Protein AF-0000000083314953 (afdb_homodimer)

Structure (mmCIF, N/CA/C/O backbone):
data_AF-0000000083314953-model_v1
#
loop_
_entity.id
_entity.type
_entity.pdbx_description
1 polymer 'AMP-binding protein'
#
loop_
_atom_site.group_PDB
_atom_site.id
_atom_site.type_symbol
_atom_site.label_atom_id
_atom_site.label_alt_id
_atom_site.label_comp_id
_atom_site.label_asym_id
_atom_site.label_entity_id
_atom_site.label_seq_id
_atom_site.pdbx_PDB_ins_code
_atom_site.Cartn_x
_atom_site.Cartn_y
_atom_site.Cartn_z
_atom_site.occupancy
_atom_site.B_iso_or_equiv
_atom_site.auth_seq_id
_atom_site.auth_comp_id
_atom_site.auth_asym_id
_atom_site.auth_atom_id
_atom_site.pdbx_PDB_model_num
ATOM 1 N N . MET A 1 1 ? -6.617 4.77 -4.797 1 83.38 1 MET A N 1
ATOM 2 C CA . MET A 1 1 ? -6.004 3.492 -4.445 1 83.38 1 MET A CA 1
ATOM 3 C C . MET A 1 1 ? -6.613 2.352 -5.254 1 83.38 1 MET A C 1
ATOM 5 O O . MET A 1 1 ? -7.84 2.248 -5.359 1 83.38 1 MET A O 1
ATOM 9 N N . GLN A 1 2 ? -5.773 1.59 -5.738 1 91.56 2 GLN A N 1
ATOM 10 C CA . GLN A 1 2 ? -6.227 0.545 -6.652 1 91.56 2 GLN A CA 1
ATOM 11 C C . GLN A 1 2 ? -6.605 -0.722 -5.891 1 91.56 2 GLN A C 1
ATOM 13 O O . GLN A 1 2 ? -5.906 -1.13 -4.965 1 91.56 2 GLN A O 1
ATOM 18 N N . LEU A 1 3 ? -7.75 -1.237 -6.145 1 97.88 3 LEU A N 1
ATOM 19 C CA . LEU A 1 3 ? -8.188 -2.555 -5.695 1 97.88 3 LEU A CA 1
ATOM 20 C C . LEU A 1 3 ? -8.094 -3.572 -6.828 1 97.88 3 LEU A C 1
ATOM 22 O O . LEU A 1 3 ? -7.934 -3.199 -7.992 1 97.88 3 LEU A O 1
ATOM 26 N N . VAL A 1 4 ? -8.234 -4.785 -6.535 1 98.75 4 VAL A N 1
ATOM 27 C CA . VAL A 1 4 ? -7.98 -5.828 -7.52 1 98.75 4 VAL A CA 1
ATOM 28 C C . VAL A 1 4 ? -9.047 -5.781 -8.609 1 98.75 4 VAL A C 1
ATOM 30 O O . VAL A 1 4 ? -8.758 -6.016 -9.789 1 98.75 4 VAL A O 1
ATOM 33 N N . HIS A 1 5 ? -10.32 -5.453 -8.281 1 98.62 5 HIS A N 1
ATOM 34 C CA . HIS A 1 5 ? -11.352 -5.398 -9.312 1 98.62 5 HIS A CA 1
ATOM 35 C C . HIS A 1 5 ? -11.125 -4.219 -10.25 1 98.62 5 HIS A C 1
ATOM 37 O O . HIS A 1 5 ? -11.68 -4.18 -11.352 1 98.62 5 HIS A O 1
ATOM 43 N N . ASP A 1 6 ? -10.289 -3.238 -9.852 1 98.44 6 ASP A N 1
ATOM 44 C CA . ASP A 1 6 ? -9.945 -2.129 -10.734 1 98.44 6 ASP A CA 1
ATOM 45 C C . ASP A 1 6 ? -9.148 -2.615 -11.945 1 98.44 6 ASP A C 1
ATOM 47 O O . ASP A 1 6 ? -9.094 -1.939 -12.977 1 98.44 6 ASP A O 1
ATOM 51 N N . PHE A 1 7 ? -8.438 -3.787 -11.805 1 98.81 7 PHE A N 1
ATOM 52 C CA . PHE A 1 7 ? -7.707 -4.348 -12.93 1 98.81 7 PHE A CA 1
ATOM 53 C C . PHE A 1 7 ? -8.617 -4.504 -14.141 1 98.81 7 PHE A C 1
ATOM 55 O O . PHE A 1 7 ? -8.25 -4.117 -15.258 1 98.81 7 PHE A O 1
ATOM 62 N N . LEU A 1 8 ? -9.789 -5.012 -13.906 1 98.88 8 LEU A N 1
ATOM 63 C CA . LEU A 1 8 ? -10.781 -5.18 -14.961 1 98.88 8 LEU A CA 1
ATOM 64 C C . LEU A 1 8 ? -11.469 -3.855 -15.273 1 98.88 8 LEU A C 1
ATOM 66 O O . LEU A 1 8 ? -11.57 -3.467 -16.438 1 98.88 8 LEU A O 1
ATOM 70 N N . GLU A 1 9 ? -11.922 -3.121 -14.266 1 98.69 9 GLU A N 1
ATOM 71 C CA . GLU A 1 9 ? -12.742 -1.927 -14.453 1 98.69 9 GLU A CA 1
ATOM 72 C C . GLU A 1 9 ? -11.969 -0.841 -15.195 1 98.69 9 GLU A C 1
ATOM 74 O O . GLU A 1 9 ? -12.5 -0.199 -16.109 1 98.69 9 GLU A O 1
ATOM 79 N N . GLN A 1 10 ? -10.727 -0.622 -14.82 1 98.38 10 GLN A N 1
ATOM 80 C CA . GLN A 1 10 ? -9.93 0.418 -15.453 1 98.38 10 GLN A CA 1
ATOM 81 C C . GLN A 1 10 ? -9.57 0.038 -16.891 1 98.38 10 GLN A C 1
ATOM 83 O O . GLN A 1 10 ? -9.578 0.886 -17.781 1 98.38 10 GLN A O 1
ATOM 88 N N . SER A 1 11 ? -9.25 -1.231 -17.125 1 98.69 11 SER A N 1
ATOM 89 C CA . SER A 1 11 ? -8.977 -1.685 -18.484 1 98.69 11 SER A CA 1
ATOM 90 C C . SER A 1 11 ? -10.227 -1.623 -19.359 1 98.69 11 SER A C 1
ATOM 92 O O . SER A 1 11 ? -10.156 -1.254 -20.531 1 98.69 11 SER A O 1
ATOM 94 N N . ALA A 1 12 ? -11.359 -1.984 -18.781 1 98.75 12 ALA A N 1
ATOM 95 C CA . ALA A 1 12 ? -12.625 -1.902 -19.516 1 98.75 12 ALA A CA 1
ATOM 96 C C . ALA A 1 12 ? -12.961 -0.457 -19.875 1 98.75 12 ALA A C 1
ATOM 98 O O . ALA A 1 12 ? -13.531 -0.191 -20.938 1 98.75 12 ALA A O 1
ATOM 99 N N . ALA A 1 13 ? -12.625 0.459 -19.016 1 98.06 13 ALA A N 1
ATOM 100 C CA . ALA A 1 13 ? -12.875 1.875 -19.281 1 98.06 13 ALA A CA 1
ATOM 101 C C . ALA A 1 13 ? -11.961 2.398 -20.391 1 98.06 13 ALA A C 1
ATOM 103 O O . ALA A 1 13 ? -12.398 3.178 -21.234 1 98.06 13 ALA A O 1
ATOM 104 N N . ARG A 1 14 ? -10.727 1.962 -20.422 1 97.81 14 ARG A N 1
ATOM 105 C CA . ARG A 1 14 ? -9.719 2.451 -21.359 1 97.81 14 ARG A CA 1
ATOM 106 C C . ARG A 1 14 ? -9.836 1.74 -22.703 1 97.81 14 ARG A C 1
ATOM 108 O O . ARG A 1 14 ? -9.617 2.348 -23.75 1 97.81 14 ARG A O 1
ATOM 115 N N . LEU A 1 15 ? -10.188 0.418 -22.594 1 98.38 15 LEU A N 1
ATOM 116 C CA . LEU A 1 15 ? -10.148 -0.452 -23.766 1 98.38 15 LEU A CA 1
ATOM 117 C C . LEU A 1 15 ? -11.414 -1.29 -23.859 1 98.38 15 LEU A C 1
ATOM 119 O O . LEU A 1 15 ? -11.352 -2.518 -23.953 1 98.38 15 LEU A O 1
ATOM 123 N N . PRO A 1 16 ? -12.531 -0.694 -23.953 1 98.44 16 PRO A N 1
ATOM 124 C CA . PRO A 1 16 ? -13.789 -1.438 -23.859 1 98.44 16 PRO A CA 1
ATOM 125 C C . PRO A 1 16 ? -13.945 -2.484 -24.953 1 98.44 16 PRO A C 1
ATOM 127 O O . PRO A 1 16 ? -14.453 -3.58 -24.703 1 98.44 16 PRO A O 1
ATOM 130 N N . ASP A 1 17 ? -13.438 -2.252 -26.188 1 98.62 17 ASP A N 1
ATOM 131 C CA . ASP A 1 17 ? -13.727 -3.111 -27.344 1 98.62 17 ASP A CA 1
ATOM 132 C C . ASP A 1 17 ? -12.57 -4.074 -27.609 1 98.62 17 ASP A C 1
ATOM 134 O O . ASP A 1 17 ? -12.648 -4.914 -28.5 1 98.62 17 ASP A O 1
ATOM 138 N N . LYS A 1 18 ? -11.555 -4.012 -26.781 1 98.81 18 LYS A N 1
ATOM 139 C CA . LYS A 1 18 ? -10.43 -4.934 -26.953 1 98.81 18 LYS A CA 1
ATOM 140 C C . LYS A 1 18 ? -10.781 -6.32 -26.422 1 98.81 18 LYS A C 1
ATOM 142 O O . LYS A 1 18 ? -11.406 -6.449 -25.359 1 98.81 18 LYS A O 1
ATOM 147 N N . VAL A 1 19 ? -10.367 -7.367 -27.172 1 98.88 19 VAL A N 1
ATOM 148 C CA . VAL A 1 19 ? -10.547 -8.734 -26.688 1 98.88 19 VAL A CA 1
ATOM 149 C C . VAL A 1 19 ? -9.664 -8.969 -25.469 1 98.88 19 VAL A C 1
ATOM 151 O O . VAL A 1 19 ? -8.438 -8.828 -25.531 1 98.88 19 VAL A O 1
ATOM 154 N N . ALA A 1 20 ? -10.289 -9.289 -24.391 1 98.88 20 ALA A N 1
ATOM 155 C CA . ALA A 1 20 ? -9.594 -9.508 -23.125 1 98.88 20 ALA A CA 1
ATOM 156 C C . ALA A 1 20 ? -9.32 -10.992 -22.906 1 98.88 20 ALA A C 1
ATOM 158 O O . ALA A 1 20 ? -8.289 -11.352 -22.328 1 98.88 20 ALA A O 1
ATOM 159 N N . LEU A 1 21 ? -10.258 -11.836 -23.344 1 98.94 21 LEU A N 1
ATOM 160 C CA . LEU A 1 21 ? -10.219 -13.25 -23 1 98.94 21 LEU A CA 1
ATOM 161 C C . LEU A 1 21 ? -10.609 -14.117 -24.203 1 98.94 21 LEU A C 1
ATOM 163 O O . LEU A 1 21 ? -11.625 -13.859 -24.844 1 98.94 21 LEU A O 1
ATOM 167 N N . VAL A 1 22 ? -9.82 -15.016 -24.562 1 98.81 22 VAL A N 1
ATOM 168 C CA . VAL A 1 22 ? -10.125 -16.109 -25.484 1 98.81 22 VAL A CA 1
ATOM 169 C C . VAL A 1 22 ? -10.148 -17.422 -24.719 1 98.81 22 VAL A C 1
ATOM 171 O O . VAL A 1 22 ? -9.148 -17.812 -24.109 1 98.81 22 VAL A O 1
ATOM 174 N N . CYS A 1 23 ? -11.25 -18.078 -24.688 1 97.69 23 CYS A N 1
ATOM 175 C CA . CYS A 1 23 ? -11.422 -19.297 -23.906 1 97.69 23 CYS A CA 1
ATOM 176 C C . CYS A 1 23 ? -12.508 -20.188 -24.516 1 97.69 23 CYS A C 1
ATOM 178 O O . CYS A 1 23 ? -13.641 -19.734 -24.703 1 97.69 23 CYS A O 1
ATOM 180 N N . GLU A 1 24 ? -12.172 -21.391 -24.828 1 92.06 24 GLU A N 1
ATOM 181 C CA . GLU A 1 24 ? -13.109 -22.391 -25.344 1 92.06 24 GLU A CA 1
ATOM 182 C C . GLU A 1 24 ? -13.898 -21.844 -26.531 1 92.06 24 GLU A C 1
ATOM 184 O O . GLU A 1 24 ? -15.125 -21.938 -26.562 1 92.06 24 GLU A O 1
ATOM 189 N N . GLY A 1 25 ? -13.242 -21.219 -27.391 1 92.06 25 GLY A N 1
ATOM 190 C CA . GLY A 1 25 ? -13.852 -20.75 -28.625 1 92.06 25 GLY A CA 1
ATOM 191 C C . GLY A 1 25 ? -14.547 -19.422 -28.469 1 92.06 25 GLY A C 1
ATOM 192 O O . GLY A 1 25 ? -15.016 -18.828 -29.453 1 92.06 25 GLY A O 1
ATOM 193 N N . GLN A 1 26 ? -14.609 -18.906 -27.281 1 96.44 26 GLN A N 1
ATOM 194 C CA . GLN A 1 26 ? -15.219 -17.609 -27.031 1 96.44 26 GLN A CA 1
ATOM 195 C C . GLN A 1 26 ? -14.172 -16.5 -27 1 96.44 26 GLN A C 1
ATOM 197 O O . GLN A 1 26 ? -13.047 -16.719 -26.547 1 96.44 26 GLN A O 1
ATOM 202 N N . ARG A 1 27 ? -14.547 -15.406 -27.531 1 98.44 27 ARG A N 1
ATOM 203 C CA . ARG A 1 27 ? -13.758 -14.18 -27.484 1 98.44 27 ARG A CA 1
ATOM 204 C C . ARG A 1 27 ? -14.555 -13.047 -26.828 1 98.44 27 ARG A C 1
ATOM 206 O O . ARG A 1 27 ? -15.586 -12.625 -27.359 1 98.44 27 ARG A O 1
ATOM 213 N N . LEU A 1 28 ? -14.094 -12.602 -25.703 1 98.88 28 LEU A N 1
ATOM 214 C CA . LEU A 1 28 ? -14.828 -11.586 -24.953 1 98.88 28 LEU A CA 1
ATOM 215 C C . LEU A 1 28 ? -13.984 -10.328 -24.766 1 98.88 28 LEU A C 1
ATOM 217 O O . LEU A 1 28 ? -12.781 -10.406 -24.516 1 98.88 28 LEU A O 1
ATOM 221 N N . THR A 1 29 ? -14.617 -9.18 -24.953 1 98.94 29 THR A N 1
ATOM 222 C CA . THR A 1 29 ? -13.961 -7.898 -24.75 1 98.94 29 THR A CA 1
ATOM 223 C C . THR A 1 29 ? -13.93 -7.523 -23.281 1 98.94 29 THR A C 1
ATOM 225 O O . THR A 1 29 ? -14.633 -8.133 -22.469 1 98.94 29 THR A O 1
ATOM 228 N N . TYR A 1 30 ? -13.156 -6.57 -22.938 1 98.94 30 TYR A N 1
ATOM 229 C CA . TYR A 1 30 ? -13.109 -6.059 -21.578 1 98.94 30 TYR A CA 1
ATOM 230 C C . TYR A 1 30 ? -14.484 -5.566 -21.141 1 98.94 30 TYR A C 1
ATOM 232 O O . TYR A 1 30 ? -14.93 -5.855 -20.016 1 98.94 30 TYR A O 1
ATOM 240 N N . ALA A 1 31 ? -15.18 -4.855 -21.984 1 98.88 31 ALA A N 1
ATOM 241 C CA . ALA A 1 31 ? -16.5 -4.336 -21.641 1 98.88 31 ALA A CA 1
ATOM 242 C C . ALA A 1 31 ? -17.484 -5.477 -21.359 1 98.88 31 ALA A C 1
ATOM 244 O O . ALA A 1 31 ? -18.281 -5.391 -20.438 1 98.88 31 ALA A O 1
ATOM 245 N N . GLN A 1 32 ? -17.391 -6.512 -22.203 1 98.88 32 GLN A N 1
ATOM 246 C CA . GLN A 1 32 ? -18.297 -7.648 -22.016 1 98.88 32 GLN A CA 1
ATOM 247 C C . GLN A 1 32 ? -18.016 -8.359 -20.703 1 98.88 32 GLN A C 1
ATOM 249 O O . GLN A 1 32 ? -18.953 -8.68 -19.953 1 98.88 32 GLN A O 1
ATOM 254 N N . ILE A 1 33 ? -16.766 -8.586 -20.359 1 98.94 33 ILE A N 1
ATOM 255 C CA . ILE A 1 33 ? -16.422 -9.273 -19.125 1 98.94 33 ILE A CA 1
ATOM 256 C C . ILE A 1 33 ? -16.812 -8.406 -17.922 1 98.94 33 ILE A C 1
ATOM 258 O O . ILE A 1 33 ? -17.344 -8.914 -16.938 1 98.94 33 ILE A O 1
ATOM 262 N N . ASP A 1 34 ? -16.562 -7.105 -18.031 1 98.94 34 ASP A N 1
ATOM 263 C CA . ASP A 1 34 ? -16.938 -6.18 -16.969 1 98.94 34 ASP A CA 1
ATOM 264 C C . ASP A 1 34 ? -18.438 -6.223 -16.703 1 98.94 34 ASP A C 1
ATOM 266 O O . ASP A 1 34 ? -18.875 -6.297 -15.555 1 98.94 34 ASP A O 1
ATOM 270 N N . ALA A 1 35 ? -19.234 -6.195 -17.734 1 98.88 35 ALA A N 1
ATOM 271 C CA . ALA A 1 35 ? -20.688 -6.246 -17.625 1 98.88 35 ALA A CA 1
ATOM 272 C C . ALA A 1 35 ? -21.141 -7.559 -17 1 98.88 35 ALA A C 1
ATOM 274 O O . ALA A 1 35 ? -22.016 -7.562 -16.109 1 98.88 35 ALA A O 1
ATOM 275 N N . MET A 1 36 ? -20.594 -8.664 -17.469 1 98.88 36 MET A N 1
ATOM 276 C CA . MET A 1 36 ? -20.953 -9.969 -16.938 1 98.88 36 MET A CA 1
ATOM 277 C C . MET A 1 36 ? -20.609 -10.062 -15.445 1 98.88 36 MET A C 1
ATOM 279 O O . MET A 1 36 ? -21.406 -10.594 -14.664 1 98.88 36 MET A O 1
ATOM 283 N N . ALA A 1 37 ? -19.422 -9.555 -15.086 1 98.94 37 ALA A N 1
ATOM 284 C CA . ALA A 1 37 ? -19 -9.57 -13.688 1 98.94 37 ALA A CA 1
ATOM 285 C C . ALA A 1 37 ? -19.922 -8.703 -12.828 1 98.94 37 ALA A C 1
ATOM 287 O O . ALA A 1 37 ? -20.266 -9.078 -11.703 1 98.94 37 ALA A O 1
ATOM 288 N N . ASN A 1 38 ? -20.328 -7.52 -13.383 1 98.94 38 ASN A N 1
ATOM 289 C CA . ASN A 1 38 ? -21.266 -6.656 -12.672 1 98.94 38 ASN A CA 1
ATOM 290 C C . ASN A 1 38 ? -22.594 -7.359 -12.406 1 98.94 38 ASN A C 1
ATOM 292 O O . ASN A 1 38 ? -23.125 -7.305 -11.297 1 98.94 38 ASN A O 1
ATOM 296 N N . ARG A 1 39 ? -23.156 -8.008 -13.414 1 98.88 39 ARG A N 1
ATOM 297 C CA . ARG A 1 39 ? -24.438 -8.703 -13.281 1 98.88 39 ARG A CA 1
ATOM 298 C C . ARG A 1 39 ? -24.359 -9.805 -12.227 1 98.88 39 ARG A C 1
ATOM 300 O O . ARG A 1 39 ? -25.234 -9.922 -11.375 1 98.88 39 ARG A O 1
ATOM 307 N N . LEU A 1 40 ? -23.266 -10.562 -12.328 1 98.88 40 LEU A N 1
ATOM 308 C CA . LEU A 1 40 ? -23.094 -11.633 -11.352 1 98.88 40 LEU A CA 1
ATOM 309 C C . LEU A 1 40 ? -22.906 -11.062 -9.945 1 98.88 40 LEU A C 1
ATOM 311 O O . LEU A 1 40 ? -23.422 -11.617 -8.969 1 98.88 40 LEU A O 1
ATOM 315 N N . ALA A 1 41 ? -22.141 -9.977 -9.773 1 98.94 41 ALA A N 1
ATOM 316 C CA . ALA A 1 41 ? -21.938 -9.328 -8.477 1 98.94 41 ALA A CA 1
ATOM 317 C C . ALA A 1 41 ? -23.266 -8.891 -7.875 1 98.94 41 ALA A C 1
ATOM 319 O O . ALA A 1 41 ? -23.531 -9.125 -6.691 1 98.94 41 ALA A O 1
ATOM 320 N N . HIS A 1 42 ? -24.125 -8.25 -8.711 1 98.81 42 HIS A N 1
ATOM 321 C CA . HIS A 1 42 ? -25.453 -7.852 -8.234 1 98.81 42 HIS A CA 1
ATOM 322 C C . HIS A 1 42 ? -26.266 -9.055 -7.785 1 98.81 42 HIS A C 1
ATOM 324 O O . HIS A 1 42 ? -26.969 -8.992 -6.781 1 98.81 42 HIS A O 1
ATOM 330 N N . GLY A 1 43 ? -26.203 -10.133 -8.594 1 98.38 43 GLY A N 1
ATOM 331 C CA . GLY A 1 43 ? -26.875 -11.359 -8.203 1 98.38 43 GLY A CA 1
ATOM 332 C C . GLY A 1 43 ? -26.422 -11.883 -6.852 1 98.38 43 GLY A C 1
ATOM 333 O O . GLY A 1 43 ? -27.25 -12.266 -6.02 1 98.38 43 GLY A O 1
ATOM 334 N N . LEU A 1 44 ? -25.109 -11.93 -6.617 1 98.62 44 LEU A N 1
ATOM 335 C CA . LEU A 1 44 ? -24.547 -12.383 -5.344 1 98.62 44 LEU A CA 1
ATOM 336 C C . LEU A 1 44 ? -25.031 -11.484 -4.199 1 98.62 44 LEU A C 1
ATOM 338 O O . LEU A 1 44 ? -25.438 -11.984 -3.152 1 98.62 44 LEU A O 1
ATOM 342 N N . LEU A 1 45 ? -24.922 -10.141 -4.398 1 98.5 45 LEU A N 1
ATOM 343 C CA . LEU A 1 45 ? -25.328 -9.172 -3.385 1 98.5 45 LEU A CA 1
ATOM 344 C C . LEU A 1 45 ? -26.812 -9.344 -3.035 1 98.5 45 LEU A C 1
ATOM 346 O O . LEU A 1 45 ? -27.172 -9.344 -1.858 1 98.5 45 LEU A O 1
ATOM 350 N N . ASP A 1 46 ? -27.672 -9.477 -4.051 1 97.94 46 ASP A N 1
ATOM 351 C CA . ASP A 1 46 ? -29.125 -9.617 -3.867 1 97.94 46 ASP A CA 1
ATOM 352 C C . ASP A 1 46 ? -29.453 -10.898 -3.111 1 97.94 46 ASP A C 1
ATOM 354 O O . ASP A 1 46 ? -30.531 -11.016 -2.523 1 97.94 46 ASP A O 1
ATOM 358 N N . HIS A 1 47 ? -28.531 -11.805 -3.09 1 97.25 47 HIS A N 1
ATOM 359 C CA . HIS A 1 47 ? -28.797 -13.078 -2.432 1 97.25 47 HIS A CA 1
ATOM 360 C C . HIS A 1 47 ? -27.984 -13.227 -1.155 1 97.25 47 HIS A C 1
ATOM 362 O O . HIS A 1 47 ? -27.641 -14.344 -0.748 1 97.25 47 HIS A O 1
ATOM 368 N N . GLY A 1 48 ? -27.5 -12.133 -0.653 1 97.12 48 GLY A N 1
ATOM 369 C CA . GLY A 1 48 ? -27.062 -12.125 0.736 1 97.12 48 GLY A CA 1
ATOM 370 C C . GLY A 1 48 ? -25.562 -12.031 0.897 1 97.12 48 GLY A C 1
ATOM 371 O O . GLY A 1 48 ? -25.062 -11.93 2.018 1 97.12 48 GLY A O 1
ATOM 372 N N . VAL A 1 49 ? -24.75 -12.133 -0.178 1 98.31 49 VAL A N 1
ATOM 373 C CA . VAL A 1 49 ? -23.312 -11.969 -0.063 1 98.31 49 VAL A CA 1
ATOM 374 C C . VAL A 1 49 ? -22.984 -10.547 0.396 1 98.31 49 VAL A C 1
ATOM 376 O O . VAL A 1 49 ? -23.594 -9.586 -0.082 1 98.31 49 VAL A O 1
ATOM 379 N N . ARG A 1 50 ? -22.109 -10.438 1.341 1 97.75 50 ARG A N 1
ATOM 380 C CA . ARG A 1 50 ? -21.719 -9.148 1.912 1 97.75 50 ARG A CA 1
ATOM 381 C C . ARG A 1 50 ? -20.203 -8.984 1.892 1 97.75 50 ARG A C 1
ATOM 383 O O . ARG A 1 50 ? -19.469 -9.93 1.604 1 97.75 50 ARG A O 1
ATOM 390 N N . ARG A 1 51 ? -19.766 -7.754 2.266 1 97.62 51 ARG A N 1
ATOM 391 C CA . ARG A 1 51 ? -18.344 -7.418 2.332 1 97.62 51 ARG A CA 1
ATOM 392 C C . ARG A 1 51 ? -17.594 -8.406 3.209 1 97.62 51 ARG A C 1
ATOM 394 O O . ARG A 1 51 ? -18 -8.688 4.34 1 97.62 51 ARG A O 1
ATOM 401 N N . GLY A 1 52 ? -16.547 -8.992 2.613 1 97.44 52 GLY A N 1
ATOM 402 C CA . GLY A 1 52 ? -15.688 -9.883 3.379 1 97.44 52 GLY A CA 1
ATOM 403 C C . GLY A 1 52 ? -16.125 -11.336 3.314 1 97.44 52 GLY A C 1
ATOM 404 O O . GLY A 1 52 ? -15.375 -12.227 3.709 1 97.44 52 GLY A O 1
ATOM 405 N N . ASP A 1 53 ? -17.344 -11.633 2.82 1 98.56 53 ASP A N 1
ATOM 406 C CA . ASP A 1 53 ? -17.797 -13.008 2.676 1 98.56 53 ASP A CA 1
ATOM 407 C C . ASP A 1 53 ? -16.938 -13.773 1.665 1 98.56 53 ASP A C 1
ATOM 409 O O . ASP A 1 53 ? -16.406 -13.18 0.725 1 98.56 53 ASP A O 1
ATOM 413 N N . ARG A 1 54 ? -16.766 -15.062 1.868 1 98.81 54 ARG A N 1
ATOM 414 C CA . ARG A 1 54 ? -16 -15.898 0.952 1 98.81 54 ARG A CA 1
ATOM 415 C C . ARG A 1 54 ? -16.891 -16.5 -0.128 1 98.81 54 ARG A C 1
ATOM 417 O O . ARG A 1 54 ? -17.875 -17.172 0.177 1 98.81 54 ARG A O 1
ATOM 424 N N . VAL A 1 55 ? -16.594 -16.188 -1.335 1 98.94 55 VAL A N 1
ATOM 425 C CA . VAL A 1 55 ? -17.25 -16.781 -2.502 1 98.94 55 VAL A CA 1
ATOM 426 C C . VAL A 1 55 ? -16.344 -17.844 -3.109 1 98.94 55 VAL A C 1
ATOM 428 O O . VAL A 1 55 ? -15.312 -17.531 -3.701 1 98.94 55 VAL A O 1
ATOM 431 N N . VAL A 1 56 ? -16.75 -19.078 -3.012 1 98.88 56 VAL A N 1
ATOM 432 C CA . VAL A 1 56 ? -15.961 -20.203 -3.5 1 98.88 56 VAL A CA 1
ATOM 433 C C . VAL A 1 56 ? -16.297 -20.469 -4.969 1 98.88 56 VAL A C 1
ATOM 435 O O . VAL A 1 56 ? -17.469 -20.531 -5.344 1 98.88 56 VAL A O 1
ATOM 438 N N . LEU A 1 57 ? -15.297 -20.547 -5.766 1 98.81 57 LEU A N 1
ATOM 439 C CA . LEU A 1 57 ? -15.422 -20.906 -7.172 1 98.81 57 LEU A CA 1
ATOM 440 C C . LEU A 1 57 ? -14.812 -22.281 -7.438 1 98.81 57 LEU A C 1
ATOM 442 O O . LEU A 1 57 ? -13.602 -22.453 -7.312 1 98.81 57 LEU A O 1
ATOM 446 N N . PHE A 1 58 ? -15.633 -23.234 -7.738 1 97.81 58 PHE A N 1
ATOM 447 C CA . PHE A 1 58 ? -15.258 -24.609 -8.023 1 97.81 58 PHE A CA 1
ATOM 448 C C . PHE A 1 58 ? -15.531 -24.953 -9.484 1 97.81 58 PHE A C 1
ATOM 450 O O . PHE A 1 58 ? -16.516 -25.641 -9.789 1 97.81 58 PHE A O 1
ATOM 457 N N . LEU A 1 59 ? -14.672 -24.453 -10.352 1 97.31 59 LEU A N 1
ATOM 458 C CA . LEU A 1 59 ? -14.781 -24.562 -11.805 1 97.31 59 LEU A CA 1
ATOM 459 C C . LEU A 1 59 ? -13.414 -24.781 -12.438 1 97.31 59 LEU A C 1
ATOM 461 O O . LEU A 1 59 ? -12.398 -24.328 -11.898 1 97.31 59 LEU A O 1
ATOM 465 N N . PRO A 1 60 ? -13.344 -25.531 -13.547 1 94.69 60 PRO A N 1
ATOM 466 C CA . PRO A 1 60 ? -12.109 -25.5 -14.336 1 94.69 60 PRO A CA 1
ATOM 467 C C . PRO A 1 60 ? -11.859 -24.125 -14.977 1 94.69 60 PRO A C 1
ATOM 469 O O . PRO A 1 60 ? -12.719 -23.25 -14.906 1 94.69 60 PRO A O 1
ATOM 472 N N . ASN A 1 61 ? -10.695 -23.922 -15.539 1 97.31 61 ASN A N 1
ATOM 473 C CA . ASN A 1 61 ? -10.469 -22.719 -16.328 1 97.31 61 ASN A CA 1
ATOM 474 C C . ASN A 1 61 ? -11.602 -22.484 -17.328 1 97.31 61 ASN A C 1
ATOM 476 O O . ASN A 1 61 ? -11.852 -23.328 -18.203 1 97.31 61 ASN A O 1
ATOM 480 N N . SER A 1 62 ? -12.305 -21.422 -17.156 1 97.94 62 SER A N 1
ATOM 481 C CA . SER A 1 62 ? -13.469 -21.109 -17.984 1 97.94 62 SER A CA 1
ATOM 482 C C . SER A 1 62 ? -13.797 -19.625 -17.922 1 97.94 62 SER A C 1
ATOM 484 O O . SER A 1 62 ? -13.25 -18.891 -17.094 1 97.94 62 SER A O 1
ATOM 486 N N . VAL A 1 63 ? -14.625 -19.234 -18.812 1 98.5 63 VAL A N 1
ATOM 487 C CA . VAL A 1 63 ? -15.109 -17.859 -18.812 1 98.5 63 VAL A CA 1
ATOM 488 C C . VAL A 1 63 ? -15.828 -17.562 -17.5 1 98.5 63 VAL A C 1
ATOM 490 O O . VAL A 1 63 ? -15.633 -16.5 -16.906 1 98.5 63 VAL A O 1
ATOM 493 N N . GLU A 1 64 ? -16.609 -18.5 -17.016 1 98.56 64 GLU A N 1
ATOM 494 C CA . GLU A 1 64 ? -17.406 -18.312 -15.812 1 98.56 64 GLU A CA 1
ATOM 495 C C . GLU A 1 64 ? -16.516 -18.156 -14.578 1 98.56 64 GLU A C 1
ATOM 497 O O . GLU A 1 64 ? -16.844 -17.406 -13.664 1 98.56 64 GLU A O 1
ATOM 502 N N . LEU A 1 65 ? -15.406 -18.891 -14.602 1 98.69 65 LEU A N 1
ATOM 503 C CA . LEU A 1 65 ? -14.461 -18.766 -13.5 1 98.69 65 LEU A CA 1
ATOM 504 C C . LEU A 1 65 ? -13.875 -17.344 -13.453 1 98.69 65 LEU A C 1
ATOM 506 O O . LEU A 1 65 ? -13.82 -16.734 -12.391 1 98.69 65 LEU A O 1
ATOM 510 N N . VAL A 1 66 ? -13.477 -16.812 -14.617 1 98.94 66 VAL A N 1
ATOM 511 C CA . VAL A 1 66 ? -12.914 -15.469 -14.711 1 98.94 66 VAL A CA 1
ATOM 512 C C . VAL A 1 66 ? -13.945 -14.438 -14.258 1 98.94 66 VAL A C 1
ATOM 514 O O . VAL A 1 66 ? -13.641 -13.578 -13.422 1 98.94 66 VAL A O 1
ATOM 517 N N . VAL A 1 67 ? -15.172 -14.57 -14.75 1 98.94 67 VAL A N 1
ATOM 518 C CA . VAL A 1 67 ? -16.25 -13.664 -14.398 1 98.94 67 VAL A CA 1
ATOM 519 C C . VAL A 1 67 ? -16.547 -13.758 -12.906 1 98.94 67 VAL A C 1
ATOM 521 O O . VAL A 1 67 ? -16.75 -12.742 -12.242 1 98.94 67 VAL A O 1
ATOM 524 N N . GLY A 1 68 ? -16.562 -14.992 -12.398 1 98.94 68 GLY A N 1
ATOM 525 C CA . GLY A 1 68 ? -16.828 -15.219 -10.984 1 98.94 68 GLY A CA 1
ATOM 526 C C . GLY A 1 68 ? -15.812 -14.57 -10.07 1 98.94 68 GLY A C 1
ATOM 527 O O . GLY A 1 68 ? -16.172 -14.016 -9.031 1 98.94 68 GLY A O 1
ATOM 528 N N . ILE A 1 69 ? -14.531 -14.609 -10.406 1 98.94 69 ILE A N 1
ATOM 529 C CA . ILE A 1 69 ? -13.461 -14.008 -9.625 1 98.94 69 ILE A CA 1
ATOM 530 C C . ILE A 1 69 ? -13.695 -12.508 -9.5 1 98.94 69 ILE A C 1
ATOM 532 O O . ILE A 1 69 ? -13.727 -11.969 -8.391 1 98.94 69 ILE A O 1
ATOM 536 N N . PHE A 1 70 ? -13.922 -11.844 -10.57 1 98.94 70 PHE A N 1
ATOM 537 C CA . PHE A 1 70 ? -14.086 -10.391 -10.547 1 98.94 70 PHE A CA 1
ATOM 538 C C . PHE A 1 70 ? -15.438 -10.016 -9.953 1 98.94 70 PHE A C 1
ATOM 540 O O . PHE A 1 70 ? -15.562 -8.977 -9.297 1 98.94 70 PHE A O 1
ATOM 547 N N . ALA A 1 71 ? -16.5 -10.867 -10.164 1 98.94 71 ALA A N 1
ATOM 548 C CA . ALA A 1 71 ? -17.797 -10.602 -9.562 1 98.94 71 ALA A CA 1
ATOM 549 C C . ALA A 1 71 ? -17.719 -10.625 -8.039 1 98.94 71 ALA A C 1
ATOM 551 O O . ALA A 1 71 ? -18.297 -9.773 -7.363 1 98.94 71 ALA A O 1
ATOM 552 N N . ALA A 1 72 ? -17.016 -11.625 -7.496 1 98.94 72 ALA A N 1
ATOM 553 C CA . ALA A 1 72 ? -16.828 -11.68 -6.051 1 98.94 72 ALA A CA 1
ATOM 554 C C . ALA A 1 72 ? -16.172 -10.406 -5.527 1 98.94 72 ALA A C 1
ATOM 556 O O . ALA A 1 72 ? -16.609 -9.828 -4.535 1 98.94 72 ALA A O 1
ATOM 557 N N . LEU A 1 73 ? -15.148 -9.945 -6.207 1 98.94 73 LEU A N 1
ATOM 558 C CA . LEU A 1 73 ? -14.43 -8.734 -5.828 1 98.94 73 LEU A CA 1
ATOM 559 C C . LEU A 1 73 ? -15.344 -7.516 -5.906 1 98.94 73 LEU A C 1
ATOM 561 O O . LEU A 1 73 ? -15.352 -6.684 -4.992 1 98.94 73 LEU A O 1
ATOM 565 N N . LYS A 1 74 ? -16.125 -7.441 -7.008 1 98.88 74 LYS A N 1
ATOM 566 C CA . LYS A 1 74 ? -17.016 -6.312 -7.219 1 98.88 74 LYS A CA 1
ATOM 567 C C . LYS A 1 74 ? -18.156 -6.316 -6.191 1 98.88 74 LYS A C 1
ATOM 569 O O . LYS A 1 74 ? -18.734 -5.27 -5.898 1 98.88 74 LYS A O 1
ATOM 574 N N . ALA A 1 75 ? -18.438 -7.465 -5.625 1 98.81 75 ALA A N 1
ATOM 575 C CA . ALA A 1 75 ? -19.422 -7.586 -4.547 1 98.81 75 ALA A CA 1
ATOM 576 C C . ALA A 1 75 ? -18.781 -7.289 -3.191 1 98.81 75 ALA A C 1
ATOM 578 O O . ALA A 1 75 ? -19.391 -7.512 -2.146 1 98.81 75 ALA A O 1
ATOM 579 N N . ASN A 1 76 ? -17.531 -6.809 -3.182 1 98.38 76 ASN A N 1
ATOM 580 C CA . ASN A 1 76 ? -16.75 -6.508 -1.981 1 98.38 76 ASN A CA 1
ATOM 581 C C . ASN A 1 76 ? -16.438 -7.77 -1.181 1 98.38 76 ASN A C 1
ATOM 583 O O . ASN A 1 76 ? -16.219 -7.699 0.028 1 98.38 76 ASN A O 1
ATOM 587 N N . ALA A 1 77 ? -16.516 -8.93 -1.793 1 98.81 77 ALA A N 1
ATOM 588 C CA . ALA A 1 77 ? -16.297 -10.219 -1.147 1 98.81 77 ALA A CA 1
ATOM 589 C C . ALA A 1 77 ? -14.883 -10.734 -1.418 1 98.81 77 ALA A C 1
ATOM 591 O O . ALA A 1 77 ? -14.039 -10.008 -1.936 1 98.81 77 ALA A O 1
ATOM 592 N N . VAL A 1 78 ? -14.578 -11.898 -0.909 1 98.81 78 VAL A N 1
ATOM 593 C CA . VAL A 1 78 ? -13.297 -12.578 -1.043 1 98.81 78 VAL A CA 1
ATOM 594 C C . VAL A 1 78 ? -13.453 -13.797 -1.951 1 98.81 78 VAL A C 1
ATOM 596 O O . VAL A 1 78 ? -14.273 -14.68 -1.687 1 98.81 78 VAL A O 1
ATOM 599 N N . PHE A 1 79 ? -12.703 -13.852 -3.023 1 98.94 79 PHE A N 1
ATOM 600 C CA . PHE A 1 79 ? -12.844 -15.031 -3.867 1 98.94 79 PHE A CA 1
ATOM 601 C C . PHE A 1 79 ? -11.93 -16.156 -3.385 1 98.94 79 PHE A C 1
ATOM 603 O O . PHE A 1 79 ? -10.82 -15.891 -2.9 1 98.94 79 PHE A O 1
ATOM 610 N N . VAL A 1 80 ? -12.406 -17.375 -3.521 1 98.81 80 VAL A N 1
ATOM 611 C CA . VAL A 1 80 ? -11.711 -18.609 -3.184 1 98.81 80 VAL A CA 1
ATOM 612 C C . VAL A 1 80 ? -11.82 -19.594 -4.34 1 98.81 80 VAL A C 1
ATOM 614 O O . VAL A 1 80 ? -12.836 -20.281 -4.484 1 98.81 80 VAL A O 1
ATOM 617 N N . VAL A 1 81 ? -10.773 -19.703 -5.074 1 98.19 81 VAL A N 1
ATOM 618 C CA . VAL A 1 81 ? -10.812 -20.625 -6.199 1 98.19 81 VAL A CA 1
ATOM 619 C C . VAL A 1 81 ? -10.281 -22 -5.758 1 98.19 81 VAL A C 1
ATOM 621 O O . VAL A 1 81 ? -9.172 -22.094 -5.223 1 98.19 81 VAL A O 1
ATOM 624 N N . ILE A 1 82 ? -11.047 -22.969 -5.961 1 95.12 82 ILE A N 1
ATOM 625 C CA . ILE A 1 82 ? -10.664 -24.344 -5.676 1 95.12 82 ILE A CA 1
ATOM 626 C C . ILE A 1 82 ? -10.586 -25.141 -6.977 1 95.12 82 ILE A C 1
ATOM 628 O O . ILE A 1 82 ? -11.461 -25.016 -7.836 1 95.12 82 ILE A O 1
ATOM 632 N N . ASN A 1 83 ? -9.508 -25.906 -7.09 1 91.69 83 ASN A N 1
ATOM 633 C CA . ASN A 1 83 ? -9.312 -26.703 -8.297 1 91.69 83 ASN A CA 1
ATOM 634 C C . ASN A 1 83 ? -10.5 -27.625 -8.555 1 91.69 83 ASN A C 1
ATOM 636 O O . ASN A 1 83 ? -10.992 -28.297 -7.641 1 91.69 83 ASN A O 1
ATOM 640 N N . ALA A 1 84 ? -10.945 -27.75 -9.75 1 91 84 ALA A N 1
ATOM 641 C CA . ALA A 1 84 ? -12.141 -28.484 -10.125 1 91 84 ALA A CA 1
ATOM 642 C C . ALA A 1 84 ? -11.953 -29.984 -9.906 1 91 84 ALA A C 1
ATOM 644 O O . ALA A 1 84 ? -12.93 -30.734 -9.844 1 91 84 ALA A O 1
ATOM 645 N N . SER A 1 85 ? -10.703 -30.422 -9.797 1 86.25 85 SER A N 1
ATOM 646 C CA . SER A 1 85 ? -10.422 -31.844 -9.625 1 86.25 85 SER A CA 1
ATOM 647 C C . SER A 1 85 ? -10.32 -32.219 -8.148 1 86.25 85 SER A C 1
ATOM 649 O O . SER A 1 85 ? -10.102 -33.375 -7.809 1 86.25 85 SER A O 1
ATOM 651 N N . THR A 1 86 ? -10.492 -31.281 -7.301 1 87.5 86 THR A N 1
ATOM 652 C CA . THR A 1 86 ? -10.414 -31.531 -5.867 1 87.5 86 THR A CA 1
ATOM 653 C C . THR A 1 86 ? -11.492 -32.531 -5.438 1 87.5 86 THR A C 1
ATOM 655 O O . THR A 1 86 ? -12.641 -32.438 -5.879 1 87.5 86 THR A O 1
ATOM 658 N N . LYS A 1 87 ? -11.102 -33.406 -4.566 1 84.81 87 LYS A N 1
ATOM 659 C CA . LYS A 1 87 ? -12.023 -34.438 -4.078 1 84.81 87 LYS A CA 1
ATOM 660 C C . LYS A 1 87 ? -13.086 -33.812 -3.17 1 84.81 87 LYS A C 1
ATOM 662 O O . LYS A 1 87 ? -12.852 -32.781 -2.537 1 84.81 87 LYS A O 1
ATOM 667 N N . GLU A 1 88 ? -14.18 -34.531 -3.092 1 90.06 88 GLU A N 1
ATOM 668 C CA . GLU A 1 88 ? -15.359 -34.031 -2.398 1 90.06 88 GLU A CA 1
ATOM 669 C C . GLU A 1 88 ? -15.055 -33.75 -0.927 1 90.06 88 GLU A C 1
ATOM 671 O O . GLU A 1 88 ? -15.477 -32.719 -0.382 1 90.06 88 GLU A O 1
ATOM 676 N N . ASP A 1 89 ? -14.344 -34.625 -0.295 1 87.31 89 ASP A N 1
ATOM 677 C CA . ASP A 1 89 ? -14.047 -34.469 1.127 1 87.31 89 ASP A CA 1
ATOM 678 C C . ASP A 1 89 ? -13.227 -33.219 1.389 1 87.31 89 ASP A C 1
ATOM 680 O O . ASP A 1 89 ? -13.469 -32.5 2.363 1 87.31 89 ASP A O 1
ATOM 684 N N . LYS A 1 90 ? -12.273 -32.938 0.555 1 88.25 90 LYS A N 1
ATOM 685 C CA . LYS A 1 90 ? -11.438 -31.75 0.692 1 88.25 90 LYS A CA 1
ATOM 686 C C . LYS A 1 90 ? -12.227 -30.484 0.371 1 88.25 90 LYS A C 1
ATOM 688 O O . LYS A 1 90 ? -12.047 -29.453 1.021 1 88.25 90 LYS A O 1
ATOM 693 N N . LEU A 1 91 ? -13.062 -30.625 -0.614 1 92.94 91 LEU A N 1
ATOM 694 C CA . LEU A 1 91 ? -13.93 -29.5 -0.944 1 92.94 91 LEU A CA 1
ATOM 695 C C . LEU A 1 91 ? -14.82 -29.141 0.241 1 92.94 91 LEU A C 1
ATOM 697 O O . LEU A 1 91 ? -14.938 -27.953 0.59 1 92.94 91 LEU A O 1
ATOM 701 N N . ARG A 1 92 ? -15.391 -30.188 0.847 1 93.62 92 ARG A N 1
ATOM 702 C CA . ARG A 1 92 ? -16.234 -30 2.018 1 93.62 92 ARG A CA 1
ATOM 703 C C . ARG A 1 92 ? -15.477 -29.328 3.152 1 93.62 92 ARG A C 1
ATOM 705 O O . ARG A 1 92 ? -15.977 -28.391 3.775 1 93.62 92 ARG A O 1
ATOM 712 N N . TYR A 1 93 ? -14.359 -29.797 3.352 1 92.88 93 TYR A N 1
ATOM 713 C CA . TYR A 1 93 ? -13.516 -29.203 4.395 1 92.88 93 TYR A CA 1
ATOM 714 C C . TYR A 1 93 ? -13.281 -27.719 4.141 1 92.88 93 TYR A C 1
ATOM 716 O O . TYR A 1 93 ? -13.445 -26.906 5.047 1 92.88 93 TYR A O 1
ATOM 724 N N . MET A 1 94 ? -12.867 -27.344 2.938 1 95.56 94 MET A N 1
ATOM 725 C CA . MET A 1 94 ? -12.5 -25.969 2.607 1 95.56 94 MET A CA 1
ATOM 726 C C . MET A 1 94 ? -13.703 -25.047 2.717 1 95.56 94 MET A C 1
ATOM 728 O O . MET A 1 94 ? -13.586 -23.922 3.199 1 95.56 94 MET A O 1
ATOM 732 N N . LEU A 1 95 ? -14.883 -25.516 2.32 1 97.75 95 LEU A N 1
ATOM 733 C CA . LEU A 1 95 ? -16.078 -24.703 2.416 1 97.75 95 LEU A CA 1
ATOM 734 C C . LEU A 1 95 ? -16.438 -24.422 3.871 1 97.75 95 LEU A C 1
ATOM 736 O O . LEU A 1 95 ? -16.844 -23.297 4.215 1 97.75 95 LEU A O 1
ATOM 740 N N . HIS A 1 96 ? -16.266 -25.453 4.695 1 97 96 HIS A N 1
ATOM 741 C CA . HIS A 1 96 ? -16.516 -25.266 6.121 1 97 96 HIS A CA 1
ATOM 742 C C . HIS A 1 96 ? -15.477 -24.328 6.738 1 97 96 HIS A C 1
ATOM 744 O O . HIS A 1 96 ? -15.828 -23.422 7.496 1 97 96 HIS A O 1
ATOM 750 N N . ASN A 1 97 ? -14.242 -24.609 6.367 1 96.06 97 ASN A N 1
ATOM 751 C CA . ASN A 1 97 ? -13.141 -23.844 6.957 1 96.06 97 ASN A CA 1
ATOM 752 C C . ASN A 1 97 ? -13.25 -22.359 6.648 1 96.06 97 ASN A C 1
ATOM 754 O O . ASN A 1 97 ? -13.117 -21.516 7.543 1 96.06 97 ASN A O 1
ATOM 758 N N . CYS A 1 98 ? -13.547 -22 5.395 1 97.81 98 CYS A N 1
ATOM 759 C CA . CYS A 1 98 ? -13.57 -20.594 5.023 1 97.81 98 CYS A CA 1
ATOM 760 C C . CYS A 1 98 ? -14.945 -19.984 5.281 1 97.81 98 CYS A C 1
ATOM 762 O O . CYS A 1 98 ? -15.141 -18.781 5.07 1 97.81 98 CYS A O 1
ATOM 764 N N . ARG A 1 99 ? -15.875 -20.844 5.742 1 97.94 99 ARG A N 1
ATOM 765 C CA . ARG A 1 99 ? -17.25 -20.375 5.93 1 97.94 99 ARG A CA 1
ATOM 766 C C . ARG A 1 99 ? -17.781 -19.719 4.66 1 97.94 99 ARG A C 1
ATOM 768 O O . ARG A 1 99 ? -18.219 -18.578 4.691 1 97.94 99 ARG A O 1
ATOM 775 N N . ALA A 1 100 ? -17.859 -20.5 3.631 1 98.69 100 ALA A N 1
ATOM 776 C CA . ALA A 1 100 ? -18.281 -20.016 2.322 1 98.69 100 ALA A CA 1
ATOM 777 C C . ALA A 1 100 ? -19.703 -19.453 2.377 1 98.69 100 ALA A C 1
ATOM 779 O O . ALA A 1 100 ? -20.594 -20.078 2.963 1 98.69 100 ALA A O 1
ATOM 780 N N . ALA A 1 101 ? -19.859 -18.281 1.833 1 98.75 101 ALA A N 1
ATOM 781 C CA . ALA A 1 101 ? -21.172 -17.672 1.742 1 98.75 101 ALA A CA 1
ATOM 782 C C . ALA A 1 101 ? -21.859 -18.031 0.426 1 98.75 101 ALA A C 1
ATOM 784 O O . ALA A 1 101 ? -23.094 -18.047 0.343 1 98.75 101 ALA A O 1
ATOM 785 N N . ALA A 1 102 ? -21.094 -18.281 -0.568 1 98.81 102 ALA A N 1
ATOM 786 C CA . ALA A 1 102 ? -21.594 -18.641 -1.895 1 98.81 102 ALA A CA 1
ATOM 787 C C . ALA A 1 102 ? -20.688 -19.656 -2.574 1 98.81 102 ALA A C 1
ATOM 789 O O . ALA A 1 102 ? -19.5 -19.734 -2.25 1 98.81 102 ALA A O 1
ATOM 790 N N . LEU A 1 103 ? -21.25 -20.453 -3.465 1 98.69 103 LEU A N 1
ATOM 791 C CA . LEU A 1 103 ? -20.547 -21.422 -4.289 1 98.69 103 LEU A CA 1
ATOM 792 C C . LEU A 1 103 ? -20.922 -21.281 -5.758 1 98.69 103 LEU A C 1
ATOM 794 O O . LEU A 1 103 ? -22.109 -21.234 -6.094 1 98.69 103 LEU A O 1
ATOM 798 N N . ILE A 1 104 ? -19.984 -21.062 -6.598 1 98.75 104 ILE A N 1
ATOM 799 C CA . ILE A 1 104 ? -20.188 -21.094 -8.047 1 98.75 104 ILE A CA 1
ATOM 800 C C . ILE A 1 104 ? -19.562 -22.359 -8.625 1 98.75 104 ILE A C 1
ATOM 802 O O . ILE A 1 104 ? -18.375 -22.609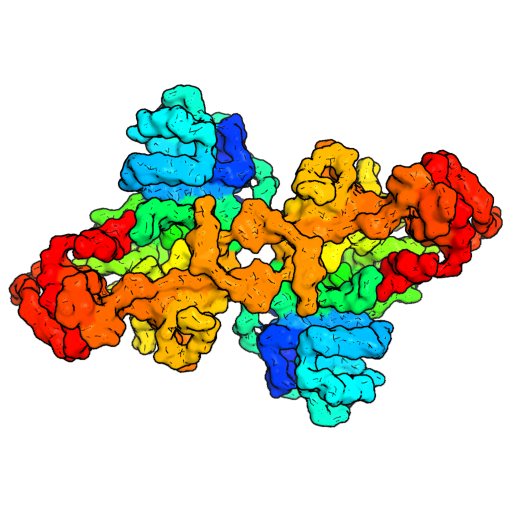 -8.469 1 98.75 104 ILE A O 1
ATOM 806 N N . THR A 1 105 ? -20.359 -23.188 -9.234 1 98 105 THR A N 1
ATOM 807 C CA . THR A 1 105 ? -19.906 -24.469 -9.742 1 98 105 THR A CA 1
ATOM 808 C C . THR A 1 105 ? -20.719 -24.891 -10.969 1 98 105 THR A C 1
ATOM 810 O O . THR A 1 105 ? -21.625 -24.156 -11.391 1 98 105 THR A O 1
ATOM 813 N N . GLY A 1 106 ? -20.328 -25.969 -11.594 1 96.62 106 GLY A N 1
ATOM 814 C CA . GLY A 1 106 ? -21.031 -26.453 -12.766 1 96.62 106 GLY A CA 1
ATOM 815 C C . GLY A 1 106 ? -22.328 -27.141 -12.438 1 96.62 106 GLY A C 1
ATOM 816 O O . GLY A 1 106 ? -22.469 -27.734 -11.367 1 96.62 106 GLY A O 1
ATOM 817 N N . ALA A 1 107 ? -23.234 -27.078 -13.391 1 94.94 107 ALA A N 1
ATOM 818 C CA . ALA A 1 107 ? -24.547 -27.703 -13.211 1 94.94 107 ALA A CA 1
ATOM 819 C C . ALA A 1 107 ? -24.406 -29.203 -12.969 1 94.94 107 ALA A C 1
ATOM 821 O O . ALA A 1 107 ? -25.25 -29.812 -12.289 1 94.94 107 ALA A O 1
ATOM 822 N N . ASN A 1 108 ? -23.359 -29.766 -13.484 1 91.75 108 ASN A N 1
ATOM 823 C CA . ASN A 1 108 ? -23.109 -31.188 -13.281 1 91.75 108 ASN A CA 1
ATOM 824 C C . ASN A 1 108 ? -22.828 -31.5 -11.82 1 91.75 108 ASN A C 1
ATOM 826 O O . ASN A 1 108 ? -22.891 -32.656 -11.406 1 91.75 108 ASN A O 1
ATOM 830 N N . GLN A 1 109 ? -22.547 -30.516 -11.008 1 91.75 109 GLN A N 1
ATOM 831 C CA . GLN A 1 109 ? -22.297 -30.688 -9.578 1 91.75 109 GLN A CA 1
ATOM 832 C C . GLN A 1 109 ? -23.5 -30.266 -8.742 1 91.75 109 GLN A C 1
ATOM 834 O O . GLN A 1 109 ? -23.375 -30.031 -7.543 1 91.75 109 GLN A O 1
ATOM 839 N N . ALA A 1 110 ? -24.641 -30.125 -9.312 1 92.94 110 ALA A N 1
ATOM 840 C CA . ALA A 1 110 ? -25.844 -29.625 -8.648 1 92.94 110 ALA A CA 1
ATOM 841 C C . ALA A 1 110 ? -26.188 -30.469 -7.426 1 92.94 110 ALA A C 1
ATOM 843 O O . ALA A 1 110 ? -26.516 -29.922 -6.359 1 92.94 110 ALA A O 1
ATOM 844 N N . PRO A 1 111 ? -26.141 -31.812 -7.5 1 92.19 111 PRO A N 1
ATOM 845 C CA . PRO A 1 111 ? -26.453 -32.594 -6.305 1 92.19 111 PRO A CA 1
ATOM 846 C C . PRO A 1 111 ? -25.469 -32.344 -5.16 1 92.19 111 PRO A C 1
ATOM 848 O O . PRO A 1 111 ? -25.891 -32.219 -4.004 1 92.19 111 PRO A O 1
ATOM 851 N N . LEU A 1 112 ? -24.234 -32.281 -5.516 1 92.44 112 LEU A N 1
ATOM 852 C CA . LEU A 1 112 ? -23.234 -31.969 -4.504 1 92.44 112 LEU A CA 1
ATOM 853 C C . LEU A 1 112 ? -23.453 -30.594 -3.906 1 92.44 112 LEU A C 1
ATOM 855 O O . LEU A 1 112 ? -23.344 -30.406 -2.691 1 92.44 112 LEU A O 1
ATOM 859 N N . ALA A 1 113 ? -23.75 -29.656 -4.734 1 95 113 ALA A N 1
ATOM 860 C CA . ALA A 1 113 ? -24 -28.281 -4.285 1 95 113 ALA A CA 1
ATOM 861 C C . ALA A 1 113 ? -25.188 -28.234 -3.311 1 95 113 ALA A C 1
ATOM 863 O O . ALA A 1 113 ? -25.125 -27.531 -2.297 1 95 113 ALA A O 1
ATOM 864 N N . ALA A 1 114 ? -26.219 -28.953 -3.631 1 94.56 114 ALA A N 1
ATOM 865 C CA . ALA A 1 114 ? -27.391 -29.016 -2.76 1 94.56 114 ALA A CA 1
ATOM 866 C C . ALA A 1 114 ? -27.031 -29.609 -1.399 1 94.56 114 ALA A C 1
ATOM 868 O O . ALA A 1 114 ? -27.469 -29.109 -0.362 1 94.56 114 ALA A O 1
ATOM 869 N N . ALA A 1 115 ? -26.297 -30.641 -1.442 1 94.31 115 ALA A N 1
ATOM 870 C CA . ALA A 1 115 ? -25.859 -31.266 -0.205 1 94.31 115 ALA A CA 1
ATOM 871 C C . ALA A 1 115 ? -25.016 -30.312 0.636 1 94.31 115 ALA A C 1
ATOM 873 O O . ALA A 1 115 ? -25.172 -30.25 1.857 1 94.31 115 ALA A O 1
ATOM 874 N N . LEU A 1 116 ? -24.125 -29.609 -0.005 1 95.31 116 LEU A N 1
ATOM 875 C CA . LEU A 1 116 ? -23.234 -28.656 0.68 1 95.31 116 LEU A CA 1
ATOM 876 C C . LEU A 1 116 ? -24.047 -27.531 1.301 1 95.31 116 LEU A C 1
ATOM 878 O O . LEU A 1 116 ? -23.719 -27.062 2.396 1 95.31 116 LEU A O 1
ATOM 882 N N . MET A 1 117 ? -25.062 -27.016 0.643 1 95.19 117 MET A N 1
ATOM 883 C CA . MET A 1 117 ? -25.922 -25.938 1.169 1 95.19 117 MET A CA 1
ATOM 884 C C . MET A 1 117 ? -26.625 -26.391 2.449 1 95.19 117 MET A C 1
ATOM 886 O O . MET A 1 117 ? -26.859 -25.578 3.346 1 95.19 117 MET A O 1
ATOM 890 N N . ALA A 1 118 ? -26.922 -27.641 2.512 1 94.31 118 ALA A N 1
ATOM 891 C CA . ALA A 1 118 ? -27.562 -28.188 3.703 1 94.31 118 ALA A CA 1
ATOM 892 C C . ALA A 1 118 ? -26.562 -28.375 4.836 1 94.31 118 ALA A C 1
ATOM 894 O O . ALA A 1 118 ? -26.922 -28.25 6.012 1 94.31 118 ALA A O 1
ATOM 895 N N . GLU A 1 119 ? -25.375 -28.609 4.473 1 95.44 119 GLU A N 1
ATOM 896 C CA . GLU A 1 119 ? -24.344 -29 5.441 1 95.44 119 GLU A CA 1
ATOM 897 C C . GLU A 1 119 ? -23.594 -27.781 5.977 1 95.44 119 GLU A C 1
ATOM 899 O O . GLU A 1 119 ? -23.188 -27.766 7.137 1 95.44 119 GLU A O 1
ATOM 904 N N . VAL A 1 120 ? -23.312 -26.844 5.125 1 96.5 120 VAL A N 1
ATOM 905 C CA . VAL A 1 120 ? -22.531 -25.656 5.469 1 96.5 120 VAL A CA 1
ATOM 906 C C . VAL A 1 120 ? -23.453 -24.5 5.805 1 96.5 120 VAL A C 1
ATOM 908 O O . VAL A 1 120 ? -24.016 -23.859 4.906 1 96.5 120 VAL A O 1
ATOM 911 N N . PRO A 1 121 ? -23.594 -24.109 7.023 1 96.19 121 PRO A N 1
ATOM 912 C CA . PRO A 1 121 ? -24.594 -23.125 7.453 1 96.19 121 PRO A CA 1
ATOM 913 C C . PRO A 1 121 ? -24.406 -21.766 6.797 1 96.19 121 PRO A C 1
ATOM 915 O O . PRO A 1 121 ? -25.375 -21.047 6.559 1 96.19 121 PRO A O 1
ATOM 918 N N . SER A 1 122 ? -23.188 -21.391 6.504 1 97.31 122 SER A N 1
ATOM 919 C CA . SER A 1 122 ? -22.891 -20.062 5.965 1 97.31 122 SER A CA 1
ATOM 920 C C . SER A 1 122 ? -23.219 -19.984 4.477 1 97.31 122 SER A C 1
ATOM 922 O O . SER A 1 122 ? -23.266 -18.906 3.902 1 97.31 122 SER A O 1
ATOM 924 N N . LEU A 1 123 ? -23.359 -21.156 3.848 1 97.88 123 LEU A N 1
ATOM 925 C CA . LEU A 1 123 ? -23.578 -21.203 2.406 1 97.88 123 LEU A CA 1
ATOM 926 C C . LEU A 1 123 ? -25.031 -20.906 2.059 1 97.88 123 LEU A C 1
ATOM 928 O O . LEU A 1 123 ? -25.891 -21.781 2.121 1 97.88 123 LEU A O 1
ATOM 932 N N . GLY A 1 124 ? -25.266 -19.672 1.604 1 96.81 124 GLY A N 1
ATOM 933 C CA . GLY A 1 124 ? -26.641 -19.219 1.402 1 96.81 124 GLY A CA 1
ATOM 934 C C . GLY A 1 124 ? -27.078 -19.25 -0.052 1 96.81 124 GLY A C 1
ATOM 935 O O . GLY A 1 124 ? -28.266 -19.25 -0.352 1 96.81 124 GLY A O 1
ATOM 936 N N . VAL A 1 125 ? -26.109 -19.344 -0.97 1 97.69 125 VAL A N 1
ATOM 937 C CA . VAL A 1 125 ? -26.484 -19.281 -2.381 1 97.69 125 VAL A CA 1
ATOM 938 C C . VAL A 1 125 ? -25.469 -20.078 -3.211 1 97.69 125 VAL A C 1
ATOM 940 O O . VAL A 1 125 ? -24.281 -20.109 -2.889 1 97.69 125 VAL A O 1
ATOM 943 N N . THR A 1 126 ? -25.922 -20.797 -4.207 1 97.94 126 THR A N 1
ATOM 944 C CA . THR A 1 126 ? -25.094 -21.469 -5.199 1 97.94 126 THR A CA 1
ATOM 945 C C . THR A 1 126 ? -25.469 -21.031 -6.613 1 97.94 126 THR A C 1
ATOM 947 O O . THR A 1 126 ? -26.656 -20.922 -6.938 1 97.94 126 THR A O 1
ATOM 950 N N . VAL A 1 127 ? -24.5 -20.688 -7.387 1 98.5 127 VAL A N 1
ATOM 951 C CA . VAL A 1 127 ? -24.688 -20.344 -8.789 1 98.5 127 VAL A CA 1
ATOM 952 C C . VAL A 1 127 ? -24.203 -21.5 -9.68 1 98.5 127 VAL A C 1
ATOM 954 O O . VAL A 1 127 ? -23.047 -21.891 -9.609 1 98.5 127 VAL A O 1
ATOM 957 N N . LEU A 1 128 ? -25.031 -22 -10.5 1 97.75 128 LEU A N 1
ATOM 958 C CA . LEU A 1 128 ? -24.734 -23.109 -11.383 1 97.75 128 LEU A CA 1
ATOM 959 C C . LEU A 1 128 ? -24.469 -22.625 -12.805 1 97.75 128 LEU A C 1
ATOM 961 O O . LEU A 1 128 ? -25.297 -21.938 -13.398 1 97.75 128 LEU A O 1
ATOM 965 N N . THR A 1 129 ? -23.312 -22.953 -13.344 1 97.19 129 THR A N 1
ATOM 966 C CA . THR A 1 129 ? -22.969 -22.625 -14.727 1 97.19 129 THR A CA 1
ATOM 967 C C . THR A 1 129 ? -23.391 -23.766 -15.656 1 97.19 129 THR A C 1
ATOM 969 O O . THR A 1 129 ? -23.266 -24.938 -15.312 1 97.19 129 THR A O 1
ATOM 972 N N . GLY A 1 130 ? -23.859 -23.469 -16.828 1 91.69 130 GLY A N 1
ATOM 973 C CA . GLY A 1 130 ? -24.219 -24.453 -17.828 1 91.69 130 GLY A CA 1
ATOM 974 C C . GLY A 1 130 ? -25.516 -25.172 -17.531 1 91.69 130 GLY A C 1
ATOM 975 O O . GLY A 1 130 ? -25.719 -26.312 -17.953 1 91.69 130 GLY A O 1
ATOM 976 N N . GLY A 1 131 ? -26.328 -24.594 -16.75 1 87.69 131 GLY A N 1
ATOM 977 C CA . GLY A 1 131 ? -27.578 -25.234 -16.406 1 87.69 131 GLY A CA 1
ATOM 978 C C . GLY A 1 131 ? -28.656 -24.281 -15.961 1 87.69 131 GLY A C 1
ATOM 979 O O . GLY A 1 131 ? -28.516 -23.062 -16.125 1 87.69 131 GLY A O 1
ATOM 980 N N . GLU A 1 132 ? -29.703 -24.922 -15.492 1 85 132 GLU A N 1
ATOM 981 C CA . GLU A 1 132 ? -30.859 -24.156 -15.016 1 85 132 GLU A CA 1
ATOM 982 C C . GLU A 1 132 ? -30.891 -24.078 -13.492 1 85 132 GLU A C 1
ATOM 984 O O . GLU A 1 132 ? -30.109 -24.766 -12.82 1 85 132 GLU A O 1
ATOM 989 N N . SER A 1 133 ? -31.688 -23.125 -13.047 1 84.19 133 SER A N 1
ATOM 990 C CA . SER A 1 133 ? -31.891 -23.078 -11.602 1 84.19 133 SER A CA 1
ATOM 991 C C . SER A 1 133 ? -32.438 -24.391 -11.07 1 84.19 133 SER A C 1
ATOM 993 O O . SER A 1 133 ? -33.281 -25.031 -11.719 1 84.19 133 SER A O 1
ATOM 995 N N . ALA A 1 134 ? -31.922 -24.781 -9.898 1 78.56 134 ALA A N 1
ATOM 996 C CA . ALA A 1 134 ? -32.25 -26.125 -9.422 1 78.56 134 ALA A CA 1
ATOM 997 C C . ALA A 1 134 ? -32.938 -26.078 -8.062 1 78.56 134 ALA A C 1
ATOM 999 O O . ALA A 1 134 ? -32.844 -27.016 -7.27 1 78.56 134 ALA A O 1
ATOM 1000 N N . GLY A 1 135 ? -33.531 -24.906 -7.672 1 80.19 135 GLY A N 1
ATOM 1001 C CA . GLY A 1 135 ? -34.25 -24.797 -6.395 1 80.19 135 GLY A CA 1
ATOM 1002 C C . GLY A 1 135 ? -33.875 -23.547 -5.629 1 80.19 135 GLY A C 1
ATOM 1003 O O . GLY A 1 135 ? -33.188 -22.672 -6.152 1 80.19 135 GLY A O 1
ATOM 1004 N N . PRO A 1 136 ? -34.406 -23.484 -4.375 1 82.81 136 PRO A N 1
ATOM 1005 C CA . PRO A 1 136 ? -34.125 -22.297 -3.559 1 82.81 136 PRO A CA 1
ATOM 1006 C C . PRO A 1 136 ? -32.656 -22.094 -3.289 1 82.81 136 PRO A C 1
ATOM 1008 O O . PRO A 1 136 ? -31.969 -23.031 -2.848 1 82.81 136 PRO A O 1
ATOM 1011 N N . GLY A 1 137 ? -32.156 -20.984 -3.629 1 90.69 137 GLY A N 1
ATOM 1012 C CA . GLY A 1 137 ? -30.766 -20.641 -3.357 1 90.69 137 GLY A CA 1
ATOM 1013 C C . GLY A 1 137 ? -29.812 -21.125 -4.434 1 90.69 137 GLY A C 1
ATOM 1014 O O . GLY A 1 137 ? -28.609 -20.859 -4.363 1 90.69 137 GLY A O 1
ATOM 1015 N N . MET A 1 138 ? -30.312 -21.844 -5.371 1 94.62 138 MET A N 1
ATOM 1016 C CA . MET A 1 138 ? -29.484 -22.312 -6.484 1 94.62 138 MET A CA 1
ATOM 1017 C C . MET A 1 138 ? -29.859 -21.594 -7.773 1 94.62 138 MET A C 1
ATOM 1019 O O . MET A 1 138 ? -30.859 -21.922 -8.414 1 94.62 138 MET A O 1
ATOM 1023 N N . LEU A 1 139 ? -29.047 -20.719 -8.148 1 96.19 139 LEU A N 1
ATOM 1024 C CA . LEU A 1 139 ? -29.312 -19.828 -9.273 1 96.19 139 LEU A CA 1
ATOM 1025 C C . LEU A 1 139 ? -28.562 -20.297 -10.516 1 96.19 139 LEU A C 1
ATOM 1027 O O . LEU A 1 139 ? -27.516 -20.922 -10.422 1 96.19 139 LEU A O 1
ATOM 1031 N N . ALA A 1 140 ? -29.172 -20.016 -11.656 1 97.56 140 ALA A N 1
ATOM 1032 C CA . ALA A 1 140 ? -28.484 -20.266 -12.922 1 97.56 140 ALA A CA 1
ATOM 1033 C C . ALA A 1 140 ? -27.656 -19.062 -13.336 1 97.56 140 ALA A C 1
ATOM 1035 O O . ALA A 1 140 ? -28.156 -17.938 -13.367 1 97.56 140 ALA A O 1
ATOM 1036 N N . PHE A 1 141 ? -26.406 -19.328 -13.68 1 98.12 141 PHE A N 1
ATOM 1037 C CA . PHE A 1 141 ? -25.5 -18.281 -14.125 1 98.12 141 PHE A CA 1
ATOM 1038 C C . PHE A 1 141 ? -26.109 -17.484 -15.266 1 98.12 141 PHE A C 1
ATOM 1040 O O . PHE A 1 141 ? -26.109 -16.25 -15.227 1 98.12 141 PHE A O 1
ATOM 1047 N N . ASP A 1 142 ? -26.734 -18.156 -16.25 1 97.38 142 ASP A N 1
ATOM 1048 C CA . ASP A 1 142 ? -27.297 -17.484 -17.422 1 97.38 142 ASP A CA 1
ATOM 1049 C C . ASP A 1 142 ? -28.5 -16.641 -17.047 1 97.38 142 ASP A C 1
ATOM 1051 O O . ASP A 1 142 ? -28.734 -15.586 -17.641 1 97.38 142 ASP A O 1
ATOM 1055 N N . ALA A 1 143 ? -29.266 -17.094 -16.094 1 96.81 143 ALA A N 1
ATOM 1056 C CA . ALA A 1 143 ? -30.391 -16.312 -15.617 1 96.81 143 ALA A CA 1
ATOM 1057 C C . ALA A 1 143 ? -29.938 -15.008 -14.969 1 96.81 143 ALA A C 1
ATOM 1059 O O . ALA A 1 143 ? -30.547 -13.953 -15.172 1 96.81 143 ALA A O 1
ATOM 1060 N N . ILE A 1 144 ? -28.875 -15.117 -14.188 1 97.94 144 ILE A N 1
ATOM 1061 C CA . ILE A 1 144 ? -28.297 -13.93 -13.555 1 97.94 144 ILE A CA 1
ATOM 1062 C C . ILE A 1 144 ? -27.844 -12.945 -14.633 1 97.94 144 ILE A C 1
ATOM 1064 O O . ILE A 1 144 ? -28.094 -11.75 -14.531 1 97.94 144 ILE A O 1
ATOM 1068 N N . GLN A 1 145 ? -27.188 -13.43 -15.68 1 98.12 145 GLN A N 1
ATOM 1069 C CA . GLN A 1 145 ? -26.688 -12.578 -16.766 1 98.12 145 GLN A CA 1
ATOM 1070 C C . GLN A 1 145 ? -27.844 -11.859 -17.469 1 98.12 145 GLN A C 1
ATOM 1072 O O . GLN A 1 145 ? -27.656 -10.75 -17.969 1 98.12 145 GLN A O 1
ATOM 1077 N N . ALA A 1 146 ? -29 -12.461 -17.469 1 97.5 146 ALA A N 1
ATOM 1078 C CA . ALA A 1 146 ? -30.172 -11.898 -18.156 1 97.5 146 ALA A CA 1
ATOM 1079 C C . ALA A 1 146 ? -30.922 -10.914 -17.25 1 97.5 146 ALA A C 1
ATOM 1081 O O . ALA A 1 146 ? -31.484 -9.938 -17.734 1 97.5 146 ALA A O 1
ATOM 1082 N N . ASP A 1 147 ? -30.875 -11.086 -15.984 1 97.19 147 ASP A N 1
ATOM 1083 C CA . ASP A 1 147 ? -31.844 -10.445 -15.094 1 97.19 147 ASP A CA 1
ATOM 1084 C C . ASP A 1 147 ? -31.219 -9.242 -14.398 1 97.19 147 ASP A C 1
ATOM 1086 O O . ASP A 1 147 ? -31.938 -8.352 -13.938 1 97.19 147 ASP A O 1
ATOM 1090 N N . TYR A 1 148 ? -29.922 -9.203 -14.203 1 98.38 148 TYR A N 1
ATOM 1091 C CA . TYR A 1 148 ? -29.328 -8.188 -13.359 1 98.38 148 TYR A CA 1
ATOM 1092 C C . TYR A 1 148 ? -28.641 -7.109 -14.203 1 98.38 148 TYR A C 1
ATOM 1094 O O . TYR A 1 148 ? -28.25 -7.363 -15.344 1 98.38 148 TYR A O 1
ATOM 1102 N N . PRO A 1 149 ? -28.484 -5.914 -13.703 1 98.44 149 PRO A N 1
ATOM 1103 C CA . PRO A 1 149 ? -27.922 -4.801 -14.469 1 98.44 149 PRO A CA 1
ATOM 1104 C C . PRO A 1 149 ? -26.406 -4.902 -14.617 1 98.44 149 PRO A C 1
ATOM 1106 O O . PRO A 1 149 ? -25.734 -5.477 -13.758 1 98.44 149 PRO A O 1
ATOM 1109 N N . ALA A 1 150 ? -25.859 -4.316 -15.625 1 98.5 150 ALA A N 1
ATOM 1110 C CA . ALA A 1 150 ? -24.438 -4.328 -15.922 1 98.5 150 ALA A CA 1
ATOM 1111 C C . ALA A 1 150 ? -23.719 -3.17 -15.219 1 98.5 150 ALA A C 1
ATOM 1113 O O . ALA A 1 150 ? -22.5 -3.014 -15.352 1 98.5 150 ALA A O 1
ATOM 1114 N N . THR A 1 151 ? -24.422 -2.4 -14.445 1 98.25 151 THR A N 1
ATOM 1115 C CA . THR A 1 151 ? -23.828 -1.268 -13.75 1 98.25 151 THR A CA 1
ATOM 1116 C C . THR A 1 151 ? -22.906 -1.748 -12.633 1 98.25 151 THR A C 1
ATOM 1118 O O . THR A 1 151 ? -23.141 -2.799 -12.039 1 98.25 151 THR A O 1
ATOM 1121 N N . ARG A 1 152 ? -21.844 -0.986 -12.383 1 97.88 152 ARG A N 1
ATOM 1122 C CA . ARG A 1 152 ? -20.906 -1.354 -11.32 1 97.88 152 ARG A CA 1
ATOM 1123 C C . ARG A 1 152 ? -21.562 -1.263 -9.953 1 97.88 152 ARG A C 1
ATOM 1125 O O . ARG A 1 152 ? -22.203 -0.259 -9.633 1 97.88 152 ARG A O 1
ATOM 1132 N N . PRO A 1 153 ? -21.453 -2.324 -9.125 1 98.12 153 PRO A N 1
ATOM 1133 C CA . PRO A 1 153 ? -21.953 -2.207 -7.75 1 98.12 153 PRO A CA 1
ATOM 1134 C C . PRO A 1 153 ? -21.141 -1.222 -6.914 1 98.12 153 PRO A C 1
ATOM 1136 O O . PRO A 1 153 ? -20.016 -0.868 -7.281 1 98.12 153 PRO A O 1
ATOM 1139 N N . PRO A 1 154 ? -21.766 -0.738 -5.77 1 95.56 154 PRO A N 1
ATOM 1140 C CA . PRO A 1 154 ? -21.031 0.197 -4.906 1 95.56 154 PRO A CA 1
ATOM 1141 C C . PRO A 1 154 ? -19.781 -0.423 -4.281 1 95.56 154 PRO A C 1
ATOM 1143 O O . PRO A 1 154 ? -19.828 -1.576 -3.844 1 95.56 154 PRO A O 1
ATOM 1146 N N . ARG A 1 155 ? -18.781 0.366 -4.324 1 94.81 155 ARG A N 1
ATOM 1147 C CA . ARG A 1 155 ? -17.516 -0.038 -3.703 1 94.81 155 ARG A CA 1
ATOM 1148 C C . ARG A 1 155 ? -17.547 0.223 -2.199 1 94.81 155 ARG A C 1
ATOM 1150 O O . ARG A 1 155 ? -17.828 1.339 -1.763 1 94.81 155 ARG A O 1
ATOM 1157 N N . ARG A 1 156 ? -17.203 -0.814 -1.411 1 94.88 156 ARG A N 1
ATOM 1158 C CA . ARG A 1 156 ? -17.203 -0.648 0.039 1 94.88 156 ARG A CA 1
ATOM 1159 C C . ARG A 1 156 ? -15.891 -1.128 0.648 1 94.88 156 ARG A C 1
ATOM 1161 O O . ARG A 1 156 ? -15.547 -0.751 1.771 1 94.88 156 ARG A O 1
ATOM 1168 N N . CYS A 1 157 ? -15.125 -1.924 -0.067 1 95.75 157 CYS A N 1
ATOM 1169 C CA . CYS A 1 157 ? -13.867 -2.465 0.45 1 95.75 157 CYS A CA 1
ATOM 1170 C C . CYS A 1 157 ? -12.742 -1.451 0.317 1 95.75 157 CYS A C 1
ATOM 1172 O O . CYS A 1 157 ? -12.836 -0.515 -0.479 1 95.75 157 CYS A O 1
ATOM 1174 N N . ILE A 1 158 ? -11.75 -1.573 1.147 1 96.81 158 ILE A N 1
ATOM 1175 C CA . ILE A 1 158 ? -10.508 -0.819 1.046 1 96.81 158 ILE A CA 1
ATOM 1176 C C . ILE A 1 158 ? -9.344 -1.77 0.747 1 96.81 158 ILE A C 1
ATOM 1178 O O . ILE A 1 158 ? -9.531 -2.988 0.704 1 96.81 158 ILE A O 1
ATOM 1182 N N . ASP A 1 159 ? -8.195 -1.279 0.512 1 96.88 159 ASP A N 1
ATOM 1183 C CA . ASP A 1 159 ? -7.078 -2.078 0.029 1 96.88 159 ASP A CA 1
ATOM 1184 C C . ASP A 1 159 ? -6.598 -3.059 1.099 1 96.88 159 ASP A C 1
ATOM 1186 O O . ASP A 1 159 ? -5.945 -4.055 0.787 1 96.88 159 ASP A O 1
ATOM 1190 N N . GLN A 1 160 ? -6.949 -2.816 2.373 1 96.12 160 GLN A N 1
ATOM 1191 C CA . GLN A 1 160 ? -6.539 -3.684 3.473 1 96.12 160 GLN A CA 1
ATOM 1192 C C . GLN A 1 160 ? -7.465 -4.891 3.596 1 96.12 160 GLN A C 1
ATOM 1194 O O . GLN A 1 160 ? -7.145 -5.859 4.289 1 96.12 160 GLN A O 1
ATOM 1199 N N . ASP A 1 161 ? -8.602 -4.852 2.914 1 97.81 161 ASP A N 1
ATOM 1200 C CA . ASP A 1 161 ? -9.516 -5.992 2.916 1 97.81 161 ASP A CA 1
ATOM 1201 C C . ASP A 1 161 ? -8.938 -7.164 2.127 1 97.81 161 ASP A C 1
ATOM 1203 O O . ASP A 1 161 ? -8.109 -6.965 1.231 1 97.81 161 ASP A O 1
ATOM 1207 N N . LEU A 1 162 ? -9.375 -8.352 2.465 1 98.31 162 LEU A N 1
ATOM 1208 C CA . LEU A 1 162 ? -8.938 -9.531 1.726 1 98.31 162 LEU A CA 1
ATOM 1209 C C . LEU A 1 162 ? -9.523 -9.539 0.318 1 98.31 162 LEU A C 1
ATOM 1211 O O . LEU A 1 162 ? -10.695 -9.188 0.124 1 98.31 162 LEU A O 1
ATOM 1215 N N . ALA A 1 163 ? -8.688 -9.906 -0.602 1 98.62 163 ALA A N 1
ATOM 1216 C CA . ALA A 1 163 ? -9.133 -10.125 -1.975 1 98.62 163 ALA A CA 1
ATOM 1217 C C . ALA A 1 163 ? -9.391 -11.609 -2.234 1 98.62 163 ALA A C 1
ATOM 1219 O O . ALA A 1 163 ? -10.32 -11.969 -2.953 1 98.62 163 ALA A O 1
ATOM 1220 N N . CYS A 1 164 ? -8.523 -12.422 -1.579 1 98.69 164 CYS A N 1
ATOM 1221 C CA . CYS A 1 164 ? -8.672 -13.836 -1.903 1 98.69 164 CYS A CA 1
ATOM 1222 C C . CYS A 1 164 ? -8.055 -14.711 -0.817 1 98.69 164 CYS A C 1
ATOM 1224 O O . CYS A 1 164 ? -7.273 -14.234 0.002 1 98.69 164 CYS A O 1
ATOM 1226 N N . LEU A 1 165 ? -8.516 -15.953 -0.79 1 98 165 LEU A N 1
ATOM 1227 C CA . LEU A 1 165 ? -7.887 -17.078 -0.121 1 98 165 LEU A CA 1
ATOM 1228 C C . LEU A 1 165 ? -7.434 -18.125 -1.133 1 98 165 LEU A C 1
ATOM 1230 O O . LEU A 1 165 ? -8.227 -18.578 -1.967 1 98 165 LEU A O 1
ATOM 1234 N N . ILE A 1 166 ? -6.199 -18.5 -1.092 1 97 166 ILE A N 1
ATOM 1235 C CA . ILE A 1 166 ? -5.695 -19.578 -1.924 1 97 166 ILE A CA 1
ATOM 1236 C C . ILE A 1 166 ? -5.25 -20.75 -1.04 1 97 166 ILE A C 1
ATOM 1238 O O . ILE A 1 166 ? -4.301 -20.609 -0.267 1 97 166 ILE A O 1
ATOM 1242 N N . TYR A 1 167 ? -5.938 -21.844 -1.148 1 92.88 167 TYR A N 1
ATOM 1243 C CA . TYR A 1 167 ? -5.633 -23.016 -0.317 1 92.88 167 TYR A CA 1
ATOM 1244 C C . TYR A 1 167 ? -4.422 -23.766 -0.856 1 92.88 167 TYR A C 1
ATOM 1246 O O . TYR A 1 167 ? -4.316 -24 -2.062 1 92.88 167 TYR A O 1
ATOM 1254 N N . THR A 1 168 ? -3.506 -24.062 0.016 1 86.94 168 THR A N 1
ATOM 1255 C CA . THR A 1 168 ? -2.314 -24.828 -0.324 1 86.94 168 THR A CA 1
ATOM 1256 C C . THR A 1 168 ? -2.299 -26.156 0.419 1 86.94 168 THR A C 1
ATOM 1258 O O . THR A 1 168 ? -2.852 -26.281 1.516 1 86.94 168 THR A O 1
ATOM 1261 N N . SER A 1 169 ? -1.744 -27.266 -0.234 1 73.12 169 SER A N 1
ATOM 1262 C CA . SER A 1 169 ? -1.705 -28.609 0.335 1 73.12 169 SER A CA 1
ATOM 1263 C C . SER A 1 169 ? -0.546 -28.766 1.315 1 73.12 169 SER A C 1
ATOM 1265 O O . SER A 1 169 ? 0.567 -28.312 1.043 1 73.12 169 SER A O 1
ATOM 1267 N N . GLY A 1 170 ? -0.65 -28.359 2.604 1 57.03 170 GLY A N 1
ATOM 1268 C CA . GLY A 1 170 ? 0.445 -28.469 3.555 1 57.03 170 GLY A CA 1
ATOM 1269 C C . GLY A 1 170 ? 0.895 -29.906 3.768 1 57.03 170 GLY A C 1
ATOM 1270 O O . GLY A 1 170 ? 0.22 -30.844 3.338 1 57.03 170 GLY A O 1
ATOM 1271 N N . SER A 1 171 ? 2.178 -30.062 4.215 1 49.53 171 SER A N 1
ATOM 1272 C CA . SER A 1 171 ? 2.789 -31.344 4.523 1 49.53 171 SER A CA 1
ATOM 1273 C C . SER A 1 171 ? 1.98 -32.094 5.57 1 49.53 171 SER A C 1
ATOM 1275 O O . SER A 1 171 ? 2.035 -33.344 5.633 1 49.53 171 SER A O 1
ATOM 1277 N N . THR A 1 172 ? 1.353 -31.281 6.508 1 49.81 172 THR A N 1
ATOM 1278 C CA . THR A 1 172 ? 0.81 -31.922 7.699 1 49.81 172 THR A CA 1
ATOM 1279 C C . THR A 1 172 ? -0.688 -32.188 7.543 1 49.81 172 THR A C 1
ATOM 1281 O O . THR A 1 172 ? -1.393 -32.375 8.531 1 49.81 172 THR A O 1
ATOM 1284 N N . GLY A 1 173 ? -1.286 -32.156 6.223 1 64.69 173 GLY A N 1
ATOM 1285 C CA . GLY A 1 173 ? -2.576 -32.781 6.051 1 64.69 173 GLY A CA 1
ATOM 1286 C C . GLY A 1 173 ? -3.621 -31.891 5.43 1 64.69 173 GLY A C 1
ATOM 1287 O O . GLY A 1 173 ? -4.055 -32.125 4.301 1 64.69 173 GLY A O 1
ATOM 1288 N N . ASP A 1 174 ? -4.348 -30.922 6.309 1 78.75 174 ASP A N 1
ATOM 1289 C CA . ASP A 1 174 ? -5.453 -30.172 5.727 1 78.75 174 ASP A CA 1
ATOM 1290 C C . ASP A 1 174 ? -4.953 -28.906 5.016 1 78.75 174 ASP A C 1
ATOM 1292 O O . ASP A 1 174 ? -4 -28.266 5.473 1 78.75 174 ASP A O 1
ATOM 1296 N N . PRO A 1 175 ? -5.531 -28.578 3.891 1 86.62 175 PRO A N 1
ATOM 1297 C CA . PRO A 1 175 ? -5.129 -27.375 3.158 1 86.62 175 PRO A CA 1
ATOM 1298 C C . PRO A 1 175 ? -5.277 -26.109 3.99 1 86.62 175 PRO A C 1
ATOM 1300 O O . PRO A 1 175 ? -6.172 -26.016 4.832 1 86.62 175 PRO A O 1
ATOM 1303 N N . LYS A 1 176 ? -4.363 -25.172 3.85 1 92.5 176 LYS A N 1
ATOM 1304 C CA . LYS A 1 176 ? -4.387 -23.891 4.535 1 92.5 176 LYS A CA 1
ATOM 1305 C C . LYS A 1 176 ? -4.734 -22.75 3.572 1 92.5 176 LYS A C 1
ATOM 1307 O O . LYS A 1 176 ? -4.203 -22.688 2.461 1 92.5 176 LYS A O 1
ATOM 1312 N N . GLY A 1 177 ? -5.645 -21.906 3.98 1 95.94 177 GLY A N 1
ATOM 1313 C CA . GLY A 1 177 ? -6.012 -20.766 3.16 1 95.94 177 GLY A CA 1
ATOM 1314 C C . GLY A 1 177 ? -5.074 -19.578 3.33 1 95.94 177 GLY A C 1
ATOM 1315 O O . GLY A 1 177 ? -5.105 -18.891 4.359 1 95.94 177 GLY A O 1
ATOM 1316 N N . VAL A 1 178 ? -4.273 -19.312 2.35 1 97.56 178 VAL A N 1
ATOM 1317 C CA . VAL A 1 178 ? -3.363 -18.156 2.363 1 97.56 178 VAL A CA 1
ATOM 1318 C C . VAL A 1 178 ? -4.148 -16.875 2.123 1 97.56 178 VAL A C 1
ATOM 1320 O O . VAL A 1 178 ? -4.816 -16.734 1.097 1 97.56 178 VAL A O 1
ATOM 1323 N N . MET A 1 179 ? -4.066 -15.945 3.062 1 98.25 179 MET A N 1
ATOM 1324 C CA . MET A 1 179 ? -4.832 -14.703 2.988 1 98.25 179 MET A CA 1
ATOM 1325 C C . MET A 1 179 ? -4.062 -13.633 2.227 1 98.25 179 MET A C 1
ATOM 1327 O O . MET A 1 179 ? -2.934 -13.297 2.59 1 98.25 179 MET A O 1
ATOM 1331 N N . SER A 1 180 ? -4.68 -13.148 1.168 1 98.19 180 SER A N 1
ATOM 1332 C CA . SER A 1 180 ? -4.113 -12.008 0.448 1 98.19 180 SER A CA 1
ATOM 1333 C C . SER A 1 180 ? -5.086 -10.828 0.428 1 98.19 180 SER A C 1
ATOM 1335 O O . SER A 1 180 ? -6.223 -10.969 -0.027 1 98.19 180 SER A O 1
ATOM 1337 N N . ALA A 1 181 ? -4.645 -9.711 0.924 1 97.75 181 ALA A N 1
ATOM 1338 C CA . ALA A 1 181 ? -5.418 -8.477 0.81 1 97.75 181 ALA A CA 1
ATOM 1339 C C . ALA A 1 181 ? -5.309 -7.887 -0.594 1 97.75 181 ALA A C 1
ATOM 1341 O O . ALA A 1 181 ? -4.461 -8.305 -1.385 1 97.75 181 ALA A O 1
ATOM 1342 N N . HIS A 1 182 ? -6.199 -6.926 -0.901 1 98.31 182 HIS A N 1
ATOM 1343 C CA . HIS A 1 182 ? -6.109 -6.234 -2.182 1 98.31 182 HIS A CA 1
ATOM 1344 C C . HIS A 1 182 ? -4.723 -5.633 -2.389 1 98.31 182 HIS A C 1
ATOM 1346 O O . HIS A 1 182 ? -4.148 -5.746 -3.473 1 98.31 182 HIS A O 1
ATOM 1352 N N . SER A 1 183 ? -4.152 -5.027 -1.352 1 96.81 183 SER A N 1
ATOM 1353 C CA . SER A 1 183 ? -2.861 -4.359 -1.458 1 96.81 183 SER A CA 1
ATOM 1354 C C . SER A 1 183 ? -1.75 -5.352 -1.786 1 96.81 183 SER A C 1
ATOM 1356 O O . SER A 1 183 ? -0.819 -5.023 -2.525 1 96.81 183 SER A O 1
ATOM 1358 N N . ASN A 1 184 ? -1.811 -6.555 -1.252 1 97.38 184 ASN A N 1
ATOM 1359 C CA . ASN A 1 184 ? -0.817 -7.574 -1.568 1 97.38 184 ASN A CA 1
ATOM 1360 C C . ASN A 1 184 ? -0.825 -7.926 -3.053 1 97.38 184 ASN A C 1
ATOM 1362 O O . ASN A 1 184 ? 0.231 -8.008 -3.682 1 97.38 184 ASN A O 1
ATOM 1366 N N . VAL A 1 185 ? -2.041 -8.125 -3.531 1 98.62 185 VAL A N 1
ATOM 1367 C CA . VAL A 1 185 ? -2.217 -8.562 -4.91 1 98.62 185 VAL A CA 1
ATOM 1368 C C . VAL A 1 185 ? -1.804 -7.441 -5.867 1 98.62 185 VAL A C 1
ATOM 1370 O O . VAL A 1 185 ? -1.1 -7.688 -6.848 1 98.62 185 VAL A O 1
ATOM 1373 N N . VAL A 1 186 ? -2.227 -6.211 -5.543 1 98.31 186 VAL A N 1
ATOM 1374 C CA . VAL A 1 186 ? -1.893 -5.062 -6.383 1 98.31 186 VAL A CA 1
ATOM 1375 C C . VAL A 1 186 ? -0.377 -4.887 -6.438 1 98.31 186 VAL A C 1
ATOM 1377 O O . VAL A 1 186 ? 0.188 -4.645 -7.508 1 98.31 186 VAL A O 1
ATOM 1380 N N . PHE A 1 187 ? 0.291 -5.043 -5.305 1 97.75 187 PHE A N 1
ATOM 1381 C CA . PHE A 1 187 ? 1.741 -4.91 -5.246 1 97.75 187 PHE A CA 1
ATOM 1382 C C . PHE A 1 187 ? 2.418 -5.969 -6.109 1 97.75 187 PHE A C 1
ATOM 1384 O O . PHE A 1 187 ? 3.24 -5.645 -6.969 1 97.75 187 PHE A O 1
ATOM 1391 N N . ALA A 1 188 ? 2.053 -7.195 -5.914 1 98.38 188 ALA A N 1
ATOM 1392 C CA . ALA A 1 188 ? 2.682 -8.305 -6.625 1 98.38 188 ALA A CA 1
ATOM 1393 C C . ALA A 1 188 ? 2.5 -8.172 -8.133 1 98.38 188 ALA A C 1
ATOM 1395 O O . ALA A 1 188 ? 3.469 -8.266 -8.891 1 98.38 188 ALA A O 1
ATOM 1396 N N . ALA A 1 189 ? 1.271 -7.938 -8.523 1 98.56 189 ALA A N 1
ATOM 1397 C CA . ALA A 1 189 ? 0.973 -7.812 -9.953 1 98.56 189 ALA A CA 1
ATOM 1398 C C . ALA A 1 189 ? 1.78 -6.68 -10.578 1 98.56 189 ALA A C 1
ATOM 1400 O O . ALA A 1 189 ? 2.359 -6.848 -11.656 1 98.56 189 ALA A O 1
ATOM 1401 N N . SER A 1 190 ? 1.86 -5.547 -9.875 1 98 190 SER A N 1
ATOM 1402 C CA . SER A 1 190 ? 2.582 -4.395 -10.398 1 98 190 SER A CA 1
ATOM 1403 C C . SER A 1 190 ? 4.074 -4.684 -10.516 1 98 190 SER A C 1
ATOM 1405 O O . SER A 1 190 ? 4.707 -4.316 -11.508 1 98 190 SER A O 1
ATOM 1407 N N . SER A 1 191 ? 4.602 -5.309 -9.531 1 98.19 191 SER A N 1
ATOM 1408 C CA . SER A 1 191 ? 6.027 -5.633 -9.523 1 98.19 191 SER A CA 1
ATOM 1409 C C . SER A 1 191 ? 6.383 -6.582 -10.664 1 98.19 191 SER A C 1
ATOM 1411 O O . SER A 1 191 ? 7.34 -6.348 -11.398 1 98.19 191 SER A O 1
ATOM 1413 N N . ILE A 1 192 ? 5.613 -7.598 -10.875 1 98.62 192 ILE A N 1
ATOM 1414 C CA . ILE A 1 192 ? 5.879 -8.617 -11.883 1 98.62 192 ILE A CA 1
ATOM 1415 C C . ILE A 1 192 ? 5.73 -8.008 -13.273 1 98.62 192 ILE A C 1
ATOM 1417 O O . ILE A 1 192 ? 6.57 -8.227 -14.148 1 98.62 192 ILE A O 1
ATOM 1421 N N . ILE A 1 193 ? 4.676 -7.223 -13.5 1 98.5 193 ILE A N 1
ATOM 1422 C CA . ILE A 1 193 ? 4.43 -6.559 -14.781 1 98.5 193 ILE A CA 1
ATOM 1423 C C . ILE A 1 193 ? 5.633 -5.695 -15.148 1 98.5 193 ILE A C 1
ATOM 1425 O O . ILE A 1 193 ? 6.016 -5.621 -16.312 1 98.5 193 ILE A O 1
ATOM 1429 N N . THR A 1 194 ? 6.211 -5.082 -14.109 1 97.25 194 THR A N 1
ATOM 1430 C CA . THR A 1 194 ? 7.309 -4.148 -14.328 1 97.25 194 THR A CA 1
ATOM 1431 C C . THR A 1 194 ? 8.523 -4.867 -14.898 1 97.25 194 THR A C 1
ATOM 1433 O O . THR A 1 194 ? 9.023 -4.504 -15.969 1 97.25 194 THR A O 1
ATOM 1436 N N . TYR A 1 195 ? 8.953 -5.949 -14.289 1 97.12 195 TYR A N 1
ATOM 1437 C CA . TYR A 1 195 ? 10.211 -6.527 -14.75 1 97.12 195 TYR A CA 1
ATOM 1438 C C . TYR A 1 195 ? 9.992 -7.418 -15.969 1 97.12 195 TYR A C 1
ATOM 1440 O O . TYR A 1 195 ? 10.93 -7.703 -16.719 1 97.12 195 TYR A O 1
ATOM 1448 N N . LEU A 1 196 ? 8.766 -7.875 -16.203 1 98.5 196 LEU A N 1
ATOM 1449 C CA . LEU A 1 196 ? 8.469 -8.602 -17.422 1 98.5 196 LEU A CA 1
ATOM 1450 C C . LEU A 1 196 ? 8.25 -7.645 -18.594 1 98.5 196 LEU A C 1
ATOM 1452 O O . LEU A 1 196 ? 8.156 -8.07 -19.75 1 98.5 196 LEU A O 1
ATOM 1456 N N . GLN A 1 197 ? 8.07 -6.324 -18.266 1 98 197 GLN A N 1
ATOM 1457 C CA . GLN A 1 197 ? 7.867 -5.262 -19.25 1 98 197 GLN A CA 1
ATOM 1458 C C . GLN A 1 197 ? 6.605 -5.508 -20.078 1 98 197 GLN A C 1
ATOM 1460 O O . GLN A 1 197 ? 6.629 -5.398 -21.297 1 98 197 GLN A O 1
ATOM 1465 N N . ASN A 1 198 ? 5.578 -5.891 -19.391 1 98.69 198 ASN A N 1
ATOM 1466 C CA . ASN A 1 198 ? 4.316 -6.16 -20.078 1 98.69 198 ASN A CA 1
ATOM 1467 C C . ASN A 1 198 ? 3.672 -4.875 -20.594 1 98.69 198 ASN A C 1
ATOM 1469 O O . ASN A 1 198 ? 3.736 -3.836 -19.938 1 98.69 198 ASN A O 1
ATOM 1473 N N . VAL A 1 199 ? 3.055 -4.945 -21.719 1 98.19 199 VAL A N 1
ATOM 1474 C CA . VAL A 1 199 ? 2.35 -3.838 -22.344 1 98.19 199 VAL A CA 1
ATOM 1475 C C . VAL A 1 199 ? 0.965 -4.293 -22.797 1 98.19 199 VAL A C 1
ATOM 1477 O O . VAL A 1 199 ? 0.649 -5.484 -22.75 1 98.19 199 VAL A O 1
ATOM 1480 N N . GLU A 1 200 ? 0.17 -3.408 -23.25 1 98.38 200 GLU A N 1
ATOM 1481 C CA . GLU A 1 200 ? -1.226 -3.66 -23.594 1 98.38 200 GLU A CA 1
ATOM 1482 C C . GLU A 1 200 ? -1.335 -4.594 -24.797 1 98.38 200 GLU A C 1
ATOM 1484 O O . GLU A 1 200 ? -2.354 -5.262 -24.984 1 98.38 200 GLU A O 1
ATOM 1489 N N . GLU A 1 201 ? -0.31 -4.73 -25.578 1 98.31 201 GLU A N 1
ATOM 1490 C CA . GLU A 1 201 ? -0.321 -5.535 -26.797 1 98.31 201 GLU 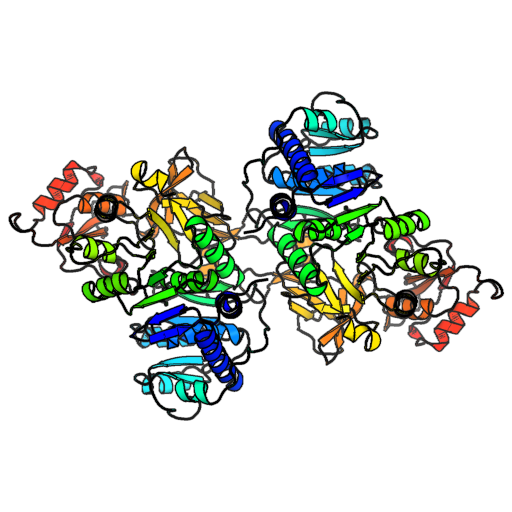A CA 1
ATOM 1491 C C . GLU A 1 201 ? 0.016 -6.992 -26.5 1 98.31 201 GLU A C 1
ATOM 1493 O O . GLU A 1 201 ? -0.168 -7.863 -27.359 1 98.31 201 GLU A O 1
ATOM 1498 N N . ASP A 1 202 ? 0.436 -7.25 -25.328 1 98.81 202 ASP A N 1
ATOM 1499 C CA . ASP A 1 202 ? 0.828 -8.609 -24.969 1 98.81 202 ASP A CA 1
ATOM 1500 C C . ASP A 1 202 ? -0.381 -9.547 -24.969 1 98.81 202 ASP A C 1
ATOM 1502 O O . ASP A 1 202 ? -1.47 -9.156 -24.531 1 98.81 202 ASP A O 1
ATOM 1506 N N . VAL A 1 203 ? -0.148 -10.734 -25.453 1 98.94 203 VAL A N 1
ATOM 1507 C CA . VAL A 1 203 ? -1.085 -11.852 -25.422 1 98.94 203 VAL A CA 1
ATOM 1508 C C . VAL A 1 203 ? -0.487 -13.016 -24.641 1 98.94 203 VAL A C 1
ATOM 1510 O O . VAL A 1 203 ? 0.504 -13.617 -25.062 1 98.94 203 VAL A O 1
ATOM 1513 N N . VAL A 1 204 ? -1.086 -13.367 -23.516 1 98.94 204 VAL A N 1
ATOM 1514 C CA . VAL A 1 204 ? -0.544 -14.398 -22.641 1 98.94 204 VAL A CA 1
ATOM 1515 C C . VAL A 1 204 ? -1.39 -15.664 -22.734 1 98.94 204 VAL A C 1
ATOM 1517 O O . VAL A 1 204 ? -2.613 -15.617 -22.594 1 98.94 204 VAL A O 1
ATOM 1520 N N . ILE A 1 205 ? -0.801 -16.766 -23.016 1 98.81 205 ILE A N 1
ATOM 1521 C CA . ILE A 1 205 ? -1.508 -18.031 -22.938 1 98.81 205 ILE A CA 1
ATOM 1522 C C . ILE A 1 205 ? -1.366 -18.625 -21.531 1 98.81 205 ILE A C 1
ATOM 1524 O O . ILE A 1 205 ? -0.297 -18.531 -20.922 1 98.81 205 ILE A O 1
ATOM 1528 N N . ASN A 1 206 ? -2.422 -19.078 -20.969 1 98.31 206 ASN A N 1
ATOM 1529 C CA . ASN A 1 206 ? -2.414 -19.672 -19.641 1 98.31 206 ASN A CA 1
ATOM 1530 C C . ASN A 1 206 ? -3.039 -21.062 -19.656 1 98.31 206 ASN A C 1
ATOM 1532 O O . ASN A 1 206 ? -4.242 -21.219 -19.875 1 98.31 206 ASN A O 1
ATOM 1536 N N . VAL A 1 207 ? -2.189 -22.047 -19.453 1 96 207 VAL A N 1
ATOM 1537 C CA . VAL A 1 207 ? -2.654 -23.422 -19.391 1 96 207 VAL A CA 1
ATOM 1538 C C . VAL A 1 207 ? -2.664 -23.906 -17.938 1 96 207 VAL A C 1
ATOM 1540 O O . VAL A 1 207 ? -2.984 -25.078 -17.672 1 96 207 VAL A O 1
ATOM 1543 N N . LEU A 1 208 ? -2.242 -23.047 -17 1 93.81 208 LEU A N 1
ATOM 1544 C CA . LEU A 1 208 ? -2.178 -23.359 -15.586 1 93.81 208 LEU A CA 1
ATOM 1545 C C . LEU A 1 208 ? -3.514 -23.094 -14.898 1 93.81 208 LEU A C 1
ATOM 1547 O O . LEU A 1 208 ? -4.211 -22.141 -15.258 1 93.81 208 LEU A O 1
ATOM 1551 N N . PRO A 1 209 ? -3.838 -23.875 -13.891 1 93.31 209 PRO A N 1
ATOM 1552 C CA . PRO A 1 209 ? -5.102 -23.625 -13.195 1 93.31 209 PRO A CA 1
ATOM 1553 C C . PRO A 1 209 ? -5.133 -22.266 -12.508 1 93.31 209 PRO A C 1
ATOM 1555 O O . PRO A 1 209 ? -4.129 -21.828 -11.945 1 93.31 209 PRO A O 1
ATOM 1558 N N . LEU A 1 210 ? -6.285 -21.641 -12.555 1 97.25 210 LEU A N 1
ATOM 1559 C CA . LEU A 1 210 ? -6.461 -20.359 -11.867 1 97.25 210 LEU A CA 1
ATOM 1560 C C . LEU A 1 210 ? -6.559 -20.578 -10.359 1 97.25 210 LEU A C 1
ATOM 1562 O O . LEU A 1 210 ? -6.469 -19.609 -9.586 1 97.25 210 LEU A O 1
ATOM 1566 N N . SER A 1 211 ? -6.695 -21.797 -9.922 1 93.88 211 SER A N 1
ATOM 1567 C CA . SER A 1 211 ? -6.746 -22.125 -8.5 1 93.88 211 SER A CA 1
ATOM 1568 C C . SER A 1 211 ? -5.355 -22.094 -7.875 1 93.88 211 SER A C 1
ATOM 1570 O O . SER A 1 211 ? -5.215 -22.188 -6.652 1 93.88 211 SER A O 1
ATOM 1572 N N . PHE A 1 212 ? -4.414 -21.969 -8.781 1 90.62 212 PHE A N 1
ATOM 1573 C CA . PHE A 1 212 ? -3.008 -21.875 -8.398 1 90.62 212 PHE A CA 1
ATOM 1574 C C . PHE A 1 212 ? -2.488 -20.453 -8.602 1 90.62 212 PHE A C 1
ATOM 1576 O O . PHE A 1 212 ? -2.822 -19.797 -9.594 1 90.62 212 PHE A O 1
ATOM 1583 N N . ASP A 1 213 ? -1.652 -20.047 -7.617 1 94.94 213 ASP A N 1
ATOM 1584 C CA . ASP A 1 213 ? -1.188 -18.656 -7.605 1 94.94 213 ASP A CA 1
ATOM 1585 C C . ASP A 1 213 ? -0.548 -18.281 -8.938 1 94.94 213 ASP A C 1
ATOM 1587 O O . ASP A 1 213 ? -0.827 -17.203 -9.484 1 94.94 213 ASP A O 1
ATOM 1591 N N . TYR A 1 214 ? 0.275 -19.141 -9.484 1 95.69 214 TYR A N 1
ATOM 1592 C CA . TYR A 1 214 ? 0.992 -18.859 -10.719 1 95.69 214 TYR A CA 1
ATOM 1593 C C . TYR A 1 214 ? 0.023 -18.688 -11.883 1 95.69 214 TYR A C 1
ATOM 1595 O O . TYR A 1 214 ? 0.164 -17.766 -12.688 1 95.69 214 TYR A O 1
ATOM 1603 N N . GLY A 1 215 ? -0.949 -19.531 -11.992 1 96.81 215 GLY A N 1
ATOM 1604 C CA . GLY A 1 215 ? -1.981 -19.391 -13.008 1 96.81 215 GLY A CA 1
ATOM 1605 C C . GLY A 1 215 ? -2.883 -18.203 -12.789 1 96.81 215 GLY A C 1
ATOM 1606 O O . GLY A 1 215 ? -3.209 -17.484 -13.734 1 96.81 215 GLY A O 1
ATOM 1607 N N . LEU A 1 216 ? -3.252 -17.969 -11.57 1 98.31 216 LEU A N 1
ATOM 1608 C CA . LEU A 1 216 ? -4.141 -16.859 -11.203 1 98.31 216 LEU A CA 1
ATOM 1609 C C . LEU A 1 216 ? -3.531 -15.523 -11.594 1 98.31 216 LEU A C 1
ATOM 1611 O O . LEU A 1 216 ? -4.223 -14.656 -12.141 1 98.31 216 LEU A O 1
ATOM 1615 N N . TYR A 1 217 ? -2.258 -15.352 -11.359 1 98.56 217 TYR A N 1
ATOM 1616 C CA . TYR A 1 217 ? -1.616 -14.062 -11.578 1 98.56 217 TYR A CA 1
ATOM 1617 C C . TYR A 1 217 ? -1.467 -13.766 -13.062 1 98.56 217 TYR A C 1
ATOM 1619 O O . TYR A 1 217 ? -1.292 -12.617 -13.461 1 98.56 217 TYR A O 1
ATOM 1627 N N . GLN A 1 218 ? -1.527 -14.852 -13.93 1 98.69 218 GLN A N 1
ATOM 1628 C CA . GLN A 1 218 ? -1.572 -14.547 -15.352 1 98.69 218 GLN A CA 1
ATOM 1629 C C . GLN A 1 218 ? -2.842 -13.781 -15.711 1 98.69 218 GLN A C 1
ATOM 1631 O O . GLN A 1 218 ? -2.799 -12.828 -16.5 1 98.69 218 GLN A O 1
ATOM 1636 N N . LEU A 1 219 ? -3.912 -14.211 -15.117 1 98.88 219 LEU A N 1
ATOM 1637 C CA . LEU A 1 219 ? -5.18 -13.523 -15.328 1 98.88 219 LEU A CA 1
ATOM 1638 C C . LEU A 1 219 ? -5.129 -12.109 -14.766 1 98.88 219 LEU A C 1
ATOM 1640 O O . LEU A 1 219 ? -5.414 -11.141 -15.477 1 98.88 219 LEU A O 1
ATOM 1644 N N . LEU A 1 220 ? -4.785 -11.984 -13.539 1 98.88 220 LEU A N 1
ATOM 1645 C CA . LEU A 1 220 ? -4.824 -10.711 -12.836 1 98.88 220 LEU A CA 1
ATOM 1646 C C . LEU A 1 220 ? -3.91 -9.695 -13.5 1 98.88 220 LEU A C 1
ATOM 1648 O O . LEU A 1 220 ? -4.316 -8.555 -13.75 1 98.88 220 LEU A O 1
ATOM 1652 N N . MET A 1 221 ? -2.689 -10.102 -13.828 1 98.88 221 MET A N 1
ATOM 1653 C CA . MET A 1 221 ? -1.728 -9.195 -14.453 1 98.88 221 MET A CA 1
ATOM 1654 C C . MET A 1 221 ? -2.201 -8.773 -15.836 1 98.88 221 MET A C 1
ATOM 1656 O O . MET A 1 221 ? -2.152 -7.59 -16.172 1 98.88 221 MET A O 1
ATOM 1660 N N . THR A 1 222 ? -2.682 -9.742 -16.656 1 98.94 222 THR A N 1
ATOM 1661 C CA . THR A 1 222 ? -3.107 -9.438 -18.016 1 98.94 222 THR A CA 1
ATOM 1662 C C . THR A 1 222 ? -4.238 -8.414 -18.016 1 98.94 222 THR A C 1
ATOM 1664 O O . THR A 1 222 ? -4.227 -7.469 -18.797 1 98.94 222 THR A O 1
ATOM 1667 N N . PHE A 1 223 ? -5.16 -8.594 -17.094 1 98.94 223 PHE A N 1
ATOM 1668 C CA . PHE A 1 223 ? -6.293 -7.676 -17.031 1 98.94 223 PHE A CA 1
ATOM 1669 C C . PHE A 1 223 ? -5.859 -6.328 -16.469 1 98.94 223 PHE A C 1
ATOM 1671 O O . PHE A 1 223 ? -6.453 -5.297 -16.781 1 98.94 223 PHE A O 1
ATOM 1678 N N . LYS A 1 224 ? -4.844 -6.301 -15.641 1 98.81 224 LYS A N 1
ATOM 1679 C CA . LYS A 1 224 ? -4.328 -5.047 -15.094 1 98.81 224 LYS A CA 1
ATOM 1680 C C . LYS A 1 224 ? -3.65 -4.215 -16.172 1 98.81 224 LYS A C 1
ATOM 1682 O O . LYS A 1 224 ? -3.906 -3.016 -16.297 1 98.81 224 LYS A O 1
ATOM 1687 N N . PHE A 1 225 ? -2.736 -4.844 -17 1 98.62 225 PHE A N 1
ATOM 1688 C CA . PHE A 1 225 ? -2.012 -4.039 -17.984 1 98.62 225 PHE A CA 1
ATOM 1689 C C . PHE A 1 225 ? -2.809 -3.91 -19.281 1 98.62 225 PHE A C 1
ATOM 1691 O O . PHE A 1 225 ? -2.414 -3.176 -20.188 1 98.62 225 PHE A O 1
ATOM 1698 N N . GLY A 1 226 ? -3.969 -4.668 -19.422 1 98.88 226 GLY A N 1
ATOM 1699 C CA . GLY A 1 226 ? -4.879 -4.5 -20.547 1 98.88 226 GLY A CA 1
ATOM 1700 C C . GLY A 1 226 ? -4.531 -5.379 -21.734 1 98.88 226 GLY A C 1
ATOM 1701 O O . GLY A 1 226 ? -4.82 -5.031 -22.875 1 98.88 226 GLY A O 1
ATOM 1702 N N . GLY A 1 227 ? -3.918 -6.496 -21.484 1 98.88 227 GLY A N 1
ATOM 1703 C CA . GLY A 1 227 ? -3.58 -7.434 -22.531 1 98.88 227 GLY A CA 1
ATOM 1704 C C . GLY A 1 227 ? -4.719 -8.375 -22.891 1 98.88 227 GLY A C 1
ATOM 1705 O O . GLY A 1 227 ? -5.887 -8.062 -22.641 1 98.88 227 GLY A O 1
ATOM 1706 N N . ARG A 1 228 ? -4.367 -9.445 -23.562 1 98.88 228 ARG A N 1
ATOM 1707 C CA . ARG A 1 228 ? -5.305 -10.516 -23.891 1 98.88 228 ARG A CA 1
ATOM 1708 C C . ARG A 1 228 ? -4.867 -11.836 -23.266 1 98.88 228 ARG A C 1
ATOM 1710 O O . ARG A 1 228 ? -3.695 -12.219 -23.359 1 98.88 228 ARG A O 1
ATOM 1717 N N . LEU A 1 229 ? -5.762 -12.445 -22.641 1 98.94 229 LEU A N 1
ATOM 1718 C CA . LEU A 1 229 ? -5.496 -13.758 -22.062 1 98.94 229 LEU A CA 1
ATOM 1719 C C . LEU A 1 229 ? -6.117 -14.859 -22.891 1 98.94 229 LEU A C 1
ATOM 1721 O O . LEU A 1 229 ? -7.316 -14.828 -23.188 1 98.94 229 LEU A O 1
ATOM 1725 N N . VAL A 1 230 ? -5.316 -15.781 -23.344 1 98.88 230 VAL A N 1
ATOM 1726 C CA . VAL A 1 230 ? -5.777 -17.031 -23.953 1 98.88 230 VAL A CA 1
ATOM 1727 C C . VAL A 1 230 ? -5.77 -18.141 -22.891 1 98.88 230 VAL A C 1
ATOM 1729 O O . VAL A 1 230 ? -4.715 -18.672 -22.547 1 98.88 230 VAL A O 1
ATOM 1732 N N . LEU A 1 231 ? -6.941 -18.484 -22.438 1 98.62 231 LEU A N 1
ATOM 1733 C CA . LEU A 1 231 ? -7.082 -19.391 -21.297 1 98.62 231 LEU A CA 1
ATOM 1734 C C . LEU A 1 231 ? -7.461 -20.797 -21.781 1 98.62 231 LEU A C 1
ATOM 1736 O O . LEU A 1 231 ? -8.508 -20.984 -22.391 1 98.62 231 LEU A O 1
ATOM 1740 N N . GLU A 1 232 ? -6.562 -21.734 -21.469 1 96.44 232 GLU A N 1
ATOM 1741 C CA . GLU A 1 232 ? -6.789 -23.141 -21.812 1 96.44 232 GLU A CA 1
ATOM 1742 C C . GLU A 1 232 ? -7.09 -23.969 -20.562 1 96.44 232 GLU A C 1
ATOM 1744 O O . GLU A 1 232 ? -6.719 -23.578 -19.453 1 96.44 232 GLU A O 1
ATOM 1749 N N . ARG A 1 233 ? -7.703 -25.016 -20.734 1 90.38 233 ARG A N 1
ATOM 1750 C CA . ARG A 1 233 ? -8.055 -25.875 -19.609 1 90.38 233 ARG A CA 1
ATOM 1751 C C . ARG A 1 233 ? -6.812 -26.5 -19 1 90.38 233 ARG A C 1
ATOM 1753 O O . ARG A 1 233 ? -6.723 -26.656 -17.781 1 90.38 233 ARG A O 1
ATOM 1760 N N . SER A 1 234 ? -6.008 -26.969 -19.844 1 87.5 234 SER A N 1
ATOM 1761 C CA . SER A 1 234 ? -4.766 -27.609 -19.438 1 87.5 234 SER A CA 1
ATOM 1762 C C . SER A 1 234 ? -3.803 -27.766 -20.609 1 87.5 234 SER A C 1
ATOM 1764 O O . SER A 1 234 ? -4.09 -27.297 -21.719 1 87.5 234 SER A O 1
ATOM 1766 N N . PHE A 1 235 ? -2.713 -28.344 -20.297 1 85.88 235 PHE A N 1
ATOM 1767 C CA . PHE A 1 235 ? -1.734 -28.656 -21.344 1 85.88 235 PHE A CA 1
ATOM 1768 C C . PHE A 1 235 ? -1.808 -30.125 -21.734 1 85.88 235 PHE A C 1
ATOM 1770 O O . PHE A 1 235 ? -0.842 -30.688 -22.266 1 85.88 235 PHE A O 1
ATOM 1777 N N . ALA A 1 236 ? -2.896 -30.719 -21.5 1 79.44 236 ALA A N 1
ATOM 1778 C CA . ALA A 1 236 ? -3.074 -32.156 -21.781 1 79.44 236 ALA A CA 1
ATOM 1779 C C . ALA A 1 236 ? -2.984 -32.406 -23.281 1 79.44 236 ALA A C 1
ATOM 1781 O O . ALA A 1 236 ? -2.584 -33.5 -23.703 1 79.44 236 ALA A O 1
ATOM 1782 N N . TYR A 1 237 ? -3.316 -31.438 -24.094 1 87.38 237 TYR A N 1
ATOM 1783 C CA . TYR A 1 237 ? -3.229 -31.547 -25.547 1 87.38 237 TYR A CA 1
ATOM 1784 C C . TYR A 1 237 ? -2.307 -30.484 -26.109 1 87.38 237 TYR A C 1
ATOM 1786 O O . TYR A 1 237 ? -2.773 -29.5 -26.688 1 87.38 237 TYR A O 1
ATOM 1794 N N . PRO A 1 238 ? -1.039 -30.734 -26.078 1 90.88 238 PRO A N 1
ATOM 1795 C CA . PRO A 1 238 ? -0.042 -29.719 -26.422 1 90.88 238 PRO A CA 1
ATOM 1796 C C . PRO A 1 238 ? -0.196 -29.188 -27.859 1 90.88 238 PRO A C 1
ATOM 1798 O O . PRO A 1 238 ? 0.001 -28 -28.109 1 90.88 238 PRO A O 1
ATOM 1801 N N . ALA A 1 239 ? -0.522 -30.094 -28.797 1 92.69 239 ALA A N 1
ATOM 1802 C CA . ALA A 1 239 ? -0.668 -29.672 -30.188 1 92.69 239 ALA A CA 1
ATOM 1803 C C . ALA A 1 239 ? -1.747 -28.609 -30.328 1 92.69 239 ALA A C 1
ATOM 1805 O O . ALA A 1 239 ? -1.587 -27.656 -31.094 1 92.69 239 ALA A O 1
ATOM 1806 N N . GLN A 1 240 ? -2.793 -28.844 -29.625 1 93.12 240 GLN A N 1
ATOM 1807 C CA . GLN A 1 240 ? -3.877 -27.859 -29.641 1 93.12 240 GLN A CA 1
ATOM 1808 C C . GLN A 1 240 ? -3.434 -26.531 -29.047 1 93.12 240 GLN A C 1
ATOM 1810 O O . GLN A 1 240 ? -3.787 -25.469 -29.562 1 93.12 240 GLN A O 1
ATOM 1815 N N . VAL A 1 241 ? -2.732 -26.594 -28.016 1 95.81 241 VAL A N 1
ATOM 1816 C CA . VAL A 1 241 ? -2.227 -25.391 -27.344 1 95.81 241 VAL A CA 1
ATOM 1817 C C . VAL A 1 241 ? -1.289 -24.641 -28.281 1 95.81 241 VAL A C 1
ATOM 1819 O O . VAL A 1 241 ? -1.372 -23.422 -28.406 1 95.81 241 VAL A O 1
ATOM 1822 N N . LEU A 1 242 ? -0.452 -25.359 -28.984 1 96.81 242 LEU A N 1
ATOM 1823 C CA . LEU A 1 242 ? 0.496 -24.75 -29.922 1 96.81 242 LEU A CA 1
ATOM 1824 C C . LEU A 1 242 ? -0.233 -24.094 -31.078 1 96.81 242 LEU A C 1
ATOM 1826 O O . LEU A 1 242 ? 0.166 -23.016 -31.531 1 96.81 242 LEU A O 1
ATOM 1830 N N . LYS A 1 243 ? -1.26 -24.734 -31.516 1 96.62 243 LYS A N 1
ATOM 1831 C CA . LYS A 1 243 ? -2.074 -24.125 -32.562 1 96.62 243 LYS A CA 1
ATOM 1832 C C . LYS A 1 243 ? -2.699 -22.812 -32.094 1 96.62 243 LYS A C 1
ATOM 1834 O O . LYS A 1 243 ? -2.77 -21.859 -32.875 1 96.62 243 LYS A O 1
ATOM 1839 N N . GLN A 1 244 ? -3.16 -22.844 -30.938 1 96.69 244 GLN A N 1
ATOM 1840 C CA . GLN A 1 244 ? -3.754 -21.641 -30.359 1 96.69 244 GLN A CA 1
ATOM 1841 C C . GLN A 1 244 ? -2.711 -20.531 -30.203 1 96.69 244 GLN A C 1
ATOM 1843 O O . GLN A 1 244 ? -3.01 -19.359 -30.406 1 96.69 244 GLN A O 1
ATOM 1848 N N . MET A 1 245 ? -1.538 -20.891 -29.781 1 97.81 245 MET A N 1
ATOM 1849 C CA . MET A 1 245 ? -0.453 -19.922 -29.641 1 97.81 245 MET A CA 1
ATOM 1850 C C . MET A 1 245 ? -0.177 -19.234 -30.969 1 97.81 245 MET A C 1
ATOM 1852 O O . MET A 1 245 ? -0.002 -18.016 -31.016 1 97.81 245 MET A O 1
ATOM 1856 N N . GLU A 1 246 ? -0.153 -20.047 -32.031 1 98 246 GLU A N 1
ATOM 1857 C CA . GLU A 1 246 ? 0.077 -19.484 -33.344 1 98 246 GLU A CA 1
ATOM 1858 C C . GLU A 1 246 ? -1.084 -18.609 -33.781 1 98 246 GLU A C 1
ATOM 1860 O O . GLU A 1 246 ? -0.875 -17.469 -34.219 1 98 246 GLU A O 1
ATOM 1865 N N . ALA A 1 247 ? -2.287 -19.078 -33.594 1 97.81 247 ALA A N 1
ATOM 1866 C CA . ALA A 1 247 ? -3.486 -18.391 -34.062 1 97.81 247 ALA A CA 1
ATOM 1867 C C . ALA A 1 247 ? -3.654 -17.047 -33.375 1 97.81 247 ALA A C 1
ATOM 1869 O O . ALA A 1 247 ? -4.129 -16.078 -33.969 1 97.81 247 ALA A O 1
ATOM 1870 N N . GLU A 1 248 ? -3.244 -16.938 -32.094 1 98.25 248 GLU A N 1
ATOM 1871 C CA . GLU A 1 248 ? -3.471 -15.742 -31.297 1 98.25 248 GLU A CA 1
ATOM 1872 C C . GLU A 1 248 ? -2.211 -14.883 -31.203 1 98.25 248 GLU A C 1
ATOM 1874 O O . GLU A 1 248 ? -2.197 -13.859 -30.531 1 98.25 248 GLU A O 1
ATOM 1879 N N . ALA A 1 249 ? -1.179 -15.328 -31.828 1 98.5 249 ALA A N 1
ATOM 1880 C CA . ALA A 1 249 ? 0.099 -14.625 -31.781 1 98.5 249 ALA A CA 1
ATOM 1881 C C . ALA A 1 249 ? 0.532 -14.367 -30.344 1 98.5 249 ALA A C 1
ATOM 1883 O O . ALA A 1 249 ? 0.824 -13.227 -29.969 1 98.5 249 ALA A O 1
ATOM 1884 N N . VAL A 1 250 ? 0.627 -15.414 -29.594 1 98.75 250 VAL A N 1
ATOM 1885 C CA . VAL A 1 250 ? 0.928 -15.352 -28.172 1 98.75 250 VAL A CA 1
ATOM 1886 C C . VAL A 1 250 ? 2.316 -14.758 -27.953 1 98.75 250 VAL A C 1
ATOM 1888 O O . VAL A 1 250 ? 3.262 -15.102 -28.672 1 98.75 250 VAL A O 1
ATOM 1891 N N . THR A 1 251 ? 2.428 -13.836 -26.969 1 98.88 251 THR A N 1
ATOM 1892 C CA . THR A 1 251 ? 3.699 -13.18 -26.688 1 98.88 251 THR A CA 1
ATOM 1893 C C . THR A 1 251 ? 4.289 -13.672 -25.375 1 98.88 251 THR A C 1
ATOM 1895 O O . THR A 1 251 ? 5.48 -13.484 -25.109 1 98.88 251 THR A O 1
ATOM 1898 N N . GLY A 1 252 ? 3.518 -14.242 -24.484 1 98.81 252 GLY A N 1
ATOM 1899 C CA . GLY A 1 252 ? 3.986 -14.734 -23.203 1 98.81 252 GLY A CA 1
ATOM 1900 C C . GLY A 1 252 ? 3.547 -16.156 -22.906 1 98.81 252 GLY A C 1
ATOM 1901 O O . GLY A 1 252 ? 2.373 -16.5 -23.078 1 98.81 252 GLY A O 1
ATOM 1902 N N . LEU A 1 253 ? 4.461 -17 -22.391 1 98.5 253 LEU A N 1
ATOM 1903 C CA . LEU A 1 253 ? 4.199 -18.406 -22.078 1 98.5 253 LEU A CA 1
ATOM 1904 C C . LEU A 1 253 ? 4.707 -18.75 -20.688 1 98.5 253 LEU A C 1
ATOM 1906 O O . LEU A 1 253 ? 5.902 -18.984 -20.5 1 98.5 253 LEU A O 1
ATOM 1910 N N . PRO A 1 254 ? 3.842 -18.75 -19.75 1 97.88 254 PRO A N 1
ATOM 1911 C CA . PRO A 1 254 ? 4.207 -19.297 -18.438 1 97.88 254 PRO A CA 1
ATOM 1912 C C . PRO A 1 254 ? 4.191 -20.812 -18.406 1 97.88 254 PRO A C 1
ATOM 1914 O O . PRO A 1 254 ? 3.314 -21.438 -19.016 1 97.88 254 PRO A O 1
ATOM 1917 N N . GLY A 1 255 ? 5.168 -21.391 -17.688 1 94.5 255 GLY A N 1
ATOM 1918 C CA . GLY A 1 255 ? 5.191 -22.844 -17.641 1 94.5 255 GLY A CA 1
ATOM 1919 C C . GLY A 1 255 ? 5.93 -23.375 -16.422 1 94.5 255 GLY A C 1
ATOM 1920 O O . GLY A 1 255 ? 6.801 -22.703 -15.875 1 94.5 255 GLY A O 1
ATOM 1921 N N . VAL A 1 256 ? 5.492 -24.594 -16.031 1 89.38 256 VAL A N 1
ATOM 1922 C CA . VAL A 1 256 ? 6.172 -25.344 -14.977 1 89.38 256 VAL A CA 1
ATOM 1923 C C . VAL A 1 256 ? 7.105 -26.391 -15.609 1 89.38 256 VAL A C 1
ATOM 1925 O O . VAL A 1 256 ? 7.027 -26.641 -16.812 1 89.38 256 VAL A O 1
ATOM 1928 N N . PRO A 1 257 ? 8.008 -27 -14.906 1 86.19 257 PRO A N 1
ATOM 1929 C CA . PRO A 1 257 ? 9 -27.906 -15.469 1 86.19 257 PRO A CA 1
ATOM 1930 C C . PRO A 1 257 ? 8.375 -29.062 -16.25 1 86.19 257 PRO A C 1
ATOM 1932 O O . PRO A 1 257 ? 8.859 -29.422 -17.328 1 86.19 257 PRO A O 1
ATOM 1935 N N . THR A 1 258 ? 7.285 -29.547 -15.797 1 79.38 258 THR A N 1
ATOM 1936 C CA . THR A 1 258 ? 6.648 -30.656 -16.484 1 79.38 258 THR A CA 1
ATOM 1937 C C . THR A 1 258 ? 6.121 -30.234 -17.844 1 79.38 258 THR A C 1
ATOM 1939 O O . THR A 1 258 ? 6.176 -31 -18.812 1 79.38 258 THR A O 1
ATOM 1942 N N . LEU A 1 259 ? 5.617 -29.062 -17.922 1 86.75 259 LEU A N 1
ATOM 1943 C CA . LEU A 1 259 ? 5.16 -28.5 -19.188 1 86.75 259 LEU A CA 1
ATOM 1944 C C . LEU A 1 259 ? 6.316 -28.375 -20.172 1 86.75 259 LEU A C 1
ATOM 1946 O O . LEU A 1 259 ? 6.203 -28.797 -21.328 1 86.75 259 LEU A O 1
ATOM 1950 N N . PHE A 1 260 ? 7.426 -27.922 -19.75 1 90.06 260 PHE A N 1
ATOM 1951 C CA . PHE A 1 260 ? 8.57 -27.703 -20.625 1 90.06 260 PHE A CA 1
ATOM 1952 C C . PHE A 1 260 ? 9.219 -29.031 -21.016 1 90.06 260 PHE A C 1
ATOM 1954 O O . PHE A 1 260 ? 9.734 -29.172 -22.141 1 90.06 260 PHE A O 1
ATOM 1961 N N . ALA A 1 261 ? 9.211 -29.969 -20.094 1 83.06 261 ALA A N 1
ATOM 1962 C CA . ALA A 1 261 ? 9.719 -31.297 -20.422 1 83.06 261 ALA A CA 1
ATOM 1963 C C . ALA A 1 261 ? 8.961 -31.891 -21.609 1 83.06 261 ALA A C 1
ATOM 1965 O O . ALA A 1 261 ? 9.562 -32.5 -22.5 1 83.06 261 ALA A O 1
ATOM 1966 N N . MET A 1 262 ? 7.676 -31.625 -21.656 1 83.19 262 MET A N 1
ATOM 1967 C CA . MET A 1 262 ? 6.84 -32.125 -22.75 1 83.19 262 MET A CA 1
ATOM 1968 C C . MET A 1 262 ? 7.094 -31.297 -24.016 1 83.19 262 MET A C 1
ATOM 1970 O O . MET A 1 262 ? 7.281 -31.875 -25.094 1 83.19 262 MET A O 1
ATOM 1974 N N . LEU A 1 263 ? 7.16 -30.094 -23.875 1 89.44 263 LEU A N 1
ATOM 1975 C CA . LEU A 1 263 ? 7.34 -29.188 -25 1 89.44 263 LEU A CA 1
ATOM 1976 C C . LEU A 1 263 ? 8.664 -29.438 -25.703 1 89.44 263 LEU A C 1
ATOM 1978 O O . LEU A 1 263 ? 8.734 -29.406 -26.938 1 89.44 263 LEU A O 1
ATOM 1982 N N . LEU A 1 264 ? 9.695 -29.734 -24.953 1 89.38 264 LEU A N 1
ATOM 1983 C CA . LEU A 1 264 ? 11.047 -29.906 -25.484 1 89.38 264 LEU A CA 1
ATOM 1984 C C . LEU A 1 264 ? 11.156 -31.188 -26.297 1 89.38 264 LEU A C 1
ATOM 1986 O O . LEU A 1 264 ? 12.07 -31.344 -27.109 1 89.38 264 LEU A O 1
ATOM 1990 N N . GLN A 1 265 ? 10.195 -32.031 -26.125 1 84.69 265 GLN A N 1
ATOM 1991 C CA . GLN A 1 265 ? 10.203 -33.312 -26.844 1 84.69 265 GLN A CA 1
ATOM 1992 C C . GLN A 1 265 ? 9.414 -33.188 -28.156 1 84.69 265 GLN A C 1
ATOM 1994 O O . GLN A 1 265 ? 9.438 -34.125 -28.969 1 84.69 265 GLN A O 1
ATOM 1999 N N . MET A 1 266 ? 8.828 -32.12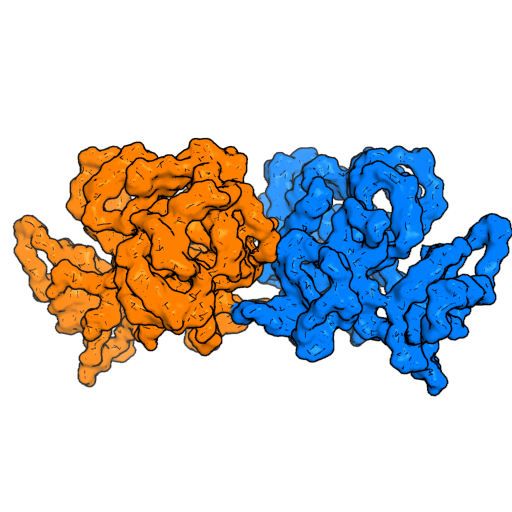5 -28.328 1 89.94 266 MET A N 1
ATOM 2000 C CA . MET A 1 266 ? 7.945 -31.984 -29.484 1 89.94 266 MET A CA 1
ATOM 2001 C C . MET A 1 266 ? 8.68 -31.328 -30.656 1 89.94 266 MET A C 1
ATOM 2003 O O . MET A 1 266 ? 9.617 -30.562 -30.453 1 89.94 266 MET A O 1
ATOM 2007 N N . ASP A 1 267 ? 8.25 -31.781 -31.844 1 93.81 267 ASP A N 1
ATOM 2008 C CA . ASP A 1 267 ? 8.633 -31.031 -33.031 1 93.81 267 ASP A CA 1
ATOM 2009 C C . ASP A 1 267 ? 7.812 -29.766 -33.188 1 93.81 267 ASP A C 1
ATOM 2011 O O . ASP A 1 267 ? 6.602 -29.812 -33.406 1 93.81 267 ASP A O 1
ATOM 2015 N N . LEU A 1 268 ? 8.484 -28.672 -33.125 1 95.06 268 LEU A N 1
ATOM 2016 C CA . LEU A 1 268 ? 7.781 -27.391 -33.125 1 95.06 268 LEU A CA 1
ATOM 2017 C C . LEU A 1 268 ? 7.824 -26.75 -34.5 1 95.06 268 LEU A C 1
ATOM 2019 O O . LEU A 1 268 ? 7.254 -25.688 -34.719 1 95.06 268 LEU A O 1
ATOM 2023 N N . SER A 1 269 ? 8.359 -27.391 -35.5 1 94.75 269 SER A N 1
ATOM 2024 C CA . SER A 1 269 ? 8.617 -26.828 -36.812 1 94.75 269 SER A CA 1
ATOM 2025 C C . SER A 1 269 ? 7.312 -26.516 -37.531 1 94.75 269 SER A C 1
ATOM 2027 O O . SER A 1 269 ? 7.266 -25.594 -38.375 1 94.75 269 SER A O 1
ATOM 2029 N N . PRO A 1 270 ? 6.258 -27.219 -37.188 1 95.56 270 PRO A N 1
ATOM 2030 C CA . PRO A 1 270 ? 5.012 -26.922 -37.906 1 95.56 270 PRO A CA 1
ATOM 2031 C C . PRO A 1 270 ? 4.344 -25.641 -37.375 1 95.56 270 PRO A C 1
ATOM 2033 O O . PRO A 1 270 ? 3.398 -25.141 -38 1 95.56 270 PRO A O 1
ATOM 2036 N N . TYR A 1 271 ? 4.738 -25.078 -36.344 1 96.75 271 TYR A N 1
ATOM 2037 C CA . TYR A 1 271 ? 4.078 -23.953 -35.688 1 96.75 271 TYR A CA 1
ATOM 2038 C C . TYR A 1 271 ? 4.926 -22.688 -35.812 1 96.75 271 TYR A C 1
ATOM 2040 O O . TYR A 1 271 ? 6.145 -22.734 -35.594 1 96.75 271 TYR A O 1
ATOM 2048 N N . ASP A 1 272 ? 4.273 -21.609 -36.125 1 97.5 272 ASP A N 1
ATOM 2049 C CA . ASP A 1 272 ? 4.949 -20.312 -36.094 1 97.5 272 ASP A CA 1
ATOM 2050 C C . ASP A 1 272 ? 4.777 -19.656 -34.719 1 97.5 272 ASP A C 1
ATOM 2052 O O . ASP A 1 272 ? 3.746 -19.047 -34.438 1 97.5 272 ASP A O 1
ATOM 2056 N N . LEU A 1 273 ? 5.781 -19.703 -33.938 1 97.44 273 LEU A N 1
ATOM 2057 C CA . LEU A 1 273 ? 5.719 -19.219 -32.562 1 97.44 273 LEU A CA 1
ATOM 2058 C C . LEU A 1 273 ? 6.609 -18 -32.375 1 97.44 273 LEU A C 1
ATOM 2060 O O . LEU A 1 273 ? 6.984 -17.656 -31.234 1 97.44 273 LEU A O 1
ATOM 2064 N N . ARG A 1 274 ? 6.992 -17.156 -33.531 1 95.94 274 ARG A N 1
ATOM 2065 C CA . ARG A 1 274 ? 7.953 -16.062 -33.531 1 95.94 274 ARG A CA 1
ATOM 2066 C C . ARG A 1 274 ? 7.391 -14.852 -32.781 1 95.94 274 ARG A C 1
ATOM 2068 O O . ARG A 1 274 ? 8.133 -13.93 -32.438 1 95.94 274 ARG A O 1
ATOM 2075 N N . SER A 1 275 ? 6.074 -14.906 -32.406 1 98.38 275 SER A N 1
ATOM 2076 C CA . SER A 1 275 ? 5.469 -13.82 -31.656 1 98.38 275 SER A CA 1
ATOM 2077 C C . SER A 1 275 ? 5.859 -13.891 -30.172 1 98.38 275 SER A C 1
ATOM 2079 O O . SER A 1 275 ? 5.684 -12.914 -29.438 1 98.38 275 SER A O 1
ATOM 2081 N N . LEU A 1 276 ? 6.305 -15.039 -29.781 1 98.31 276 LEU A N 1
ATOM 2082 C CA . LEU A 1 276 ? 6.691 -15.211 -28.391 1 98.31 276 LEU A CA 1
ATOM 2083 C C . LEU A 1 276 ? 7.789 -14.227 -28 1 98.31 276 LEU A C 1
ATOM 2085 O O . LEU A 1 276 ? 8.883 -14.258 -28.562 1 98.31 276 LEU A O 1
ATOM 2089 N N . ARG A 1 277 ? 7.434 -13.375 -27.047 1 98.38 277 ARG A N 1
ATOM 2090 C CA . ARG A 1 277 ? 8.391 -12.391 -26.562 1 98.38 277 ARG A CA 1
ATOM 2091 C C . ARG A 1 277 ? 9.133 -12.891 -25.328 1 98.38 277 ARG A C 1
ATOM 2093 O O . ARG A 1 277 ? 10.32 -12.625 -25.172 1 98.38 277 ARG A O 1
ATOM 2100 N N . TYR A 1 278 ? 8.398 -13.641 -24.484 1 98.62 278 TYR A N 1
ATOM 2101 C CA . TYR A 1 278 ? 9.023 -14.07 -23.234 1 98.62 278 TYR A CA 1
ATOM 2102 C C . TYR A 1 278 ? 8.406 -15.375 -22.734 1 98.62 278 TYR A C 1
ATOM 2104 O O . TYR A 1 278 ? 7.262 -15.695 -23.078 1 98.62 278 TYR A O 1
ATOM 2112 N N . ILE A 1 279 ? 9.156 -16.172 -22 1 98.31 279 ILE A N 1
ATOM 2113 C CA . ILE A 1 279 ? 8.812 -17.391 -21.297 1 98.31 279 ILE A CA 1
ATOM 2114 C C . ILE A 1 279 ? 9.148 -17.25 -19.812 1 98.31 279 ILE A C 1
ATOM 2116 O O . ILE A 1 279 ? 10.195 -16.719 -19.453 1 98.31 279 ILE A O 1
ATOM 2120 N N . THR A 1 280 ? 8.227 -17.641 -18.969 1 98.12 280 THR A N 1
ATOM 2121 C CA . THR A 1 280 ? 8.516 -17.562 -17.531 1 98.12 280 THR A CA 1
ATOM 2122 C C . THR A 1 280 ? 8.391 -18.938 -16.891 1 98.12 280 THR A C 1
ATOM 2124 O O . THR A 1 280 ? 7.617 -19.781 -17.344 1 98.12 280 THR A O 1
ATOM 2127 N N . ASN A 1 281 ? 9.164 -19.125 -15.875 1 95.88 281 ASN A N 1
ATOM 2128 C CA . ASN A 1 281 ? 9.078 -20.344 -15.062 1 95.88 281 ASN A CA 1
ATOM 2129 C C . ASN A 1 281 ? 9.195 -20.031 -13.578 1 95.88 281 ASN A C 1
ATOM 2131 O O . ASN A 1 281 ? 10.031 -19.219 -13.172 1 95.88 281 ASN A O 1
ATOM 2135 N N . THR A 1 282 ? 8.242 -20.547 -12.883 1 93.06 282 THR A N 1
ATOM 2136 C CA . THR A 1 282 ? 8.352 -20.609 -11.43 1 93.06 282 THR A CA 1
ATOM 2137 C C . THR A 1 282 ? 7.715 -21.891 -10.891 1 93.06 282 THR A C 1
ATOM 2139 O O . THR A 1 282 ? 7.629 -22.891 -11.602 1 93.06 282 THR A O 1
ATOM 2142 N N . ALA A 1 283 ? 7.332 -21.922 -9.609 1 79.38 283 ALA A N 1
ATOM 2143 C CA . ALA A 1 283 ? 6.73 -23.062 -8.93 1 79.38 283 ALA A CA 1
ATOM 2144 C C . ALA A 1 283 ? 7.785 -24.125 -8.594 1 79.38 283 ALA A C 1
ATOM 2146 O O . ALA A 1 283 ? 7.809 -24.641 -7.473 1 79.38 283 ALA A O 1
ATOM 2147 N N . ALA A 1 284 ? 8.57 -24.516 -9.609 1 78.75 284 ALA A N 1
ATOM 2148 C CA . ALA A 1 284 ? 9.734 -25.391 -9.406 1 78.75 284 ALA A CA 1
ATOM 2149 C C . ALA A 1 284 ? 10.867 -25.016 -10.344 1 78.75 284 ALA A C 1
ATOM 2151 O O . ALA A 1 284 ? 10.633 -24.5 -11.445 1 78.75 284 ALA A O 1
ATOM 2152 N N . ALA A 1 285 ? 12.023 -25.375 -9.859 1 82.94 285 ALA A N 1
ATOM 2153 C CA . ALA A 1 285 ? 13.203 -25 -10.641 1 82.94 285 ALA A CA 1
ATOM 2154 C C . ALA A 1 285 ? 13.289 -25.812 -11.922 1 82.94 285 ALA A C 1
ATOM 2156 O O . ALA A 1 285 ? 13.039 -27.016 -11.922 1 82.94 285 ALA A O 1
ATOM 2157 N N . LEU A 1 286 ? 13.594 -25.109 -12.969 1 85.5 286 LEU A N 1
ATOM 2158 C CA . LEU A 1 286 ? 13.969 -25.797 -14.195 1 85.5 286 LEU A CA 1
ATOM 2159 C C . LEU A 1 286 ? 15.383 -26.359 -14.094 1 85.5 286 LEU A C 1
ATOM 2161 O O . LEU A 1 286 ? 16.297 -25.688 -13.609 1 85.5 286 LEU A O 1
ATOM 2165 N N . PRO A 1 287 ? 15.492 -27.594 -14.57 1 83.38 287 PRO A N 1
ATOM 2166 C CA . PRO A 1 287 ? 16.875 -28.047 -14.719 1 83.38 287 PRO A CA 1
ATOM 2167 C C . PRO A 1 287 ? 17.672 -27.188 -15.695 1 83.38 287 PRO A C 1
ATOM 2169 O O . PRO A 1 287 ? 17.125 -26.719 -16.703 1 83.38 287 PRO A O 1
ATOM 2172 N N . VAL A 1 288 ? 18.953 -27.062 -15.445 1 88.56 288 VAL A N 1
ATOM 2173 C CA . VAL A 1 288 ? 19.828 -26.234 -16.281 1 88.56 288 VAL A CA 1
ATOM 2174 C C . VAL A 1 288 ? 19.781 -26.734 -17.719 1 88.56 288 VAL A C 1
ATOM 2176 O O . VAL A 1 288 ? 19.797 -25.938 -18.656 1 88.56 288 VAL A O 1
ATOM 2179 N N . SER A 1 289 ? 19.688 -28.062 -17.891 1 87.44 289 SER A N 1
ATOM 2180 C CA . SER A 1 289 ? 19.625 -28.656 -19.234 1 87.44 289 SER A CA 1
ATOM 2181 C C . SER A 1 289 ? 18.359 -28.203 -19.969 1 87.44 289 SER A C 1
ATOM 2183 O O . SER A 1 289 ? 18.391 -27.984 -21.172 1 87.44 289 SER A O 1
ATOM 2185 N N . HIS A 1 290 ? 17.266 -28.125 -19.25 1 90 290 HIS A N 1
ATOM 2186 C CA . HIS A 1 290 ? 16.016 -27.656 -19.859 1 90 290 HIS A CA 1
ATOM 2187 C C . HIS A 1 290 ? 16.094 -26.188 -20.219 1 90 290 HIS A C 1
ATOM 2189 O O . HIS A 1 290 ? 15.531 -25.75 -21.234 1 90 290 HIS A O 1
ATOM 2195 N N . ILE A 1 291 ? 16.766 -25.422 -19.375 1 94 291 ILE A N 1
ATOM 2196 C CA . ILE A 1 291 ? 16.969 -24 -19.656 1 94 291 ILE A CA 1
ATOM 2197 C C . ILE A 1 291 ? 17.719 -23.844 -20.984 1 94 291 ILE A C 1
ATOM 2199 O O . ILE A 1 291 ? 17.281 -23.094 -21.859 1 94 291 ILE A O 1
ATOM 2203 N N . ALA A 1 292 ? 18.75 -24.594 -21.141 1 92.81 292 ALA A N 1
ATOM 2204 C CA . ALA A 1 292 ? 19.531 -24.562 -22.375 1 92.81 292 ALA A CA 1
ATOM 2205 C C . ALA A 1 292 ? 18.703 -24.984 -23.578 1 92.81 292 ALA A C 1
ATOM 2207 O O . ALA A 1 292 ? 18.766 -24.344 -24.641 1 92.81 292 ALA A O 1
ATOM 2208 N N . ALA A 1 293 ? 17.953 -26.031 -23.391 1 93.06 293 ALA A N 1
ATOM 2209 C CA . ALA A 1 293 ? 17.125 -26.562 -24.469 1 93.06 293 ALA A CA 1
ATOM 2210 C C . ALA A 1 293 ? 16.047 -25.547 -24.875 1 93.06 293 ALA A C 1
ATOM 2212 O O . ALA A 1 293 ? 15.75 -25.391 -26.062 1 93.06 293 ALA A O 1
ATOM 2213 N N . ILE A 1 294 ? 15.453 -24.859 -23.938 1 95.31 294 ILE A N 1
ATOM 2214 C CA . ILE A 1 294 ? 14.438 -23.844 -24.203 1 95.31 294 ILE A CA 1
ATOM 2215 C C . ILE A 1 294 ? 15.047 -22.688 -24.984 1 95.31 294 ILE A C 1
ATOM 2217 O O . ILE A 1 294 ? 14.469 -22.219 -25.969 1 95.31 294 ILE A O 1
ATOM 2221 N N . ARG A 1 295 ? 16.203 -22.328 -24.578 1 95.38 295 ARG A N 1
ATOM 2222 C CA . ARG A 1 295 ? 16.875 -21.234 -25.25 1 95.38 295 ARG A CA 1
ATOM 2223 C C . ARG A 1 295 ? 17.219 -21.594 -26.688 1 95.38 295 ARG A C 1
ATOM 2225 O O . ARG A 1 295 ? 17.203 -20.75 -27.578 1 95.38 295 ARG A O 1
ATOM 2232 N N . GLU A 1 296 ? 17.531 -22.797 -26.891 1 94.56 296 GLU A N 1
ATOM 2233 C CA . GLU A 1 296 ? 17.828 -23.281 -28.234 1 94.56 296 GLU A CA 1
ATOM 2234 C C . GLU A 1 296 ? 16.578 -23.297 -29.094 1 94.56 296 GLU A C 1
ATOM 2236 O O . GLU A 1 296 ? 16.609 -22.906 -30.266 1 94.56 296 GLU A O 1
ATOM 2241 N N . LYS A 1 297 ? 15.516 -23.703 -28.547 1 95 297 LYS A N 1
ATOM 2242 C CA . LYS A 1 297 ? 14.266 -23.844 -29.281 1 95 297 LYS A CA 1
ATOM 2243 C C . LYS A 1 297 ? 13.641 -22.469 -29.547 1 95 297 LYS A C 1
ATOM 2245 O O . LYS A 1 297 ? 12.961 -22.281 -30.562 1 95 297 LYS A O 1
ATOM 2250 N N . PHE A 1 298 ? 13.836 -21.578 -28.625 1 96.56 298 PHE A N 1
ATOM 2251 C CA . PHE A 1 298 ? 13.281 -20.234 -28.734 1 96.56 298 PHE A CA 1
ATOM 2252 C C . PHE A 1 298 ? 14.367 -19.188 -28.562 1 96.56 298 PHE A C 1
ATOM 2254 O O . PHE A 1 298 ? 14.305 -18.359 -27.656 1 96.56 298 PHE A O 1
ATOM 2261 N N . PRO A 1 299 ? 15.266 -19.094 -29.484 1 95.31 299 PRO A N 1
ATOM 2262 C CA . PRO A 1 299 ? 16.422 -18.203 -29.312 1 95.31 299 PRO A CA 1
ATOM 2263 C C . PRO A 1 299 ? 16.047 -16.734 -29.281 1 95.31 299 PRO A C 1
ATOM 2265 O O . PRO A 1 299 ? 16.812 -15.891 -28.797 1 95.31 299 PRO A O 1
ATOM 2268 N N . TRP A 1 300 ? 14.852 -16.375 -29.75 1 96.38 300 TRP A N 1
ATOM 2269 C CA . TRP A 1 300 ? 14.438 -14.984 -29.828 1 96.38 300 TRP A CA 1
ATOM 2270 C C . TRP A 1 300 ? 13.68 -14.57 -28.578 1 96.38 300 TRP A C 1
ATOM 2272 O O . TRP A 1 300 ? 13.5 -13.375 -28.312 1 96.38 300 TRP A O 1
ATOM 2282 N N . ALA A 1 301 ? 13.125 -15.477 -27.844 1 97.5 301 ALA A N 1
ATOM 2283 C CA . ALA A 1 301 ? 12.305 -15.188 -26.672 1 97.5 301 ALA A CA 1
ATOM 2284 C C . ALA A 1 301 ? 13.172 -15.062 -25.422 1 97.5 301 ALA A C 1
ATOM 2286 O O . ALA A 1 301 ? 14.164 -15.773 -25.266 1 97.5 301 ALA A O 1
ATOM 2287 N N . THR A 1 302 ? 12.773 -14.148 -24.547 1 97.88 302 THR A N 1
ATOM 2288 C CA . THR A 1 302 ? 13.469 -13.969 -23.281 1 97.88 302 THR A CA 1
ATOM 2289 C C . THR A 1 302 ? 12.945 -14.945 -22.234 1 97.88 302 THR A C 1
ATOM 2291 O O . THR A 1 302 ? 11.734 -15.047 -22.016 1 97.88 302 THR A O 1
ATOM 2294 N N . LEU A 1 303 ? 13.828 -15.703 -21.562 1 97.69 303 LEU A N 1
ATOM 2295 C CA . LEU A 1 303 ? 13.438 -16.656 -20.516 1 97.69 303 LEU A CA 1
ATOM 2296 C C . LEU A 1 303 ? 13.68 -16.078 -19.125 1 97.69 303 LEU A C 1
ATOM 2298 O O . LEU A 1 303 ? 14.789 -15.625 -18.828 1 97.69 303 LEU A O 1
ATOM 2302 N N . TYR A 1 304 ? 12.664 -16.062 -18.328 1 98.19 304 TYR A N 1
ATOM 2303 C CA . TYR A 1 304 ? 12.742 -15.602 -16.938 1 98.19 304 TYR A CA 1
ATOM 2304 C C . TYR A 1 304 ? 12.664 -16.781 -15.977 1 98.19 304 TYR A C 1
ATOM 2306 O O . TYR A 1 304 ? 11.625 -17.422 -15.859 1 98.19 304 TYR A O 1
ATOM 2314 N N . SER A 1 305 ? 13.742 -17.062 -15.258 1 96.88 305 SER A N 1
ATOM 2315 C CA . SER A 1 305 ? 13.734 -17.969 -14.117 1 96.88 305 SER A CA 1
ATOM 2316 C C . SER A 1 305 ? 13.305 -17.25 -12.844 1 96.88 305 SER A C 1
ATOM 2318 O O . SER A 1 305 ? 13.883 -16.219 -12.477 1 96.88 305 SER A O 1
ATOM 2320 N N . MET A 1 306 ? 12.32 -17.781 -12.234 1 97.56 306 MET A N 1
ATOM 2321 C CA . MET A 1 306 ? 11.742 -17.062 -11.102 1 97.56 306 MET A CA 1
ATOM 2322 C C . MET A 1 306 ? 11.492 -18 -9.93 1 97.56 306 MET A C 1
ATOM 2324 O O . MET A 1 306 ? 11.555 -19.219 -10.07 1 97.56 306 MET A O 1
ATOM 2328 N N . TYR A 1 307 ? 11.312 -17.469 -8.742 1 97 307 TYR A N 1
ATOM 2329 C CA . TYR A 1 307 ? 10.945 -18.141 -7.508 1 97 307 TYR A CA 1
ATOM 2330 C C . TYR A 1 307 ? 9.797 -17.438 -6.812 1 97 307 TYR A C 1
ATOM 2332 O O . TYR A 1 307 ? 9.766 -16.203 -6.754 1 97 307 TYR A O 1
ATOM 2340 N N . GLY A 1 308 ? 8.891 -18.234 -6.312 1 95.44 308 GLY A N 1
ATOM 2341 C CA . GLY A 1 308 ? 7.781 -17.703 -5.535 1 95.44 308 GLY A CA 1
ATOM 2342 C C . GLY A 1 308 ? 7.059 -18.766 -4.727 1 95.44 308 GLY A C 1
ATOM 2343 O O . GLY A 1 308 ? 7.309 -19.953 -4.898 1 95.44 308 GLY A O 1
ATOM 2344 N N . LEU A 1 309 ? 6.258 -18.344 -3.791 1 94.06 309 LEU A N 1
ATOM 2345 C CA . LEU A 1 309 ? 5.336 -19.109 -2.961 1 94.06 309 LEU A CA 1
ATOM 2346 C C . LEU A 1 309 ? 3.945 -18.484 -2.98 1 94.06 309 LEU A C 1
ATOM 2348 O O . LEU A 1 309 ? 3.791 -17.312 -3.289 1 94.06 309 LEU A O 1
ATOM 2352 N N . THR A 1 310 ? 2.955 -19.328 -2.748 1 94.56 310 THR A N 1
ATOM 2353 C CA . THR A 1 310 ? 1.63 -18.734 -2.588 1 94.56 310 THR A CA 1
ATOM 2354 C C . THR A 1 310 ? 1.646 -17.656 -1.515 1 94.56 310 THR A C 1
ATOM 2356 O O . THR A 1 310 ? 1 -16.609 -1.663 1 94.56 310 THR A O 1
ATOM 2359 N N . GLU A 1 311 ? 2.426 -17.859 -0.444 1 96.25 311 GLU A N 1
ATOM 2360 C CA . GLU A 1 311 ? 2.512 -16.984 0.722 1 96.25 311 GLU A CA 1
ATOM 2361 C C . GLU A 1 311 ? 3.139 -15.633 0.36 1 96.25 311 GLU A C 1
ATOM 2363 O O . GLU A 1 311 ? 2.818 -14.609 0.966 1 96.25 311 GLU A O 1
ATOM 2368 N N . THR A 1 312 ? 4.02 -15.586 -0.632 1 97.25 312 THR A N 1
ATOM 2369 C CA . THR A 1 312 ? 4.73 -14.352 -0.965 1 97.25 312 THR A CA 1
ATOM 2370 C C . THR A 1 312 ? 4.645 -14.07 -2.463 1 97.25 312 THR A C 1
ATOM 2372 O O . THR A 1 312 ? 5.387 -13.234 -2.984 1 97.25 312 THR A O 1
ATOM 2375 N N . LYS A 1 313 ? 3.766 -14.789 -3.174 1 97.06 313 LYS A N 1
ATOM 2376 C CA . LYS A 1 313 ? 3.648 -14.641 -4.621 1 97.06 313 LYS A CA 1
ATOM 2377 C C . LYS A 1 313 ? 5.008 -14.797 -5.301 1 97.06 313 LYS A C 1
ATOM 2379 O O . LYS A 1 313 ? 5.773 -15.703 -4.969 1 97.06 313 LYS A O 1
ATOM 2384 N N . ARG A 1 314 ? 5.316 -14.031 -6.371 1 97.5 314 ARG A N 1
ATOM 2385 C CA . ARG A 1 314 ? 6.672 -14 -6.914 1 97.5 314 ARG A CA 1
ATOM 2386 C C . ARG A 1 314 ? 7.613 -13.219 -6 1 97.5 314 ARG A C 1
ATOM 2388 O O . ARG A 1 314 ? 7.254 -12.156 -5.5 1 97.5 314 ARG A O 1
ATOM 2395 N N . THR A 1 315 ? 8.828 -13.773 -5.754 1 97.94 315 THR A N 1
ATOM 2396 C CA . THR A 1 315 ? 9.734 -13.172 -4.781 1 97.94 315 THR A CA 1
ATOM 2397 C C . THR A 1 315 ? 11.062 -12.812 -5.434 1 97.94 315 THR A C 1
ATOM 2399 O O . THR A 1 315 ? 11.648 -11.773 -5.133 1 97.94 315 THR A O 1
ATOM 2402 N N . LEU A 1 316 ? 11.555 -13.727 -6.273 1 98.5 316 LEU A N 1
ATOM 2403 C CA . LEU A 1 316 ? 12.828 -13.523 -6.949 1 98.5 316 LEU A CA 1
ATOM 2404 C C . LEU A 1 316 ? 12.688 -13.734 -8.453 1 98.5 316 LEU A C 1
ATOM 2406 O O . LEU A 1 316 ? 11.805 -14.477 -8.906 1 98.5 316 LEU A O 1
ATOM 2410 N N . TYR A 1 317 ? 13.523 -13.133 -9.203 1 98.38 317 TYR A N 1
ATOM 2411 C CA . TYR A 1 317 ? 13.641 -13.375 -10.633 1 98.38 317 TYR A CA 1
ATOM 2412 C C . TYR A 1 317 ? 15.078 -13.18 -11.102 1 98.38 317 TYR A C 1
ATOM 2414 O O . TYR A 1 317 ? 15.82 -12.367 -10.539 1 98.38 317 TYR A O 1
ATOM 2422 N N . LEU A 1 318 ? 15.477 -13.922 -12.031 1 98 318 LEU A N 1
ATOM 2423 C CA . LEU A 1 318 ? 16.797 -13.766 -12.641 1 98 318 LEU A CA 1
ATOM 2424 C C . LEU A 1 318 ? 16.719 -12.852 -13.852 1 98 318 LEU A C 1
ATOM 2426 O O . LEU A 1 318 ? 16.094 -13.188 -14.859 1 98 318 LEU A O 1
ATOM 2430 N N . PRO A 1 319 ? 17.312 -11.68 -13.75 1 97.56 319 PRO A N 1
ATOM 2431 C CA . PRO A 1 319 ? 17.406 -10.883 -14.977 1 97.56 319 PRO A CA 1
ATOM 2432 C C . PRO A 1 319 ? 17.922 -11.688 -16.172 1 97.56 319 PRO A C 1
ATOM 2434 O O . PRO A 1 319 ? 18.922 -12.398 -16.047 1 97.56 319 PRO A O 1
ATOM 2437 N N . PRO A 1 320 ? 17.219 -11.602 -17.266 1 96 320 PRO A N 1
ATOM 2438 C CA . PRO A 1 320 ? 17.5 -12.492 -18.391 1 96 320 PRO A CA 1
ATOM 2439 C C . PRO A 1 320 ? 18.953 -12.414 -18.859 1 96 320 PRO A C 1
ATOM 2441 O O . PRO A 1 320 ? 19.5 -13.414 -19.344 1 96 320 PRO A O 1
ATOM 2444 N N . GLU A 1 321 ? 19.594 -11.281 -18.688 1 95.81 321 GLU A N 1
ATOM 2445 C CA . GLU A 1 321 ? 20.969 -11.109 -19.125 1 95.81 321 GLU A CA 1
ATOM 2446 C C . GLU A 1 321 ? 21.922 -11.945 -18.266 1 95.81 321 GLU A C 1
ATOM 2448 O O . GLU A 1 321 ? 23.078 -12.133 -18.641 1 95.81 321 GLU A O 1
ATOM 2453 N N . GLN A 1 322 ? 21.406 -12.492 -17.156 1 97 322 GLN A N 1
ATOM 2454 C CA . GLN A 1 322 ? 22.25 -13.25 -16.234 1 97 322 GLN A CA 1
ATOM 2455 C C . GLN A 1 322 ? 22.062 -14.758 -16.438 1 97 322 GLN A C 1
ATOM 2457 O O . GLN A 1 322 ? 22.766 -15.562 -15.836 1 97 322 GLN A O 1
ATOM 2462 N N . LEU A 1 323 ? 21.203 -15.164 -17.312 1 95.19 323 LEU A N 1
ATOM 2463 C CA . LEU A 1 323 ? 20.812 -16.562 -17.453 1 95.19 323 LEU A CA 1
ATOM 2464 C C . LEU A 1 323 ? 22 -17.406 -17.906 1 95.19 323 LEU A C 1
ATOM 2466 O O . LEU A 1 323 ? 22.188 -18.547 -17.438 1 95.19 323 LEU A O 1
ATOM 2470 N N . ASP A 1 324 ? 22.844 -16.875 -18.781 1 93.38 324 ASP A N 1
ATOM 2471 C CA . ASP A 1 324 ? 24 -17.609 -19.297 1 93.38 324 ASP A CA 1
ATOM 2472 C C . ASP A 1 324 ? 25.125 -17.672 -18.266 1 93.38 324 ASP A C 1
ATOM 2474 O O . ASP A 1 324 ? 25.922 -18.609 -18.25 1 93.38 324 ASP A O 1
ATOM 2478 N N . ILE A 1 325 ? 25.156 -16.703 -17.453 1 95.75 325 ILE A N 1
ATOM 2479 C CA . ILE A 1 325 ? 26.219 -16.594 -16.453 1 95.75 325 ILE A CA 1
ATOM 2480 C C . ILE A 1 325 ? 25.906 -17.484 -15.258 1 95.75 325 ILE A C 1
ATOM 2482 O O . ILE A 1 325 ? 26.797 -18.141 -14.719 1 95.75 325 ILE A O 1
ATOM 2486 N N . ARG A 1 326 ? 24.688 -17.547 -14.867 1 96 326 ARG A N 1
ATOM 2487 C CA . ARG A 1 326 ? 24.266 -18.297 -13.688 1 96 326 ARG A CA 1
ATOM 2488 C C . ARG A 1 326 ? 22.906 -18.953 -13.906 1 96 326 ARG A C 1
ATOM 2490 O O . ARG A 1 326 ? 21.922 -18.594 -13.25 1 96 326 ARG A O 1
ATOM 2497 N N . PRO A 1 327 ? 22.844 -19.953 -14.703 1 93 327 PRO A N 1
ATOM 2498 C CA . PRO A 1 327 ? 21.562 -20.562 -15.086 1 93 327 PRO A CA 1
ATOM 2499 C C . PRO A 1 327 ? 20.875 -21.266 -13.922 1 93 327 PRO A C 1
ATOM 2501 O O . PRO A 1 327 ? 19.672 -21.531 -13.984 1 93 327 PRO A O 1
ATOM 2504 N N . ASP A 1 328 ? 21.594 -21.547 -12.875 1 92.19 328 ASP A N 1
ATOM 2505 C CA . ASP A 1 328 ? 20.984 -22.266 -11.75 1 92.19 328 ASP A CA 1
ATOM 2506 C C . ASP A 1 328 ? 20.484 -21.297 -10.68 1 92.19 328 ASP A C 1
ATOM 2508 O O . ASP A 1 328 ? 19.953 -21.719 -9.648 1 92.19 328 ASP A O 1
ATOM 2512 N N . SER A 1 329 ? 20.688 -19.953 -10.875 1 96.12 329 SER A N 1
ATOM 2513 C CA . SER A 1 329 ? 20.219 -18.938 -9.945 1 96.12 329 SER A CA 1
ATOM 2514 C C . SER A 1 329 ? 18.75 -18.594 -10.211 1 96.12 329 SER A C 1
ATOM 2516 O O . SER A 1 329 ? 18.281 -18.688 -11.344 1 96.12 329 SER A O 1
ATOM 2518 N N . VAL A 1 330 ? 18.078 -18.219 -9.133 1 96.31 330 VAL A N 1
ATOM 2519 C CA . VAL A 1 330 ? 16.734 -17.688 -9.297 1 96.31 330 VAL A CA 1
ATOM 2520 C C . VAL A 1 330 ? 16.75 -16.172 -9.125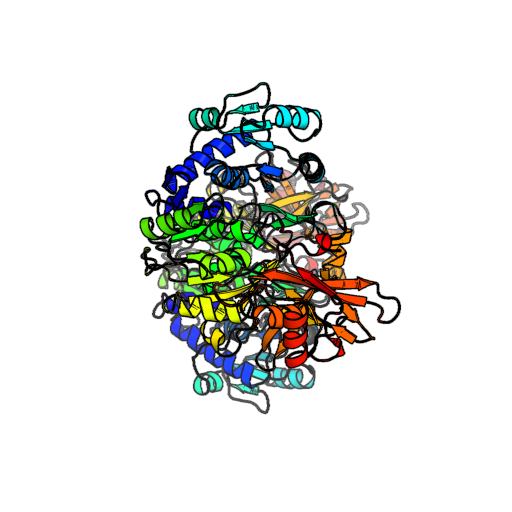 1 96.31 330 VAL A C 1
ATOM 2522 O O . VAL A 1 330 ? 15.703 -15.539 -9.039 1 96.31 330 VAL A O 1
ATOM 2525 N N . GLY A 1 331 ? 17.938 -15.633 -9 1 97.81 331 GLY A N 1
ATOM 2526 C CA . GLY A 1 331 ? 18.141 -14.219 -9.266 1 97.81 331 GLY A CA 1
ATOM 2527 C C . GLY A 1 331 ? 18.078 -13.359 -8.023 1 97.81 331 GLY A C 1
ATOM 2528 O O . GLY A 1 331 ? 18.703 -13.664 -7.012 1 97.81 331 GLY A O 1
ATOM 2529 N N . ILE A 1 332 ? 17.422 -12.195 -8.148 1 98.31 332 ILE A N 1
ATOM 2530 C CA . ILE A 1 332 ? 17.375 -11.125 -7.16 1 98.31 332 ILE A CA 1
ATOM 2531 C C . ILE A 1 332 ? 15.922 -10.82 -6.797 1 98.31 332 ILE A C 1
ATOM 2533 O O . ILE A 1 332 ? 15 -11.281 -7.469 1 98.31 332 ILE A O 1
ATOM 2537 N N . PRO A 1 333 ? 15.703 -10.109 -5.652 1 98.12 333 PRO A N 1
ATOM 2538 C CA . PRO A 1 333 ? 14.328 -9.766 -5.277 1 98.12 333 PRO A CA 1
ATOM 2539 C C . PRO A 1 333 ? 13.594 -8.977 -6.363 1 98.12 333 PRO A C 1
ATOM 2541 O O . PRO A 1 333 ? 14.203 -8.148 -7.043 1 98.12 333 PRO A O 1
ATOM 2544 N N . ILE A 1 334 ? 12.344 -9.242 -6.523 1 98 334 ILE A N 1
ATOM 2545 C CA . ILE A 1 334 ? 11.547 -8.469 -7.473 1 98 334 ILE A CA 1
ATOM 2546 C C . ILE A 1 334 ? 11.492 -7.008 -7.035 1 98 334 ILE A C 1
ATOM 2548 O O . ILE A 1 334 ? 11.758 -6.691 -5.875 1 98 334 ILE A O 1
ATOM 2552 N N . PRO A 1 335 ? 11.133 -6.117 -7.934 1 97 335 PRO A N 1
ATOM 2553 C CA . PRO A 1 335 ? 11.102 -4.699 -7.578 1 97 335 PRO A CA 1
ATOM 2554 C C . PRO A 1 335 ? 10.211 -4.406 -6.375 1 97 335 PRO A C 1
ATOM 2556 O O . PRO A 1 335 ? 9.07 -4.887 -6.312 1 97 335 PRO A O 1
ATOM 2559 N N . GLY A 1 336 ? 10.773 -3.664 -5.414 1 96.69 336 GLY A N 1
ATOM 2560 C CA . GLY A 1 336 ? 10.023 -3.223 -4.25 1 96.69 336 GLY A CA 1
ATOM 2561 C C . GLY A 1 336 ? 10.07 -4.211 -3.1 1 96.69 336 GLY A C 1
ATOM 2562 O O . GLY A 1 336 ? 9.344 -4.059 -2.113 1 96.69 336 GLY A O 1
ATOM 2563 N N . THR A 1 337 ? 10.922 -5.207 -3.18 1 97 337 THR A N 1
ATOM 2564 C CA . THR A 1 337 ? 10.984 -6.266 -2.18 1 97 337 THR A CA 1
ATOM 2565 C C . THR A 1 337 ? 12.398 -6.395 -1.62 1 97 337 THR A C 1
ATOM 2567 O O . THR A 1 337 ? 13.375 -6.094 -2.309 1 97 337 THR A O 1
ATOM 2570 N N . GLU A 1 338 ? 12.477 -6.773 -0.413 1 97.31 338 GLU A N 1
ATOM 2571 C CA . GLU A 1 338 ? 13.75 -7.078 0.235 1 97.31 338 GLU A CA 1
ATOM 2572 C C . GLU A 1 338 ? 13.781 -8.516 0.742 1 97.31 338 GLU A C 1
ATOM 2574 O O . GLU A 1 338 ? 12.789 -9.008 1.293 1 97.31 338 GLU A O 1
ATOM 2579 N N . VAL A 1 339 ? 14.883 -9.227 0.479 1 97.88 339 VAL A N 1
ATOM 2580 C CA . VAL A 1 339 ? 15.07 -10.594 0.961 1 97.88 339 VAL A CA 1
ATOM 2581 C C . VAL A 1 339 ? 16.469 -10.742 1.562 1 97.88 339 VAL A C 1
ATOM 2583 O O . VAL A 1 339 ? 17.391 -10.031 1.174 1 97.88 339 VAL A O 1
ATOM 2586 N N . TRP A 1 340 ? 16.609 -11.531 2.496 1 97.69 340 TRP A N 1
ATOM 2587 C CA . TRP A 1 340 ? 17.906 -11.914 3.051 1 97.69 340 TRP A CA 1
ATOM 2588 C C . TRP A 1 340 ? 17.859 -13.328 3.609 1 97.69 340 TRP A C 1
ATOM 2590 O O . TRP A 1 340 ? 16.828 -14 3.537 1 97.69 340 TRP A O 1
ATOM 2600 N N . ILE A 1 341 ? 18.984 -13.859 4.039 1 98.12 341 ILE A N 1
ATOM 2601 C CA . ILE A 1 341 ? 19.109 -15.219 4.539 1 98.12 341 ILE A CA 1
ATOM 2602 C C . ILE A 1 341 ? 19.453 -15.195 6.027 1 98.12 341 ILE A C 1
ATOM 2604 O O . ILE A 1 341 ? 20.281 -14.398 6.469 1 98.12 341 ILE A O 1
ATOM 2608 N N . GLU A 1 342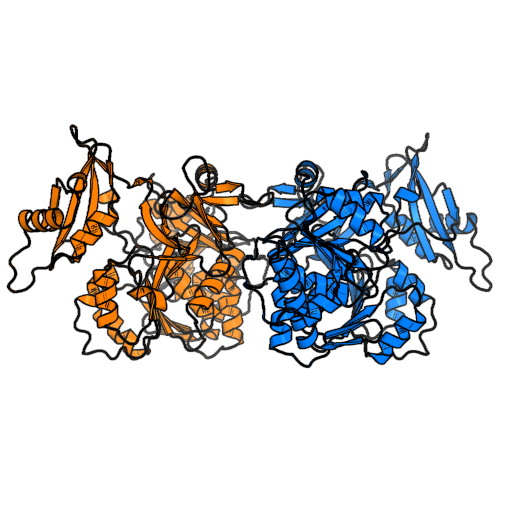 ? 18.781 -16.047 6.793 1 97.31 342 GLU A N 1
ATOM 2609 C CA . GLU A 1 342 ? 19.078 -16.141 8.219 1 97.31 342 GLU A CA 1
ATOM 2610 C C . GLU A 1 342 ? 19.406 -17.578 8.617 1 97.31 342 GLU A C 1
ATOM 2612 O O . GLU A 1 342 ? 18.922 -18.531 8 1 97.31 342 GLU A O 1
ATOM 2617 N N . ASP A 1 343 ? 20.172 -17.672 9.648 1 95.5 343 ASP A N 1
ATOM 2618 C CA . ASP A 1 343 ? 20.391 -18.969 10.25 1 95.5 343 ASP A CA 1
ATOM 2619 C C . ASP A 1 343 ? 19.266 -19.312 11.242 1 95.5 343 ASP A C 1
ATOM 2621 O O . ASP A 1 343 ? 18.266 -18.594 11.32 1 95.5 343 ASP A O 1
ATOM 2625 N N . GLU A 1 344 ? 19.406 -20.391 11.891 1 90.75 344 GLU A N 1
ATOM 2626 C CA . GLU A 1 344 ? 18.375 -20.891 12.797 1 90.75 344 GLU A CA 1
ATOM 2627 C C . GLU A 1 344 ? 18.203 -19.969 13.992 1 90.75 344 GLU A C 1
ATOM 2629 O O . GLU A 1 344 ? 17.141 -19.938 14.617 1 90.75 344 GLU A O 1
ATOM 2634 N N . GLU A 1 345 ? 19.281 -19.188 14.273 1 92.19 345 GLU A N 1
ATOM 2635 C CA . GLU A 1 345 ? 19.234 -18.281 15.43 1 92.19 345 GLU A CA 1
ATOM 2636 C C . GLU A 1 345 ? 18.719 -16.906 15.039 1 92.19 345 GLU A C 1
ATOM 2638 O O . GLU A 1 345 ? 18.547 -16.031 15.891 1 92.19 345 GLU A O 1
ATOM 2643 N N . GLY A 1 346 ? 18.453 -16.766 13.781 1 92.25 346 GLY A N 1
ATOM 2644 C CA . GLY A 1 346 ? 17.906 -15.5 13.328 1 92.25 346 GLY A CA 1
ATOM 2645 C C . GLY A 1 346 ? 18.969 -14.508 12.898 1 92.25 346 GLY A C 1
ATOM 2646 O O . GLY A 1 346 ? 18.672 -13.336 12.656 1 92.25 346 GLY A O 1
ATOM 2647 N N . ASN A 1 347 ? 20.141 -14.953 12.883 1 94.75 347 ASN A N 1
ATOM 2648 C CA . ASN A 1 347 ? 21.219 -14.078 12.43 1 94.75 347 ASN A CA 1
ATOM 2649 C C . ASN A 1 347 ? 21.281 -14.008 10.906 1 94.75 347 ASN A C 1
ATOM 2651 O O . ASN A 1 347 ? 21.203 -15.039 10.234 1 94.75 347 ASN A O 1
ATOM 2655 N N . ARG A 1 348 ? 21.5 -12.805 10.406 1 95.62 348 ARG A N 1
ATOM 2656 C CA . ARG A 1 348 ? 21.656 -12.641 8.961 1 95.62 348 ARG A CA 1
ATOM 2657 C C . ARG A 1 348 ? 22.984 -13.227 8.492 1 95.62 348 ARG A C 1
ATOM 2659 O O . ARG A 1 348 ? 24.031 -13.008 9.117 1 95.62 348 ARG A O 1
ATOM 2666 N N . LEU A 1 349 ? 22.875 -13.922 7.422 1 97.31 349 LEU A N 1
ATOM 2667 C CA . LEU A 1 349 ? 24.047 -14.617 6.887 1 97.31 349 LEU A CA 1
ATOM 2668 C C . LEU A 1 349 ? 24.625 -13.859 5.691 1 97.31 349 LEU A C 1
ATOM 2670 O O . LEU A 1 349 ? 23.891 -13.164 4.984 1 97.31 349 LEU A O 1
ATOM 2674 N N . GLY A 1 350 ? 25.922 -13.992 5.492 1 94.94 350 GLY A N 1
ATOM 2675 C CA . GLY A 1 350 ? 26.609 -13.406 4.355 1 94.94 350 GLY A CA 1
ATOM 2676 C C . GLY A 1 350 ? 26.641 -14.305 3.137 1 94.94 350 GLY A C 1
ATOM 2677 O O . GLY A 1 350 ? 25.938 -15.32 3.094 1 94.94 350 GLY A O 1
ATOM 2678 N N . PRO A 1 351 ? 27.484 -13.953 2.176 1 96.62 351 PRO A N 1
ATOM 2679 C CA . PRO A 1 351 ? 27.547 -14.711 0.923 1 96.62 351 PRO A CA 1
ATOM 2680 C C . PRO A 1 351 ? 28 -16.156 1.126 1 96.62 351 PRO A C 1
ATOM 2682 O O . PRO A 1 351 ? 28.844 -16.422 1.979 1 96.62 351 PRO A O 1
ATOM 2685 N N . ASN A 1 352 ? 27.391 -17.031 0.399 1 95.69 352 ASN A N 1
ATOM 2686 C CA . ASN A 1 352 ? 27.766 -18.438 0.245 1 95.69 352 ASN A CA 1
ATOM 2687 C C . ASN A 1 352 ? 27.469 -19.234 1.51 1 95.69 352 ASN A C 1
ATOM 2689 O O . ASN A 1 352 ? 28 -20.328 1.698 1 95.69 352 ASN A O 1
ATOM 2693 N N . GLN A 1 353 ? 26.688 -18.672 2.363 1 96.38 353 GLN A N 1
ATOM 2694 C CA . GLN A 1 353 ? 26.156 -19.391 3.518 1 96.38 353 GLN A CA 1
ATOM 2695 C C . GLN A 1 353 ? 24.703 -19.797 3.305 1 96.38 353 GLN A C 1
ATOM 2697 O O . GLN A 1 353 ? 23.922 -19.031 2.738 1 96.38 353 GLN A O 1
ATOM 2702 N N . VAL A 1 354 ? 24.438 -20.984 3.742 1 95.62 354 VAL A N 1
ATOM 2703 C CA . VAL A 1 354 ? 23.094 -21.531 3.518 1 95.62 354 VAL A CA 1
ATOM 2704 C C . VAL A 1 354 ? 22.219 -21.25 4.73 1 95.62 354 VAL A C 1
ATOM 2706 O O . VAL A 1 354 ? 22.625 -21.469 5.871 1 95.62 354 VAL A O 1
ATOM 2709 N N . GLY A 1 355 ? 21.094 -20.688 4.527 1 97.12 355 GLY A N 1
ATOM 2710 C CA . GLY A 1 355 ? 20.094 -20.438 5.543 1 97.12 355 GLY A CA 1
ATOM 2711 C C . GLY A 1 355 ? 18.703 -20.25 4.969 1 97.12 355 GLY A C 1
ATOM 2712 O O . GLY A 1 355 ? 18.469 -20.516 3.791 1 97.12 355 GLY A O 1
ATOM 2713 N N . GLU A 1 356 ? 17.781 -19.875 5.801 1 97.19 356 GLU A N 1
ATOM 2714 C CA . GLU A 1 356 ? 16.391 -19.703 5.379 1 97.19 356 GLU A CA 1
ATOM 2715 C C . GLU A 1 356 ? 16.156 -18.344 4.738 1 97.19 356 GLU A C 1
ATOM 2717 O O . GLU A 1 356 ? 16.656 -17.328 5.23 1 97.19 356 GLU A O 1
ATOM 2722 N N . LEU A 1 357 ? 15.453 -18.359 3.65 1 98 357 LEU A N 1
ATOM 2723 C CA . LEU A 1 357 ? 15.109 -17.109 2.961 1 98 357 LEU A CA 1
ATOM 2724 C C . LEU A 1 357 ? 14.039 -16.344 3.725 1 98 357 LEU A C 1
ATOM 2726 O O . LEU A 1 357 ? 12.984 -16.891 4.051 1 98 357 LEU A O 1
ATOM 2730 N N . VAL A 1 358 ? 14.305 -15.109 4.07 1 98.12 358 VAL A N 1
ATOM 2731 C CA . VAL A 1 358 ? 13.391 -14.211 4.75 1 98.12 358 VAL A CA 1
ATOM 2732 C C . VAL A 1 358 ? 12.914 -13.125 3.785 1 98.12 358 VAL A C 1
ATOM 2734 O O . VAL A 1 358 ? 13.719 -12.555 3.041 1 98.12 358 VAL A O 1
ATOM 2737 N N . ILE A 1 359 ? 11.656 -12.852 3.762 1 98.44 359 ILE A N 1
ATOM 2738 C CA . ILE A 1 359 ? 11.07 -12 2.732 1 98.44 359 ILE A CA 1
ATOM 2739 C C . ILE A 1 359 ? 10.328 -10.836 3.387 1 98.44 359 ILE A C 1
ATOM 2741 O O . ILE A 1 359 ? 9.523 -11.039 4.305 1 98.44 359 ILE A O 1
ATOM 2745 N N . ARG A 1 360 ? 10.57 -9.625 2.934 1 97.75 360 ARG A N 1
ATOM 2746 C CA . ARG A 1 360 ? 9.914 -8.391 3.348 1 97.75 360 ARG A CA 1
ATOM 2747 C C . ARG A 1 360 ? 9.375 -7.625 2.145 1 97.75 360 ARG A C 1
ATOM 2749 O O . ARG A 1 360 ? 10.117 -7.32 1.209 1 97.75 360 ARG A O 1
ATOM 2756 N N . GLY A 1 361 ? 8.07 -7.367 2.141 1 96.62 361 GLY A N 1
ATOM 2757 C CA . GLY A 1 361 ? 7.484 -6.633 1.028 1 96.62 361 GLY A CA 1
ATOM 2758 C C . GLY A 1 361 ? 5.969 -6.629 1.05 1 96.62 361 GLY A C 1
ATOM 2759 O O . GLY A 1 361 ? 5.352 -7.332 1.852 1 96.62 361 GLY A O 1
ATOM 2760 N N . GLY A 1 362 ? 5.406 -5.805 0.156 1 95.94 362 GLY A N 1
ATOM 2761 C CA . GLY A 1 362 ? 3.965 -5.617 0.107 1 95.94 362 GLY A CA 1
ATOM 2762 C C . GLY A 1 362 ? 3.221 -6.84 -0.401 1 95.94 362 GLY A C 1
ATOM 2763 O O . GLY A 1 362 ? 2 -6.934 -0.262 1 95.94 362 GLY A O 1
ATOM 2764 N N . HIS A 1 363 ? 3.91 -7.781 -0.973 1 97 363 HIS A N 1
ATOM 2765 C CA . HIS A 1 363 ? 3.295 -8.969 -1.565 1 97 363 HIS A CA 1
ATOM 2766 C C . HIS A 1 363 ? 3.148 -10.086 -0.54 1 97 363 HIS A C 1
ATOM 2768 O O . HIS A 1 363 ? 2.51 -11.102 -0.812 1 97 363 HIS A O 1
ATOM 2774 N N . VAL A 1 364 ? 3.688 -9.961 0.659 1 97.06 364 VAL A N 1
ATOM 2775 C CA . VAL A 1 364 ? 3.664 -11 1.685 1 97.06 364 VAL A CA 1
ATOM 2776 C C . VAL A 1 364 ? 2.236 -11.203 2.186 1 97.06 364 VAL A C 1
ATOM 2778 O O . VAL A 1 364 ? 1.517 -10.227 2.434 1 97.06 364 VAL A O 1
ATOM 2781 N N . MET A 1 365 ? 1.825 -12.391 2.377 1 97.38 365 MET A N 1
ATOM 2782 C CA . MET A 1 365 ? 0.475 -12.742 2.811 1 97.38 365 MET A CA 1
ATOM 2783 C C . MET A 1 365 ? 0.166 -12.133 4.176 1 97.38 365 MET A C 1
ATOM 2785 O O . MET A 1 365 ? 1.079 -11.758 4.914 1 97.38 365 MET A O 1
ATOM 2789 N N . ARG A 1 366 ? -1.15 -12.117 4.484 1 96.81 366 ARG A N 1
ATOM 2790 C CA . ARG A 1 366 ? -1.58 -11.625 5.793 1 96.81 366 ARG A CA 1
ATOM 2791 C C . ARG A 1 366 ? -1.536 -12.742 6.836 1 96.81 366 ARG A C 1
ATOM 2793 O O . ARG A 1 366 ? -1.564 -12.469 8.039 1 96.81 366 ARG A O 1
ATOM 2800 N N . GLY A 1 367 ? -1.483 -13.977 6.426 1 96.56 367 GLY A N 1
ATOM 2801 C CA . GLY A 1 367 ? -1.492 -15.164 7.266 1 96.56 367 GLY A CA 1
ATOM 2802 C C . GLY A 1 367 ? -2.328 -16.297 6.691 1 96.56 367 GLY A C 1
ATOM 2803 O O . GLY A 1 367 ? -2.723 -16.25 5.527 1 96.56 367 GLY A O 1
ATOM 2804 N N . TYR A 1 368 ? -2.473 -17.312 7.531 1 95.56 368 TYR A N 1
ATOM 2805 C CA . TYR A 1 368 ? -3.346 -18.422 7.16 1 95.56 368 TYR A CA 1
ATOM 2806 C C . TYR A 1 368 ? -4.723 -18.266 7.797 1 95.56 368 TYR A C 1
ATOM 2808 O O . TYR A 1 368 ? -4.832 -18.016 9 1 95.56 368 TYR A O 1
ATOM 2816 N N . TRP A 1 369 ? -5.695 -18.406 6.953 1 96.56 369 TRP A N 1
ATOM 2817 C CA . TRP A 1 369 ? -7.082 -18.266 7.391 1 96.56 369 TRP A CA 1
ATOM 2818 C C . TRP A 1 369 ? -7.387 -19.219 8.547 1 96.56 369 TRP A C 1
ATOM 2820 O O . TRP A 1 369 ? -7.168 -20.422 8.43 1 96.56 369 TRP A O 1
ATOM 2830 N N . GLU A 1 370 ? -7.852 -18.766 9.758 1 93 370 GLU A N 1
ATOM 2831 C CA . GLU A 1 370 ? -8.266 -19.531 10.93 1 93 370 GLU A CA 1
ATOM 2832 C C . GLU A 1 370 ? -7.16 -20.469 11.398 1 93 370 GLU A C 1
ATOM 2834 O O . GLU A 1 370 ? -7.43 -21.594 11.805 1 93 370 GLU A O 1
ATOM 2839 N N . ASN A 1 371 ? -5.938 -20.031 11.242 1 93.5 371 ASN A N 1
ATOM 2840 C CA . ASN A 1 371 ? -4.789 -20.828 11.656 1 93.5 371 ASN A CA 1
ATOM 2841 C C . ASN A 1 371 ? -3.682 -19.969 12.234 1 93.5 371 ASN A C 1
ATOM 2843 O O . ASN A 1 371 ? -2.611 -19.828 11.641 1 93.5 371 ASN A O 1
ATOM 2847 N N . PRO A 1 372 ? -3.922 -19.453 13.422 1 93.44 372 PRO A N 1
ATOM 2848 C CA . PRO A 1 372 ? -2.953 -18.547 14.031 1 93.44 372 PRO A CA 1
ATOM 2849 C C . PRO A 1 372 ? -1.608 -19.219 14.312 1 93.44 372 PRO A C 1
ATOM 2851 O O . PRO A 1 372 ? -0.563 -18.562 14.242 1 93.44 372 PRO A O 1
ATOM 2854 N N . GLU A 1 373 ? -1.633 -20.469 14.609 1 92.19 373 GLU A N 1
ATOM 2855 C CA . GLU A 1 373 ? -0.392 -21.172 14.914 1 92.19 373 GLU A CA 1
ATOM 2856 C C . GLU A 1 373 ? 0.504 -21.281 13.688 1 92.19 373 GLU A C 1
ATOM 2858 O O . GLU A 1 373 ? 1.692 -20.953 13.75 1 92.19 373 GLU A O 1
ATOM 2863 N N . ALA A 1 374 ? -0.073 -21.734 12.578 1 92 374 ALA A N 1
ATOM 2864 C CA . ALA A 1 374 ? 0.698 -21.828 11.344 1 92 374 ALA A CA 1
ATOM 2865 C C . ALA A 1 374 ? 1.185 -20.453 10.906 1 92 374 ALA A C 1
ATOM 2867 O O . ALA A 1 374 ? 2.289 -20.312 10.375 1 92 374 ALA A O 1
ATOM 2868 N N . THR A 1 375 ? 0.349 -19.453 11.141 1 94.81 375 THR A N 1
ATOM 2869 C CA . THR A 1 375 ? 0.725 -18.094 10.797 1 94.81 375 THR A CA 1
ATOM 2870 C C . THR A 1 375 ? 1.931 -17.641 11.609 1 94.81 375 THR A C 1
ATOM 2872 O O . THR A 1 375 ? 2.896 -17.109 11.062 1 94.81 375 THR A O 1
ATOM 2875 N N . ALA A 1 376 ? 1.864 -17.859 12.922 1 93.44 376 ALA A N 1
ATOM 2876 C CA . ALA A 1 376 ? 2.934 -17.453 13.82 1 93.44 376 ALA A CA 1
ATOM 2877 C C . ALA A 1 376 ? 4.25 -18.141 13.469 1 93.44 376 ALA A C 1
ATOM 2879 O O . ALA A 1 376 ? 5.324 -17.547 13.625 1 93.44 376 ALA A O 1
ATOM 2880 N N . ALA A 1 377 ? 4.148 -19.312 12.961 1 91.94 377 ALA A N 1
ATOM 2881 C CA . ALA A 1 377 ? 5.336 -20.094 12.625 1 91.94 377 ALA A CA 1
ATOM 2882 C C . ALA A 1 377 ? 6.047 -19.516 11.406 1 91.94 377 ALA A C 1
ATOM 2884 O O . ALA A 1 377 ? 7.242 -19.75 11.203 1 91.94 377 ALA A O 1
ATOM 2885 N N . ARG A 1 378 ? 5.348 -18.719 10.609 1 93.88 378 ARG A N 1
ATOM 2886 C CA . ARG A 1 378 ? 5.902 -18.219 9.359 1 93.88 378 ARG A CA 1
ATOM 2887 C C . ARG A 1 378 ? 6.359 -16.766 9.508 1 93.88 378 ARG A C 1
ATOM 2889 O O . ARG A 1 378 ? 6.961 -16.203 8.594 1 93.88 378 ARG A O 1
ATOM 2896 N N . TYR A 1 379 ? 6.109 -16.172 10.641 1 94.69 379 TYR A N 1
ATOM 2897 C CA . TYR A 1 379 ? 6.402 -14.742 10.781 1 94.69 379 TYR A CA 1
ATOM 2898 C C . TYR A 1 379 ? 7.309 -14.484 11.977 1 94.69 379 TYR A C 1
ATOM 2900 O O . TYR A 1 379 ? 7.227 -15.18 12.992 1 94.69 379 TYR A O 1
ATOM 2908 N N . ARG A 1 380 ? 8.078 -13.547 11.844 1 93.31 380 ARG A N 1
ATOM 2909 C CA . ARG A 1 380 ? 8.844 -12.953 12.93 1 93.31 380 ARG A CA 1
ATOM 2910 C C . ARG A 1 380 ? 8.828 -11.43 12.844 1 93.31 380 ARG A C 1
ATOM 2912 O O . ARG A 1 380 ? 8.445 -10.867 11.82 1 93.31 380 ARG A O 1
ATOM 2919 N N . PRO A 1 381 ? 9.133 -10.734 13.953 1 91.12 381 PRO A N 1
ATOM 2920 C CA . PRO A 1 381 ? 9.141 -9.273 13.93 1 91.12 381 PRO A CA 1
ATOM 2921 C C . PRO A 1 381 ? 10.109 -8.703 12.891 1 91.12 381 PRO A C 1
ATOM 2923 O O . PRO A 1 381 ? 11.211 -9.234 12.711 1 91.12 381 PRO A O 1
ATOM 2926 N N . GLY A 1 382 ? 9.672 -7.734 12.211 1 90.44 382 GLY A N 1
ATOM 2927 C CA . GLY A 1 382 ? 10.5 -7.008 11.258 1 90.44 382 GLY A CA 1
ATOM 2928 C C . GLY A 1 382 ? 11.234 -5.836 11.883 1 90.44 382 GLY A C 1
ATOM 2929 O O . GLY A 1 382 ? 11.289 -5.711 13.109 1 90.44 382 GLY A O 1
ATOM 2930 N N . PRO A 1 383 ? 11.852 -5.02 11.016 1 86.56 383 PRO A N 1
ATOM 2931 C CA . PRO A 1 383 ? 12.68 -3.916 11.492 1 86.56 383 PRO A CA 1
ATOM 2932 C C . PRO A 1 383 ? 11.867 -2.801 12.141 1 86.56 383 PRO A C 1
ATOM 2934 O O . PRO A 1 383 ? 12.383 -2.059 12.984 1 86.56 383 PRO A O 1
ATOM 2937 N N . LEU A 1 384 ? 10.57 -2.633 11.773 1 86.31 384 LEU A N 1
ATOM 2938 C CA . LEU A 1 384 ? 9.734 -1.554 12.281 1 86.31 384 LEU A CA 1
ATOM 2939 C C . LEU A 1 384 ? 8.68 -2.092 13.242 1 86.31 384 LEU A C 1
ATOM 2941 O O . LEU A 1 384 ? 8.305 -3.262 13.164 1 86.31 384 LEU A O 1
ATOM 2945 N N . PRO A 1 385 ? 8.203 -1.181 14.125 1 81.75 385 PRO A N 1
ATOM 2946 C CA . PRO A 1 385 ? 7.148 -1.619 15.047 1 81.75 385 PRO A CA 1
ATOM 2947 C C . PRO A 1 385 ? 5.918 -2.156 14.32 1 81.75 385 PRO A C 1
ATOM 2949 O O . PRO A 1 385 ? 5.418 -1.519 13.383 1 81.75 385 PRO A O 1
ATOM 2952 N N . GLY A 1 386 ? 5.527 -3.363 14.797 1 81.94 386 GLY A N 1
ATOM 2953 C CA . GLY A 1 386 ? 4.316 -3.957 14.25 1 81.94 386 GLY A CA 1
ATOM 2954 C C . GLY A 1 386 ? 4.539 -4.652 12.922 1 81.94 386 GLY A C 1
ATOM 2955 O O . GLY A 1 386 ? 3.635 -5.305 12.398 1 81.94 386 GLY A O 1
ATOM 2956 N N . GLU A 1 387 ? 5.73 -4.449 12.438 1 89.5 387 GLU A N 1
ATOM 2957 C CA . GLU A 1 387 ? 6.043 -5.094 11.164 1 89.5 387 GLU A CA 1
ATOM 2958 C C . GLU A 1 387 ? 6.395 -6.566 11.367 1 89.5 387 GLU A C 1
ATOM 2960 O O . GLU A 1 387 ? 6.926 -6.945 12.406 1 89.5 387 GLU A O 1
ATOM 2965 N N . ARG A 1 388 ? 6.062 -7.387 10.375 1 92.56 388 ARG A N 1
ATOM 2966 C CA . ARG A 1 388 ? 6.434 -8.797 10.352 1 92.56 388 ARG A CA 1
ATOM 2967 C C . ARG A 1 388 ? 7.086 -9.164 9.023 1 92.56 388 ARG A C 1
ATOM 2969 O O . ARG A 1 388 ? 6.742 -8.617 7.98 1 92.56 388 ARG A O 1
ATOM 2976 N N . VAL A 1 389 ? 8.023 -10.07 9.133 1 96.25 389 VAL A N 1
ATOM 2977 C CA . VAL A 1 389 ? 8.672 -10.602 7.941 1 96.25 389 VAL A CA 1
ATOM 2978 C C . VAL A 1 389 ? 8.391 -12.102 7.816 1 96.25 389 VAL A C 1
ATOM 2980 O O . VAL A 1 389 ? 8.203 -12.789 8.82 1 96.25 389 VAL A O 1
ATOM 2983 N N . CYS A 1 390 ? 8.398 -12.555 6.629 1 97.56 390 CYS A N 1
ATOM 2984 C CA . CYS A 1 390 ? 7.961 -13.922 6.352 1 97.56 390 CYS A CA 1
ATOM 2985 C C . CYS A 1 390 ? 9.156 -14.844 6.141 1 97.56 390 CYS A C 1
ATOM 2987 O O . CYS A 1 390 ? 10.039 -14.547 5.34 1 97.56 390 CYS A O 1
ATOM 2989 N N . TYR A 1 391 ? 9.164 -15.914 6.844 1 96.62 391 TYR A N 1
ATOM 2990 C CA . TYR A 1 391 ? 10.125 -16.984 6.633 1 96.62 391 TYR A CA 1
ATOM 2991 C C . TYR A 1 391 ? 9.578 -18.016 5.633 1 96.62 391 TYR A C 1
ATOM 2993 O O . TYR A 1 391 ? 8.492 -18.562 5.824 1 96.62 391 TYR A O 1
ATOM 3001 N N . SER A 1 392 ? 10.336 -18.297 4.621 1 95.19 392 SER A N 1
ATOM 3002 C CA . SER A 1 392 ? 9.836 -19.031 3.467 1 95.19 392 SER A CA 1
ATOM 3003 C C . SER A 1 392 ? 9.703 -20.516 3.771 1 95.19 392 SER A C 1
ATOM 3005 O O . SER A 1 392 ? 8.906 -21.219 3.148 1 95.19 392 SER A O 1
ATOM 3007 N N . GLY A 1 393 ? 10.516 -21 4.684 1 92.88 393 GLY A N 1
ATOM 3008 C CA . GLY A 1 393 ? 10.648 -22.438 4.863 1 92.88 393 GLY A CA 1
ATOM 3009 C C . GLY A 1 393 ? 11.609 -23.078 3.881 1 92.88 393 GLY A C 1
ATOM 3010 O O . GLY A 1 393 ? 11.844 -24.281 3.93 1 92.88 393 GLY A O 1
ATOM 3011 N N . ASP A 1 394 ? 12.219 -22.312 3.027 1 93.88 394 ASP A N 1
ATOM 3012 C CA . ASP A 1 394 ? 13.164 -22.781 2.025 1 93.88 394 ASP A CA 1
ATOM 3013 C C . ASP A 1 394 ? 14.586 -22.312 2.346 1 93.88 394 ASP A C 1
ATOM 3015 O O . ASP A 1 394 ? 14.773 -21.188 2.818 1 93.88 394 ASP A O 1
ATOM 3019 N N . LEU A 1 395 ? 15.5 -23.156 2.053 1 95.19 395 LEU A N 1
ATOM 3020 C CA . LEU A 1 395 ? 16.906 -22.828 2.264 1 95.19 395 LEU A CA 1
ATOM 3021 C C . LEU A 1 395 ? 17.531 -22.25 0.997 1 95.19 395 LEU A C 1
ATOM 3023 O O . LEU A 1 395 ? 17.297 -22.766 -0.101 1 95.19 395 LEU A O 1
ATOM 3027 N N . PHE A 1 396 ? 18.312 -21.203 1.19 1 97 396 PHE A N 1
ATOM 3028 C CA . PHE A 1 396 ? 18.969 -20.5 0.084 1 97 396 PHE A CA 1
ATOM 3029 C C . PHE A 1 396 ? 20.422 -20.188 0.416 1 97 396 PHE A C 1
ATOM 3031 O O . PHE A 1 396 ? 20.812 -20.219 1.583 1 97 396 PHE A O 1
ATOM 3038 N N . ARG A 1 397 ? 21.188 -20 -0.605 1 96.88 397 ARG A N 1
ATOM 3039 C CA . ARG A 1 397 ? 22.484 -19.328 -0.541 1 96.88 397 ARG A CA 1
ATOM 3040 C C . ARG A 1 397 ? 22.5 -18.094 -1.447 1 96.88 397 ARG A C 1
ATOM 3042 O O . ARG A 1 397 ? 21.812 -18.062 -2.463 1 96.88 397 ARG A O 1
ATOM 3049 N N . MET A 1 398 ? 23.219 -17.094 -1.098 1 98.06 398 MET A N 1
ATOM 3050 C CA . MET A 1 398 ? 23.453 -15.898 -1.897 1 98.06 398 MET A CA 1
ATOM 3051 C C . MET A 1 398 ? 24.922 -15.781 -2.279 1 98.06 398 MET A C 1
ATOM 3053 O O . MET A 1 398 ? 25.812 -16 -1.447 1 98.06 398 MET A O 1
ATOM 3057 N N . ASP A 1 399 ? 25.172 -15.516 -3.523 1 97.81 399 ASP A N 1
ATOM 3058 C CA . ASP A 1 399 ? 26.578 -15.383 -3.904 1 97.81 399 ASP A CA 1
ATOM 3059 C C . ASP A 1 399 ? 27.094 -13.977 -3.607 1 97.81 399 ASP A C 1
ATOM 3061 O O . ASP A 1 399 ? 26.375 -13.148 -3.035 1 97.81 399 ASP A O 1
ATOM 3065 N N . GLU A 1 400 ? 28.375 -13.672 -3.922 1 97.12 400 GLU A N 1
ATOM 3066 C CA . GLU A 1 400 ? 29.047 -12.43 -3.568 1 97.12 400 GLU A CA 1
ATOM 3067 C C . GLU A 1 400 ? 28.453 -11.242 -4.324 1 97.12 400 GLU A C 1
ATOM 3069 O O . GLU A 1 400 ? 28.594 -10.094 -3.902 1 97.12 400 GLU A O 1
ATOM 3074 N N . GLU A 1 401 ? 27.781 -11.609 -5.43 1 97 401 GLU A N 1
ATOM 3075 C CA . GLU A 1 401 ? 27.219 -10.547 -6.254 1 97 401 GLU A CA 1
ATOM 3076 C C . GLU A 1 401 ? 25.734 -10.336 -5.945 1 97 401 GLU A C 1
ATOM 3078 O O . GLU A 1 401 ? 25.078 -9.5 -6.57 1 97 401 GLU A O 1
ATOM 3083 N N . GLY A 1 402 ? 25.141 -11.07 -5.043 1 97.25 402 GLY A N 1
ATOM 3084 C CA . GLY A 1 402 ? 23.797 -10.82 -4.551 1 97.25 402 GLY A CA 1
ATOM 3085 C C . GLY A 1 402 ? 22.75 -11.68 -5.227 1 97.25 402 GLY A C 1
ATOM 3086 O O . GLY A 1 402 ? 21.547 -11.414 -5.105 1 97.25 402 GLY A O 1
ATOM 3087 N N . TYR A 1 403 ? 23.172 -12.695 -5.965 1 98.44 403 TYR A N 1
ATOM 3088 C CA . TYR A 1 403 ? 22.219 -13.586 -6.617 1 98.44 403 TYR A CA 1
ATOM 3089 C C . TYR A 1 403 ? 21.906 -14.781 -5.73 1 98.44 403 TYR A C 1
ATOM 3091 O O . TYR A 1 403 ? 22.797 -15.352 -5.098 1 98.44 403 TYR A O 1
ATOM 3099 N N . PHE A 1 404 ? 20.656 -15.188 -5.723 1 98.25 404 PHE A N 1
ATOM 3100 C CA . PHE A 1 404 ? 20.172 -16.219 -4.809 1 98.25 404 PHE A CA 1
ATOM 3101 C C . PHE A 1 404 ? 20.047 -17.562 -5.523 1 98.25 404 PHE A C 1
ATOM 3103 O O . PHE A 1 404 ? 19.719 -17.609 -6.707 1 98.25 404 PHE A O 1
ATOM 3110 N N . TYR A 1 405 ? 20.297 -18.625 -4.809 1 96.38 405 TYR A N 1
ATOM 3111 C CA . TYR A 1 405 ? 20.234 -20 -5.281 1 96.38 405 TYR A CA 1
ATOM 3112 C C . TYR A 1 405 ? 19.406 -20.859 -4.344 1 96.38 405 TYR A C 1
ATOM 3114 O O . TYR A 1 405 ? 19.656 -20.906 -3.139 1 96.38 405 TYR A O 1
ATOM 3122 N N . PHE A 1 406 ? 18.406 -21.484 -4.855 1 94.56 406 PHE A N 1
ATOM 3123 C CA . PHE A 1 406 ? 17.578 -22.406 -4.09 1 94.56 406 PHE A CA 1
ATOM 3124 C C . PHE A 1 406 ? 18.328 -23.688 -3.75 1 94.56 406 PHE A C 1
ATOM 3126 O O . PHE A 1 406 ? 18.875 -24.344 -4.637 1 94.56 406 PHE A O 1
ATOM 3133 N N . VAL A 1 407 ? 18.328 -23.984 -2.496 1 90.62 407 VAL A N 1
ATOM 3134 C CA . VAL A 1 407 ? 19.047 -25.172 -2.049 1 90.62 407 VAL A CA 1
ATOM 3135 C C . VAL A 1 407 ? 18.047 -26.328 -1.853 1 90.62 407 VAL A C 1
ATOM 3137 O O . VAL A 1 407 ? 18.297 -27.453 -2.285 1 90.62 407 VAL A O 1
ATOM 3140 N N . GLY A 1 408 ? 16.969 -26.094 -1.271 1 87.62 408 GLY A N 1
ATOM 3141 C CA . GLY A 1 408 ? 15.922 -27.078 -1.008 1 87.62 408 GLY A CA 1
ATOM 3142 C C . GLY A 1 408 ? 14.945 -26.641 0.065 1 87.62 408 GLY A C 1
ATOM 3143 O O . GLY A 1 408 ? 15.141 -25.609 0.705 1 87.62 408 GLY A O 1
ATOM 3144 N N . ARG A 1 409 ? 13.883 -27.453 0.208 1 84.62 409 ARG A N 1
ATOM 3145 C CA . ARG A 1 409 ? 12.977 -27.25 1.336 1 84.62 409 ARG A CA 1
ATOM 3146 C C . ARG A 1 409 ? 13.641 -27.656 2.65 1 84.62 409 ARG A C 1
ATOM 3148 O O . ARG A 1 409 ? 14.336 -28.672 2.717 1 84.62 409 ARG A O 1
ATOM 3155 N N . LYS A 1 410 ? 13.43 -26.859 3.533 1 81.62 410 LYS A N 1
ATOM 3156 C CA . LYS A 1 410 ? 14.023 -27.141 4.84 1 81.62 410 LYS A CA 1
ATOM 3157 C C . LYS A 1 410 ? 13.633 -28.531 5.336 1 81.62 410 LYS A C 1
ATOM 3159 O O . LYS A 1 410 ? 14.477 -29.266 5.859 1 81.62 410 LYS A O 1
ATOM 3164 N N . ASP A 1 411 ? 12.438 -28.875 4.988 1 77.31 411 ASP A N 1
ATOM 3165 C CA . ASP A 1 411 ? 11.906 -30.141 5.496 1 77.31 411 ASP A CA 1
ATOM 3166 C C . ASP A 1 411 ? 12.305 -31.297 4.586 1 77.31 411 ASP A C 1
ATOM 3168 O O . ASP A 1 411 ? 12.164 -32.469 4.969 1 77.31 411 ASP A O 1
ATOM 3172 N N . ASP A 1 412 ? 12.922 -31.047 3.439 1 77.62 412 ASP A N 1
ATOM 3173 C CA . ASP A 1 412 ? 13.234 -32.094 2.467 1 77.62 412 ASP A CA 1
ATOM 3174 C C . ASP A 1 412 ? 14.727 -32.438 2.492 1 77.62 412 ASP A C 1
ATOM 3176 O O . ASP A 1 412 ? 15.164 -33.375 1.822 1 77.62 412 ASP A O 1
ATOM 3180 N N . ILE A 1 413 ? 15.477 -31.703 3.207 1 75.44 413 ILE A N 1
ATOM 3181 C CA . ILE A 1 413 ? 16.906 -31.969 3.268 1 75.44 413 ILE A CA 1
ATOM 3182 C C . ILE A 1 413 ? 17.156 -33.375 3.828 1 75.44 413 ILE A C 1
ATOM 3184 O O . ILE A 1 413 ? 16.531 -33.781 4.816 1 75.44 413 ILE A O 1
ATOM 3188 N N . ILE A 1 414 ? 17.969 -34.094 3.059 1 82.62 414 ILE A N 1
ATOM 3189 C CA . ILE A 1 414 ? 18.266 -35.5 3.449 1 82.62 414 ILE A CA 1
ATOM 3190 C C . ILE A 1 414 ? 19.516 -35.531 4.332 1 82.62 414 ILE A C 1
ATOM 3192 O O . ILE A 1 414 ? 20.562 -35 3.957 1 82.62 414 ILE A O 1
ATOM 3196 N N . LYS A 1 415 ? 19.469 -36.062 5.551 1 84.44 415 LYS A N 1
ATOM 3197 C CA . LYS A 1 415 ? 20.625 -36.281 6.426 1 84.44 415 LYS A CA 1
ATOM 3198 C C . LYS A 1 415 ? 21.188 -37.688 6.258 1 84.44 415 LYS A C 1
ATOM 3200 O O . LYS A 1 415 ? 20.734 -38.625 6.914 1 84.44 415 LYS A O 1
ATOM 3205 N N . SER A 1 416 ? 22.078 -37.719 5.312 1 83.38 416 SER A N 1
ATOM 3206 C CA . SER A 1 416 ? 22.688 -39 5.016 1 83.38 416 SER A CA 1
ATOM 3207 C C . SER A 1 416 ? 24.141 -39.031 5.469 1 83.38 416 SER A C 1
ATOM 3209 O O . SER A 1 416 ? 24.938 -38.188 5.09 1 83.38 416 SER A O 1
ATOM 3211 N N . ARG A 1 417 ? 24.5 -40 6.27 1 79.75 417 ARG A N 1
ATOM 3212 C CA . ARG A 1 417 ? 25.844 -40.219 6.781 1 79.75 417 ARG A CA 1
ATOM 3213 C C . ARG A 1 417 ? 26.344 -38.969 7.5 1 79.75 417 ARG A C 1
ATOM 3215 O O . ARG A 1 417 ? 27.5 -38.562 7.324 1 79.75 417 ARG A O 1
ATOM 3222 N N . GLY A 1 418 ? 25.453 -38.281 8.148 1 74.12 418 GLY A N 1
ATOM 3223 C CA . GLY A 1 418 ? 25.797 -37.094 8.914 1 74.12 418 GLY A CA 1
ATOM 3224 C C . GLY A 1 418 ? 25.922 -35.844 8.062 1 74.12 418 GLY A C 1
ATOM 3225 O O . GLY A 1 418 ? 26.203 -34.75 8.578 1 74.12 418 GLY A O 1
ATOM 3226 N N . GLU A 1 419 ? 25.781 -36.094 6.676 1 80.81 419 GLU A N 1
ATOM 3227 C CA . GLU A 1 419 ? 25.859 -34.969 5.746 1 80.81 419 GLU A CA 1
ATOM 3228 C C . GLU A 1 419 ? 24.469 -34.531 5.301 1 80.81 419 GLU A C 1
ATOM 3230 O O . GLU A 1 419 ? 23.562 -35.375 5.172 1 80.81 419 GLU A O 1
ATOM 3235 N N . LYS A 1 420 ? 24.359 -33.25 5.25 1 81.06 420 LYS A N 1
ATOM 3236 C CA . LYS A 1 420 ? 23.109 -32.719 4.691 1 81.06 420 LYS A CA 1
ATOM 3237 C C . LYS A 1 420 ? 23.172 -32.656 3.168 1 81.06 420 LYS A C 1
ATOM 3239 O O . LYS A 1 420 ? 24.062 -32 2.598 1 81.06 420 LYS A O 1
ATOM 3244 N N . VAL A 1 421 ? 22.188 -33.344 2.566 1 84.44 421 VAL A N 1
ATOM 3245 C CA . VAL A 1 421 ? 22.172 -33.469 1.11 1 84.44 421 VAL A CA 1
ATOM 3246 C C . VAL A 1 421 ? 20.906 -32.812 0.559 1 84.44 421 VAL A C 1
ATOM 3248 O O . VAL A 1 421 ? 19.797 -33.188 0.967 1 84.44 421 VAL A O 1
ATOM 3251 N N . ALA A 1 422 ? 21.078 -31.906 -0.375 1 85.25 422 ALA A N 1
ATOM 3252 C CA . ALA A 1 422 ? 19.938 -31.297 -1.064 1 85.25 422 ALA A CA 1
ATOM 3253 C C . ALA A 1 422 ? 19.469 -32.188 -2.219 1 85.25 422 ALA A C 1
ATOM 3255 O O . ALA A 1 422 ? 20.234 -32.469 -3.15 1 85.25 422 ALA A O 1
ATOM 3256 N N . PRO A 1 423 ? 18.172 -32.531 -2.184 1 87.19 423 PRO A N 1
ATOM 3257 C CA . PRO A 1 423 ? 17.672 -33.375 -3.277 1 87.19 423 PRO A CA 1
ATOM 3258 C C . PRO A 1 423 ? 17.906 -32.75 -4.652 1 87.19 423 PRO A C 1
ATOM 3260 O O . PRO A 1 423 ? 18.234 -33.438 -5.609 1 87.19 423 PRO A O 1
ATOM 3263 N N . LYS A 1 424 ? 17.859 -31.469 -4.742 1 83.69 424 LYS A N 1
ATOM 3264 C CA . LYS A 1 424 ? 17.953 -30.75 -6.004 1 83.69 424 LYS A CA 1
ATOM 3265 C C . LYS A 1 424 ? 19.312 -30.969 -6.664 1 83.69 424 LYS A C 1
ATOM 3267 O O . LYS A 1 424 ? 19.406 -31.016 -7.895 1 83.69 424 LYS A O 1
ATOM 3272 N N . GLU A 1 425 ? 20.266 -31 -5.918 1 82.88 425 GLU A N 1
ATOM 3273 C CA . GLU A 1 425 ? 21.609 -31.234 -6.453 1 82.88 425 GLU A CA 1
ATOM 3274 C C . GLU A 1 425 ? 21.688 -32.562 -7.195 1 82.88 425 GLU A C 1
ATOM 3276 O O . GLU A 1 425 ? 22.25 -32.656 -8.289 1 82.88 425 GLU A O 1
ATOM 3281 N N . ILE A 1 426 ? 21.125 -33.562 -6.598 1 88.06 426 ILE A N 1
ATOM 3282 C CA . ILE A 1 426 ? 21.109 -34.875 -7.211 1 88.06 426 ILE A CA 1
ATOM 3283 C C . ILE A 1 426 ? 20.172 -34.875 -8.414 1 88.06 426 ILE A C 1
ATOM 3285 O O . ILE A 1 426 ? 20.516 -35.438 -9.477 1 88.06 426 ILE A O 1
ATOM 3289 N N . GLU A 1 427 ? 19.062 -34.281 -8.297 1 89.88 427 GLU A N 1
ATOM 3290 C CA . GLU A 1 427 ? 18.109 -34.188 -9.391 1 89.88 427 GLU A CA 1
ATOM 3291 C C . GLU A 1 427 ? 18.719 -33.531 -10.617 1 89.88 427 GLU A C 1
ATOM 3293 O O . GLU A 1 427 ? 18.547 -34 -11.742 1 89.88 427 GLU A O 1
ATOM 3298 N N . ASN A 1 428 ? 19.453 -32.5 -10.453 1 86.62 428 ASN A N 1
ATOM 3299 C CA . ASN A 1 428 ? 20.094 -31.797 -11.547 1 86.62 428 ASN A CA 1
ATOM 3300 C C . ASN A 1 428 ? 21.062 -32.719 -12.305 1 86.62 428 ASN A C 1
ATOM 3302 O O . ASN A 1 428 ? 21.172 -32.625 -13.531 1 86.62 428 ASN A O 1
ATOM 3306 N N . VAL A 1 429 ? 21.781 -33.531 -11.57 1 88.5 429 VAL A N 1
ATOM 3307 C CA . VAL A 1 429 ? 22.703 -34.469 -12.188 1 88.5 429 VAL A CA 1
ATOM 3308 C C . VAL A 1 429 ? 21.922 -35.5 -12.984 1 88.5 429 VAL A C 1
ATOM 3310 O O . VAL A 1 429 ? 22.297 -35.875 -14.102 1 88.5 429 VAL A O 1
ATOM 3313 N N . LEU A 1 430 ? 20.828 -35.938 -12.422 1 90.88 430 LEU A N 1
ATOM 3314 C CA . LEU A 1 430 ? 20 -36.938 -13.078 1 90.88 430 LEU A CA 1
ATOM 3315 C C . LEU A 1 430 ? 19.438 -36.406 -14.391 1 90.88 430 LEU A C 1
ATOM 3317 O O . LEU A 1 430 ? 19.406 -37.125 -15.391 1 90.88 430 LEU A O 1
ATOM 3321 N N . TYR A 1 431 ? 19.094 -35.219 -14.438 1 88 431 TYR A N 1
ATOM 3322 C CA . TYR A 1 431 ? 18.469 -34.625 -15.617 1 88 431 TYR A CA 1
ATOM 3323 C C . TYR A 1 431 ? 19.484 -34.469 -16.75 1 88 431 TYR A C 1
ATOM 3325 O O . TYR A 1 431 ? 19.109 -34.312 -17.906 1 88 431 TYR A O 1
ATOM 3333 N N . LYS A 1 432 ? 20.75 -34.531 -16.453 1 87 432 LYS A N 1
ATOM 3334 C CA . LYS A 1 432 ? 21.797 -34.438 -17.453 1 87 432 LYS A CA 1
ATOM 3335 C C . LYS A 1 432 ? 21.984 -35.781 -18.188 1 87 432 LYS A C 1
ATOM 3337 O O . LYS A 1 432 ? 22.641 -35.844 -19.234 1 87 432 LYS A O 1
ATOM 3342 N N . LEU A 1 433 ? 21.438 -36.812 -17.656 1 87.56 433 LEU A N 1
ATOM 3343 C CA . LEU A 1 433 ? 21.516 -38.125 -18.297 1 87.56 433 LEU A CA 1
ATOM 3344 C C . LEU A 1 433 ? 20.547 -38.25 -19.469 1 87.56 433 LEU A C 1
ATOM 3346 O O . LEU A 1 433 ? 19.328 -38.125 -19.281 1 87.56 433 LEU A O 1
ATOM 3350 N N . PRO A 1 434 ? 21.047 -38.406 -20.641 1 85.38 434 PRO A N 1
ATOM 3351 C CA . PRO A 1 434 ? 20.141 -38.562 -21.781 1 85.38 434 PRO A CA 1
ATOM 3352 C C . PRO A 1 434 ? 19.078 -39.625 -21.562 1 85.38 434 PRO A C 1
ATOM 3354 O O . PRO A 1 434 ? 19.391 -40.75 -21.094 1 85.38 434 PRO A O 1
ATOM 3357 N N . GLY A 1 435 ? 17.844 -39.25 -21.844 1 84.88 435 GLY A N 1
ATOM 3358 C CA . GLY A 1 435 ? 16.734 -40.188 -21.688 1 84.88 435 GLY A CA 1
ATOM 3359 C C . GLY A 1 435 ? 15.891 -39.906 -20.453 1 84.88 435 GLY A C 1
ATOM 3360 O O . GLY A 1 435 ? 14.758 -40.375 -20.344 1 84.88 435 GLY A O 1
ATOM 3361 N N . VAL A 1 436 ? 16.438 -39.219 -19.484 1 87.69 436 VAL A N 1
ATOM 3362 C CA . VAL A 1 436 ? 15.688 -38.875 -18.281 1 87.69 436 VAL A CA 1
ATOM 3363 C C . VAL A 1 436 ? 14.75 -37.719 -18.578 1 87.69 436 VAL A C 1
ATOM 3365 O O . VAL A 1 436 ? 15.18 -36.656 -19.031 1 87.69 436 VAL A O 1
ATOM 3368 N N . VAL A 1 437 ? 13.477 -37.875 -18.312 1 85.56 437 VAL A N 1
ATOM 3369 C CA . VAL A 1 437 ? 12.438 -36.906 -18.562 1 85.56 437 VAL A CA 1
ATOM 3370 C C . VAL A 1 437 ? 12.109 -36.156 -17.266 1 85.56 437 VAL A C 1
ATOM 3372 O O . VAL A 1 437 ? 11.953 -34.938 -17.266 1 85.56 437 VAL A O 1
ATOM 3375 N N . GLU A 1 438 ? 11.977 -36.875 -16.203 1 88.81 438 GLU A N 1
ATOM 3376 C CA . GLU A 1 438 ? 11.711 -36.344 -14.867 1 88.81 438 GLU A CA 1
ATOM 3377 C C . GLU A 1 438 ? 12.492 -37.125 -13.797 1 88.81 438 GLU A C 1
ATOM 3379 O O . GLU A 1 438 ? 12.805 -38.281 -13.977 1 88.81 438 GLU A O 1
ATOM 3384 N N . ALA A 1 439 ? 12.859 -36.469 -12.812 1 89.56 439 ALA A N 1
ATOM 3385 C CA . ALA A 1 439 ? 13.562 -37.094 -11.695 1 89.56 439 ALA A CA 1
ATOM 3386 C C . ALA A 1 439 ? 13.141 -36.469 -10.367 1 89.56 439 ALA A C 1
ATOM 3388 O O . ALA A 1 439 ? 12.867 -35.281 -10.297 1 89.56 439 ALA A O 1
ATOM 3389 N N . ALA A 1 440 ? 13 -37.25 -9.367 1 90.56 440 ALA A N 1
ATOM 3390 C CA . ALA A 1 440 ? 12.75 -36.812 -7.996 1 90.56 440 ALA A CA 1
ATOM 3391 C C . ALA A 1 440 ? 13.602 -37.625 -7.008 1 90.56 440 ALA A C 1
ATOM 3393 O O . ALA A 1 440 ? 13.82 -38.812 -7.191 1 90.56 440 ALA A O 1
ATOM 3394 N N . VAL A 1 441 ? 14.133 -36.969 -6.008 1 90.31 441 VAL A N 1
ATOM 3395 C CA . VAL A 1 441 ? 14.992 -37.625 -5.016 1 90.31 441 VAL A CA 1
ATOM 3396 C C . VAL A 1 441 ? 14.438 -37.375 -3.613 1 90.31 441 VAL A C 1
ATOM 3398 O O . VAL A 1 441 ? 14 -36.281 -3.293 1 90.31 441 VAL A O 1
ATOM 3401 N N . ILE A 1 442 ? 14.352 -38.375 -2.855 1 90.56 442 ILE A N 1
ATOM 3402 C CA . ILE A 1 442 ? 13.898 -38.25 -1.476 1 90.56 442 ILE A CA 1
ATOM 3403 C C . ILE A 1 442 ? 14.844 -39.031 -0.552 1 90.56 442 ILE A C 1
ATOM 3405 O O . ILE A 1 442 ? 15.633 -39.844 -1.011 1 90.56 442 ILE A O 1
ATOM 3409 N N . GLY A 1 443 ? 14.75 -38.688 0.699 1 88.19 443 GLY A N 1
ATOM 3410 C CA . GLY A 1 443 ? 15.406 -39.5 1.72 1 88.19 443 GLY A CA 1
ATOM 3411 C C . GLY A 1 443 ? 14.516 -40.562 2.297 1 88.19 443 GLY A C 1
ATOM 3412 O O . GLY A 1 443 ? 13.328 -40.344 2.533 1 88.19 443 GLY A O 1
ATOM 3413 N N . VAL A 1 444 ? 15.07 -41.75 2.367 1 89.38 444 VAL A N 1
ATOM 3414 C CA . VAL A 1 444 ? 14.336 -42.812 3.02 1 89.38 444 VAL A CA 1
ATOM 3415 C C . VAL A 1 444 ? 15.125 -43.312 4.227 1 89.38 444 VAL A C 1
ATOM 3417 O O . VAL A 1 444 ? 16.359 -43.25 4.246 1 89.38 444 VAL A O 1
ATOM 3420 N N . GLU A 1 445 ? 14.375 -43.75 5.254 1 88 445 GLU A N 1
ATOM 3421 C CA . GLU A 1 445 ? 15.039 -44.219 6.473 1 88 445 GLU A CA 1
ATOM 3422 C C . GLU A 1 445 ? 16 -45.375 6.184 1 88 445 GLU A C 1
ATOM 3424 O O . GLU A 1 445 ? 15.711 -46.25 5.375 1 88 445 GLU A O 1
ATOM 3429 N N . ASP A 1 446 ? 17.188 -45.281 6.738 1 86.56 446 ASP A N 1
ATOM 3430 C CA . ASP A 1 446 ? 18.234 -46.281 6.605 1 86.56 446 ASP A CA 1
ATOM 3431 C C . ASP A 1 446 ? 18.953 -46.531 7.93 1 86.56 446 ASP A C 1
ATOM 3433 O O . ASP A 1 446 ? 19.375 -45.562 8.578 1 86.56 446 ASP A O 1
ATOM 3437 N N . PRO A 1 447 ? 19.047 -47.688 8.383 1 81.38 447 PRO A N 1
ATOM 3438 C CA . PRO A 1 447 ? 19.625 -47.969 9.695 1 81.38 447 PRO A CA 1
ATOM 3439 C C . PRO A 1 447 ? 21.094 -47.562 9.797 1 81.38 447 PRO A C 1
ATOM 3441 O O . PRO A 1 447 ? 21.594 -47.25 10.883 1 81.38 447 PRO A O 1
ATOM 3444 N N . VAL A 1 448 ? 21.812 -47.594 8.742 1 78.12 448 VAL A N 1
ATOM 3445 C CA . VAL A 1 448 ? 23.25 -47.312 8.758 1 78.12 448 VAL A CA 1
ATOM 3446 C C . VAL A 1 448 ? 23.5 -45.844 8.422 1 78.12 448 VAL A C 1
ATOM 3448 O O . VAL A 1 448 ? 24.25 -45.188 9.125 1 78.12 448 VAL A O 1
ATOM 3451 N N . LEU A 1 449 ? 22.844 -45.312 7.488 1 82.44 449 LEU A N 1
ATOM 3452 C CA . LEU A 1 449 ? 23.141 -44 6.934 1 82.44 449 LEU A CA 1
ATOM 3453 C C . LEU A 1 449 ? 22.297 -42.938 7.602 1 82.44 449 LEU A C 1
ATOM 3455 O O . LEU A 1 449 ? 22.547 -41.75 7.418 1 82.44 449 LEU A O 1
ATOM 3459 N N . GLY A 1 450 ? 21.266 -43.406 8.469 1 83.75 450 GLY A N 1
ATOM 3460 C CA . GLY A 1 450 ? 20.203 -42.5 8.867 1 83.75 450 GLY A CA 1
ATOM 3461 C C . GLY A 1 450 ? 19.109 -42.344 7.832 1 83.75 450 GLY A C 1
ATOM 3462 O O . GLY A 1 450 ? 18.031 -42.938 7.973 1 83.75 450 GLY A O 1
ATOM 3463 N N . GLN A 1 451 ? 19.484 -41.656 6.668 1 88.38 451 GLN A N 1
ATOM 3464 C CA . GLN A 1 451 ? 18.641 -41.625 5.484 1 88.38 451 GLN A CA 1
ATOM 3465 C C . GLN A 1 451 ? 19.422 -42.062 4.246 1 88.38 451 GLN A C 1
ATOM 3467 O O . GLN A 1 451 ? 20.562 -41.656 4.043 1 88.38 451 GLN A O 1
ATOM 3472 N N . ALA A 1 452 ? 18.766 -42.906 3.568 1 90.31 452 ALA A N 1
ATOM 3473 C CA . ALA A 1 452 ? 19.297 -43.25 2.25 1 90.31 452 ALA A CA 1
ATOM 3474 C C . ALA A 1 452 ? 18.641 -42.438 1.16 1 90.31 452 ALA A C 1
ATOM 3476 O O . ALA A 1 452 ? 17.484 -42.031 1.3 1 90.31 452 ALA A O 1
ATOM 3477 N N . ILE A 1 453 ? 19.406 -42.188 0.148 1 92.19 453 ILE A N 1
ATOM 3478 C CA . ILE A 1 453 ? 18.922 -41.406 -0.977 1 92.19 453 ILE A CA 1
ATOM 3479 C C . ILE A 1 453 ? 18.25 -42.312 -1.996 1 92.19 453 ILE A C 1
ATOM 3481 O O . ILE A 1 453 ? 18.844 -43.312 -2.43 1 92.19 453 ILE A O 1
ATOM 3485 N N . LYS A 1 454 ? 17.047 -42 -2.264 1 92.81 454 LYS A N 1
ATOM 3486 C CA . LYS A 1 454 ? 16.297 -42.719 -3.275 1 92.81 454 LYS A CA 1
ATOM 3487 C C . LYS A 1 454 ? 15.914 -41.812 -4.441 1 92.81 454 LYS A C 1
ATOM 3489 O O . LYS A 1 454 ? 15.297 -40.781 -4.242 1 92.81 454 LYS A O 1
ATOM 3494 N N . ALA A 1 455 ? 16.297 -42.281 -5.613 1 93.44 455 ALA A N 1
ATOM 3495 C CA . ALA A 1 455 ? 15.984 -41.531 -6.824 1 93.44 455 ALA A CA 1
ATOM 3496 C C . ALA A 1 455 ? 14.852 -42.188 -7.605 1 93.44 455 ALA A C 1
ATOM 3498 O O . ALA A 1 455 ? 14.859 -43.406 -7.801 1 93.44 455 ALA A O 1
ATOM 3499 N N . PHE A 1 456 ? 13.938 -41.438 -7.953 1 92.62 456 PHE A N 1
ATOM 3500 C CA . PHE A 1 456 ? 12.891 -41.812 -8.891 1 92.62 456 PHE A CA 1
ATOM 3501 C C . PHE A 1 456 ? 13.141 -41.219 -10.266 1 92.62 456 PHE A C 1
ATOM 3503 O O . PHE A 1 456 ? 13.359 -40 -10.383 1 92.62 456 PHE A O 1
ATOM 3510 N N . VAL A 1 457 ? 13.109 -42.062 -11.312 1 91.88 457 VAL A N 1
ATOM 3511 C CA . VAL A 1 457 ? 13.5 -41.594 -12.641 1 91.88 457 VAL A CA 1
ATOM 3512 C C . VAL A 1 457 ? 12.438 -42 -13.656 1 91.88 457 VAL A C 1
ATOM 3514 O O . VAL A 1 457 ? 12.016 -43.156 -13.695 1 91.88 457 VAL A O 1
ATOM 3517 N N . VAL A 1 458 ? 11.93 -41.031 -14.375 1 89.31 458 VAL A N 1
ATOM 3518 C CA . VAL A 1 458 ? 11.07 -41.281 -15.523 1 89.31 458 VAL A CA 1
ATOM 3519 C C . VAL A 1 458 ? 11.898 -41.188 -16.812 1 89.31 458 VAL A C 1
ATOM 3521 O O . VAL A 1 458 ? 12.539 -40.188 -17.078 1 89.31 458 VAL A O 1
ATOM 3524 N N . CYS A 1 459 ? 11.914 -42.312 -17.547 1 86.38 459 CYS A N 1
ATOM 3525 C CA . CYS A 1 459 ? 12.742 -42.375 -18.75 1 86.38 459 CYS A CA 1
ATOM 3526 C C . CYS A 1 459 ? 11.883 -42.562 -20 1 86.38 459 CYS A C 1
ATOM 3528 O O . CYS A 1 459 ? 10.773 -43.094 -19.906 1 86.38 459 CYS A O 1
ATOM 3530 N N . ARG A 1 460 ? 12.25 -41.906 -21.016 1 74.62 460 ARG A N 1
ATOM 3531 C CA . ARG A 1 460 ? 11.672 -42.188 -22.328 1 74.62 460 ARG A CA 1
ATOM 3532 C C . ARG A 1 460 ? 12.625 -43.031 -23.172 1 74.62 460 ARG A C 1
ATOM 3534 O O . ARG A 1 460 ? 13.844 -42.875 -23.078 1 74.62 460 ARG A O 1
ATOM 3541 N N . GLU A 1 461 ? 12.07 -44.094 -23.797 1 62.88 461 GLU A N 1
ATOM 3542 C CA . GLU A 1 461 ? 12.883 -44.906 -24.688 1 62.88 461 GLU A CA 1
ATOM 3543 C C . GLU A 1 461 ? 13.453 -44.094 -25.844 1 62.88 461 GLU A C 1
ATOM 3545 O O . GLU A 1 461 ? 12.742 -43.312 -26.453 1 62.88 461 GLU A O 1
ATOM 3550 N N . THR A 1 462 ? 14.594 -43.594 -25.797 1 54.59 462 THR A N 1
ATOM 3551 C CA . THR A 1 462 ? 15.203 -43 -26.969 1 54.59 462 THR A CA 1
ATOM 3552 C C . THR A 1 462 ? 15.602 -44.062 -27.984 1 54.59 462 THR A C 1
ATOM 3554 O O . THR A 1 462 ? 16.109 -45.125 -27.609 1 54.59 462 THR A O 1
ATOM 3557 N N . PRO A 1 463 ? 15.195 -43.844 -29.297 1 50.34 463 PRO A N 1
ATOM 3558 C CA . PRO A 1 463 ? 15.664 -44.781 -30.312 1 50.34 463 PRO A CA 1
ATOM 3559 C C . PRO A 1 463 ? 17.172 -45 -30.281 1 50.34 463 PRO A C 1
ATOM 3561 O O . PRO A 1 463 ? 17.938 -44.031 -30.328 1 50.34 463 PRO A O 1
ATOM 3564 N N . GLY A 1 464 ? 17.641 -46.219 -30.156 1 53.72 464 GLY A N 1
ATOM 3565 C CA . GLY A 1 464 ? 19.016 -46.656 -30.281 1 53.72 464 GLY A CA 1
ATOM 3566 C C . GLY A 1 464 ? 19.719 -46.781 -28.938 1 53.72 464 GLY A C 1
ATOM 3567 O O . GLY A 1 464 ? 20.812 -47.344 -28.875 1 53.72 464 GLY A O 1
ATOM 3568 N N . ASN A 1 465 ? 19.266 -45.938 -28 1 56.22 465 ASN A N 1
ATOM 3569 C CA . ASN A 1 465 ? 19.922 -46.062 -26.703 1 56.22 465 ASN A CA 1
ATOM 3570 C C . ASN A 1 465 ? 19.078 -46.906 -25.734 1 56.22 465 ASN A C 1
ATOM 3572 O O . ASN A 1 465 ? 17.875 -46.688 -25.609 1 56.22 465 ASN A O 1
ATOM 3576 N N . GLY A 1 466 ? 19.203 -48.156 -25.75 1 61.06 466 GLY A N 1
ATOM 3577 C CA . GLY A 1 466 ? 18.578 -49.094 -24.859 1 61.06 466 GLY A CA 1
ATOM 3578 C C . GLY A 1 466 ? 18 -48.469 -23.609 1 61.06 466 GLY A C 1
ATOM 3579 O O . GLY A 1 466 ? 18.094 -47.25 -23.438 1 61.06 466 GLY A O 1
ATOM 3580 N N . ARG A 1 467 ? 17 -49.094 -22.891 1 75.75 467 ARG A N 1
ATOM 3581 C CA . ARG A 1 467 ? 16.375 -48.625 -21.656 1 75.75 467 ARG A CA 1
ATOM 3582 C C . ARG A 1 467 ? 17.438 -48.312 -20.609 1 75.75 467 ARG A C 1
ATOM 3584 O O . ARG A 1 467 ? 18.344 -49.094 -20.359 1 75.75 467 ARG A O 1
ATOM 3591 N N . LEU A 1 468 ? 17.453 -47.094 -20.141 1 85.56 468 LEU A N 1
ATOM 3592 C CA . LEU A 1 468 ? 18.328 -46.719 -19.047 1 85.56 468 LEU A CA 1
ATOM 3593 C C . LEU A 1 468 ? 18.219 -47.719 -17.906 1 85.56 468 LEU A C 1
ATOM 3595 O O . LEU A 1 468 ? 17.109 -48.156 -17.562 1 85.56 468 LEU A O 1
ATOM 3599 N N . THR A 1 469 ? 19.297 -48.188 -17.438 1 87 469 THR A N 1
ATOM 3600 C CA . THR A 1 469 ? 19.312 -49.125 -16.312 1 87 469 THR A CA 1
ATOM 3601 C C . THR A 1 469 ? 19.75 -48.406 -15.031 1 87 469 THR A C 1
ATOM 3603 O O . THR A 1 469 ? 20.266 -47.281 -15.086 1 87 469 THR A O 1
ATOM 3606 N N . GLU A 1 470 ? 19.438 -49.031 -13.992 1 90.94 470 GLU A N 1
ATOM 3607 C CA . GLU A 1 470 ? 19.922 -48.531 -12.711 1 90.94 470 GLU A CA 1
ATOM 3608 C C . GLU A 1 470 ? 21.438 -48.312 -12.734 1 90.94 470 GLU A C 1
ATOM 3610 O O . GLU A 1 470 ? 21.938 -47.344 -12.18 1 90.94 470 GLU A O 1
ATOM 3615 N N . ARG A 1 471 ? 22.109 -49.25 -13.359 1 90.44 471 ARG A N 1
ATOM 3616 C CA . ARG A 1 471 ? 23.562 -49.156 -13.453 1 90.44 471 ARG A CA 1
ATOM 3617 C C . ARG A 1 471 ? 23.969 -47.875 -14.219 1 90.44 471 ARG A C 1
ATOM 3619 O O . ARG A 1 471 ? 24.953 -47.219 -13.852 1 90.44 471 ARG A O 1
ATOM 3626 N N . ASP A 1 472 ? 23.25 -47.594 -15.25 1 91.31 472 ASP A N 1
ATOM 3627 C CA . ASP A 1 472 ? 23.516 -46.406 -16.016 1 91.31 472 ASP A CA 1
ATOM 3628 C C . ASP A 1 472 ? 23.328 -45.156 -15.141 1 91.31 472 ASP A C 1
ATOM 3630 O O . ASP A 1 472 ? 24.172 -44.25 -15.172 1 91.31 472 ASP A O 1
ATOM 3634 N N . VAL A 1 473 ? 22.297 -45.188 -14.398 1 93.19 473 VAL A N 1
ATOM 3635 C CA . VAL A 1 473 ? 21.969 -44.031 -13.547 1 93.19 473 VAL A CA 1
ATOM 3636 C C . VAL A 1 473 ? 23.047 -43.875 -12.477 1 93.19 473 VAL A C 1
ATOM 3638 O O . VAL A 1 473 ? 23.562 -42.781 -12.289 1 93.19 473 VAL A O 1
ATOM 3641 N N . LEU A 1 474 ? 23.438 -44.906 -11.852 1 92.69 474 LEU A N 1
ATOM 3642 C CA . LEU A 1 474 ? 24.406 -44.844 -10.766 1 92.69 474 LEU A CA 1
ATOM 3643 C C . LEU A 1 474 ? 25.781 -44.469 -11.297 1 92.69 474 LEU A C 1
ATOM 3645 O O . LEU A 1 474 ? 26.531 -43.75 -10.633 1 92.69 474 LEU A O 1
ATOM 3649 N N . ARG A 1 475 ? 26.125 -45 -12.461 1 91.81 475 ARG A N 1
ATOM 3650 C CA . ARG A 1 475 ? 27.391 -44.656 -13.078 1 91.81 475 ARG A CA 1
ATOM 3651 C C . ARG A 1 475 ? 27.453 -43.156 -13.367 1 91.81 475 ARG A C 1
ATOM 3653 O O . ARG A 1 475 ? 28.453 -42.5 -13.102 1 91.81 475 ARG A O 1
ATOM 3660 N N . HIS A 1 476 ? 26.406 -42.688 -13.891 1 93.06 476 HIS A N 1
ATOM 3661 C CA . HIS A 1 476 ? 26.328 -41.281 -14.172 1 93.06 476 HIS A CA 1
ATOM 3662 C C . HIS A 1 476 ? 26.438 -40.438 -12.891 1 93.06 476 HIS A C 1
ATOM 3664 O O . HIS A 1 476 ? 27.172 -39.469 -12.852 1 93.06 476 HIS A O 1
ATOM 3670 N N . CYS A 1 477 ? 25.75 -40.812 -11.859 1 93.75 477 CYS A N 1
ATOM 3671 C CA . CYS A 1 477 ? 25.797 -40.125 -10.578 1 93.75 477 CYS A CA 1
ATOM 3672 C C . CYS A 1 477 ? 27.188 -40.156 -9.969 1 93.75 477 CYS A C 1
ATOM 3674 O O . CYS A 1 477 ? 27.672 -39.156 -9.438 1 93.75 477 CYS A O 1
ATOM 3676 N N . ARG A 1 478 ? 27.844 -41.281 -10.07 1 89.75 478 ARG A N 1
ATOM 3677 C CA . ARG A 1 478 ? 29.172 -41.438 -9.516 1 89.75 478 ARG A CA 1
ATOM 3678 C C . ARG A 1 478 ? 30.172 -40.5 -10.164 1 89.75 478 ARG A C 1
ATOM 3680 O O . ARG A 1 478 ? 31.078 -40 -9.508 1 89.75 478 ARG A O 1
ATOM 3687 N N . ALA A 1 479 ? 29.953 -40.219 -11.328 1 91.44 479 ALA A N 1
ATOM 3688 C CA . ALA A 1 479 ? 30.844 -39.344 -12.094 1 91.44 479 ALA A CA 1
ATOM 3689 C C . ALA A 1 479 ? 30.656 -37.875 -11.727 1 91.44 479 ALA A C 1
ATOM 3691 O O . ALA A 1 479 ? 31.547 -37.062 -11.938 1 91.44 479 ALA A O 1
ATOM 3692 N N . HIS A 1 480 ? 29.531 -37.562 -11.117 1 90.81 480 HIS A N 1
ATOM 3693 C CA . HIS A 1 480 ? 29.203 -36.156 -11.016 1 90.81 480 HIS A CA 1
ATOM 3694 C C . HIS A 1 480 ? 28.891 -35.781 -9.57 1 90.81 480 HIS A C 1
ATOM 3696 O O . HIS A 1 480 ? 28.781 -34.594 -9.25 1 90.81 480 HIS A O 1
ATOM 3702 N N . LEU A 1 481 ? 28.703 -36.781 -8.719 1 90.5 481 LEU A N 1
ATOM 3703 C CA . LEU A 1 481 ? 28.312 -36.5 -7.344 1 90.5 481 LEU A CA 1
ATOM 3704 C C . LEU A 1 481 ? 29.375 -37 -6.367 1 90.5 481 LEU A C 1
ATOM 3706 O O . LEU A 1 481 ? 30.125 -37.906 -6.68 1 90.5 481 LEU A O 1
ATOM 3710 N N . GLU A 1 482 ? 29.438 -36.344 -5.25 1 85.06 482 GLU A N 1
ATOM 3711 C CA . GLU A 1 482 ? 30.25 -36.875 -4.16 1 85.06 482 GLU A CA 1
ATOM 3712 C C . GLU A 1 482 ? 29.688 -38.188 -3.633 1 85.06 482 GLU A C 1
ATOM 3714 O O . GLU A 1 482 ? 28.484 -38.469 -3.77 1 85.06 482 GLU A O 1
ATOM 3719 N N . ASP A 1 483 ? 30.5 -38.938 -3.008 1 83.5 483 ASP A N 1
ATOM 3720 C CA . ASP A 1 483 ? 30.156 -40.281 -2.543 1 83.5 483 ASP A CA 1
ATOM 3721 C C . ASP A 1 483 ? 28.938 -40.219 -1.626 1 83.5 483 ASP A C 1
ATOM 3723 O O . ASP A 1 483 ? 28.031 -41.062 -1.736 1 83.5 483 ASP A O 1
ATOM 3727 N N . TYR A 1 484 ? 28.906 -39.25 -0.774 1 82.75 484 TYR A N 1
ATOM 3728 C CA . TYR A 1 484 ? 27.828 -39.188 0.212 1 82.75 484 TYR A CA 1
ATOM 3729 C C . TYR A 1 484 ? 26.516 -38.781 -0.434 1 82.75 484 TYR A C 1
ATOM 3731 O O . TYR A 1 484 ? 25.453 -38.906 0.179 1 82.75 484 TYR A O 1
ATOM 3739 N N . MET A 1 485 ? 26.469 -38.344 -1.702 1 89.31 485 MET A N 1
ATOM 3740 C CA . MET A 1 485 ? 25.281 -37.906 -2.422 1 89.31 485 MET A CA 1
ATOM 3741 C C . MET A 1 485 ? 24.75 -39 -3.334 1 89.31 485 MET A C 1
ATOM 3743 O O . MET A 1 485 ? 23.719 -38.844 -3.986 1 89.31 485 MET A O 1
ATOM 3747 N N . MET A 1 486 ? 25.391 -40.125 -3.309 1 90.25 486 MET A N 1
ATOM 3748 C CA . MET A 1 486 ? 25.047 -41.219 -4.234 1 90.25 486 MET A CA 1
ATOM 3749 C C . MET A 1 486 ? 23.719 -41.844 -3.852 1 90.25 486 MET A C 1
ATOM 3751 O O . MET A 1 486 ? 23.516 -42.219 -2.693 1 90.25 486 MET A O 1
ATOM 3755 N N . PRO A 1 487 ? 22.766 -42.031 -4.848 1 93.94 487 PRO A N 1
ATOM 3756 C CA . PRO A 1 487 ? 21.531 -42.75 -4.543 1 93.94 487 PRO A CA 1
ATOM 3757 C C . PRO A 1 487 ? 21.797 -44.219 -4.191 1 93.94 487 PRO A C 1
ATOM 3759 O O . PRO A 1 487 ? 22.562 -44.906 -4.883 1 93.94 487 PRO A O 1
ATOM 3762 N N . LYS A 1 488 ? 21.203 -44.562 -3.156 1 90.5 488 LYS A N 1
ATOM 3763 C CA . LYS A 1 488 ? 21.25 -45.969 -2.791 1 90.5 488 LYS A CA 1
ATOM 3764 C C . LYS A 1 488 ? 20.203 -46.75 -3.572 1 90.5 488 LYS A C 1
ATOM 3766 O O . LYS A 1 488 ? 20.422 -47.938 -3.898 1 90.5 488 LYS A O 1
ATOM 3771 N N . TYR A 1 489 ? 19.109 -46.062 -3.822 1 91.56 489 TYR A N 1
ATOM 3772 C CA . TYR A 1 489 ? 18.016 -46.688 -4.559 1 91.56 489 TYR A CA 1
ATOM 3773 C C . TYR A 1 489 ? 17.641 -45.875 -5.789 1 91.56 489 TYR A C 1
ATOM 3775 O O . TYR A 1 489 ? 17.641 -44.625 -5.742 1 91.56 489 TYR A O 1
ATOM 3783 N N . VAL A 1 490 ? 17.453 -46.625 -6.914 1 93.38 490 VAL A N 1
ATOM 3784 C CA . VAL A 1 490 ? 16.922 -46.031 -8.125 1 93.38 490 VAL A CA 1
ATOM 3785 C C . VAL A 1 490 ? 15.656 -46.75 -8.562 1 93.38 490 VAL A C 1
ATOM 3787 O O . VAL A 1 490 ? 15.688 -47.969 -8.773 1 93.38 490 VAL A O 1
ATOM 3790 N N . GLU A 1 491 ? 14.633 -46.031 -8.586 1 92.06 491 GLU A N 1
ATOM 3791 C CA . GLU A 1 491 ? 13.367 -46.594 -9.023 1 92.06 491 GLU A CA 1
ATOM 3792 C C . GLU A 1 491 ? 12.875 -45.938 -10.305 1 92.06 491 GLU A C 1
ATOM 3794 O O . GLU A 1 491 ? 12.75 -44.719 -10.367 1 92.06 491 GLU A O 1
ATOM 3799 N N . PHE A 1 492 ? 12.68 -46.75 -11.367 1 91.69 492 PHE A N 1
ATOM 3800 C CA . PHE A 1 492 ? 12.125 -46.219 -12.609 1 91.69 492 PHE A CA 1
ATOM 3801 C C . PHE A 1 492 ? 10.602 -46.188 -12.547 1 91.69 492 PHE A C 1
ATOM 3803 O O . PHE A 1 492 ? 9.977 -47.156 -12.148 1 91.69 492 PHE A O 1
ATOM 3810 N N . CYS A 1 493 ? 10.078 -45 -12.875 1 89.19 493 CYS A N 1
ATOM 3811 C CA . CYS A 1 493 ? 8.633 -44.812 -12.867 1 89.19 493 CYS A CA 1
ATOM 3812 C C . CYS A 1 493 ? 8.133 -44.375 -14.227 1 89.19 493 CYS A C 1
ATOM 3814 O O . CYS A 1 493 ? 8.891 -43.781 -15.008 1 89.19 493 CYS A O 1
ATOM 3816 N N . ASP A 1 494 ? 6.883 -44.719 -14.523 1 86.44 494 ASP A N 1
ATOM 3817 C CA . ASP A 1 494 ? 6.27 -44.219 -15.75 1 86.44 494 ASP A CA 1
ATOM 3818 C C . ASP A 1 494 ? 5.949 -42.719 -15.633 1 86.44 494 ASP A C 1
ATOM 3820 O O . ASP A 1 494 ? 6.082 -42 -16.609 1 86.44 494 ASP A O 1
ATOM 3824 N N . GLU A 1 495 ? 5.508 -42.406 -14.453 1 85.5 495 GLU A N 1
ATOM 3825 C CA . GLU A 1 495 ? 5.215 -41.031 -14.148 1 85.5 495 GLU A CA 1
ATOM 3826 C C . GLU A 1 495 ? 5.438 -40.719 -12.672 1 85.5 495 GLU A C 1
ATOM 3828 O O . GLU A 1 495 ? 5.379 -41.625 -11.828 1 85.5 495 GLU A O 1
ATOM 3833 N N . LEU A 1 496 ? 5.809 -39.5 -12.367 1 87.25 496 LEU A N 1
ATOM 3834 C CA . LEU A 1 496 ? 5.922 -39.062 -10.984 1 87.25 496 LEU A CA 1
ATOM 3835 C C . LEU A 1 496 ? 4.633 -38.406 -10.516 1 87.25 496 LEU A C 1
ATOM 3837 O O . LEU A 1 496 ? 3.975 -37.719 -11.289 1 87.25 496 LEU A O 1
ATOM 3841 N N . PRO A 1 497 ? 4.246 -38.688 -9.234 1 83.62 497 PRO A N 1
ATOM 3842 C CA . PRO A 1 497 ? 3.055 -38 -8.719 1 83.62 497 PRO A CA 1
ATOM 3843 C C . PRO A 1 497 ? 3.166 -36.469 -8.789 1 83.62 497 PRO A C 1
ATOM 3845 O O . PRO A 1 497 ? 4.242 -35.938 -8.555 1 83.62 497 PRO A O 1
ATOM 3848 N N . LYS A 1 498 ? 2.102 -35.906 -9.25 1 81.81 498 LYS A N 1
ATOM 3849 C CA . LYS A 1 498 ? 2.088 -34.469 -9.391 1 81.81 498 LYS A CA 1
ATOM 3850 C C . LYS A 1 498 ? 0.95 -33.844 -8.586 1 81.81 498 LYS A C 1
ATOM 3852 O O . LYS A 1 498 ? -0.073 -34.469 -8.344 1 81.81 498 LYS A O 1
ATOM 3857 N N . THR A 1 499 ? 1.177 -32.625 -8.125 1 76.12 499 THR A N 1
ATOM 3858 C CA . THR A 1 499 ? 0.1 -31.828 -7.543 1 76.12 499 THR A CA 1
ATOM 3859 C C . THR A 1 499 ? -0.842 -31.312 -8.633 1 76.12 499 THR A C 1
ATOM 3861 O O . THR A 1 499 ? -0.589 -31.516 -9.82 1 76.12 499 THR A O 1
ATOM 3864 N N . SER A 1 500 ? -1.912 -30.719 -8.141 1 69.88 500 SER A N 1
ATOM 3865 C CA . SER A 1 500 ? -2.893 -30.172 -9.078 1 69.88 500 SER A CA 1
ATOM 3866 C C . SER A 1 500 ? -2.295 -29.047 -9.914 1 69.88 500 SER A C 1
ATOM 3868 O O . SER A 1 500 ? -2.811 -28.719 -10.984 1 69.88 500 SER A O 1
ATOM 3870 N N . SER A 1 501 ? -1.147 -28.562 -9.5 1 67.75 501 SER A N 1
ATOM 3871 C CA . SER A 1 501 ? -0.5 -27.469 -10.227 1 67.75 501 SER A CA 1
ATOM 3872 C C . SER A 1 501 ? 0.586 -28 -11.156 1 67.75 501 SER A C 1
ATOM 3874 O O . SER A 1 501 ? 1.228 -27.234 -11.867 1 67.75 501 SER A O 1
ATOM 3876 N N . GLY A 1 502 ? 0.802 -29.375 -11.164 1 69.88 502 GLY A N 1
ATOM 3877 C CA . GLY A 1 502 ? 1.775 -29.969 -12.062 1 69.88 502 GLY A CA 1
ATOM 3878 C C . GLY A 1 502 ? 3.146 -30.125 -11.438 1 69.88 502 GLY A C 1
ATOM 3879 O O . GLY A 1 502 ? 4.086 -30.578 -12.094 1 69.88 502 GLY A O 1
ATOM 3880 N N . LYS A 1 503 ? 3.252 -29.812 -10.164 1 75.69 503 LYS A N 1
ATOM 3881 C CA . LYS A 1 503 ? 4.512 -29.984 -9.445 1 75.69 503 LYS A CA 1
ATOM 3882 C C . LYS A 1 503 ? 4.688 -31.438 -8.992 1 75.69 503 LYS A C 1
ATOM 3884 O O . LYS A 1 503 ? 3.717 -32.094 -8.602 1 75.69 503 LYS A O 1
ATOM 3889 N N . ILE A 1 504 ? 5.879 -31.828 -8.961 1 74.5 504 ILE A N 1
ATOM 3890 C CA . ILE A 1 504 ? 6.156 -33.156 -8.469 1 74.5 504 ILE A CA 1
ATOM 3891 C C . ILE A 1 504 ? 5.867 -33.25 -6.969 1 74.5 504 ILE A C 1
ATOM 3893 O O . ILE A 1 504 ? 6.336 -32.375 -6.203 1 74.5 504 ILE A O 1
ATOM 3897 N N . LYS A 1 505 ? 5.008 -34.188 -6.578 1 77.25 505 LYS A N 1
ATOM 3898 C CA . LYS A 1 505 ? 4.656 -34.438 -5.18 1 77.25 505 LYS A CA 1
ATOM 3899 C C . LYS A 1 505 ? 5.562 -35.469 -4.555 1 77.25 505 LYS A C 1
ATOM 3901 O O . LYS A 1 505 ? 5.344 -36.688 -4.734 1 77.25 505 LYS A O 1
ATOM 3906 N N . LYS A 1 506 ? 6.473 -35.094 -3.73 1 77.81 506 LYS A N 1
ATOM 3907 C CA . LYS A 1 506 ? 7.469 -36 -3.189 1 77.81 506 LYS A CA 1
ATOM 3908 C C . LYS A 1 506 ? 6.898 -36.812 -2.014 1 77.81 506 LYS A C 1
ATOM 3910 O O . LYS A 1 506 ? 7.379 -37.906 -1.705 1 77.81 506 LYS A O 1
ATOM 3915 N N . THR A 1 507 ? 5.902 -36.25 -1.387 1 66.69 507 THR A N 1
ATOM 3916 C CA . THR A 1 507 ? 5.305 -36.938 -0.245 1 66.69 507 THR A CA 1
ATOM 3917 C C . THR A 1 507 ? 4.66 -38.25 -0.68 1 66.69 507 THR A C 1
ATOM 3919 O O . THR A 1 507 ? 4.543 -39.188 0.114 1 66.69 507 THR A O 1
ATOM 3922 N N . GLY A 1 508 ? 4.324 -38.281 -1.887 1 62.28 508 GLY A N 1
ATOM 3923 C CA . GLY A 1 508 ? 3.705 -39.5 -2.41 1 62.28 508 GLY A CA 1
ATOM 3924 C C . GLY A 1 508 ? 4.711 -40.562 -2.822 1 62.28 508 GLY A C 1
ATOM 3925 O O . GLY A 1 508 ? 4.336 -41.656 -3.174 1 62.28 508 GLY A O 1
ATOM 3926 N N . LEU A 1 509 ? 5.961 -40.156 -2.762 1 69.69 509 LEU A N 1
ATOM 3927 C CA . LEU A 1 509 ? 7.012 -41.062 -3.203 1 69.69 509 LEU A CA 1
ATOM 3928 C C . LEU A 1 509 ? 7.594 -41.844 -2.023 1 69.69 509 LEU A C 1
ATOM 3930 O O . LEU A 1 509 ? 8.305 -42.812 -2.213 1 69.69 509 LEU A O 1
ATOM 3934 N N . ALA A 1 510 ? 7.277 -41.406 -0.756 1 63.28 510 ALA A N 1
ATOM 3935 C CA . ALA A 1 510 ? 7.785 -42.125 0.413 1 63.28 510 ALA A CA 1
ATOM 3936 C C . ALA A 1 510 ? 7.09 -43.469 0.577 1 63.28 510 ALA A C 1
ATOM 3938 O O . ALA A 1 510 ? 5.945 -43.625 0.154 1 63.28 510 ALA A O 1
ATOM 3939 N N . MET B 1 1 ? 6.055 0.385 -8.008 1 82.69 1 MET B N 1
ATOM 3940 C CA . MET B 1 1 ? 5.648 0.892 -6.699 1 82.69 1 MET B CA 1
ATOM 3941 C C . MET B 1 1 ? 6.238 2.275 -6.445 1 82.69 1 MET B C 1
ATOM 3943 O O . MET B 1 1 ? 7.434 2.494 -6.652 1 82.69 1 MET B O 1
ATOM 3947 N N . GLN B 1 2 ? 5.414 3.096 -6.02 1 91.56 2 GLN B N 1
ATOM 3948 C CA . GLN B 1 2 ? 5.816 4.492 -5.883 1 91.56 2 GLN B CA 1
ATOM 3949 C C . GLN B 1 2 ? 6.383 4.766 -4.492 1 91.56 2 GLN B C 1
ATOM 3951 O O . GLN B 1 2 ? 5.836 4.297 -3.492 1 91.56 2 GLN B O 1
ATOM 3956 N N . LEU B 1 3 ? 7.516 5.348 -4.426 1 97.88 3 LEU B N 1
ATOM 3957 C CA . LEU B 1 3 ? 8.094 5.895 -3.201 1 97.88 3 LEU B CA 1
ATOM 3958 C C . LEU B 1 3 ? 7.91 7.406 -3.146 1 97.88 3 LEU B C 1
ATOM 3960 O O . LEU B 1 3 ? 7.566 8.031 -4.152 1 97.88 3 LEU B O 1
ATOM 3964 N N . VAL B 1 4 ? 8.172 7.988 -2.057 1 98.81 4 VAL B N 1
ATOM 3965 C CA . VAL B 1 4 ? 7.852 9.398 -1.863 1 98.81 4 VAL B CA 1
ATOM 3966 C C . VAL B 1 4 ? 8.75 10.258 -2.746 1 98.81 4 VAL B C 1
ATOM 3968 O O . VAL B 1 4 ? 8.312 11.281 -3.279 1 98.81 4 VAL B O 1
ATOM 3971 N N . HIS B 1 5 ? 10.031 9.883 -2.969 1 98.62 5 HIS B N 1
ATOM 3972 C CA . HIS B 1 5 ? 10.898 10.688 -3.814 1 98.62 5 HIS B CA 1
ATOM 3973 C C . HIS B 1 5 ? 10.477 10.617 -5.277 1 98.62 5 HIS B C 1
ATOM 3975 O O . HIS B 1 5 ? 10.867 11.453 -6.086 1 98.62 5 HIS B O 1
ATOM 3981 N N . ASP B 1 6 ? 9.641 9.609 -5.641 1 98.44 6 ASP B N 1
ATOM 3982 C CA . ASP B 1 6 ? 9.102 9.531 -6.996 1 98.44 6 ASP B CA 1
ATOM 3983 C C . ASP B 1 6 ? 8.18 10.711 -7.293 1 98.44 6 ASP B C 1
ATOM 3985 O O . ASP B 1 6 ? 7.945 11.039 -8.461 1 98.44 6 ASP B O 1
ATOM 3989 N N . PHE B 1 7 ? 7.578 11.32 -6.219 1 98.81 7 PHE B N 1
ATOM 3990 C CA . PHE B 1 7 ? 6.73 12.492 -6.422 1 98.81 7 PHE B CA 1
ATOM 3991 C C . PHE B 1 7 ? 7.473 13.57 -7.207 1 98.81 7 PHE B C 1
ATOM 3993 O O . PHE B 1 7 ? 6.934 14.133 -8.164 1 98.81 7 PHE B O 1
ATOM 4000 N N . LEU B 1 8 ? 8.695 13.797 -6.828 1 98.88 8 LEU B N 1
ATOM 4001 C CA . LEU B 1 8 ? 9.539 14.766 -7.516 1 98.88 8 LEU B CA 1
ATOM 4002 C C . LEU B 1 8 ? 10.086 14.188 -8.812 1 98.88 8 LEU B C 1
ATOM 4004 O O . LEU B 1 8 ? 10 14.82 -9.867 1 98.88 8 LEU B O 1
ATOM 4008 N N . GLU B 1 9 ? 10.633 12.969 -8.781 1 98.69 9 GLU B N 1
ATOM 4009 C CA . GLU B 1 9 ? 11.336 12.391 -9.922 1 98.69 9 GLU B CA 1
ATOM 4010 C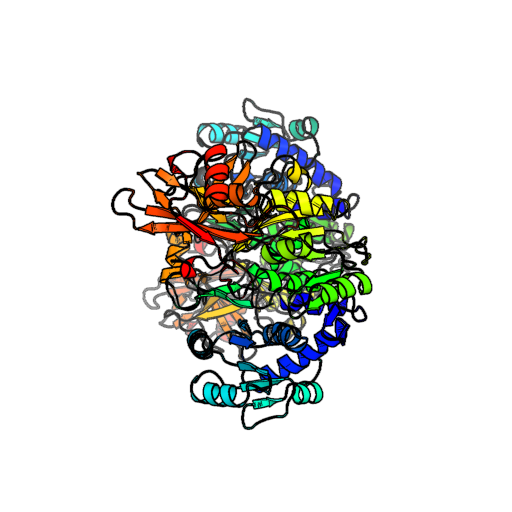 C . GLU B 1 9 ? 10.398 12.195 -11.109 1 98.69 9 GLU B C 1
ATOM 4012 O O . GLU B 1 9 ? 10.766 12.492 -12.242 1 98.69 9 GLU B O 1
ATOM 4017 N N . GLN B 1 10 ? 9.219 11.688 -10.859 1 98.38 10 GLN B N 1
ATOM 4018 C CA . GLN B 1 10 ? 8.273 11.43 -11.938 1 98.38 10 GLN B CA 1
ATOM 4019 C C . GLN B 1 10 ? 7.746 12.742 -12.523 1 98.38 10 GLN B C 1
ATOM 4021 O O . GLN B 1 10 ? 7.582 12.859 -13.742 1 98.38 10 GLN B O 1
ATOM 4026 N N . SER B 1 11 ? 7.473 13.734 -11.68 1 98.69 11 SER B N 1
ATOM 4027 C CA . SER B 1 11 ? 7.039 15.039 -12.172 1 98.69 11 SER B CA 1
ATOM 4028 C C . SER B 1 11 ? 8.156 15.734 -12.945 1 98.69 11 SER B C 1
ATOM 4030 O O . SER B 1 11 ? 7.898 16.375 -13.969 1 98.69 11 SER B O 1
ATOM 4032 N N . ALA B 1 12 ? 9.375 15.609 -12.453 1 98.75 12 ALA B N 1
ATOM 4033 C CA . ALA B 1 12 ? 10.516 16.188 -13.156 1 98.75 12 ALA B CA 1
ATOM 4034 C C . ALA B 1 12 ? 10.703 15.539 -14.531 1 98.75 12 ALA B C 1
ATOM 4036 O O . ALA B 1 12 ? 11.102 16.203 -15.484 1 98.75 12 ALA B O 1
ATOM 4037 N N . ALA B 1 13 ? 10.438 14.273 -14.625 1 98.06 13 ALA B N 1
ATOM 4038 C CA . ALA B 1 13 ? 10.562 13.562 -15.898 1 98.06 13 ALA B CA 1
ATOM 4039 C C . ALA B 1 13 ? 9.477 13.992 -16.875 1 98.06 13 ALA B C 1
ATOM 4041 O O . ALA B 1 13 ? 9.734 14.156 -18.062 1 98.06 13 ALA B O 1
ATOM 4042 N N . ARG B 1 14 ? 8.273 14.219 -16.391 1 97.81 14 ARG B N 1
ATOM 4043 C CA . ARG B 1 14 ? 7.121 14.539 -17.219 1 97.81 14 ARG B CA 1
ATOM 4044 C C . ARG B 1 14 ? 7.09 16.016 -17.578 1 97.81 14 ARG B C 1
ATOM 4046 O O . ARG B 1 14 ? 6.691 16.406 -18.672 1 97.81 14 ARG B O 1
ATOM 4053 N N . LEU B 1 15 ? 7.527 16.828 -16.547 1 98.44 15 LEU B N 1
ATOM 4054 C CA . LEU B 1 15 ? 7.383 18.281 -16.641 1 98.44 15 LEU B CA 1
ATOM 4055 C C . LEU B 1 15 ? 8.68 18.984 -16.25 1 98.44 15 LEU B C 1
ATOM 4057 O O . LEU B 1 15 ? 8.672 19.859 -15.375 1 98.44 15 LEU B O 1
ATOM 4061 N N . PRO B 1 16 ? 9.727 18.75 -16.922 1 98.44 16 PRO B N 1
ATOM 4062 C CA . PRO B 1 16 ? 11.031 19.234 -16.469 1 98.44 16 PRO B CA 1
ATOM 4063 C C . PRO B 1 16 ? 11.094 20.766 -16.406 1 98.44 16 PRO B C 1
ATOM 4065 O O . PRO B 1 16 ? 11.703 21.312 -15.484 1 98.44 16 PRO B O 1
ATOM 4068 N N . ASP B 1 17 ? 10.414 21.516 -17.297 1 98.62 17 ASP B N 1
ATOM 4069 C CA . ASP B 1 17 ? 10.586 22.953 -17.422 1 98.62 17 ASP B CA 1
ATOM 4070 C C . ASP B 1 17 ? 9.469 23.703 -16.703 1 98.62 17 ASP B C 1
ATOM 4072 O O . ASP B 1 17 ? 9.477 24.938 -16.656 1 98.62 17 ASP B O 1
ATOM 4076 N N . LYS B 1 18 ? 8.57 22.984 -16.094 1 98.81 18 LYS B N 1
ATOM 4077 C CA . LYS B 1 18 ? 7.5 23.641 -15.344 1 98.81 18 LYS B CA 1
ATOM 4078 C C . LYS B 1 18 ? 8.008 24.172 -14.008 1 98.81 18 LYS B C 1
ATOM 4080 O O . LYS B 1 18 ? 8.781 23.5 -13.32 1 98.81 18 LYS B O 1
ATOM 4085 N N . VAL B 1 19 ? 7.562 25.375 -13.633 1 98.88 19 VAL B N 1
ATOM 4086 C CA . VAL B 1 19 ? 7.891 25.922 -12.32 1 98.88 19 VAL B CA 1
ATOM 4087 C C . VAL B 1 19 ? 7.207 25.094 -11.234 1 98.88 19 VAL B C 1
ATOM 4089 O O . VAL B 1 19 ? 5.977 24.984 -11.219 1 98.88 19 VAL B O 1
ATOM 4092 N N . ALA B 1 20 ? 7.996 24.547 -10.406 1 98.88 20 ALA B N 1
ATOM 4093 C CA . ALA B 1 20 ? 7.5 23.688 -9.336 1 98.88 20 ALA B CA 1
ATOM 4094 C C . ALA B 1 20 ? 7.348 24.453 -8.031 1 98.88 20 ALA B C 1
ATOM 4096 O O . ALA B 1 20 ? 6.438 24.188 -7.242 1 98.88 20 ALA B O 1
ATOM 4097 N N . LEU B 1 21 ? 8.258 25.406 -7.805 1 98.94 21 LEU B N 1
ATOM 4098 C CA . LEU B 1 21 ? 8.359 26.078 -6.508 1 98.94 21 LEU B CA 1
ATOM 4099 C C . LEU B 1 21 ? 8.625 27.562 -6.68 1 98.94 21 LEU B C 1
ATOM 4101 O O . LEU B 1 21 ? 9.523 27.953 -7.43 1 98.94 21 LEU B O 1
ATOM 4105 N N . VAL B 1 22 ? 7.863 28.375 -6.121 1 98.81 22 VAL B N 1
ATOM 4106 C CA . VAL B 1 22 ? 8.102 29.797 -5.93 1 98.81 22 VAL B CA 1
ATOM 4107 C C . VAL B 1 22 ? 8.312 30.094 -4.445 1 98.81 22 VAL B C 1
ATOM 4109 O O . VAL B 1 22 ? 7.441 29.812 -3.621 1 98.81 22 VAL B O 1
ATOM 4112 N N . CYS B 1 23 ? 9.445 30.562 -4.086 1 97.69 23 CYS B N 1
ATOM 4113 C CA . CYS B 1 23 ? 9.805 30.781 -2.689 1 97.69 23 CYS B CA 1
ATOM 4114 C C . CYS B 1 23 ? 10.844 31.891 -2.564 1 97.69 23 CYS B C 1
ATOM 4116 O O . CYS B 1 23 ? 11.914 31.812 -3.166 1 97.69 23 CYS B O 1
ATOM 4118 N N . GLU B 1 24 ? 10.539 32.906 -1.805 1 92.19 24 GLU B N 1
ATOM 4119 C CA . GLU B 1 24 ? 11.445 34 -1.511 1 92.19 24 GLU B CA 1
ATOM 4120 C C . GLU B 1 24 ? 12.031 34.594 -2.791 1 92.19 24 GLU B C 1
ATOM 4122 O O . GLU B 1 24 ? 13.242 34.75 -2.91 1 92.19 24 GLU B O 1
ATOM 4127 N N . GLY B 1 25 ? 11.219 34.781 -3.723 1 92.25 25 GLY B N 1
ATOM 4128 C CA . GLY B 1 25 ? 11.617 35.438 -4.953 1 92.25 25 GLY B CA 1
ATOM 4129 C C . GLY B 1 25 ? 12.25 34.5 -5.961 1 92.25 25 GLY B C 1
ATOM 4130 O O . GLY B 1 25 ? 12.531 34.906 -7.094 1 92.25 25 GLY B O 1
ATOM 4131 N N . GLN B 1 26 ? 12.438 33.281 -5.586 1 96.44 26 GLN B N 1
ATOM 4132 C CA . GLN B 1 26 ? 13 32.312 -6.496 1 96.44 26 GLN B CA 1
ATOM 4133 C C . GLN B 1 26 ? 11.898 31.484 -7.172 1 96.44 26 GLN B C 1
ATOM 4135 O O . GLN B 1 26 ? 10.867 31.203 -6.559 1 96.44 26 GLN B O 1
ATOM 4140 N N . ARG B 1 27 ? 12.133 31.188 -8.391 1 98.44 27 ARG B N 1
ATOM 4141 C CA . ARG B 1 27 ? 11.289 30.297 -9.172 1 98.44 27 ARG B CA 1
ATOM 4142 C C . ARG B 1 27 ? 12.094 29.125 -9.719 1 98.44 27 ARG B C 1
ATOM 4144 O O . ARG B 1 27 ? 13.008 29.312 -10.523 1 98.44 27 ARG B O 1
ATOM 4151 N N . LEU B 1 28 ? 11.773 27.938 -9.273 1 98.88 28 LEU B N 1
ATOM 4152 C CA . LEU B 1 28 ? 12.539 26.766 -9.656 1 98.88 28 LEU B CA 1
ATOM 4153 C C . LEU B 1 28 ? 11.656 25.75 -10.375 1 98.88 28 LEU B C 1
ATOM 4155 O O . LEU B 1 28 ? 10.508 25.516 -9.984 1 98.88 28 LEU B O 1
ATOM 4159 N N . THR B 1 29 ? 12.18 25.188 -11.438 1 98.94 29 THR B N 1
ATOM 4160 C CA . THR B 1 29 ? 11.477 24.156 -12.188 1 98.94 29 THR B CA 1
ATOM 4161 C C . THR B 1 29 ? 11.633 22.781 -11.523 1 98.94 29 THR B C 1
ATOM 4163 O O . THR B 1 29 ? 12.477 22.625 -10.641 1 98.94 29 THR B O 1
ATOM 4166 N N . TYR B 1 30 ? 10.859 21.859 -11.922 1 98.94 30 TYR B N 1
ATOM 4167 C CA . TYR B 1 30 ? 10.977 20.5 -11.43 1 98.94 30 TYR B CA 1
ATOM 4168 C C . TYR B 1 30 ? 12.359 19.922 -11.703 1 98.94 30 TYR B C 1
ATOM 4170 O O . TYR B 1 30 ? 12.969 19.297 -10.836 1 98.94 30 TYR B O 1
ATOM 4178 N N . ALA B 1 31 ? 12.891 20.141 -12.883 1 98.88 31 ALA B N 1
ATOM 4179 C CA . ALA B 1 31 ? 14.211 19.641 -13.234 1 98.88 31 ALA B CA 1
ATOM 4180 C C . ALA B 1 31 ? 15.289 20.234 -12.328 1 98.88 31 ALA B C 1
ATOM 4182 O O . ALA B 1 31 ? 16.203 19.531 -11.914 1 98.88 31 ALA B O 1
ATOM 4183 N N . GLN B 1 32 ? 15.148 21.531 -12.07 1 98.88 32 GLN B N 1
ATOM 4184 C CA . GLN B 1 32 ? 16.125 22.188 -11.227 1 98.88 32 GLN B CA 1
ATOM 4185 C C . GLN B 1 32 ? 16.094 21.641 -9.797 1 98.88 32 GLN B C 1
ATOM 4187 O O . GLN B 1 32 ? 17.125 21.359 -9.211 1 98.88 32 GLN B O 1
ATOM 4192 N N . ILE B 1 33 ? 14.914 21.469 -9.242 1 98.94 33 ILE B N 1
ATOM 4193 C CA . ILE B 1 33 ? 14.789 20.953 -7.879 1 98.94 33 ILE B CA 1
ATOM 4194 C C . ILE B 1 33 ? 15.289 19.516 -7.82 1 98.94 33 ILE B C 1
ATOM 4196 O O . ILE B 1 33 ? 15.977 19.125 -6.875 1 98.94 33 ILE B O 1
ATOM 4200 N N . ASP B 1 34 ? 14.945 18.734 -8.836 1 98.94 34 ASP B N 1
ATOM 4201 C CA . ASP B 1 34 ? 15.398 17.344 -8.906 1 98.94 34 ASP B CA 1
ATOM 4202 C C . ASP B 1 34 ? 16.922 17.266 -8.914 1 98.94 34 ASP B C 1
ATOM 4204 O O . ASP B 1 34 ? 17.516 16.469 -8.18 1 98.94 34 ASP B O 1
ATOM 4208 N N . ALA B 1 35 ? 17.562 18.078 -9.703 1 98.88 35 ALA B N 1
ATOM 4209 C CA . ALA B 1 35 ? 19.016 18.125 -9.797 1 98.88 35 ALA B CA 1
ATOM 4210 C C . ALA B 1 35 ? 19.641 18.531 -8.469 1 98.88 35 ALA B C 1
ATOM 4212 O O . ALA B 1 35 ? 20.625 17.922 -8.016 1 98.88 35 ALA B O 1
ATOM 4213 N N . MET B 1 36 ? 19.094 19.578 -7.855 1 98.88 36 MET B N 1
ATOM 4214 C CA . MET B 1 36 ? 19.609 20.047 -6.574 1 98.88 36 MET B CA 1
ATOM 4215 C C . MET B 1 36 ? 19.484 18.969 -5.508 1 98.88 36 MET B C 1
ATOM 4217 O O . MET B 1 36 ? 20.406 18.766 -4.711 1 98.88 36 MET B O 1
ATOM 4221 N N . ALA B 1 37 ? 18.328 18.297 -5.492 1 98.94 37 ALA B N 1
ATOM 4222 C CA . ALA B 1 37 ? 18.109 17.219 -4.527 1 98.94 37 ALA B CA 1
ATOM 4223 C C . ALA B 1 37 ? 19.094 16.062 -4.758 1 98.94 37 ALA B C 1
ATOM 4225 O O . ALA B 1 37 ? 19.609 15.477 -3.805 1 98.94 37 ALA B O 1
ATOM 4226 N N . ASN B 1 38 ? 19.344 15.734 -6.066 1 98.94 38 ASN B N 1
ATOM 4227 C CA . ASN B 1 38 ? 20.312 14.688 -6.387 1 98.94 38 ASN B CA 1
ATOM 4228 C C . ASN B 1 38 ? 21.703 15.039 -5.871 1 98.94 38 ASN B C 1
ATOM 4230 O O . ASN B 1 38 ? 22.375 14.195 -5.273 1 98.94 38 ASN B O 1
ATOM 4234 N N . ARG B 1 39 ? 22.172 16.25 -6.109 1 98.88 39 ARG B N 1
ATOM 4235 C CA . ARG B 1 39 ? 23.484 16.688 -5.676 1 98.88 39 ARG B CA 1
ATOM 4236 C C . ARG B 1 39 ? 23.625 16.609 -4.16 1 98.88 39 ARG B C 1
ATOM 4238 O O . ARG B 1 39 ? 24.625 16.109 -3.646 1 98.88 39 ARG B O 1
ATOM 4245 N N . LEU B 1 40 ? 22.578 17.109 -3.494 1 98.88 40 LEU B N 1
ATOM 4246 C CA . LEU B 1 40 ? 22.609 17.062 -2.037 1 98.88 40 LEU B CA 1
ATOM 4247 C C . LEU B 1 40 ? 22.578 15.617 -1.542 1 98.88 40 LEU B C 1
ATOM 4249 O O . LEU B 1 40 ? 23.266 15.273 -0.571 1 98.88 40 LEU B O 1
ATOM 4253 N N . ALA B 1 41 ? 21.781 14.727 -2.145 1 98.94 41 ALA B N 1
ATOM 4254 C CA . ALA B 1 41 ? 21.719 13.312 -1.781 1 98.94 41 ALA B CA 1
ATOM 4255 C C . ALA B 1 41 ? 23.094 12.656 -1.905 1 98.94 41 ALA B C 1
ATOM 4257 O O . ALA B 1 41 ? 23.531 11.938 -1.005 1 98.94 41 ALA B O 1
ATOM 4258 N N . HIS B 1 42 ? 23.797 12.93 -3.037 1 98.81 42 HIS B N 1
ATOM 4259 C CA . HIS B 1 42 ? 25.141 12.398 -3.219 1 98.81 42 HIS B CA 1
ATOM 4260 C C . HIS B 1 42 ? 26.078 12.898 -2.133 1 98.81 42 HIS B C 1
ATOM 4262 O O . HIS B 1 42 ? 26.922 12.148 -1.633 1 98.81 42 HIS B O 1
ATOM 4268 N N . GLY B 1 43 ? 25.969 14.203 -1.836 1 98.38 43 GLY B N 1
ATOM 4269 C CA . GLY B 1 43 ? 26.781 14.75 -0.753 1 98.38 43 GLY B CA 1
ATOM 4270 C C . GLY B 1 43 ? 26.547 14.047 0.571 1 98.38 43 GLY B C 1
ATOM 4271 O O . GLY B 1 43 ? 27.5 13.719 1.279 1 98.38 43 GLY B O 1
ATOM 4272 N N . LEU B 1 44 ? 25.281 13.812 0.942 1 98.62 44 LEU B N 1
ATOM 4273 C CA . LEU B 1 44 ? 24.938 13.109 2.172 1 98.62 44 LEU B CA 1
ATOM 4274 C C . LEU B 1 44 ? 25.516 11.695 2.168 1 98.62 44 LEU B C 1
ATOM 4276 O O . LEU B 1 44 ? 26.109 11.258 3.156 1 98.62 44 LEU B O 1
ATOM 4280 N N . LEU B 1 45 ? 25.297 10.961 1.045 1 98.5 45 LEU B N 1
ATOM 4281 C CA . LEU B 1 45 ? 25.797 9.594 0.908 1 98.5 45 LEU B CA 1
ATOM 4282 C C . LEU B 1 45 ? 27.312 9.539 1.058 1 98.5 45 LEU B C 1
ATOM 4284 O O . LEU B 1 45 ? 27.828 8.672 1.761 1 98.5 45 LEU B O 1
ATOM 4288 N N . ASP B 1 46 ? 28.031 10.453 0.381 1 97.94 46 ASP B N 1
ATOM 4289 C CA . ASP B 1 46 ? 29.484 10.5 0.405 1 97.94 46 ASP B CA 1
ATOM 4290 C C . ASP B 1 46 ? 30.016 10.789 1.812 1 97.94 46 ASP B C 1
ATOM 4292 O O . ASP B 1 46 ? 31.156 10.492 2.129 1 97.94 46 ASP B O 1
ATOM 4296 N N . HIS B 1 47 ? 29.156 11.297 2.643 1 97.31 47 HIS B N 1
ATOM 4297 C CA . HIS B 1 47 ? 29.594 11.648 3.988 1 97.31 47 HIS B CA 1
ATOM 4298 C C . HIS B 1 47 ? 28.969 10.727 5.031 1 97.31 47 HIS B C 1
ATOM 4300 O O . HIS B 1 47 ? 28.766 11.133 6.18 1 97.31 47 HIS B O 1
ATOM 4306 N N . GLY B 1 48 ? 28.484 9.609 4.594 1 97.12 48 GLY B N 1
ATOM 4307 C CA . GLY B 1 48 ? 28.266 8.531 5.535 1 97.12 48 GLY B CA 1
ATOM 4308 C C . GLY B 1 48 ? 26.781 8.25 5.777 1 97.12 48 GLY B C 1
ATOM 4309 O O . GLY B 1 48 ? 26.438 7.301 6.484 1 97.12 48 GLY B O 1
ATOM 4310 N N . VAL B 1 49 ? 25.844 9.07 5.281 1 98.38 49 VAL B N 1
ATOM 4311 C CA . VAL B 1 49 ? 24.422 8.781 5.426 1 98.38 49 VAL B CA 1
ATOM 4312 C C . VAL B 1 49 ? 24.078 7.484 4.691 1 98.38 49 VAL B C 1
ATOM 4314 O O . VAL B 1 49 ? 24.547 7.258 3.574 1 98.38 49 VAL B O 1
ATOM 4317 N N . ARG B 1 50 ? 23.344 6.648 5.328 1 97.75 50 ARG B N 1
ATOM 4318 C CA . ARG B 1 50 ? 22.953 5.352 4.777 1 97.75 50 ARG B CA 1
ATOM 4319 C C . ARG B 1 50 ? 21.438 5.156 4.848 1 97.75 50 ARG B C 1
ATOM 4321 O O . ARG B 1 50 ? 20.734 5.945 5.484 1 97.75 50 ARG B O 1
ATOM 4328 N N . ARG B 1 51 ? 20.969 4.047 4.219 1 97.69 51 ARG B N 1
ATOM 4329 C CA . ARG B 1 51 ? 19.562 3.68 4.207 1 97.69 51 ARG B CA 1
ATOM 4330 C C . ARG B 1 51 ? 19 3.619 5.625 1 97.69 51 ARG B C 1
ATOM 4332 O O . ARG B 1 51 ? 19.578 2.977 6.5 1 97.69 51 ARG B O 1
ATOM 4339 N N . GLY B 1 52 ? 17.922 4.387 5.84 1 97.44 52 GLY B N 1
ATOM 4340 C CA . GLY B 1 52 ? 17.234 4.332 7.121 1 97.44 52 GLY B CA 1
ATOM 4341 C C . GLY B 1 52 ? 17.75 5.359 8.109 1 97.44 52 GLY B C 1
ATOM 4342 O O . GLY B 1 52 ? 17.125 5.594 9.148 1 97.44 52 GLY B O 1
ATOM 4343 N N . ASP B 1 53 ? 18.906 6.004 7.848 1 98.56 53 ASP B N 1
ATOM 4344 C CA . ASP B 1 53 ? 19.422 7.043 8.734 1 98.56 53 ASP B CA 1
ATOM 4345 C C . ASP B 1 53 ? 18.484 8.242 8.773 1 98.56 53 ASP B C 1
ATOM 4347 O O . ASP B 1 53 ? 17.797 8.539 7.797 1 98.56 53 ASP B O 1
ATOM 4351 N N . ARG B 1 54 ? 18.422 8.914 9.914 1 98.81 54 ARG B N 1
ATOM 4352 C CA . ARG B 1 54 ? 17.578 10.102 10.062 1 98.81 54 ARG B CA 1
ATOM 4353 C C . ARG B 1 54 ? 18.359 11.367 9.695 1 98.81 54 ARG B C 1
ATOM 4355 O O . ARG B 1 54 ? 19.422 11.641 10.258 1 98.81 54 ARG B O 1
ATOM 4362 N N . VAL B 1 55 ? 17.875 12.062 8.727 1 98.94 55 VAL B N 1
ATOM 4363 C CA . VAL B 1 55 ? 18.391 13.367 8.328 1 98.94 55 VAL B CA 1
ATOM 4364 C C . VAL B 1 55 ? 17.484 14.469 8.875 1 98.94 55 VAL B C 1
ATOM 4366 O O . VAL B 1 55 ? 16.359 14.648 8.398 1 98.94 55 VAL B O 1
ATOM 4369 N N . VAL B 1 56 ? 17.969 15.219 9.805 1 98.88 56 VAL B N 1
ATOM 4370 C CA . VAL B 1 56 ? 17.188 16.266 10.445 1 98.88 56 VAL B CA 1
ATOM 4371 C C . VAL B 1 56 ? 17.328 17.578 9.656 1 98.88 56 VAL B C 1
ATOM 4373 O O . VAL B 1 56 ? 18.438 17.969 9.297 1 98.88 56 VAL B O 1
ATOM 4376 N N . LEU B 1 57 ? 16.25 18.172 9.344 1 98.88 57 LEU B N 1
ATOM 4377 C CA . LEU B 1 57 ? 16.188 19.484 8.695 1 98.88 57 LEU B CA 1
ATOM 4378 C C . LEU B 1 57 ? 15.641 20.531 9.648 1 98.88 57 LEU B C 1
ATOM 4380 O O . LEU B 1 57 ? 14.469 20.484 10.031 1 98.88 57 LEU B O 1
ATOM 4384 N N . PHE B 1 58 ? 16.469 21.438 10.062 1 97.88 58 PHE B N 1
ATOM 4385 C CA . PHE B 1 58 ? 16.141 22.531 10.977 1 97.88 58 PHE B CA 1
ATOM 4386 C C . PHE B 1 58 ? 16.234 23.875 10.266 1 97.88 58 PHE B C 1
ATOM 4388 O O . PHE B 1 58 ? 17.203 24.609 10.453 1 97.88 58 PHE B O 1
ATOM 4395 N N . LEU B 1 59 ? 15.242 24.141 9.445 1 97.31 59 LEU B N 1
ATOM 4396 C CA . LEU B 1 59 ? 15.156 25.312 8.578 1 97.31 59 LEU B CA 1
ATOM 4397 C C . LEU B 1 59 ? 13.727 25.859 8.523 1 97.31 59 LEU B C 1
ATOM 4399 O O . LEU B 1 59 ? 12.773 25.094 8.672 1 97.31 59 LEU B O 1
ATOM 4403 N N . PRO B 1 60 ? 13.555 27.172 8.391 1 94.69 60 PRO B N 1
ATOM 4404 C CA . PRO B 1 60 ? 12.219 27.656 8.031 1 94.69 60 PRO B CA 1
ATOM 4405 C C . PRO B 1 60 ? 11.797 27.234 6.625 1 94.69 60 PRO B C 1
ATOM 4407 O O . PRO B 1 60 ? 12.602 26.672 5.883 1 94.69 60 PRO B O 1
ATOM 4410 N N . ASN B 1 61 ? 10.547 27.453 6.266 1 97.31 61 ASN B N 1
ATOM 4411 C CA . ASN B 1 61 ? 10.133 27.25 4.883 1 97.31 61 ASN B CA 1
ATOM 4412 C C . ASN B 1 61 ? 11.094 27.922 3.906 1 97.31 61 ASN B C 1
ATOM 4414 O O . ASN B 1 61 ? 11.281 29.141 3.949 1 97.31 61 ASN B O 1
ATOM 4418 N N . SER B 1 62 ? 11.742 27.141 3.123 1 97.94 62 SER B N 1
ATOM 4419 C CA . SER B 1 62 ? 12.758 27.625 2.199 1 97.94 62 SER B CA 1
ATOM 4420 C C . SER B 1 62 ? 13.008 26.641 1.065 1 97.94 62 SER B C 1
ATOM 4422 O O . SER B 1 62 ? 12.539 25.5 1.119 1 97.94 62 SER B O 1
ATOM 4424 N N . VAL B 1 63 ? 13.672 27.094 0.093 1 98.5 63 VAL B N 1
ATOM 4425 C CA . VAL B 1 63 ? 14.07 26.234 -1.015 1 98.5 63 VAL B CA 1
ATOM 4426 C C . VAL B 1 63 ? 14.945 25.094 -0.494 1 98.5 63 VAL B C 1
ATOM 4428 O O . VAL B 1 63 ? 14.773 23.938 -0.889 1 98.5 63 VAL B O 1
ATOM 4431 N N . GLU B 1 64 ? 15.852 25.406 0.415 1 98.56 64 GLU B N 1
ATOM 4432 C CA . GLU B 1 64 ? 16.797 24.422 0.944 1 98.56 64 GLU B CA 1
ATOM 4433 C C . GLU B 1 64 ? 16.078 23.328 1.734 1 98.56 64 GLU B C 1
ATOM 4435 O O . GLU B 1 64 ? 16.484 22.172 1.71 1 98.56 64 GLU B O 1
ATOM 4440 N N . LEU B 1 65 ? 15.023 23.75 2.426 1 98.69 65 LEU B N 1
ATOM 4441 C CA . LEU B 1 65 ? 14.234 22.781 3.16 1 98.69 65 LEU B CA 1
ATOM 4442 C C . LEU B 1 65 ? 13.57 21.781 2.207 1 98.69 65 LEU B C 1
ATOM 4444 O O . LEU B 1 65 ? 13.625 20.578 2.432 1 98.69 65 LEU B O 1
ATOM 4448 N N . VAL B 1 66 ? 12.977 22.281 1.11 1 98.94 66 VAL B N 1
ATOM 4449 C CA . VAL B 1 66 ? 12.32 21.438 0.112 1 98.94 66 VAL B CA 1
ATOM 4450 C C . VAL B 1 66 ? 13.336 20.5 -0.514 1 98.94 66 VAL B C 1
ATOM 4452 O O . VAL B 1 66 ? 13.102 19.281 -0.586 1 98.94 66 VAL B O 1
ATOM 4455 N N . VAL B 1 67 ? 14.492 21.047 -0.897 1 98.94 67 VAL B N 1
ATOM 4456 C CA . VAL B 1 67 ? 15.562 20.25 -1.506 1 98.94 67 VAL B CA 1
ATOM 4457 C C . VAL B 1 67 ? 16.062 19.203 -0.515 1 98.94 67 VAL B C 1
ATOM 4459 O O . VAL B 1 67 ? 16.297 18.047 -0.886 1 98.94 67 VAL B O 1
ATOM 4462 N N . GLY B 1 68 ? 16.234 19.625 0.738 1 98.94 68 GLY B N 1
ATOM 4463 C CA . GLY B 1 68 ? 16.703 18.734 1.778 1 98.94 68 GLY B CA 1
ATOM 4464 C C . GLY B 1 68 ? 15.789 17.547 2.014 1 98.94 68 GLY B C 1
ATOM 4465 O O . GLY B 1 68 ? 16.25 16.422 2.207 1 98.94 68 GLY B O 1
ATOM 4466 N N . ILE B 1 69 ? 14.477 17.734 2.004 1 98.94 69 ILE B N 1
ATOM 4467 C CA . ILE B 1 69 ? 13.484 16.688 2.199 1 98.94 69 ILE B CA 1
ATOM 4468 C C . ILE B 1 69 ? 13.641 15.617 1.113 1 98.94 69 ILE B C 1
ATOM 4470 O O . ILE B 1 69 ? 13.789 14.43 1.414 1 98.94 69 ILE B O 1
ATOM 4474 N N . PHE B 1 70 ? 13.68 16.016 -0.111 1 98.94 70 PHE B N 1
ATOM 4475 C CA . PHE B 1 70 ? 13.75 15.055 -1.21 1 98.94 70 PHE B CA 1
ATOM 4476 C C . PHE B 1 70 ? 15.148 14.453 -1.307 1 98.94 70 PHE B C 1
ATOM 4478 O O . PHE B 1 70 ? 15.297 13.289 -1.683 1 98.94 70 PHE B O 1
ATOM 4485 N N . ALA B 1 71 ? 16.219 15.242 -0.933 1 98.94 71 ALA B N 1
ATOM 4486 C CA . ALA B 1 71 ? 17.578 14.695 -0.928 1 98.94 71 ALA B CA 1
ATOM 4487 C C . ALA B 1 71 ? 17.703 13.555 0.075 1 98.94 71 ALA B C 1
ATOM 4489 O O . ALA B 1 71 ? 18.312 12.523 -0.22 1 98.94 71 ALA B O 1
ATOM 4490 N N . ALA B 1 72 ? 17.141 13.75 1.269 1 98.94 72 ALA B N 1
ATOM 4491 C CA . ALA B 1 72 ? 17.156 12.688 2.27 1 98.94 72 ALA B CA 1
ATOM 4492 C C . ALA B 1 72 ? 16.5 11.422 1.732 1 98.94 72 ALA B C 1
ATOM 4494 O O . ALA B 1 72 ? 17.047 10.32 1.873 1 98.94 72 ALA B O 1
ATOM 4495 N N . LEU B 1 73 ? 15.375 11.562 1.094 1 98.94 73 LEU B N 1
ATOM 4496 C CA . LEU B 1 73 ? 14.641 10.438 0.525 1 98.94 73 LEU B CA 1
ATOM 4497 C C . LEU B 1 73 ? 15.453 9.758 -0.572 1 98.94 73 LEU B C 1
ATOM 4499 O O . LEU B 1 73 ? 15.539 8.523 -0.613 1 98.94 73 LEU B O 1
ATOM 4503 N N . LYS B 1 74 ? 16.062 10.594 -1.438 1 98.88 74 LYS B N 1
ATOM 4504 C CA . LYS B 1 74 ? 16.844 10.07 -2.549 1 98.88 74 LYS B CA 1
ATOM 4505 C C . LYS B 1 74 ? 18.109 9.367 -2.045 1 98.88 74 LYS B C 1
ATOM 4507 O O . LYS B 1 74 ? 18.656 8.5 -2.725 1 98.88 74 LYS B O 1
ATOM 4512 N N . ALA B 1 75 ? 18.562 9.719 -0.862 1 98.81 75 ALA B N 1
ATOM 4513 C CA . ALA B 1 75 ? 19.688 9.039 -0.214 1 98.81 75 ALA B CA 1
ATOM 4514 C C . ALA B 1 75 ? 19.219 7.789 0.521 1 98.81 75 ALA B C 1
ATOM 4516 O O . ALA B 1 75 ? 19.984 7.18 1.272 1 98.81 75 ALA B O 1
ATOM 4517 N N . ASN B 1 76 ? 17.953 7.379 0.337 1 98.38 76 ASN B N 1
ATOM 4518 C CA . ASN B 1 76 ? 17.328 6.227 0.985 1 98.38 76 ASN B CA 1
ATOM 4519 C C . ASN B 1 76 ? 17.219 6.426 2.494 1 98.38 76 ASN B C 1
ATOM 4521 O O . ASN B 1 76 ? 17.141 5.457 3.25 1 98.38 76 ASN B O 1
ATOM 4525 N N . ALA B 1 77 ? 17.266 7.656 2.967 1 98.81 77 ALA B N 1
ATOM 4526 C CA . ALA B 1 77 ? 17.234 8 4.387 1 98.81 77 ALA B CA 1
ATOM 4527 C C . ALA B 1 77 ? 15.828 8.453 4.797 1 98.81 77 ALA B C 1
ATOM 4529 O O . ALA B 1 77 ? 14.875 8.305 4.031 1 98.81 77 ALA B O 1
ATOM 4530 N N . VAL B 1 78 ? 15.664 8.805 6.039 1 98.81 78 VAL B N 1
ATOM 4531 C CA . VAL B 1 78 ? 14.422 9.266 6.648 1 98.81 78 VAL B CA 1
ATOM 4532 C C . VAL B 1 78 ? 14.523 10.758 6.965 1 98.81 78 VAL B C 1
ATOM 4534 O O . VAL B 1 78 ? 15.43 11.188 7.684 1 98.81 78 VAL B O 1
ATOM 4537 N N . PHE B 1 79 ? 13.641 11.562 6.41 1 98.88 79 PHE B N 1
ATOM 4538 C CA . PHE B 1 79 ? 13.734 12.977 6.738 1 98.88 79 PHE B CA 1
ATOM 4539 C C . PHE B 1 79 ? 12.969 13.289 8.023 1 98.88 79 PHE B C 1
ATOM 4541 O O . PHE B 1 79 ? 11.93 12.68 8.289 1 98.88 79 PHE B O 1
ATOM 4548 N N . VAL B 1 80 ? 13.5 14.211 8.797 1 98.81 80 VAL B N 1
ATOM 4549 C CA . VAL B 1 80 ? 12.938 14.719 10.039 1 98.81 80 VAL B CA 1
ATOM 4550 C C . VAL B 1 80 ? 12.945 16.25 10.023 1 98.81 80 VAL B C 1
ATOM 4552 O O . VAL B 1 80 ? 13.977 16.875 10.305 1 98.81 80 VAL B O 1
ATOM 4555 N N . VAL B 1 81 ? 11.812 16.797 9.789 1 98.19 81 VAL B N 1
ATOM 4556 C CA . VAL B 1 81 ? 11.75 18.266 9.766 1 98.19 81 VAL B CA 1
ATOM 4557 C C . VAL B 1 81 ? 11.375 18.781 11.148 1 98.19 81 VAL B C 1
ATOM 4559 O O . VAL B 1 81 ? 10.359 18.375 11.719 1 98.19 81 VAL B O 1
ATOM 4562 N N . ILE B 1 82 ? 12.164 19.625 11.633 1 95.12 82 ILE B N 1
ATOM 4563 C CA . ILE B 1 82 ? 11.922 20.281 12.914 1 95.12 82 ILE B CA 1
ATOM 4564 C C . ILE B 1 82 ? 11.711 21.781 12.688 1 95.12 82 ILE B C 1
ATOM 4566 O O . ILE B 1 82 ? 12.445 22.406 11.93 1 95.12 82 ILE B O 1
ATOM 4570 N N . ASN B 1 83 ? 10.68 22.297 13.352 1 91.62 83 ASN B N 1
ATOM 4571 C CA . ASN B 1 83 ? 10.359 23.719 13.211 1 91.62 83 ASN B CA 1
ATOM 4572 C C . ASN B 1 83 ? 11.555 24.594 13.578 1 91.62 83 ASN B C 1
ATOM 4574 O O . ASN B 1 83 ? 12.211 24.375 14.602 1 91.62 83 ASN B O 1
ATOM 4578 N N . ALA B 1 84 ? 11.844 25.594 12.836 1 91 84 ALA B N 1
ATOM 4579 C CA . ALA B 1 84 ? 13.016 26.453 12.992 1 91 84 ALA B CA 1
ATOM 4580 C C . ALA B 1 84 ? 12.953 27.25 14.289 1 91 84 ALA B C 1
ATOM 4582 O O . ALA B 1 84 ? 13.977 27.75 14.766 1 91 84 ALA B O 1
ATOM 4583 N N . SER B 1 85 ? 11.758 27.359 14.859 1 86.19 85 SER B N 1
ATOM 4584 C CA . SER B 1 85 ? 11.594 28.141 16.078 1 86.19 85 SER B CA 1
ATOM 4585 C C . SER B 1 85 ? 11.727 27.25 17.328 1 86.19 85 SER B C 1
ATOM 4587 O O . SER B 1 85 ? 11.625 27.734 18.453 1 86.19 85 SER B O 1
ATOM 4589 N N . THR B 1 86 ? 11.961 26.016 17.125 1 87.56 86 THR B N 1
ATOM 4590 C CA . THR B 1 86 ? 12.102 25.094 18.25 1 87.56 86 THR B CA 1
ATOM 4591 C C . THR B 1 86 ? 13.281 25.484 19.141 1 87.56 86 THR B C 1
ATOM 4593 O O . THR B 1 86 ? 14.352 25.844 18.625 1 87.56 86 THR B O 1
ATOM 4596 N N . LYS B 1 87 ? 13.07 25.391 20.406 1 85 87 LYS B N 1
ATOM 4597 C CA . LYS B 1 87 ? 14.109 25.75 21.375 1 85 87 LYS B CA 1
ATOM 4598 C C . LYS B 1 87 ? 15.25 24.734 21.344 1 85 87 LYS B C 1
ATOM 4600 O O . LYS B 1 87 ? 15.039 23.578 21 1 85 87 LYS B O 1
ATOM 4605 N N . GLU B 1 88 ? 16.391 25.203 21.781 1 90 88 GLU B N 1
ATOM 4606 C CA . GLU B 1 88 ? 17.625 24.422 21.672 1 90 88 GLU B CA 1
ATOM 4607 C C . GLU B 1 88 ? 17.516 23.109 22.453 1 90 88 GLU B C 1
ATOM 4609 O O . GLU B 1 88 ? 17.938 22.062 21.969 1 90 88 GLU B O 1
ATOM 4614 N N . ASP B 1 89 ? 16.953 23.172 23.609 1 87.19 89 ASP B N 1
ATOM 4615 C CA . ASP B 1 89 ? 16.844 21.969 24.453 1 87.19 89 ASP B CA 1
ATOM 4616 C C . ASP B 1 89 ? 15.992 20.906 23.781 1 87.19 89 ASP B C 1
ATOM 4618 O O . ASP B 1 89 ? 16.328 19.719 23.828 1 87.19 89 ASP B O 1
ATOM 4622 N N . LYS B 1 90 ? 14.914 21.297 23.188 1 88.25 90 LYS B N 1
ATOM 4623 C CA . LYS B 1 90 ? 14.031 20.359 22.484 1 88.25 90 LYS B CA 1
ATOM 4624 C C . LYS B 1 90 ? 14.688 19.828 21.219 1 88.25 90 LYS B C 1
ATOM 4626 O O . LYS B 1 90 ? 14.539 18.656 20.875 1 88.25 90 LYS B O 1
ATOM 4631 N N . LEU B 1 91 ? 15.383 20.719 20.578 1 92.88 91 LEU B N 1
ATOM 4632 C CA . LEU B 1 91 ? 16.125 20.281 19.391 1 92.88 91 LEU B CA 1
ATOM 4633 C C . LEU B 1 91 ? 17.141 19.219 19.75 1 92.88 91 LEU B C 1
ATOM 4635 O O . LEU B 1 91 ? 17.25 18.188 19.078 1 92.88 91 LEU B O 1
ATOM 4639 N N . ARG B 1 92 ? 17.875 19.484 20.859 1 93.69 92 ARG B N 1
ATOM 4640 C CA . ARG B 1 92 ? 18.859 18.531 21.344 1 93.69 92 ARG B CA 1
ATOM 4641 C C . ARG B 1 92 ? 18.219 17.188 21.672 1 93.69 92 ARG B C 1
ATOM 4643 O O . ARG B 1 92 ? 18.75 16.141 21.297 1 93.69 92 ARG B O 1
ATOM 4650 N N . TYR B 1 93 ? 17.172 17.266 22.297 1 92.81 93 TYR B N 1
ATOM 4651 C CA . TYR B 1 93 ? 16.453 16.047 22.656 1 92.81 93 TYR B CA 1
ATOM 4652 C C . TYR B 1 93 ? 16.094 15.25 21.406 1 92.81 93 TYR B C 1
ATOM 4654 O O . TYR B 1 93 ? 16.328 14.039 21.344 1 92.81 93 TYR B O 1
ATOM 4662 N N . MET B 1 94 ? 15.492 15.883 20.406 1 95.56 94 MET B N 1
ATOM 4663 C CA . MET B 1 94 ? 15 15.211 19.203 1 95.56 94 MET B CA 1
ATOM 4664 C C . MET B 1 94 ? 16.156 14.594 18.406 1 95.56 94 MET B C 1
ATOM 4666 O O . MET B 1 94 ? 16.031 13.484 17.891 1 95.56 94 MET B O 1
ATOM 4670 N N . LEU B 1 95 ? 17.281 15.281 18.344 1 97.81 95 LEU B N 1
ATOM 4671 C CA . LEU B 1 95 ? 18.438 14.75 17.625 1 97.81 95 LEU B CA 1
ATOM 4672 C C . LEU B 1 95 ? 18.969 13.492 18.297 1 97.81 95 LEU B C 1
ATOM 4674 O O . LEU B 1 95 ? 19.344 12.531 17.625 1 97.81 95 LEU B O 1
ATOM 4678 N N . HIS B 1 96 ? 18.984 13.539 19.625 1 97.12 96 HIS B N 1
ATOM 4679 C CA . HIS B 1 96 ? 19.406 12.359 20.375 1 97.12 96 HIS B CA 1
ATOM 4680 C C . HIS B 1 96 ? 18.422 11.211 20.203 1 97.12 96 HIS B C 1
ATOM 4682 O O . HIS B 1 96 ? 18.812 10.07 19.953 1 97.12 96 HIS B O 1
ATOM 4688 N N . ASN B 1 97 ? 17.156 11.594 20.344 1 96.06 97 ASN B N 1
ATOM 4689 C CA . ASN B 1 97 ? 16.109 10.578 20.312 1 96.06 97 ASN B CA 1
ATOM 4690 C C . ASN B 1 97 ? 16.094 9.852 18.969 1 96.06 97 ASN B C 1
ATOM 4692 O O . ASN B 1 97 ? 16.031 8.617 18.938 1 96.06 97 ASN B O 1
ATOM 4696 N N . CYS B 1 98 ? 16.172 10.578 17.844 1 97.81 98 CYS B N 1
ATOM 4697 C CA . CYS B 1 98 ? 16.062 9.938 16.547 1 97.81 98 CYS B CA 1
ATOM 4698 C C . CYS B 1 98 ? 17.422 9.438 16.062 1 97.81 98 CYS B C 1
ATOM 4700 O O . CYS B 1 98 ? 17.516 8.836 14.992 1 97.81 98 CYS B O 1
ATOM 4702 N N . ARG B 1 99 ? 18.469 9.719 16.891 1 97.94 99 ARG B N 1
ATOM 4703 C CA . ARG B 1 99 ? 19.812 9.367 16.469 1 97.94 99 ARG B CA 1
ATOM 4704 C C . ARG B 1 99 ? 20.125 9.922 15.078 1 97.94 99 ARG B C 1
ATOM 4706 O O . ARG B 1 99 ? 20.5 9.18 14.172 1 97.94 99 ARG B O 1
ATOM 4713 N N . ALA B 1 100 ? 20.109 11.219 14.992 1 98.69 100 ALA B N 1
ATOM 4714 C CA . ALA B 1 100 ? 20.297 11.914 13.727 1 98.69 100 ALA B CA 1
ATOM 4715 C C . ALA B 1 100 ? 21.672 11.602 13.141 1 98.69 100 ALA B C 1
ATOM 4717 O O . ALA B 1 100 ? 22.688 11.625 13.852 1 98.69 100 ALA B O 1
ATOM 4718 N N . ALA B 1 101 ? 21.672 11.25 11.883 1 98.81 101 ALA B N 1
ATOM 4719 C CA . ALA B 1 101 ? 22.922 11 11.18 1 98.81 101 ALA B CA 1
ATOM 4720 C C . ALA B 1 101 ? 23.438 12.273 10.508 1 98.81 101 ALA B C 1
ATOM 4722 O O . ALA B 1 101 ? 24.641 12.438 10.305 1 98.81 101 ALA B O 1
ATOM 4723 N N . ALA B 1 102 ? 22.562 13.141 10.172 1 98.81 102 ALA B N 1
ATOM 4724 C CA . ALA B 1 102 ? 22.891 14.406 9.516 1 98.81 102 ALA B CA 1
ATOM 4725 C C . ALA B 1 102 ? 21.953 15.523 9.977 1 98.81 102 ALA B C 1
ATOM 4727 O O . ALA B 1 102 ? 20.828 15.258 10.414 1 98.81 102 ALA B O 1
ATOM 4728 N N . LEU B 1 103 ? 22.453 16.75 9.945 1 98.69 103 LEU B N 1
ATOM 4729 C CA . LEU B 1 103 ? 21.703 17.969 10.242 1 98.69 103 LEU B CA 1
ATOM 4730 C C . LEU B 1 103 ? 21.859 19 9.141 1 98.69 103 LEU B C 1
ATOM 4732 O O . LEU B 1 103 ? 22.984 19.297 8.727 1 98.69 103 LEU B O 1
ATOM 4736 N N . ILE B 1 104 ? 20.797 19.453 8.562 1 98.75 104 ILE B N 1
ATOM 4737 C CA . ILE B 1 104 ? 20.797 20.562 7.629 1 98.75 104 ILE B CA 1
ATOM 4738 C C . ILE B 1 104 ? 20.188 21.797 8.305 1 98.75 104 ILE B C 1
ATOM 4740 O O . ILE B 1 104 ? 19.031 21.766 8.75 1 98.75 104 ILE B O 1
ATOM 4744 N N . THR B 1 105 ? 20.938 22.828 8.414 1 98 105 THR B N 1
ATOM 4745 C CA . THR B 1 105 ? 20.5 24.031 9.125 1 98 105 THR B CA 1
ATOM 4746 C C . THR B 1 105 ? 21.156 25.281 8.539 1 98 105 THR B C 1
ATOM 4748 O O . THR B 1 105 ? 21.938 25.188 7.594 1 98 105 THR B O 1
ATOM 4751 N N . GLY B 1 106 ? 20.734 26.422 9.016 1 96.69 106 GLY B N 1
ATOM 4752 C CA . GLY B 1 106 ? 21.297 27.672 8.531 1 96.69 106 GLY B CA 1
ATOM 4753 C C . GLY B 1 106 ? 22.688 27.969 9.078 1 96.69 106 GLY B C 1
ATOM 4754 O O . GLY B 1 106 ? 23.016 27.562 10.188 1 96.69 106 GLY B O 1
ATOM 4755 N N . ALA B 1 107 ? 23.422 28.703 8.289 1 95 107 ALA B N 1
ATOM 4756 C CA . ALA B 1 107 ? 24.781 29.062 8.688 1 95 107 ALA B CA 1
ATOM 4757 C C . ALA B 1 107 ? 24.781 29.844 10 1 95 107 ALA B C 1
ATOM 4759 O O . ALA B 1 107 ? 25.75 29.781 10.773 1 95 107 ALA B O 1
ATOM 4760 N N . ASN B 1 108 ? 23.703 30.547 10.234 1 91.75 108 ASN B N 1
ATOM 4761 C CA . ASN B 1 108 ? 23.578 31.297 11.477 1 91.75 108 ASN B CA 1
ATOM 4762 C C . ASN B 1 108 ? 23.531 30.391 12.695 1 91.75 108 ASN B C 1
ATOM 4764 O O . ASN B 1 108 ? 23.734 30.828 13.828 1 91.75 108 ASN B O 1
ATOM 4768 N N . GLN B 1 109 ? 23.312 29.109 12.5 1 91.81 109 GLN B N 1
ATOM 4769 C CA . GLN B 1 109 ? 23.266 28.125 13.578 1 91.81 109 GLN B CA 1
ATOM 4770 C C . GLN B 1 109 ? 24.547 27.297 13.633 1 91.81 109 GLN B C 1
ATOM 4772 O O . GLN B 1 109 ? 24.578 26.234 14.25 1 91.81 109 GLN B O 1
ATOM 4777 N N . ALA B 1 110 ? 25.594 27.703 13.016 1 93.19 110 ALA B N 1
ATOM 4778 C CA . ALA B 1 110 ? 26.828 26.953 12.891 1 93.19 110 ALA B CA 1
ATOM 4779 C C . ALA B 1 110 ? 27.406 26.609 14.266 1 93.19 110 ALA B C 1
ATOM 4781 O O . ALA B 1 110 ? 27.828 25.469 14.492 1 93.19 110 ALA B O 1
ATOM 4782 N N . PRO B 1 111 ? 27.422 27.531 15.242 1 92.31 111 PRO B N 1
ATOM 4783 C CA . PRO B 1 111 ? 27.938 27.156 16.562 1 92.31 111 PRO B CA 1
ATOM 4784 C C . PRO B 1 111 ? 27.125 26.062 17.234 1 92.31 111 PRO B C 1
ATOM 4786 O O . PRO B 1 111 ? 27.688 25.141 17.828 1 92.31 111 PRO B O 1
ATOM 4789 N N . LEU B 1 112 ? 25.844 26.219 17.125 1 92.62 112 LEU B N 1
ATOM 4790 C CA . LEU B 1 112 ? 24.969 25.188 17.688 1 92.62 112 LEU B CA 1
ATOM 4791 C C . LEU B 1 112 ? 25.203 23.844 16.984 1 92.62 112 LEU B C 1
ATOM 4793 O O . LEU B 1 112 ? 25.25 22.812 17.641 1 92.62 112 LEU B O 1
ATOM 4797 N N . ALA B 1 113 ? 25.328 23.875 15.711 1 95.12 113 ALA B N 1
ATOM 4798 C CA . ALA B 1 113 ? 25.547 22.656 14.93 1 95.12 113 ALA B CA 1
ATOM 4799 C C . ALA B 1 113 ? 26.844 21.969 15.359 1 95.12 113 ALA B C 1
ATOM 4801 O O . ALA B 1 113 ? 26.891 20.75 15.484 1 95.12 113 ALA B O 1
ATOM 4802 N N . ALA B 1 114 ? 27.859 22.766 15.555 1 94.62 114 ALA B N 1
ATOM 4803 C CA . ALA B 1 114 ? 29.141 22.219 15.992 1 94.62 114 ALA B CA 1
ATOM 4804 C C . ALA B 1 114 ? 29.016 21.562 17.359 1 94.62 114 ALA B C 1
ATOM 4806 O O . ALA B 1 114 ? 29.562 20.484 17.594 1 94.62 114 ALA B O 1
ATOM 4807 N N . ALA B 1 115 ? 28.359 22.219 18.219 1 94.38 115 ALA B N 1
ATOM 4808 C CA . ALA B 1 115 ? 28.125 21.672 19.547 1 94.38 115 ALA B CA 1
ATOM 4809 C C . ALA B 1 115 ? 27.359 20.344 19.484 1 94.38 115 ALA B C 1
ATOM 4811 O O . ALA B 1 115 ? 27.688 19.391 20.203 1 94.38 115 ALA B O 1
ATOM 4812 N N . LEU B 1 116 ? 26.344 20.297 18.672 1 95.44 116 LEU B N 1
ATOM 4813 C CA . LEU B 1 116 ? 25.516 19.109 18.516 1 95.44 116 LEU B CA 1
ATOM 4814 C C . LEU B 1 116 ? 26.328 17.953 17.938 1 95.44 116 LEU B C 1
ATOM 4816 O O . LEU B 1 116 ? 26.125 16.797 18.328 1 95.44 116 LEU B O 1
ATOM 4820 N N . MET B 1 117 ? 27.219 18.188 16.984 1 95.31 117 MET B N 1
ATOM 4821 C CA . MET B 1 117 ? 28.062 17.141 16.391 1 95.31 117 MET B CA 1
ATOM 4822 C C . MET B 1 117 ? 28.953 16.516 17.453 1 95.31 117 MET B C 1
ATOM 4824 O O . MET B 1 117 ? 29.266 15.32 17.375 1 95.31 117 MET B O 1
ATOM 4828 N N . ALA B 1 118 ? 29.344 17.312 18.406 1 94.44 118 ALA B N 1
ATOM 4829 C CA . ALA B 1 118 ? 30.188 16.812 19.484 1 94.44 118 ALA B CA 1
ATOM 4830 C C . ALA B 1 118 ? 29.359 16.016 20.5 1 94.44 118 ALA B C 1
ATOM 4832 O O . ALA B 1 118 ? 29.859 15.062 21.094 1 94.44 118 ALA B O 1
ATOM 4833 N N . GLU B 1 119 ? 28.141 16.375 20.609 1 95.56 119 GLU B N 1
ATOM 4834 C CA . GLU B 1 119 ? 27.297 15.828 21.672 1 95.56 119 GLU B CA 1
ATOM 4835 C C . GLU B 1 119 ? 26.562 14.578 21.203 1 95.56 119 GLU B C 1
ATOM 4837 O O . GLU B 1 119 ? 26.297 13.664 22 1 95.56 119 GLU B O 1
ATOM 4842 N N . VAL B 1 120 ? 26.078 14.578 19.969 1 96.69 120 VAL B N 1
ATOM 4843 C CA . VAL B 1 120 ? 25.281 13.492 19.406 1 96.69 120 VAL B CA 1
ATOM 4844 C C . VAL B 1 120 ? 26.188 12.547 18.625 1 96.69 120 VAL B C 1
ATOM 4846 O O . VAL B 1 120 ? 26.562 12.844 17.484 1 96.69 120 VAL B O 1
ATOM 4849 N N . PRO B 1 121 ? 26.469 11.391 19.094 1 96.38 121 PRO B N 1
ATOM 4850 C CA . PRO B 1 121 ? 27.453 10.492 18.484 1 96.38 121 PRO B CA 1
ATOM 4851 C C . PRO B 1 121 ? 27.078 10.086 17.062 1 96.38 121 PRO B C 1
ATOM 4853 O O . PRO B 1 121 ? 27.969 9.859 16.234 1 96.38 121 PRO B O 1
ATOM 4856 N N . SER B 1 122 ? 25.812 9.977 16.766 1 97.38 122 SER B N 1
ATOM 4857 C CA . SER B 1 122 ? 25.359 9.5 15.461 1 97.38 122 SER B CA 1
ATOM 4858 C C . SER B 1 122 ? 25.469 10.594 14.406 1 97.38 122 SER B C 1
ATOM 4860 O O . SER B 1 122 ? 25.375 10.32 13.211 1 97.38 122 SER B O 1
ATOM 4862 N N . LEU B 1 123 ? 25.594 11.844 14.852 1 97.94 123 LEU B N 1
ATOM 4863 C CA . LEU B 1 123 ? 25.609 12.977 13.938 1 97.94 123 LEU B CA 1
ATOM 4864 C C . LEU B 1 123 ? 26.969 13.133 13.281 1 97.94 123 LEU B C 1
ATOM 4866 O O . LEU B 1 123 ? 27.875 13.719 13.875 1 97.94 123 LEU B O 1
ATOM 4870 N N . GLY B 1 124 ? 27.078 12.688 12.031 1 96.88 124 GLY B N 1
ATOM 4871 C CA . GLY B 1 124 ? 28.375 12.633 11.375 1 96.88 124 GLY B CA 1
ATOM 4872 C C . GLY B 1 124 ? 28.609 13.781 10.406 1 96.88 124 GLY B C 1
ATOM 4873 O O . GLY B 1 124 ? 29.75 14.078 10.047 1 96.88 124 GLY B O 1
ATOM 4874 N N . VAL B 1 125 ? 27.531 14.469 10.023 1 97.75 125 VAL B N 1
ATOM 4875 C CA . VAL B 1 125 ? 27.688 15.516 9.023 1 97.75 125 VAL B CA 1
ATOM 4876 C C . VAL B 1 125 ? 26.625 16.594 9.234 1 97.75 125 VAL B C 1
ATOM 4878 O O . VAL B 1 125 ? 25.5 16.297 9.625 1 97.75 125 VAL B O 1
ATOM 4881 N N . THR B 1 126 ? 26.984 17.844 9.07 1 97.94 126 THR B N 1
ATOM 4882 C CA . THR B 1 126 ? 26.062 18.969 9.055 1 97.94 126 THR B CA 1
ATOM 4883 C C . THR B 1 126 ? 26.219 19.781 7.766 1 97.94 126 THR B C 1
ATOM 4885 O O . THR B 1 126 ? 27.328 20.016 7.309 1 97.94 126 THR B O 1
ATOM 4888 N N . VAL B 1 127 ? 25.125 20.094 7.152 1 98.56 127 VAL B N 1
ATOM 4889 C CA . VAL B 1 127 ? 25.094 20.938 5.961 1 98.56 127 VAL B CA 1
ATOM 4890 C C . VAL B 1 127 ? 24.562 22.312 6.324 1 98.56 127 VAL B C 1
ATOM 4892 O O . VAL B 1 127 ? 23.453 22.453 6.832 1 98.56 127 VAL B O 1
ATOM 4895 N N . LEU B 1 128 ? 25.297 23.312 6.062 1 97.81 128 LEU B N 1
ATOM 4896 C CA . LEU B 1 128 ? 24.953 24.688 6.379 1 97.81 128 LEU B CA 1
ATOM 4897 C C . LEU B 1 128 ? 24.453 25.422 5.141 1 97.81 128 LEU B C 1
ATOM 4899 O O . LEU B 1 128 ? 25.156 25.469 4.121 1 97.81 128 LEU B O 1
ATOM 4903 N N . THR B 1 129 ? 23.266 25.969 5.188 1 97.25 129 THR B N 1
ATOM 4904 C CA . THR B 1 129 ? 22.719 26.781 4.105 1 97.25 129 THR B CA 1
ATOM 4905 C C . THR B 1 129 ? 23.062 28.25 4.301 1 97.25 129 THR B C 1
ATOM 4907 O O . THR B 1 129 ? 23.062 28.75 5.43 1 97.25 129 THR B O 1
ATOM 4910 N N . GLY B 1 130 ? 23.359 28.969 3.256 1 91.81 130 GLY B N 1
ATOM 4911 C CA . GLY B 1 130 ? 23.625 30.391 3.303 1 91.81 130 GLY B CA 1
ATOM 4912 C C . GLY B 1 130 ? 25 30.719 3.857 1 91.81 130 GLY B C 1
ATOM 4913 O O . GLY B 1 130 ? 25.219 31.797 4.414 1 91.81 130 GLY B O 1
ATOM 4914 N N . GLY B 1 131 ? 25.859 29.797 3.822 1 87.88 131 GLY B N 1
ATOM 4915 C CA . GLY B 1 131 ? 27.188 30.047 4.359 1 87.88 131 GLY B CA 1
ATOM 4916 C C . GLY B 1 131 ? 28.266 29.156 3.766 1 87.88 131 GLY B C 1
ATOM 4917 O O . GLY B 1 131 ? 28.031 28.484 2.76 1 87.88 131 GLY B O 1
ATOM 4918 N N . GLU B 1 132 ? 29.406 29.297 4.402 1 85.12 132 GLU B N 1
ATOM 4919 C CA . GLU B 1 132 ? 30.562 28.516 3.971 1 85.12 132 GLU B CA 1
ATOM 4920 C C . GLU B 1 132 ? 30.797 27.312 4.891 1 85.12 132 GLU B C 1
ATOM 4922 O O . GLU B 1 132 ? 30.172 27.203 5.949 1 85.12 132 GLU B O 1
ATOM 4927 N N . SER B 1 133 ? 31.594 26.422 4.344 1 84.38 133 SER B N 1
ATOM 4928 C CA . SER B 1 133 ? 31.984 25.297 5.203 1 84.38 133 SER B CA 1
ATOM 4929 C C . SER B 1 133 ? 32.688 25.797 6.465 1 84.38 133 SER B C 1
ATOM 4931 O O . SER B 1 133 ? 33.469 26.766 6.418 1 84.38 133 SER B O 1
ATOM 4933 N N . ALA B 1 134 ? 32.375 25.125 7.582 1 78.69 134 ALA B N 1
ATOM 4934 C CA . ALA B 1 134 ? 32.844 25.672 8.852 1 78.69 134 ALA B CA 1
ATOM 4935 C C . ALA B 1 134 ? 33.719 24.656 9.586 1 78.69 134 ALA B C 1
ATOM 4937 O O . ALA B 1 134 ? 33.781 24.672 10.82 1 78.69 134 ALA B O 1
ATOM 4938 N N . GLY B 1 135 ? 34.281 23.625 8.891 1 80.38 135 GLY B N 1
ATOM 4939 C CA . GLY B 1 135 ? 35.156 22.641 9.523 1 80.38 135 GLY B CA 1
ATOM 4940 C C . GLY B 1 135 ? 34.812 21.219 9.109 1 80.38 135 GLY B C 1
ATOM 4941 O O . GLY B 1 135 ? 34 21 8.211 1 80.38 135 GLY B O 1
ATOM 4942 N N . PRO B 1 136 ? 35.531 20.281 9.805 1 82.81 136 PRO B N 1
ATOM 4943 C CA . PRO B 1 136 ? 35.281 18.875 9.461 1 82.81 136 PRO B CA 1
ATOM 4944 C C . PRO B 1 136 ? 33.844 18.438 9.695 1 82.81 136 PRO B C 1
ATOM 4946 O O . PRO B 1 136 ? 33.312 18.656 10.781 1 82.81 136 PRO B O 1
ATOM 4949 N N . GLY B 1 137 ? 33.219 17.938 8.703 1 90.75 137 GLY B N 1
ATOM 4950 C CA . GLY B 1 137 ? 31.875 17.422 8.812 1 90.75 137 GLY B CA 1
ATOM 4951 C C . GLY B 1 137 ? 30.812 18.484 8.625 1 90.75 137 GLY B C 1
ATOM 4952 O O . GLY B 1 137 ? 29.625 18.172 8.641 1 90.75 137 GLY B O 1
ATOM 4953 N N . MET B 1 138 ? 31.219 19.688 8.5 1 94.75 138 MET B N 1
ATOM 4954 C CA . MET B 1 138 ? 30.281 20.797 8.266 1 94.75 138 MET B CA 1
ATOM 4955 C C . MET B 1 138 ? 30.406 21.312 6.844 1 94.75 138 MET B C 1
ATOM 4957 O O . MET B 1 138 ? 31.312 22.094 6.543 1 94.75 138 MET B O 1
ATOM 4961 N N . LEU B 1 139 ? 29.516 20.969 6.051 1 96.25 139 LEU B N 1
ATOM 4962 C CA . LEU B 1 139 ? 29.562 21.25 4.621 1 96.25 139 LEU B CA 1
ATOM 4963 C C . LEU B 1 139 ? 28.688 22.453 4.277 1 96.25 139 LEU B C 1
ATOM 4965 O O . LEU B 1 139 ? 27.688 22.719 4.957 1 96.25 139 LEU B O 1
ATOM 4969 N N . ALA B 1 140 ? 29.109 23.172 3.26 1 97.62 140 ALA B N 1
ATOM 4970 C CA . ALA B 1 140 ? 28.266 24.25 2.73 1 97.62 140 ALA B CA 1
ATOM 4971 C C . ALA B 1 140 ? 27.312 23.719 1.666 1 97.62 140 ALA B C 1
ATOM 4973 O O . ALA B 1 140 ? 27.734 23.031 0.729 1 97.62 140 ALA B O 1
ATOM 4974 N N . PHE B 1 141 ? 26.062 24.078 1.827 1 98.12 141 PHE B N 1
ATOM 4975 C CA . PHE B 1 141 ? 25.031 23.672 0.876 1 98.12 141 PHE B CA 1
ATOM 4976 C C . PHE B 1 141 ? 25.422 24.031 -0.547 1 98.12 141 PHE B C 1
ATOM 4978 O O . PHE B 1 141 ? 25.359 23.203 -1.452 1 98.12 141 PHE B O 1
ATOM 4985 N N . ASP B 1 142 ? 25.938 25.25 -0.765 1 97.44 142 ASP B N 1
ATOM 4986 C CA . ASP B 1 142 ? 26.297 25.75 -2.094 1 97.44 142 ASP B CA 1
ATOM 4987 C C . ASP B 1 142 ? 27.484 24.984 -2.662 1 97.44 142 ASP B C 1
ATOM 4989 O O . ASP B 1 142 ? 27.562 24.75 -3.871 1 97.44 142 ASP B O 1
ATOM 4993 N N . ALA B 1 143 ? 28.406 24.609 -1.801 1 96.88 143 ALA B N 1
ATOM 4994 C CA . ALA B 1 143 ? 29.547 23.812 -2.25 1 96.88 143 ALA B CA 1
ATOM 4995 C C . ALA B 1 143 ? 29.094 22.438 -2.754 1 96.88 143 ALA B C 1
ATOM 4997 O O . ALA B 1 143 ? 29.594 21.953 -3.764 1 96.88 143 ALA B O 1
ATOM 4998 N N . ILE B 1 144 ? 28.156 21.859 -2.029 1 98 144 ILE B N 1
ATOM 4999 C CA . ILE B 1 144 ? 27.594 20.562 -2.438 1 98 144 ILE B CA 1
ATOM 5000 C C . ILE B 1 144 ? 26.938 20.703 -3.803 1 98 144 ILE B C 1
ATOM 5002 O O . ILE B 1 144 ? 27.125 19.859 -4.684 1 98 144 ILE B O 1
ATOM 5006 N N . GLN B 1 145 ? 26.172 21.766 -4.02 1 98.19 145 GLN B N 1
ATOM 5007 C CA . GLN B 1 145 ? 25.469 22 -5.277 1 98.19 145 GLN B CA 1
ATOM 5008 C C . GLN B 1 145 ? 26.453 22.141 -6.434 1 98.19 145 GLN B C 1
ATOM 5010 O O . GLN B 1 145 ? 26.141 21.781 -7.574 1 98.19 145 GLN B O 1
ATOM 5015 N N . ALA B 1 146 ? 27.656 22.609 -6.145 1 97.5 146 ALA B N 1
ATOM 5016 C CA . ALA B 1 146 ? 28.656 22.844 -7.172 1 97.5 146 ALA B CA 1
ATOM 5017 C C . ALA B 1 146 ? 29.469 21.562 -7.445 1 97.5 146 ALA B C 1
ATOM 5019 O O . ALA B 1 146 ? 29.906 21.328 -8.57 1 97.5 146 ALA B O 1
ATOM 5020 N N . ASP B 1 147 ? 29.609 20.719 -6.5 1 97.19 147 ASP B N 1
ATOM 5021 C CA . ASP B 1 147 ? 30.656 19.688 -6.547 1 97.19 147 ASP B CA 1
ATOM 5022 C C . ASP B 1 147 ? 30.078 18.328 -6.926 1 97.19 147 ASP B C 1
ATOM 5024 O O . ASP B 1 147 ? 30.797 17.453 -7.41 1 97.19 147 ASP B O 1
ATOM 5028 N N . TYR B 1 148 ? 28.812 18.078 -6.648 1 98.38 148 TYR B N 1
ATOM 5029 C CA . TYR B 1 148 ? 28.281 16.734 -6.793 1 98.38 148 TYR B CA 1
ATOM 5030 C C . TYR B 1 148 ? 27.422 16.625 -8.055 1 98.38 148 TYR B C 1
ATOM 5032 O O . TYR B 1 148 ? 26.891 17.625 -8.539 1 98.38 148 TYR B O 1
ATOM 5040 N N . PRO B 1 149 ? 27.25 15.461 -8.602 1 98.44 149 PRO B N 1
ATOM 5041 C CA . PRO B 1 149 ? 26.516 15.266 -9.852 1 98.44 149 PRO B CA 1
ATOM 5042 C C . PRO B 1 149 ? 25 15.344 -9.656 1 98.44 149 PRO B C 1
ATOM 5044 O O . PRO B 1 149 ? 24.5 15.031 -8.578 1 98.44 149 PRO B O 1
ATOM 5047 N N . ALA B 1 150 ? 24.297 15.688 -10.68 1 98.5 150 ALA B N 1
ATOM 5048 C CA . ALA B 1 150 ? 22.844 15.82 -10.656 1 98.5 150 ALA B CA 1
ATOM 5049 C C . ALA B 1 150 ? 22.156 14.5 -10.992 1 98.5 150 ALA B C 1
ATOM 5051 O O . ALA B 1 150 ? 20.938 14.414 -11.023 1 98.5 150 ALA B O 1
ATOM 5052 N N . THR B 1 151 ? 22.922 13.461 -11.172 1 98.25 151 THR B N 1
ATOM 5053 C CA . THR B 1 151 ? 22.359 12.156 -11.5 1 98.25 151 THR B CA 1
ATOM 5054 C C . THR B 1 151 ? 21.625 11.562 -10.297 1 98.25 151 THR B C 1
ATOM 5056 O O . THR B 1 151 ? 22.016 11.805 -9.148 1 98.25 151 THR B O 1
ATOM 5059 N N . ARG B 1 152 ? 20.562 10.812 -10.562 1 97.88 152 ARG B N 1
ATOM 5060 C CA . ARG B 1 152 ? 19.812 10.195 -9.477 1 97.88 152 ARG B CA 1
ATOM 5061 C C . ARG B 1 152 ? 20.641 9.141 -8.758 1 97.88 152 ARG B C 1
ATOM 5063 O O . ARG B 1 152 ? 21.266 8.281 -9.398 1 97.88 152 ARG B O 1
ATOM 5070 N N . PRO B 1 153 ? 20.719 9.195 -7.414 1 98.12 153 PRO B N 1
ATOM 5071 C CA . PRO B 1 153 ? 21.391 8.117 -6.688 1 98.12 153 PRO B CA 1
ATOM 5072 C C . PRO B 1 153 ? 20.641 6.789 -6.777 1 98.12 153 PRO B C 1
ATOM 5074 O O . PRO B 1 153 ? 19.469 6.762 -7.121 1 98.12 153 PRO B O 1
ATOM 5077 N N . PRO B 1 154 ? 21.391 5.656 -6.488 1 95.56 154 PRO B N 1
ATOM 5078 C CA . PRO B 1 154 ? 20.734 4.348 -6.539 1 95.56 154 PRO B CA 1
ATOM 5079 C C . PRO B 1 154 ? 19.625 4.199 -5.5 1 95.56 154 PRO B C 1
ATOM 5081 O O . PRO B 1 154 ? 19.797 4.625 -4.352 1 95.56 154 PRO B O 1
ATOM 5084 N N . ARG B 1 155 ? 18.578 3.65 -5.984 1 94.88 155 ARG B N 1
ATOM 5085 C CA . ARG B 1 155 ? 17.438 3.359 -5.109 1 94.88 155 ARG B CA 1
ATOM 5086 C C . ARG B 1 155 ? 17.656 2.057 -4.348 1 94.88 155 ARG B C 1
ATOM 5088 O O . ARG B 1 155 ? 17.938 1.02 -4.949 1 94.88 155 ARG B O 1
ATOM 5095 N N . ARG B 1 156 ? 17.5 2.113 -3.01 1 94.88 156 ARG B N 1
ATOM 5096 C CA . ARG B 1 156 ? 17.703 0.91 -2.207 1 94.88 156 ARG B CA 1
ATOM 5097 C C . ARG B 1 156 ? 16.516 0.675 -1.271 1 94.88 156 ARG B C 1
ATOM 5099 O O . ARG B 1 156 ? 16.312 -0.442 -0.792 1 94.88 156 ARG B O 1
ATOM 5106 N N . CYS B 1 157 ? 15.711 1.682 -1.017 1 95.81 157 CYS B N 1
ATOM 5107 C CA . CYS B 1 157 ? 14.578 1.558 -0.101 1 95.81 157 CYS B CA 1
ATOM 5108 C C . CYS B 1 157 ? 13.375 0.933 -0.798 1 95.81 157 CYS B C 1
ATOM 5110 O O . CYS B 1 157 ? 13.289 0.944 -2.027 1 95.81 157 CYS B O 1
ATOM 5112 N N . ILE B 1 158 ? 12.516 0.32 -0.036 1 96.81 158 ILE B N 1
ATOM 5113 C CA . ILE B 1 158 ? 11.227 -0.174 -0.5 1 96.81 158 ILE B CA 1
ATOM 5114 C C . ILE B 1 158 ? 10.102 0.595 0.189 1 96.81 158 ILE B C 1
ATOM 5116 O O . ILE B 1 158 ? 10.359 1.435 1.057 1 96.81 158 ILE B O 1
ATOM 5120 N N . ASP B 1 159 ? 8.898 0.377 -0.178 1 96.88 159 ASP B N 1
ATOM 5121 C CA . ASP B 1 159 ? 7.77 1.187 0.271 1 96.88 159 ASP B CA 1
ATOM 5122 C C . ASP B 1 159 ? 7.512 0.988 1.764 1 96.88 159 ASP B C 1
ATOM 5124 O O . ASP B 1 159 ? 6.887 1.833 2.408 1 96.88 159 ASP B O 1
ATOM 5128 N N . GLN B 1 160 ? 8.031 -0.107 2.35 1 96.12 160 GLN B N 1
ATOM 5129 C CA . GLN B 1 160 ? 7.832 -0.398 3.766 1 96.12 160 GLN B CA 1
ATOM 5130 C C . GLN B 1 160 ? 8.836 0.361 4.629 1 96.12 160 GLN B C 1
ATOM 5132 O O . GLN B 1 160 ? 8.672 0.446 5.848 1 96.12 160 GLN B O 1
ATOM 5137 N N . ASP B 1 161 ? 9.867 0.931 4.012 1 97.81 161 ASP B N 1
ATOM 5138 C CA . ASP B 1 161 ? 10.836 1.731 4.754 1 97.81 161 ASP B CA 1
ATOM 5139 C C . ASP B 1 161 ? 10.219 3.055 5.211 1 97.81 161 ASP B C 1
ATOM 5141 O O . ASP B 1 161 ? 9.273 3.547 4.598 1 97.81 161 ASP B O 1
ATOM 5145 N N . LEU B 1 162 ? 10.773 3.605 6.262 1 98.31 162 LEU B N 1
ATOM 5146 C CA . LEU B 1 162 ? 10.312 4.906 6.734 1 98.31 162 LEU B CA 1
ATOM 5147 C C . LEU B 1 162 ? 10.695 6.008 5.754 1 98.31 162 LEU B C 1
ATOM 5149 O O . LEU B 1 162 ? 11.805 6 5.203 1 98.31 162 LEU B O 1
ATOM 5153 N N . ALA B 1 163 ? 9.766 6.887 5.559 1 98.62 163 ALA B N 1
ATOM 5154 C CA . ALA B 1 163 ? 10.031 8.094 4.781 1 98.62 163 ALA B CA 1
ATOM 5155 C C . ALA B 1 163 ? 10.344 9.281 5.695 1 98.62 163 ALA B C 1
ATOM 5157 O O . ALA B 1 163 ? 11.188 10.117 5.371 1 98.62 163 ALA B O 1
ATOM 5158 N N . CYS B 1 164 ? 9.633 9.258 6.852 1 98.69 164 CYS B N 1
ATOM 5159 C CA . CYS B 1 164 ? 9.812 10.445 7.688 1 98.69 164 CYS B CA 1
ATOM 5160 C C . CYS B 1 164 ? 9.414 10.156 9.133 1 98.69 164 CYS B C 1
ATOM 5162 O O . CYS B 1 164 ? 8.727 9.172 9.406 1 98.69 164 CYS B O 1
ATOM 5164 N N . LEU B 1 165 ? 9.953 10.977 10.016 1 97.94 165 LEU B N 1
ATOM 5165 C CA . LEU B 1 165 ? 9.492 11.172 11.383 1 97.94 165 LEU B CA 1
ATOM 5166 C C . LEU B 1 165 ? 8.969 12.586 11.586 1 97.94 165 LEU B C 1
ATOM 5168 O O . LEU B 1 165 ? 9.664 13.555 11.266 1 97.94 165 LEU B O 1
ATOM 5172 N N . ILE B 1 166 ? 7.781 12.719 12.062 1 97 166 ILE B N 1
ATOM 5173 C CA . ILE B 1 166 ? 7.238 14.023 12.422 1 97 166 ILE B CA 1
ATOM 5174 C C . ILE B 1 166 ? 6.992 14.086 13.922 1 97 166 ILE B C 1
ATOM 5176 O O . ILE B 1 166 ? 6.156 13.352 14.453 1 97 166 ILE B O 1
ATOM 5180 N N . TYR B 1 167 ? 7.727 14.93 14.602 1 92.88 167 TYR B N 1
ATOM 5181 C CA . TYR B 1 167 ? 7.613 15.039 16.062 1 92.88 167 TYR B CA 1
ATOM 5182 C C . TYR B 1 167 ? 6.387 15.859 16.438 1 92.88 167 TYR B C 1
ATOM 5184 O O . TYR B 1 167 ? 6.129 16.922 15.867 1 92.88 167 TYR B O 1
ATOM 5192 N N . THR B 1 168 ? 5.621 15.336 17.359 1 86.88 168 THR B N 1
ATOM 5193 C CA . THR B 1 168 ? 4.441 16.016 17.875 1 86.88 168 THR B CA 1
ATOM 5194 C C . THR B 1 168 ? 4.609 16.328 19.359 1 86.88 168 THR B C 1
ATOM 5196 O O . THR B 1 168 ? 5.312 15.602 20.078 1 86.88 168 THR B O 1
ATOM 5199 N N . SER B 1 169 ? 4.043 17.5 19.875 1 73.12 169 SER B N 1
ATOM 5200 C CA . SER B 1 169 ? 4.168 17.953 21.266 1 73.12 169 SER B CA 1
ATOM 5201 C C . SER B 1 169 ? 3.166 17.234 22.156 1 73.12 169 SER B C 1
ATOM 5203 O O . SER B 1 169 ? 1.992 17.094 21.812 1 73.12 169 SER B O 1
ATOM 5205 N N . GLY B 1 170 ? 3.424 15.984 22.641 1 57 170 GLY B N 1
ATOM 5206 C CA . GLY B 1 170 ? 2.48 15.273 23.5 1 57 170 GLY B CA 1
ATOM 5207 C C . GLY B 1 170 ? 2.166 16.016 24.781 1 57 170 GLY B C 1
ATOM 5208 O O . GLY B 1 170 ? 2.832 17 25.125 1 57 170 GLY B O 1
ATOM 5209 N N . SER B 1 171 ? 0.984 15.672 25.391 1 49.69 171 SER B N 1
ATOM 5210 C CA . SER B 1 171 ? 0.513 16.234 26.641 1 49.69 171 SER B CA 1
ATOM 5211 C C . SER B 1 171 ? 1.514 15.992 27.766 1 49.69 171 SER B C 1
ATOM 5213 O O . SER B 1 171 ? 1.546 16.734 28.75 1 49.69 171 SER B O 1
ATOM 5215 N N . THR B 1 172 ? 2.219 14.789 27.656 1 49.66 172 THR B N 1
ATOM 5216 C CA . THR B 1 172 ? 2.973 14.336 28.812 1 49.66 172 THR B CA 1
ATOM 5217 C C . THR B 1 172 ? 4.441 14.734 28.688 1 49.66 172 THR B C 1
ATOM 5219 O O . THR B 1 172 ? 5.301 14.164 29.375 1 49.66 172 THR B O 1
ATOM 5222 N N . GLY B 1 173 ? 4.824 15.758 27.75 1 64.69 173 GLY B N 1
ATOM 5223 C CA . GLY B 1 173 ? 6.105 16.422 27.938 1 64.69 173 GLY B CA 1
ATOM 5224 C C . GLY B 1 173 ? 6.996 16.375 26.719 1 64.69 173 GLY B C 1
ATOM 5225 O O . GLY B 1 173 ? 7.277 17.406 26.109 1 64.69 173 GLY B O 1
ATOM 5226 N N . ASP B 1 174 ? 7.777 15.125 26.438 1 78.81 174 ASP B N 1
ATOM 5227 C CA . ASP B 1 174 ? 8.734 15.156 25.344 1 78.81 174 ASP B CA 1
ATOM 5228 C C . ASP B 1 174 ? 8.062 14.836 24.016 1 78.81 174 ASP B C 1
ATOM 5230 O O . ASP B 1 174 ? 7.148 14.008 23.953 1 78.81 174 ASP B O 1
ATOM 5234 N N . PRO B 1 175 ? 8.445 15.508 22.969 1 86.5 175 PRO B N 1
ATOM 5235 C CA . PRO B 1 175 ? 7.863 15.242 21.656 1 86.5 175 PRO B CA 1
ATOM 5236 C C . PRO B 1 175 ? 8.047 13.797 21.203 1 86.5 175 PRO B C 1
ATOM 5238 O O . PRO B 1 175 ? 9.047 13.156 21.547 1 86.5 175 PRO B O 1
ATOM 5241 N N . LYS B 1 176 ? 7.062 13.242 20.531 1 92.38 176 LYS B N 1
ATOM 5242 C CA . LYS B 1 176 ? 7.098 11.883 20 1 92.38 176 LYS B CA 1
ATOM 5243 C C . LYS B 1 176 ? 7.242 11.891 18.484 1 92.38 176 LYS B C 1
ATOM 5245 O O . LYS B 1 176 ? 6.562 12.656 17.797 1 92.38 176 LYS B O 1
ATOM 5250 N N . GLY B 1 177 ? 8.148 11.078 17.969 1 95.94 177 GLY B N 1
ATOM 5251 C CA . GLY B 1 177 ? 8.328 10.969 16.531 1 95.94 177 GLY B CA 1
ATOM 5252 C C . GLY B 1 177 ? 7.352 10.008 15.883 1 95.94 177 GLY B C 1
ATOM 5253 O O . GLY B 1 177 ? 7.48 8.797 16.031 1 95.94 177 GLY B O 1
ATOM 5254 N N . VAL B 1 178 ? 6.406 10.523 15.164 1 97.62 178 VAL B N 1
ATOM 5255 C CA . VAL B 1 178 ? 5.441 9.711 14.438 1 97.62 178 VAL B CA 1
ATOM 5256 C C . VAL B 1 178 ? 6.102 9.102 13.203 1 97.62 178 VAL B C 1
ATOM 5258 O O . VAL B 1 178 ? 6.609 9.82 12.344 1 97.62 178 VAL B O 1
ATOM 5261 N N . MET B 1 179 ? 6.094 7.77 13.109 1 98.25 179 MET B N 1
ATOM 5262 C CA . MET B 1 179 ? 6.762 7.066 12.023 1 98.25 179 MET B CA 1
ATOM 5263 C C . MET B 1 179 ? 5.824 6.887 10.836 1 98.25 179 MET B C 1
ATOM 5265 O O . MET B 1 179 ? 4.738 6.328 10.969 1 98.25 179 MET B O 1
ATOM 5269 N N . SER B 1 180 ? 6.25 7.402 9.695 1 98.19 180 SER B N 1
ATOM 5270 C CA . SER B 1 180 ? 5.523 7.164 8.453 1 98.19 180 SER B CA 1
ATOM 5271 C C . SER B 1 180 ? 6.406 6.473 7.418 1 98.19 180 SER B C 1
ATOM 5273 O O . SER B 1 180 ? 7.477 6.977 7.074 1 98.19 180 SER B O 1
ATOM 5275 N N . ALA B 1 181 ? 5.969 5.348 6.945 1 97.75 181 ALA B N 1
ATOM 5276 C CA . ALA B 1 181 ? 6.637 4.676 5.836 1 97.75 181 ALA B CA 1
ATOM 5277 C C . ALA B 1 181 ? 6.297 5.344 4.504 1 97.75 181 ALA B C 1
ATOM 5279 O O . ALA B 1 181 ? 5.379 6.16 4.43 1 97.75 181 ALA B O 1
ATOM 5280 N N . HIS B 1 182 ? 7.086 5.008 3.457 1 98.31 182 HIS B N 1
ATOM 5281 C CA . HIS B 1 182 ? 6.777 5.516 2.125 1 98.31 182 HIS B CA 1
ATOM 5282 C C . HIS B 1 182 ? 5.34 5.188 1.73 1 98.31 182 HIS B C 1
ATOM 5284 O O . HIS B 1 182 ? 4.629 6.043 1.194 1 98.31 182 HIS B O 1
ATOM 5290 N N . SER B 1 183 ? 4.879 3.971 2.018 1 96.81 183 SER B N 1
ATOM 5291 C CA . SER B 1 183 ? 3.547 3.529 1.624 1 96.81 183 SER B CA 1
ATOM 5292 C C . SER B 1 183 ? 2.465 4.352 2.316 1 96.81 183 SER B C 1
ATOM 5294 O O . SER B 1 183 ? 1.421 4.637 1.726 1 96.81 183 SER B O 1
ATOM 5296 N N . ASN B 1 184 ? 2.67 4.742 3.564 1 97.38 184 ASN B N 1
ATOM 5297 C CA . ASN B 1 184 ? 1.709 5.582 4.27 1 97.38 184 ASN B CA 1
ATOM 5298 C C . ASN B 1 184 ? 1.533 6.93 3.58 1 97.38 184 ASN B C 1
ATOM 5300 O O . ASN B 1 184 ? 0.407 7.391 3.385 1 97.38 184 ASN B O 1
ATOM 5304 N N . VAL B 1 185 ? 2.68 7.504 3.248 1 98.62 185 VAL B N 1
ATOM 5305 C CA . VAL B 1 185 ? 2.689 8.844 2.668 1 98.62 185 VAL B CA 1
ATOM 5306 C C . VAL B 1 185 ? 2.074 8.805 1.271 1 98.62 185 VAL B C 1
ATOM 5308 O O . VAL B 1 185 ? 1.258 9.656 0.923 1 98.62 185 VAL B O 1
ATOM 5311 N N . VAL B 1 186 ? 2.461 7.789 0.491 1 98.38 186 VAL B N 1
ATOM 5312 C CA . VAL B 1 186 ? 1.943 7.652 -0.866 1 98.38 186 VAL B CA 1
ATOM 5313 C C . VAL B 1 186 ? 0.427 7.477 -0.826 1 98.38 186 VAL B C 1
ATOM 5315 O O . VAL B 1 186 ? -0.296 8.094 -1.614 1 98.38 186 VAL B O 1
ATOM 5318 N N . PHE B 1 187 ? -0.064 6.68 0.111 1 97.75 187 PHE B N 1
ATOM 5319 C CA . PHE B 1 187 ? -1.498 6.453 0.249 1 97.75 187 PHE B CA 1
ATOM 5320 C C . PHE B 1 187 ? -2.221 7.754 0.589 1 97.75 187 PHE B C 1
ATOM 5322 O O . PHE B 1 187 ? -3.17 8.141 -0.094 1 97.75 187 PHE B O 1
ATOM 5329 N N . ALA B 1 188 ? -1.758 8.438 1.595 1 98.38 188 ALA B N 1
ATOM 5330 C CA . ALA B 1 188 ? -2.408 9.656 2.064 1 98.38 188 ALA B CA 1
ATOM 5331 C C . ALA B 1 188 ? -2.447 10.711 0.967 1 98.38 188 ALA B C 1
ATOM 5333 O O . ALA B 1 188 ? -3.504 11.281 0.684 1 98.38 188 ALA B O 1
ATOM 5334 N N . ALA B 1 189 ? -1.3 10.938 0.367 1 98.56 189 ALA B N 1
ATOM 5335 C CA . ALA B 1 189 ? -1.211 11.953 -0.683 1 98.56 189 ALA B CA 1
ATOM 5336 C C . ALA B 1 189 ? -2.168 11.641 -1.83 1 98.56 189 ALA B C 1
ATOM 5338 O O . ALA B 1 189 ? -2.881 12.523 -2.311 1 98.56 189 ALA B O 1
ATOM 5339 N N . SER B 1 190 ? -2.219 10.359 -2.221 1 98 190 SER B N 1
ATOM 5340 C CA . SER B 1 190 ? -3.08 9.953 -3.328 1 98 190 SER B CA 1
ATOM 5341 C C . SER B 1 190 ? -4.551 10.133 -2.979 1 98 190 SER B C 1
ATOM 5343 O O . SER B 1 190 ? -5.34 10.602 -3.803 1 98 190 SER B O 1
ATOM 5345 N N . SER B 1 191 ? -4.895 9.766 -1.802 1 98.19 191 SER B N 1
ATOM 5346 C CA . SER B 1 191 ? -6.277 9.883 -1.355 1 98.19 191 SER B CA 1
ATOM 5347 C C . SER B 1 191 ? -6.73 11.336 -1.315 1 98.19 191 SER B C 1
ATOM 5349 O O . SER B 1 191 ? -7.793 11.68 -1.834 1 98.19 191 SER B O 1
ATOM 5351 N N . ILE B 1 192 ? -5.938 12.203 -0.789 1 98.62 192 ILE B N 1
ATOM 5352 C CA . ILE B 1 192 ? -6.281 13.617 -0.634 1 98.62 192 ILE B CA 1
ATOM 5353 C C . ILE B 1 192 ? -6.363 14.281 -2.006 1 98.62 192 ILE B C 1
ATOM 5355 O O . ILE B 1 192 ? -7.305 15.023 -2.285 1 98.62 192 ILE B O 1
ATOM 5359 N N . ILE B 1 193 ? -5.402 14 -2.889 1 98.5 193 ILE B N 1
ATOM 5360 C CA . ILE B 1 193 ? -5.383 14.547 -4.242 1 98.5 193 ILE B CA 1
ATOM 5361 C C . ILE B 1 193 ? -6.68 14.18 -4.965 1 98.5 193 ILE B C 1
ATOM 5363 O O . ILE B 1 193 ? -7.227 14.992 -5.719 1 98.5 193 ILE B O 1
ATOM 5367 N N . THR B 1 194 ? -7.145 12.961 -4.676 1 97.31 194 THR B N 1
ATOM 5368 C CA . THR B 1 194 ? -8.32 12.445 -5.371 1 97.31 194 THR B CA 1
ATOM 5369 C C . THR B 1 194 ? -9.555 13.266 -5.031 1 97.31 194 THR B C 1
ATOM 5371 O O . THR B 1 194 ? -10.211 13.805 -5.926 1 97.31 194 THR B O 1
ATOM 5374 N N . TYR B 1 195 ? -9.836 13.492 -3.766 1 97.12 195 TYR B N 1
ATOM 5375 C CA . TYR B 1 195 ? -11.102 14.141 -3.451 1 97.12 195 TYR B CA 1
ATOM 5376 C C . TYR B 1 195 ? -10.992 15.648 -3.596 1 97.12 195 TYR B C 1
ATOM 5378 O O . TYR B 1 195 ? -12.008 16.344 -3.732 1 97.12 195 TYR B O 1
ATOM 5386 N N . LEU B 1 196 ? -9.781 16.203 -3.562 1 98.5 196 LEU B N 1
ATOM 5387 C CA . LEU B 1 196 ? -9.609 17.625 -3.84 1 98.5 196 LEU B CA 1
ATOM 5388 C C . LEU B 1 196 ? -9.609 17.891 -5.34 1 98.5 196 LEU B C 1
ATOM 5390 O O . LEU B 1 196 ? -9.648 19.047 -5.773 1 98.5 196 LEU B O 1
ATOM 5394 N N . GLN B 1 197 ? -9.477 16.797 -6.156 1 98 197 GLN B N 1
ATOM 5395 C CA . GLN B 1 197 ? -9.477 16.859 -7.617 1 98 197 GLN B CA 1
ATOM 5396 C C . GLN B 1 197 ? -8.328 17.719 -8.133 1 98 197 GLN B C 1
ATOM 5398 O O . GLN B 1 197 ? -8.523 18.562 -9 1 98 197 GLN B O 1
ATOM 5403 N N . ASN B 1 198 ? -7.195 17.516 -7.547 1 98.69 198 ASN B N 1
ATOM 5404 C CA . ASN B 1 198 ? -6.023 18.281 -7.953 1 98.69 198 ASN B CA 1
ATOM 5405 C C . ASN B 1 198 ? -5.539 17.875 -9.344 1 98.69 198 ASN B C 1
ATOM 5407 O O . ASN B 1 198 ? -5.578 16.688 -9.695 1 98.69 198 ASN B O 1
ATOM 5411 N N . VAL B 1 199 ? -5.09 18.812 -10.094 1 98.19 199 VAL B N 1
ATOM 5412 C CA . VAL B 1 199 ? -4.555 18.609 -11.438 1 98.19 199 VAL B CA 1
ATOM 5413 C C . VAL B 1 199 ? -3.219 19.328 -11.578 1 98.19 199 VAL B C 1
ATOM 5415 O O . VAL B 1 199 ? -2.82 20.094 -10.688 1 98.19 199 VAL B O 1
ATOM 5418 N N . GLU B 1 200 ? -2.557 19.141 -12.648 1 98.31 200 GLU B N 1
ATOM 5419 C CA . GLU B 1 200 ? -1.209 19.656 -12.875 1 98.31 200 GLU B CA 1
ATOM 5420 C C . GLU B 1 200 ? -1.207 21.172 -12.961 1 98.31 200 GLU B C 1
ATOM 5422 O O . GLU B 1 200 ? -0.182 21.812 -12.719 1 98.31 200 GLU B O 1
ATOM 5427 N N . GLU B 1 201 ? -2.312 21.797 -13.227 1 98.38 201 GLU B N 1
ATOM 5428 C CA . GLU B 1 201 ? -2.422 23.25 -13.406 1 98.38 201 GLU B CA 1
ATOM 5429 C C . GLU B 1 201 ? -2.617 23.953 -12.062 1 98.38 201 GLU B C 1
ATOM 5431 O O . GLU B 1 201 ? -2.496 25.172 -11.984 1 98.38 201 GLU B O 1
ATOM 5436 N N . ASP B 1 202 ? -2.855 23.203 -11.055 1 98.88 202 ASP B N 1
ATOM 5437 C CA . ASP B 1 202 ? -3.109 23.812 -9.75 1 98.88 202 ASP B CA 1
ATOM 5438 C C . ASP B 1 202 ? -1.856 24.484 -9.211 1 98.88 202 ASP B C 1
ATOM 5440 O O . ASP B 1 202 ? -0.745 23.984 -9.375 1 98.88 202 ASP B O 1
ATOM 5444 N N . VAL B 1 203 ? -2.08 25.609 -8.586 1 98.94 203 VAL B N 1
ATOM 5445 C CA . VAL B 1 203 ? -1.083 26.391 -7.855 1 98.94 203 VAL B CA 1
ATOM 5446 C C . VAL B 1 203 ? -1.495 26.516 -6.387 1 98.94 203 VAL B C 1
ATOM 5448 O O . VAL B 1 203 ? -2.498 27.156 -6.07 1 98.94 203 VAL B O 1
ATOM 5451 N N . VAL B 1 204 ? -0.724 25.938 -5.484 1 98.94 204 VAL B N 1
ATOM 5452 C CA . VAL B 1 204 ? -1.074 25.922 -4.066 1 98.94 204 VAL B CA 1
ATOM 5453 C C . VAL B 1 204 ? -0.174 26.875 -3.291 1 98.94 204 VAL B C 1
ATOM 5455 O O . VAL B 1 204 ? 1.053 26.812 -3.406 1 98.94 204 VAL B O 1
ATOM 5458 N N . ILE B 1 205 ? -0.724 27.75 -2.561 1 98.81 205 ILE B N 1
ATOM 5459 C CA . ILE B 1 205 ? 0.066 28.578 -1.65 1 98.81 205 ILE B CA 1
ATOM 5460 C C . ILE B 1 205 ? 0.157 27.891 -0.287 1 98.81 205 ILE B C 1
ATOM 5462 O O . ILE B 1 205 ? -0.822 27.328 0.193 1 98.81 205 ILE B O 1
ATOM 5466 N N . ASN B 1 206 ? 1.307 27.844 0.262 1 98.38 206 ASN B N 1
ATOM 5467 C CA . ASN B 1 206 ? 1.521 27.234 1.571 1 98.38 206 ASN B CA 1
ATOM 5468 C C . ASN B 1 206 ? 2.223 28.188 2.527 1 98.38 206 ASN B C 1
ATOM 5470 O O . ASN B 1 206 ? 3.391 28.531 2.326 1 98.38 206 ASN B O 1
ATOM 5474 N N . VAL B 1 207 ? 1.474 28.609 3.525 1 96.06 207 VAL B N 1
ATOM 5475 C CA . VAL B 1 207 ? 2.027 29.5 4.539 1 96.06 207 VAL B CA 1
ATOM 5476 C C . VAL B 1 207 ? 2.273 28.719 5.832 1 96.06 207 VAL B C 1
ATOM 5478 O O . VAL B 1 207 ? 2.709 29.297 6.832 1 96.06 207 VAL B O 1
ATOM 5481 N N . LEU B 1 208 ? 1.929 27.422 5.836 1 93.94 208 LEU B N 1
ATOM 5482 C CA . LEU B 1 208 ? 2.086 26.562 7 1 93.94 208 LEU B CA 1
ATOM 5483 C C . LEU B 1 208 ? 3.484 25.953 7.043 1 93.94 208 LEU B C 1
ATOM 5485 O O . LEU B 1 208 ? 4.066 25.641 5.996 1 93.94 208 LEU B O 1
ATOM 5489 N N . PRO B 1 209 ? 4 25.734 8.242 1 93.31 209 PRO B N 1
ATOM 5490 C CA . PRO B 1 209 ? 5.328 25.125 8.328 1 93.31 209 PRO B CA 1
ATOM 5491 C C . PRO B 1 209 ? 5.375 23.719 7.73 1 93.31 209 PRO B C 1
ATOM 5493 O O . PRO B 1 209 ? 4.434 22.938 7.906 1 93.31 209 PRO B O 1
ATOM 5496 N N . LEU B 1 210 ? 6.469 23.422 7.07 1 97.25 210 LEU B N 1
ATOM 5497 C CA . LEU B 1 210 ? 6.66 22.078 6.527 1 97.25 210 LEU B CA 1
ATOM 5498 C C . LEU B 1 210 ? 6.977 21.094 7.641 1 97.25 210 LEU B C 1
ATOM 5500 O O . LEU B 1 210 ? 6.934 19.875 7.426 1 97.25 210 LEU B O 1
ATOM 5504 N N . SER B 1 211 ? 7.254 21.562 8.828 1 93.88 211 SER B N 1
ATOM 5505 C CA . SER B 1 211 ? 7.52 20.719 9.977 1 93.88 211 SER B CA 1
ATOM 5506 C C . SER B 1 211 ? 6.227 20.141 10.547 1 93.88 211 SER B C 1
ATOM 5508 O O . SER B 1 211 ? 6.262 19.266 11.414 1 93.88 211 SER B O 1
ATOM 5510 N N . PHE B 1 212 ? 5.16 20.672 10 1 90.5 212 PHE B N 1
ATOM 5511 C CA . PHE B 1 212 ? 3.816 20.234 10.367 1 90.5 212 PHE B CA 1
ATOM 5512 C C . PHE B 1 212 ? 3.186 19.422 9.242 1 90.5 212 PHE B C 1
ATOM 5514 O O . PHE B 1 212 ? 3.336 19.766 8.062 1 90.5 212 PHE B O 1
ATOM 5521 N N . ASP B 1 213 ? 2.477 18.344 9.664 1 94.94 213 ASP B N 1
ATOM 5522 C CA . ASP B 1 213 ? 1.932 17.406 8.695 1 94.94 213 ASP B CA 1
ATOM 5523 C C . ASP B 1 213 ? 1.089 18.125 7.645 1 94.94 213 ASP B C 1
ATOM 5525 O O . ASP B 1 213 ? 1.217 17.859 6.449 1 94.94 213 ASP B O 1
ATOM 5529 N N . TYR B 1 214 ? 0.247 19.031 8.062 1 95.69 214 TYR B N 1
ATOM 5530 C CA . TYR B 1 214 ? -0.652 19.75 7.16 1 95.69 214 TYR B CA 1
ATOM 5531 C C . TYR B 1 214 ? 0.133 20.578 6.148 1 95.69 214 TYR B C 1
ATOM 5533 O O . TYR B 1 214 ? -0.177 20.562 4.957 1 95.69 214 TYR B O 1
ATOM 5541 N N . GLY B 1 215 ? 1.131 21.266 6.578 1 96.88 215 GLY B N 1
ATOM 5542 C CA . GLY B 1 215 ? 2.004 22.016 5.684 1 96.88 215 GLY B CA 1
ATOM 5543 C C . GLY B 1 215 ? 2.85 21.125 4.797 1 96.88 215 GLY B C 1
ATOM 5544 O O . GLY B 1 215 ? 2.99 21.391 3.6 1 96.88 215 GLY B O 1
ATOM 5545 N N . LEU B 1 216 ? 3.369 20.078 5.352 1 98.31 216 LEU B N 1
ATOM 5546 C CA . LEU B 1 216 ? 4.23 19.141 4.633 1 98.31 216 LEU B CA 1
ATOM 5547 C C . LEU B 1 216 ? 3.49 18.516 3.455 1 98.31 216 LEU B C 1
ATOM 5549 O O . LEU B 1 216 ? 4.043 18.406 2.357 1 98.31 216 LEU B O 1
ATOM 5553 N N . TYR B 1 217 ? 2.258 18.156 3.652 1 98.56 217 TYR B N 1
ATOM 5554 C CA . TYR B 1 217 ? 1.512 17.438 2.627 1 98.56 217 TYR B CA 1
ATOM 5555 C C . TYR B 1 217 ? 1.138 18.359 1.474 1 98.56 217 TYR B C 1
ATOM 5557 O O . TYR B 1 217 ? 0.836 17.891 0.371 1 98.56 217 TYR B O 1
ATOM 5565 N N . GLN B 1 218 ? 1.136 19.703 1.723 1 98.69 218 GLN B N 1
ATOM 5566 C CA . GLN B 1 218 ? 0.963 20.594 0.574 1 98.69 218 GLN B CA 1
ATOM 5567 C C . GLN B 1 218 ? 2.119 20.453 -0.41 1 98.69 218 GLN B C 1
ATOM 5569 O O . GLN B 1 218 ? 1.908 20.422 -1.624 1 98.69 218 GLN B O 1
ATOM 5574 N N . LEU B 1 219 ? 3.293 20.359 0.147 1 98.88 219 LEU B N 1
ATOM 5575 C CA . LEU B 1 219 ? 4.477 20.141 -0.681 1 98.88 219 LEU B CA 1
ATOM 5576 C C . LEU B 1 219 ? 4.414 18.781 -1.381 1 98.88 219 LEU B C 1
ATOM 5578 O O . LEU B 1 219 ? 4.535 18.719 -2.605 1 98.88 219 LEU B O 1
ATOM 5582 N N . LEU B 1 220 ? 4.242 17.75 -0.638 1 98.88 220 LEU B N 1
ATOM 5583 C CA . LEU B 1 220 ? 4.297 16.391 -1.155 1 98.88 220 LEU B CA 1
ATOM 5584 C C . LEU B 1 220 ? 3.236 16.172 -2.229 1 98.88 220 LEU B C 1
ATOM 5586 O O . LEU B 1 220 ? 3.533 15.648 -3.303 1 98.88 220 LEU B O 1
ATOM 5590 N N . MET B 1 221 ? 2.008 16.609 -1.961 1 98.88 221 MET B N 1
ATOM 5591 C CA . MET B 1 221 ? 0.915 16.422 -2.91 1 98.88 221 MET B CA 1
ATOM 5592 C C . MET B 1 221 ? 1.164 17.234 -4.188 1 98.88 221 MET B C 1
ATOM 5594 O O . MET B 1 221 ? 0.998 16.703 -5.293 1 98.88 221 MET B O 1
ATOM 5598 N N . THR B 1 222 ? 1.577 18.5 -4.035 1 98.94 222 THR B N 1
ATOM 5599 C CA . THR B 1 222 ? 1.788 19.359 -5.195 1 98.94 222 THR B CA 1
ATOM 5600 C C . THR B 1 222 ? 2.842 18.766 -6.125 1 98.94 222 THR B C 1
ATOM 5602 O O . THR B 1 222 ? 2.66 18.734 -7.344 1 98.94 222 THR B O 1
ATOM 5605 N N . PHE B 1 223 ? 3.9 18.25 -5.535 1 98.94 223 PHE B N 1
ATOM 5606 C CA . PHE B 1 223 ? 4.969 17.672 -6.336 1 98.94 223 PHE B CA 1
ATOM 5607 C C . PHE B 1 223 ? 4.531 16.344 -6.938 1 98.94 223 PHE B C 1
ATOM 5609 O O . PHE B 1 223 ? 4.996 15.953 -8.008 1 98.94 223 PHE B O 1
ATOM 5616 N N . LYS B 1 224 ? 3.65 15.625 -6.285 1 98.81 224 LYS B N 1
ATOM 5617 C CA . LYS B 1 224 ? 3.141 14.359 -6.809 1 98.81 224 LYS B CA 1
ATOM 5618 C C . LYS B 1 224 ? 2.268 14.594 -8.039 1 98.81 224 LYS B C 1
ATOM 5620 O O . LYS B 1 224 ? 2.428 13.914 -9.055 1 98.81 224 LYS B O 1
ATOM 5625 N N . PHE B 1 225 ? 1.29 15.57 -7.969 1 98.62 225 PHE B N 1
ATOM 5626 C CA . PHE B 1 225 ? 0.385 15.734 -9.102 1 98.62 225 PHE B CA 1
ATOM 5627 C C . PHE B 1 225 ? 0.981 16.672 -10.141 1 98.62 225 PHE B C 1
ATOM 5629 O O . PHE B 1 225 ? 0.415 16.859 -11.219 1 98.62 225 PHE B O 1
ATOM 5636 N N . GLY B 1 226 ? 2.156 17.359 -9.828 1 98.88 226 GLY B N 1
ATOM 5637 C CA . GLY B 1 226 ? 2.885 18.156 -10.805 1 98.88 226 GLY B CA 1
ATOM 5638 C C . GLY B 1 226 ? 2.434 19.594 -10.852 1 98.88 226 GLY B C 1
ATOM 5639 O O . GLY B 1 226 ? 2.535 20.25 -11.891 1 98.88 226 GLY B O 1
ATOM 5640 N N . GLY B 1 227 ? 1.93 20.094 -9.758 1 98.88 227 GLY B N 1
ATOM 5641 C CA . GLY B 1 227 ? 1.508 21.484 -9.68 1 98.88 227 GLY B CA 1
ATOM 5642 C C . GLY B 1 227 ? 2.643 22.438 -9.352 1 98.88 227 GLY B C 1
ATOM 5643 O O . GLY B 1 227 ? 3.811 22.125 -9.586 1 98.88 227 GLY B O 1
ATOM 5644 N N . ARG B 1 228 ? 2.271 23.625 -8.922 1 98.94 228 ARG B N 1
ATOM 5645 C CA . ARG B 1 228 ? 3.221 24.641 -8.453 1 98.94 228 ARG B CA 1
ATOM 5646 C C . ARG B 1 228 ? 2.955 25 -7 1 98.94 228 ARG B C 1
ATOM 5648 O O . ARG B 1 228 ? 1.81 25.234 -6.613 1 98.94 228 ARG B O 1
ATOM 5655 N N . LEU B 1 229 ? 3.965 24.969 -6.266 1 98.94 229 LEU B N 1
ATOM 5656 C CA . LEU B 1 229 ? 3.863 25.375 -4.863 1 98.94 229 LEU B CA 1
ATOM 5657 C C . LEU B 1 229 ? 4.43 26.766 -4.656 1 98.94 229 LEU B C 1
ATOM 5659 O O . LEU B 1 229 ? 5.57 27.047 -5.035 1 98.94 229 LEU B O 1
ATOM 5663 N N . VAL B 1 230 ? 3.633 27.656 -4.137 1 98.88 230 VAL B N 1
ATOM 5664 C CA . VAL B 1 230 ? 4.078 28.953 -3.641 1 98.88 230 VAL B CA 1
ATOM 5665 C C . VAL B 1 230 ? 4.289 28.891 -2.131 1 98.88 230 VAL B C 1
ATOM 5667 O O . VAL B 1 230 ? 3.328 28.906 -1.361 1 98.88 230 VAL B O 1
ATOM 5670 N N . LEU B 1 231 ? 5.531 28.844 -1.731 1 98.62 231 LEU B N 1
ATOM 5671 C CA . LEU B 1 231 ? 5.883 28.594 -0.338 1 98.62 231 LEU B CA 1
ATOM 5672 C C . LEU B 1 231 ? 6.281 29.891 0.362 1 98.62 231 LEU B C 1
ATOM 5674 O O . LEU B 1 231 ? 7.242 30.547 -0.039 1 98.62 231 LEU B O 1
ATOM 5678 N N . GLU B 1 232 ? 5.5 30.234 1.384 1 96.44 232 GLU B N 1
ATOM 5679 C CA . GLU B 1 232 ? 5.762 31.406 2.199 1 96.44 232 GLU B CA 1
ATOM 5680 C C . GLU B 1 232 ? 6.285 31.031 3.578 1 96.44 232 GLU B C 1
ATOM 5682 O O . GLU B 1 232 ? 6.055 29.906 4.047 1 96.44 232 GLU B O 1
ATOM 5687 N N . ARG B 1 233 ? 6.938 31.875 4.164 1 90.38 233 ARG B N 1
ATOM 5688 C CA . ARG B 1 233 ? 7.496 31.625 5.488 1 90.38 233 ARG B CA 1
ATOM 5689 C C . ARG B 1 233 ? 6.391 31.484 6.531 1 90.38 233 ARG B C 1
ATOM 5691 O O . ARG B 1 233 ? 6.484 30.656 7.438 1 90.38 233 ARG B O 1
ATOM 5698 N N . SER B 1 234 ? 5.5 32.375 6.465 1 87.44 234 SER B N 1
ATOM 5699 C CA . SER B 1 234 ? 4.363 32.406 7.383 1 87.44 234 SER B CA 1
ATOM 5700 C C . SER B 1 234 ? 3.258 33.312 6.867 1 87.44 234 SER B C 1
ATOM 5702 O O . SER B 1 234 ? 3.357 33.875 5.77 1 87.44 234 SER B O 1
ATOM 5704 N N . PHE B 1 235 ? 2.26 33.406 7.664 1 85.88 235 PHE B N 1
ATOM 5705 C CA . PHE B 1 235 ? 1.166 34.312 7.363 1 85.88 235 PHE B CA 1
ATOM 5706 C C . PHE B 1 235 ? 1.274 35.594 8.203 1 85.88 235 PHE B C 1
ATOM 5708 O O . PHE B 1 235 ? 0.281 36.281 8.406 1 85.88 235 PHE B O 1
ATOM 5715 N N . ALA B 1 236 ? 2.416 35.875 8.664 1 79.38 236 ALA B N 1
ATOM 5716 C CA . ALA B 1 236 ? 2.641 37.031 9.523 1 79.38 236 ALA B CA 1
ATOM 5717 C C . ALA B 1 236 ? 2.363 38.344 8.781 1 79.38 236 ALA B C 1
ATOM 5719 O O . ALA B 1 236 ? 1.981 39.344 9.383 1 79.38 236 ALA B O 1
ATOM 5720 N N . TYR B 1 237 ? 2.518 38.344 7.48 1 87.31 237 TYR B N 1
ATOM 5721 C CA . TYR B 1 237 ? 2.238 39.5 6.641 1 87.31 237 TYR B CA 1
ATOM 5722 C C . TYR B 1 237 ? 1.18 39.156 5.594 1 87.31 237 TYR B C 1
ATOM 5724 O O . TYR B 1 237 ? 1.498 38.969 4.414 1 87.31 237 TYR B O 1
ATOM 5732 N N . PRO B 1 238 ? -0.056 39.219 5.98 1 90.88 238 PRO B N 1
ATOM 5733 C CA . PRO B 1 238 ? -1.153 38.75 5.129 1 90.88 238 PRO B CA 1
ATOM 5734 C C . PRO B 1 238 ? -1.234 39.5 3.801 1 90.88 238 PRO B C 1
ATOM 5736 O O . PRO B 1 238 ? -1.542 38.906 2.768 1 90.88 238 PRO B O 1
ATOM 5739 N N . ALA B 1 239 ? -0.988 40.812 3.832 1 92.69 239 ALA B N 1
ATOM 5740 C CA . ALA B 1 239 ? -1.064 41.594 2.604 1 92.69 239 ALA B CA 1
ATOM 5741 C C . ALA B 1 239 ? -0.086 41.062 1.556 1 92.69 239 ALA B C 1
ATOM 5743 O O . ALA B 1 239 ? -0.411 41.031 0.367 1 92.69 239 ALA B O 1
ATOM 5744 N N . GLN B 1 240 ? 1.064 40.75 2.041 1 93.25 240 GLN B N 1
ATOM 5745 C CA . GLN B 1 240 ? 2.07 40.219 1.138 1 93.25 240 GLN B CA 1
ATOM 5746 C C . GLN B 1 240 ? 1.634 38.875 0.58 1 93.25 240 GLN B C 1
ATOM 5748 O O . GLN B 1 240 ? 1.848 38.562 -0.6 1 93.25 240 GLN B O 1
ATOM 5753 N N . VAL B 1 241 ? 1.086 38.062 1.386 1 95.88 241 VAL B N 1
ATOM 5754 C CA . VAL B 1 241 ? 0.604 36.75 0.977 1 95.88 241 VAL B CA 1
ATOM 5755 C C . VAL B 1 241 ? -0.5 36.906 -0.066 1 95.88 241 VAL B C 1
ATOM 5757 O O . VAL B 1 241 ? -0.511 36.219 -1.077 1 95.88 241 VAL B O 1
ATOM 5760 N N . LEU B 1 242 ? -1.379 37.875 0.145 1 96.81 242 LEU B N 1
ATOM 5761 C CA . LEU B 1 242 ? -2.48 38.094 -0.779 1 96.81 242 LEU B CA 1
ATOM 5762 C C . LEU B 1 242 ? -1.963 38.594 -2.127 1 96.81 242 LEU B C 1
ATOM 5764 O O . LEU B 1 242 ? -2.486 38.219 -3.176 1 96.81 242 LEU B O 1
ATOM 5768 N N . LYS B 1 243 ? -0.966 39.406 -2.068 1 96.69 243 LYS B N 1
ATOM 5769 C CA . LYS B 1 243 ? -0.344 39.875 -3.309 1 96.69 243 LYS B CA 1
ATOM 5770 C C . LYS B 1 243 ? 0.256 38.688 -4.086 1 96.69 243 LYS B C 1
ATOM 5772 O O . LYS B 1 243 ? 0.161 38.656 -5.312 1 96.69 243 LYS B O 1
ATOM 5777 N N . GLN B 1 244 ? 0.875 37.844 -3.379 1 96.75 244 GLN B N 1
ATOM 5778 C CA . GLN B 1 244 ? 1.463 36.656 -4.008 1 96.75 244 GLN B CA 1
ATOM 5779 C C . GLN B 1 244 ? 0.384 35.75 -4.586 1 96.75 244 GLN B C 1
ATOM 5781 O O . GLN B 1 244 ? 0.577 35.156 -5.645 1 96.75 244 GLN B O 1
ATOM 5786 N N . MET B 1 245 ? -0.695 35.625 -3.883 1 97.88 245 MET B N 1
ATOM 5787 C CA . MET B 1 245 ? -1.811 34.812 -4.375 1 97.88 245 MET B CA 1
ATOM 5788 C C . MET B 1 245 ? -2.311 35.344 -5.715 1 97.88 245 MET B C 1
ATOM 5790 O O . MET B 1 245 ? -2.564 34.562 -6.637 1 97.88 245 MET B O 1
ATOM 5794 N N . GLU B 1 246 ? -2.418 36.656 -5.773 1 98.06 246 GLU B N 1
ATOM 5795 C CA . GLU B 1 246 ? -2.865 37.281 -7.012 1 98.06 246 GLU B CA 1
ATOM 5796 C C . GLU B 1 246 ? -1.833 37.094 -8.125 1 98.06 246 GLU B C 1
ATOM 5798 O O . GLU B 1 246 ? -2.172 36.688 -9.234 1 98.06 246 GLU B O 1
ATOM 5803 N N . ALA B 1 247 ? -0.596 37.344 -7.809 1 97.81 247 ALA B N 1
ATOM 5804 C CA . ALA B 1 247 ? 0.48 37.344 -8.797 1 97.81 247 ALA B CA 1
ATOM 5805 C C . ALA B 1 247 ? 0.659 35.938 -9.383 1 97.81 247 ALA B C 1
ATOM 5807 O O . ALA B 1 247 ? 0.982 35.781 -10.57 1 97.81 247 ALA B O 1
ATOM 5808 N N . GLU B 1 248 ? 0.429 34.875 -8.594 1 98.31 248 GLU B N 1
ATOM 5809 C CA . GLU B 1 248 ? 0.69 33.5 -9.008 1 98.31 248 GLU B CA 1
ATOM 5810 C C . GLU B 1 248 ? -0.598 32.812 -9.43 1 98.31 248 GLU B C 1
ATOM 5812 O O . GLU B 1 248 ? -0.583 31.609 -9.766 1 98.31 248 GLU B O 1
ATOM 5817 N N . ALA B 1 249 ? -1.678 33.5 -9.344 1 98.56 249 ALA B N 1
ATOM 5818 C CA . ALA B 1 249 ? -2.979 32.906 -9.672 1 98.56 249 ALA B CA 1
ATOM 5819 C C . ALA B 1 249 ? -3.223 31.625 -8.883 1 98.56 249 ALA B C 1
ATOM 5821 O O . ALA B 1 249 ? -3.531 30.594 -9.469 1 98.56 249 ALA B O 1
ATOM 5822 N N . VAL B 1 250 ? -3.141 31.75 -7.598 1 98.75 250 VAL B N 1
ATOM 5823 C CA . VAL B 1 250 ? -3.24 30.609 -6.688 1 98.75 250 VAL B CA 1
ATOM 5824 C C . VAL B 1 250 ? -4.621 29.969 -6.812 1 98.75 250 VAL B C 1
ATOM 5826 O O . VAL B 1 250 ? -5.633 30.672 -6.879 1 98.75 250 VAL B O 1
ATOM 5829 N N . THR B 1 251 ? -4.652 28.625 -6.859 1 98.88 251 THR B N 1
ATOM 5830 C CA . THR B 1 251 ? -5.91 27.891 -7 1 98.88 251 THR B CA 1
ATOM 5831 C C . THR B 1 251 ? -6.277 27.188 -5.699 1 98.88 251 THR B C 1
ATOM 5833 O O . THR B 1 251 ? -7.426 26.797 -5.504 1 98.88 251 THR B O 1
ATOM 5836 N N . GLY B 1 252 ? -5.359 26.922 -4.812 1 98.81 252 GLY B N 1
ATOM 5837 C CA . GLY B 1 252 ? -5.609 26.25 -3.549 1 98.81 252 GLY B CA 1
ATOM 5838 C C . GLY B 1 252 ? -5.047 27 -2.352 1 98.81 252 GLY B C 1
ATOM 5839 O O . GLY B 1 252 ? -3.891 27.422 -2.365 1 98.81 252 GLY B O 1
ATOM 5840 N N . LEU B 1 253 ? -5.82 27.109 -1.255 1 98.5 253 LEU B N 1
ATOM 5841 C CA . LEU B 1 253 ? -5.434 27.812 -0.034 1 98.5 253 LEU B CA 1
ATOM 5842 C C . LEU B 1 253 ? -5.719 26.953 1.195 1 98.5 253 LEU B C 1
ATOM 5844 O O . LEU B 1 253 ? -6.859 26.891 1.664 1 98.5 253 LEU B O 1
ATOM 5848 N N . PRO B 1 254 ? -4.73 26.297 1.678 1 97.88 254 PRO B N 1
ATOM 5849 C CA . PRO B 1 254 ? -4.875 25.641 2.979 1 97.88 254 PRO B CA 1
ATOM 5850 C C . PRO B 1 254 ? -4.762 26.609 4.148 1 97.88 254 PRO B C 1
ATOM 5852 O O . PRO B 1 254 ? -3.947 27.531 4.109 1 97.88 254 PRO B O 1
ATOM 5855 N N . GLY B 1 255 ? -5.586 26.375 5.168 1 94.5 255 GLY B N 1
ATOM 5856 C CA . GLY B 1 255 ? -5.512 27.281 6.305 1 94.5 255 GLY B CA 1
ATOM 5857 C C . GLY B 1 255 ? -6.039 26.672 7.59 1 94.5 255 GLY B C 1
ATOM 5858 O O . GLY B 1 255 ? -6.871 25.766 7.559 1 94.5 255 GLY B O 1
ATOM 5859 N N . VAL B 1 256 ? -5.477 27.188 8.703 1 89.44 256 VAL B N 1
ATOM 5860 C CA . VAL B 1 256 ? -5.953 26.859 10.039 1 89.44 256 VAL B CA 1
ATOM 5861 C C . VAL B 1 256 ? -6.898 27.953 10.547 1 89.44 256 VAL B C 1
ATOM 5863 O O . VAL B 1 256 ? -6.969 29.031 9.961 1 89.44 256 VAL B O 1
ATOM 5866 N N . PRO B 1 257 ? -7.656 27.766 11.594 1 86.38 257 PRO B N 1
ATOM 5867 C CA . PRO B 1 257 ? -8.664 28.719 12.047 1 86.38 257 PRO B CA 1
ATOM 5868 C C . PRO B 1 257 ? -8.078 30.109 12.32 1 86.38 257 PRO B C 1
ATOM 5870 O O . PRO B 1 257 ? -8.688 31.125 11.961 1 86.38 257 PRO B O 1
ATOM 5873 N N . THR B 1 258 ? -6.91 30.156 12.828 1 79.38 258 THR B N 1
ATOM 5874 C CA . THR B 1 258 ? -6.305 31.438 13.148 1 79.38 258 THR B CA 1
ATOM 5875 C C . THR B 1 258 ? -6.008 32.219 11.875 1 79.38 258 THR B C 1
ATOM 5877 O O . THR B 1 258 ? -6.141 33.438 11.852 1 79.38 258 THR B O 1
ATOM 5880 N N . LEU B 1 259 ? -5.594 31.531 10.883 1 86.88 259 LEU B N 1
ATOM 5881 C CA . LEU B 1 259 ? -5.355 32.156 9.586 1 86.88 259 LEU B CA 1
ATOM 5882 C C . LEU B 1 259 ? -6.641 32.75 9.016 1 86.88 259 LEU B C 1
ATOM 5884 O O . LEU B 1 259 ? -6.664 33.906 8.586 1 86.88 259 LEU B O 1
ATOM 5888 N N . PHE B 1 260 ? -7.703 32.062 9.086 1 90.12 260 PHE B N 1
ATOM 5889 C CA . PHE B 1 260 ? -8.969 32.5 8.516 1 90.12 260 PHE B CA 1
ATOM 5890 C C . PHE B 1 260 ? -9.586 33.625 9.352 1 90.12 260 PHE B C 1
ATOM 5892 O O . PHE B 1 260 ? -10.242 34.531 8.82 1 90.12 260 PHE B O 1
ATOM 5899 N N . ALA B 1 261 ? -9.391 33.531 10.672 1 83.19 261 ALA B N 1
ATOM 5900 C CA . ALA B 1 261 ? -9.852 34.625 11.531 1 83.19 261 ALA B CA 1
ATOM 5901 C C . ALA B 1 261 ? -9.234 35.969 11.109 1 83.19 261 ALA B C 1
ATOM 5903 O O . ALA B 1 261 ? -9.914 36.969 11.102 1 83.19 261 ALA B O 1
ATOM 5904 N N . MET B 1 262 ? -7.984 35.906 10.711 1 83.19 262 MET B N 1
ATOM 5905 C CA . MET B 1 262 ? -7.285 37.094 10.25 1 83.19 262 MET B CA 1
ATOM 5906 C C . MET B 1 262 ? -7.77 37.5 8.867 1 83.19 262 MET B C 1
ATOM 5908 O O . MET B 1 262 ? -8.07 38.688 8.633 1 83.19 262 MET B O 1
ATOM 5912 N N . LEU B 1 263 ? -7.887 36.594 8.047 1 89.62 263 LEU B N 1
ATOM 5913 C CA . LEU B 1 263 ? -8.281 36.844 6.664 1 89.62 263 LEU B CA 1
ATOM 5914 C C . LEU B 1 263 ? -9.672 37.469 6.594 1 89.62 263 LEU B C 1
ATOM 5916 O O . LEU B 1 263 ? -9.914 38.375 5.785 1 89.62 263 LEU B O 1
ATOM 5920 N N . LEU B 1 264 ? -10.57 37.031 7.438 1 89.44 264 LEU B N 1
ATOM 5921 C CA . LEU B 1 264 ? -11.961 37.438 7.41 1 89.44 264 LEU B CA 1
ATOM 5922 C C . LEU B 1 264 ? -12.109 38.875 7.871 1 89.44 264 LEU B C 1
ATOM 5924 O O . LEU B 1 264 ? -13.117 39.531 7.59 1 89.44 264 LEU B O 1
ATOM 5928 N N . GLN B 1 265 ? -11.086 39.375 8.492 1 84.88 265 GLN B N 1
ATOM 5929 C CA . GLN B 1 265 ? -11.117 40.75 8.977 1 84.88 265 GLN B CA 1
ATOM 5930 C C . GLN B 1 265 ? -10.523 41.719 7.953 1 84.88 265 GLN B C 1
ATOM 5932 O O . GLN B 1 265 ? -10.586 42.938 8.125 1 84.88 265 GLN B O 1
ATOM 5937 N N . MET B 1 266 ? -10.039 41.188 6.941 1 90 266 MET B N 1
ATOM 5938 C CA . MET B 1 266 ? -9.336 42.031 5.969 1 90 266 MET B CA 1
ATOM 5939 C C . MET B 1 266 ? -10.266 42.438 4.832 1 90 266 MET B C 1
ATOM 5941 O O . MET B 1 266 ? -11.219 41.719 4.512 1 90 266 MET B O 1
ATOM 5945 N N . ASP B 1 267 ? -9.992 43.656 4.336 1 93.94 267 ASP B N 1
ATOM 5946 C CA . ASP B 1 267 ? -10.578 44.062 3.059 1 93.94 267 ASP B CA 1
ATOM 5947 C C . ASP B 1 267 ? -9.859 43.375 1.891 1 93.94 267 ASP B C 1
ATOM 5949 O O . ASP B 1 267 ? -8.695 43.656 1.623 1 93.94 267 ASP B O 1
ATOM 5953 N N . LEU B 1 268 ? -10.586 42.562 1.207 1 95.12 268 LEU B N 1
ATOM 5954 C CA . LEU B 1 268 ? -9.961 41.781 0.144 1 95.12 268 LEU B CA 1
ATOM 5955 C C . LEU B 1 268 ? -10.234 42.406 -1.221 1 95.12 268 LEU B C 1
ATOM 5957 O O . LEU B 1 268 ? -9.766 41.906 -2.242 1 95.12 268 LEU B O 1
ATOM 5961 N N . SER B 1 269 ? -10.867 43.531 -1.299 1 94.81 269 SER B N 1
ATOM 5962 C CA . SER B 1 269 ? -11.344 44.125 -2.531 1 94.81 269 SER B CA 1
ATOM 5963 C C . SER B 1 269 ? -10.18 44.562 -3.42 1 94.81 269 SER B C 1
ATOM 5965 O O . SER B 1 269 ? -10.305 44.594 -4.645 1 94.81 269 SER B O 1
ATOM 5967 N N . PRO B 1 270 ? -9.039 44.844 -2.801 1 95.62 270 PRO B N 1
ATOM 5968 C CA . PRO B 1 270 ? -7.93 45.25 -3.658 1 95.62 270 PRO B CA 1
ATOM 5969 C C . PRO B 1 270 ? -7.277 44.062 -4.383 1 95.62 270 PRO B C 1
ATOM 5971 O O . PRO B 1 270 ? -6.461 44.281 -5.285 1 95.62 270 PRO B O 1
ATOM 5974 N N . TYR B 1 271 ? -7.555 42.906 -4.078 1 96.75 271 TYR B N 1
ATOM 5975 C CA . TYR B 1 271 ? -6.883 41.719 -4.602 1 96.75 271 TYR B CA 1
ATOM 5976 C C . TYR B 1 271 ? -7.812 40.906 -5.508 1 96.75 271 TYR B C 1
ATOM 5978 O O . TYR B 1 271 ? -8.984 40.719 -5.184 1 96.75 271 TYR B O 1
ATOM 5986 N N . ASP B 1 272 ? -7.281 40.5 -6.637 1 97.5 272 ASP B N 1
ATOM 5987 C CA . ASP B 1 272 ? -8.016 39.562 -7.477 1 97.5 272 ASP B CA 1
ATOM 5988 C C . ASP B 1 272 ? -7.695 38.094 -7.109 1 97.5 272 ASP B C 1
ATOM 5990 O O . ASP B 1 272 ? -6.668 37.562 -7.535 1 97.5 272 ASP B O 1
ATOM 5994 N N . LEU B 1 273 ? -8.578 37.469 -6.438 1 97.5 273 LEU B N 1
ATOM 5995 C CA . LEU B 1 273 ? -8.352 36.125 -5.93 1 97.5 273 LEU B CA 1
ATOM 5996 C C . LEU B 1 273 ? -9.273 35.125 -6.609 1 97.5 273 LEU B C 1
ATOM 5998 O O . LEU B 1 273 ? -9.508 34.031 -6.086 1 97.5 273 LEU B O 1
ATOM 6002 N N . ARG B 1 274 ? -9.875 35.438 -7.93 1 96 274 ARG B N 1
ATOM 6003 C CA . ARG B 1 274 ? -10.891 34.656 -8.625 1 96 274 ARG B CA 1
ATOM 6004 C C . ARG B 1 274 ? -10.312 33.344 -9.141 1 96 274 ARG B C 1
ATOM 6006 O O . ARG B 1 274 ? -11.055 32.438 -9.508 1 96 274 ARG B O 1
ATOM 6013 N N . SER B 1 275 ? -8.945 33.188 -9.031 1 98.44 275 SER B N 1
ATOM 6014 C CA . SER B 1 275 ? -8.312 31.938 -9.453 1 98.44 275 SER B CA 1
ATOM 6015 C C . SER B 1 275 ? -8.484 30.844 -8.398 1 98.44 275 SER B C 1
ATOM 6017 O O . SER B 1 275 ? -8.273 29.656 -8.68 1 98.44 275 SER B O 1
ATOM 6019 N N . LEU B 1 276 ? -8.797 31.266 -7.223 1 98.31 276 LEU B N 1
ATOM 6020 C CA . LEU B 1 276 ? -8.977 30.312 -6.141 1 98.31 276 LEU B CA 1
ATOM 6021 C C . LEU B 1 276 ? -10.07 29.297 -6.484 1 98.31 276 LEU B C 1
ATOM 6023 O O . LEU B 1 276 ? -11.227 29.672 -6.668 1 98.31 276 LEU B O 1
ATOM 6027 N N . ARG B 1 277 ? -9.641 28.047 -6.566 1 98.38 277 ARG B N 1
ATOM 6028 C CA . ARG B 1 277 ? -10.586 26.984 -6.871 1 98.38 277 ARG B CA 1
ATOM 6029 C C . ARG B 1 277 ? -11.117 26.344 -5.594 1 98.38 277 ARG B C 1
ATOM 6031 O O . ARG B 1 277 ? -12.281 25.953 -5.523 1 98.38 277 ARG B O 1
ATOM 6038 N N . TYR B 1 278 ? -10.219 26.234 -4.59 1 98.62 278 TYR B N 1
ATOM 6039 C CA . TYR B 1 278 ? -10.633 25.531 -3.377 1 98.62 278 TYR B CA 1
ATOM 6040 C C . TYR B 1 278 ? -9.875 26.047 -2.162 1 98.62 278 TYR B C 1
ATOM 6042 O O . TYR B 1 278 ? -8.773 26.594 -2.297 1 98.62 278 TYR B O 1
ATOM 6050 N N . ILE B 1 279 ? -10.461 25.953 -0.985 1 98.31 279 ILE B N 1
ATOM 6051 C CA . ILE B 1 279 ? -9.953 26.266 0.348 1 98.31 279 ILE B CA 1
ATOM 6052 C C . ILE B 1 279 ? -10.086 25.031 1.242 1 98.31 279 ILE B C 1
ATOM 6054 O O . ILE B 1 279 ? -11.102 24.328 1.206 1 98.31 279 ILE B O 1
ATOM 6058 N N . THR B 1 280 ? -9.023 24.703 1.96 1 98.19 280 THR B N 1
ATOM 6059 C CA . THR B 1 280 ? -9.117 23.562 2.861 1 98.19 280 THR B CA 1
ATOM 6060 C C . THR B 1 280 ? -8.828 23.984 4.301 1 98.19 280 THR B C 1
ATOM 6062 O O . THR B 1 280 ? -8.07 24.922 4.531 1 98.19 280 THR B O 1
ATOM 6065 N N . ASN B 1 281 ? -9.43 23.281 5.195 1 95.94 281 ASN B N 1
ATOM 6066 C CA . ASN B 1 281 ? -9.156 23.469 6.617 1 95.94 281 ASN B CA 1
ATOM 6067 C C . ASN B 1 281 ? -9.078 22.141 7.359 1 95.94 281 ASN B C 1
ATOM 6069 O O . ASN B 1 281 ? -9.914 21.25 7.141 1 95.94 281 ASN B O 1
ATOM 6073 N N . THR B 1 282 ? -8.008 22.016 8.062 1 93.12 282 THR B N 1
ATOM 6074 C CA . THR B 1 282 ? -7.906 20.953 9.062 1 93.12 282 THR B CA 1
ATOM 6075 C C . THR B 1 282 ? -7.121 21.422 10.281 1 93.12 282 THR B C 1
ATOM 6077 O O . THR B 1 282 ? -7.07 22.625 10.562 1 93.12 282 THR B O 1
ATOM 6080 N N . ALA B 1 283 ? -6.559 20.5 11.078 1 79.31 283 ALA B N 1
ATOM 6081 C CA . ALA B 1 283 ? -5.797 20.781 12.289 1 79.31 283 ALA B CA 1
ATOM 6082 C C . ALA B 1 283 ? -6.723 21.156 13.445 1 79.31 283 ALA B C 1
ATOM 6084 O O . ALA B 1 283 ? -6.559 20.656 14.562 1 79.31 283 ALA B O 1
ATOM 6085 N N . ALA B 1 284 ? -7.613 22.125 13.203 1 78.81 284 ALA B N 1
ATOM 6086 C CA . ALA B 1 284 ? -8.68 22.469 14.148 1 78.81 284 ALA B CA 1
ATOM 6087 C C . ALA B 1 284 ? -9.953 22.859 13.414 1 78.81 284 ALA B C 1
ATOM 6089 O O . ALA B 1 284 ? -9.906 23.359 12.289 1 78.81 284 ALA B O 1
ATOM 6090 N N . ALA B 1 285 ? -11.008 22.641 14.156 1 82.88 285 ALA B N 1
ATOM 6091 C CA . ALA B 1 285 ? -12.305 22.906 13.523 1 82.88 285 ALA B CA 1
ATOM 6092 C C . ALA B 1 285 ? -12.523 24.406 13.336 1 82.88 285 ALA B C 1
ATOM 6094 O O . ALA B 1 285 ? -12.203 25.203 14.219 1 82.88 285 ALA B O 1
ATOM 6095 N N . LEU B 1 286 ? -13.023 24.703 12.18 1 85.75 286 LEU B N 1
ATOM 6096 C CA . LEU B 1 286 ? -13.523 26.062 11.977 1 85.75 286 LEU B CA 1
ATOM 6097 C C . LEU B 1 286 ? -14.867 26.25 12.664 1 85.75 286 LEU B C 1
ATOM 6099 O O . LEU B 1 286 ? -15.742 25.375 12.594 1 85.75 286 LEU B O 1
ATOM 6103 N N . PRO B 1 287 ? -14.977 27.422 13.305 1 83.56 287 PRO B N 1
ATOM 6104 C CA . PRO B 1 287 ? -16.328 27.734 13.742 1 83.56 287 PRO B CA 1
ATOM 6105 C C . PRO B 1 287 ? -17.312 27.859 12.57 1 83.56 287 PRO B C 1
ATOM 6107 O O . PRO B 1 287 ? -16.938 28.328 11.5 1 83.56 287 PRO B O 1
ATOM 6110 N N . VAL B 1 288 ? -18.547 27.484 12.812 1 88.88 288 VAL B N 1
ATOM 6111 C CA . VAL B 1 288 ? -19.578 27.516 11.773 1 88.88 288 VAL B CA 1
ATOM 6112 C C . VAL B 1 288 ? -19.703 28.922 11.219 1 88.88 288 VAL B C 1
ATOM 6114 O O . VAL B 1 288 ? -19.906 29.109 10.016 1 88.88 288 VAL B O 1
ATOM 6117 N N . SER B 1 289 ? -19.562 29.938 12.094 1 87.56 289 SER B N 1
ATOM 6118 C CA . SER B 1 289 ? -19.656 31.344 11.664 1 87.56 289 SER B CA 1
ATOM 6119 C C . SER B 1 289 ? -18.531 31.688 10.688 1 87.56 289 SER B C 1
ATOM 6121 O O . SER B 1 289 ? -18.75 32.438 9.742 1 87.56 289 SER B O 1
ATOM 6123 N N . HIS B 1 290 ? -17.344 31.156 10.922 1 90.19 290 HIS B N 1
ATOM 6124 C CA . HIS B 1 290 ? -16.234 31.406 10.016 1 90.19 290 HIS B CA 1
ATOM 6125 C C . HIS B 1 290 ? -16.438 30.703 8.68 1 90.19 290 HIS B C 1
ATOM 6127 O O . HIS B 1 290 ? -16.062 31.219 7.633 1 90.19 290 HIS B O 1
ATOM 6133 N N . ILE B 1 291 ? -17.047 29.516 8.742 1 94.12 291 ILE B N 1
ATOM 6134 C CA . ILE B 1 291 ? -17.375 28.797 7.52 1 94.12 291 ILE B CA 1
ATOM 6135 C C . ILE B 1 291 ? -18.297 29.641 6.652 1 94.12 291 ILE B C 1
ATOM 6137 O O . ILE B 1 291 ? -18.047 29.828 5.461 1 94.12 291 ILE B O 1
ATOM 6141 N N . ALA B 1 292 ? -19.297 30.188 7.254 1 92.94 292 ALA B N 1
ATOM 6142 C CA . ALA B 1 292 ? -20.25 31.031 6.539 1 92.94 292 ALA B CA 1
ATOM 6143 C C . ALA B 1 292 ? -19.562 32.281 5.969 1 92.94 292 ALA B C 1
ATOM 6145 O O . ALA B 1 292 ? -19.828 32.656 4.824 1 92.94 292 ALA B O 1
ATOM 6146 N N . ALA B 1 293 ? -18.75 32.875 6.789 1 93.06 293 ALA B N 1
ATOM 6147 C CA . ALA B 1 293 ? -18.047 34.094 6.375 1 93.06 293 ALA B CA 1
ATOM 6148 C C . ALA B 1 293 ? -17.109 33.812 5.211 1 93.06 293 ALA B C 1
ATOM 6150 O O . ALA B 1 293 ? -16.984 34.625 4.293 1 93.06 293 ALA B O 1
ATOM 6151 N N . ILE B 1 294 ? -16.422 32.688 5.211 1 95.38 294 ILE B N 1
ATOM 6152 C CA . ILE B 1 294 ? -15.516 32.281 4.137 1 95.38 294 ILE B CA 1
ATOM 6153 C C . ILE B 1 294 ? -16.312 32.094 2.846 1 95.38 294 ILE B C 1
ATOM 6155 O O . ILE B 1 294 ? -15.898 32.562 1.777 1 95.38 294 ILE B O 1
ATOM 6159 N N . ARG B 1 295 ? -17.406 31.453 2.994 1 95.38 295 ARG B N 1
ATOM 6160 C CA . ARG B 1 295 ? -18.234 31.203 1.825 1 95.38 295 ARG B CA 1
ATOM 6161 C C . ARG B 1 295 ? -18.766 32.5 1.23 1 95.38 295 ARG B C 1
ATOM 6163 O O . ARG B 1 295 ? -18.922 32.625 0.014 1 95.38 295 ARG B O 1
ATOM 6170 N N . GLU B 1 296 ? -19.016 33.406 2.053 1 94.56 296 GLU B N 1
ATOM 6171 C CA . GLU B 1 296 ? -19.469 34.719 1.591 1 94.56 296 GLU B CA 1
ATOM 6172 C C . GLU B 1 296 ? -18.344 35.469 0.871 1 94.56 296 GLU B C 1
ATOM 6174 O O . GLU B 1 296 ? -18.578 36.094 -0.162 1 94.56 296 GLU B O 1
ATOM 6179 N N . LYS B 1 297 ? -17.188 35.375 1.393 1 95 297 LYS B N 1
ATOM 6180 C CA . LYS B 1 297 ? -16.047 36.125 0.842 1 95 297 LYS B CA 1
ATOM 6181 C C . LYS B 1 297 ? -15.562 35.469 -0.447 1 95 297 LYS B C 1
ATOM 6183 O O . LYS B 1 297 ? -15.047 36.156 -1.335 1 95 297 LYS B O 1
ATOM 6188 N N . PHE B 1 298 ? -15.68 34.188 -0.514 1 96.62 298 PHE B N 1
ATOM 6189 C CA . PHE B 1 298 ? -15.234 33.406 -1.673 1 96.62 298 PHE B CA 1
ATOM 6190 C C . PHE B 1 298 ? -16.359 32.531 -2.203 1 96.62 298 PHE B C 1
ATOM 6192 O O . PHE B 1 298 ? -16.203 31.297 -2.25 1 96.62 298 PHE B O 1
ATOM 6199 N N . PRO B 1 299 ? -17.375 33.094 -2.746 1 95.31 299 PRO B N 1
ATOM 6200 C CA . PRO B 1 299 ? -18.547 32.312 -3.129 1 95.31 299 PRO B CA 1
ATOM 6201 C C . PRO B 1 299 ? -18.266 31.359 -4.285 1 95.31 299 PRO B C 1
ATOM 6203 O O . PRO B 1 299 ? -19.016 30.391 -4.496 1 95.31 299 PRO B O 1
ATOM 6206 N N . TRP B 1 300 ? -17.172 31.562 -5.016 1 96.44 300 TRP B N 1
ATOM 6207 C CA . TRP B 1 300 ? -16.859 30.719 -6.176 1 96.44 300 TRP B CA 1
ATOM 6208 C C . TRP B 1 300 ? -15.961 29.562 -5.789 1 96.44 300 TRP B C 1
ATOM 6210 O O . TRP B 1 300 ? -15.828 28.594 -6.543 1 96.44 300 TRP B O 1
ATOM 6220 N N . ALA B 1 301 ? -15.242 29.641 -4.711 1 97.5 301 ALA B N 1
ATOM 6221 C CA . ALA B 1 301 ? -14.289 28.625 -4.285 1 97.5 301 ALA B CA 1
ATOM 6222 C C . ALA B 1 301 ? -14.977 27.531 -3.457 1 97.5 301 ALA B C 1
ATOM 6224 O O . ALA B 1 301 ? -15.891 27.828 -2.682 1 97.5 301 ALA B O 1
ATOM 6225 N N . THR B 1 302 ? -14.523 26.312 -3.645 1 97.88 302 THR B N 1
ATOM 6226 C CA . THR B 1 302 ? -15.039 25.203 -2.869 1 97.88 302 THR B CA 1
ATOM 6227 C C . THR B 1 302 ? -14.312 25.078 -1.532 1 97.88 302 THR B C 1
ATOM 6229 O O . THR B 1 302 ? -13.078 25.078 -1.487 1 97.88 302 THR B O 1
ATOM 6232 N N . LEU B 1 303 ? -15.047 25.016 -0.402 1 97.69 303 LEU B N 1
ATOM 6233 C CA . LEU B 1 303 ? -14.461 24.875 0.925 1 97.69 303 LEU B CA 1
ATOM 6234 C C . LEU B 1 303 ? -14.531 23.438 1.414 1 97.69 303 LEU B C 1
ATOM 6236 O O . LEU B 1 303 ? -15.609 22.828 1.422 1 97.69 303 LEU B O 1
ATOM 6240 N N . TYR B 1 304 ? -13.414 22.875 1.781 1 98.19 304 TYR B N 1
ATOM 6241 C CA . TYR B 1 304 ? -13.32 21.531 2.338 1 98.19 304 TYR B CA 1
ATOM 6242 C C . TYR B 1 304 ? -13.039 21.578 3.834 1 98.19 304 TYR B C 1
ATOM 6244 O O . TYR B 1 304 ? -11.945 21.984 4.25 1 98.19 304 TYR B O 1
ATOM 6252 N N . SER B 1 305 ? -13.984 21.156 4.645 1 96.88 305 SER B N 1
ATOM 6253 C CA . SER B 1 305 ? -13.758 20.891 6.062 1 96.88 305 SER B CA 1
ATOM 6254 C C . SER B 1 305 ? -13.195 19.484 6.27 1 96.88 305 SER B C 1
ATOM 6256 O O . SER B 1 305 ? -13.781 18.5 5.805 1 96.88 305 SER B O 1
ATOM 6258 N N . MET B 1 306 ? -12.102 19.438 6.949 1 97.56 306 MET B N 1
ATOM 6259 C CA . MET B 1 306 ? -11.422 18.156 7.047 1 97.56 306 MET B CA 1
ATOM 6260 C C . MET B 1 306 ? -10.945 17.891 8.477 1 97.56 306 MET B C 1
ATOM 6262 O O . MET B 1 306 ? -10.945 18.812 9.305 1 97.56 306 MET B O 1
ATOM 6266 N N . TYR B 1 307 ? -10.648 16.672 8.82 1 97.06 307 TYR B N 1
ATOM 6267 C CA . TYR B 1 307 ? -10.078 16.203 10.07 1 97.06 307 TYR B CA 1
ATOM 6268 C C . TYR B 1 307 ? -8.883 15.289 9.82 1 97.06 307 TYR B C 1
ATOM 6270 O O . TYR B 1 307 ? -8.922 14.438 8.93 1 97.06 307 TYR B O 1
ATOM 6278 N N . GLY B 1 308 ? -7.871 15.5 10.617 1 95.5 308 GLY B N 1
ATOM 6279 C CA . GLY B 1 308 ? -6.699 14.633 10.562 1 95.5 308 GLY B CA 1
ATOM 6280 C C . GLY B 1 308 ? -5.805 14.766 11.781 1 95.5 308 GLY B C 1
ATOM 6281 O O . GLY B 1 308 ? -5.996 15.672 12.602 1 95.5 308 GLY B O 1
ATOM 6282 N N . LEU B 1 309 ? -4.906 13.836 11.961 1 94.06 309 LEU B N 1
ATOM 6283 C CA . LEU B 1 309 ? -3.83 13.773 12.938 1 94.06 309 LEU B CA 1
ATOM 6284 C C . LEU B 1 309 ? -2.496 13.469 12.266 1 94.06 309 LEU B C 1
ATOM 6286 O O . LEU B 1 309 ? -2.463 12.938 11.156 1 94.06 309 LEU B O 1
ATOM 6290 N N . THR B 1 310 ? -1.434 13.914 12.898 1 94.56 310 THR B N 1
ATOM 6291 C CA . THR B 1 310 ? -0.141 13.5 12.375 1 94.56 310 THR B CA 1
ATOM 6292 C C . THR B 1 310 ? -0.075 11.977 12.25 1 94.56 310 THR B C 1
ATOM 6294 O O . THR B 1 310 ? 0.476 11.453 11.273 1 94.56 310 THR B O 1
ATOM 6297 N N . GLU B 1 311 ? -0.688 11.25 13.188 1 96.25 311 GLU B N 1
ATOM 6298 C CA . GLU B 1 311 ? -0.665 9.789 13.289 1 96.25 311 GLU B CA 1
ATOM 6299 C C . GLU B 1 311 ? -1.422 9.148 12.133 1 96.25 311 GLU B C 1
ATOM 6301 O O . GLU B 1 311 ? -1.088 8.039 11.703 1 96.25 311 GLU B O 1
ATOM 6306 N N . THR B 1 312 ? -2.43 9.812 11.578 1 97.25 312 THR B N 1
ATOM 6307 C CA . THR B 1 312 ? -3.258 9.219 10.539 1 97.25 312 THR B CA 1
ATOM 6308 C C . THR B 1 312 ? -3.398 10.164 9.352 1 97.25 312 THR B C 1
ATOM 6310 O O . THR B 1 312 ? -4.262 9.969 8.492 1 97.25 312 THR B O 1
ATOM 6313 N N . LYS B 1 313 ? -2.582 11.227 9.312 1 97 313 LYS B N 1
ATOM 6314 C CA . LYS B 1 313 ? -2.672 12.234 8.258 1 97 313 LYS B CA 1
ATOM 6315 C C . LYS B 1 313 ? -4.098 12.766 8.133 1 97 313 LYS B C 1
ATOM 6317 O O . LYS B 1 313 ? -4.734 13.102 9.133 1 97 313 LYS B O 1
ATOM 6322 N N . ARG B 1 314 ? -4.609 13.031 6.91 1 97.5 314 ARG B N 1
ATOM 6323 C CA . ARG B 1 314 ? -6.027 13.336 6.73 1 97.5 314 ARG B CA 1
ATOM 6324 C C . ARG B 1 314 ? -6.875 12.07 6.859 1 97.5 314 ARG B C 1
ATOM 6326 O O . ARG B 1 314 ? -6.516 11.016 6.328 1 97.5 314 ARG B O 1
ATOM 6333 N N . THR B 1 315 ? -8 12.164 7.602 1 97.94 315 THR B N 1
ATOM 6334 C CA . THR B 1 315 ? -8.797 10.977 7.898 1 97.94 315 THR B CA 1
ATOM 6335 C C . THR B 1 315 ? -10.227 11.148 7.395 1 97.94 315 THR B C 1
ATOM 6337 O O . THR B 1 315 ? -10.828 10.203 6.879 1 97.94 315 THR B O 1
ATOM 6340 N N . LEU B 1 316 ? -10.773 12.344 7.617 1 98.5 316 LEU B N 1
ATOM 6341 C CA . LEU B 1 316 ? -12.141 12.641 7.207 1 98.5 316 LEU B CA 1
ATOM 6342 C C . LEU B 1 316 ? -12.195 13.922 6.379 1 98.5 316 LEU B C 1
ATOM 6344 O O . LEU B 1 316 ? -11.344 14.797 6.527 1 98.5 316 LEU B O 1
ATOM 6348 N N . TYR B 1 317 ? -13.164 14.031 5.562 1 98.38 317 TYR B N 1
ATOM 6349 C CA . TYR B 1 317 ? -13.469 15.266 4.84 1 98.38 317 TYR B CA 1
ATOM 6350 C C . TYR B 1 317 ? -14.961 15.398 4.594 1 98.38 317 TYR B C 1
ATOM 6352 O O . TYR B 1 317 ? -15.672 14.398 4.449 1 98.38 317 TYR B O 1
ATOM 6360 N N . LEU B 1 318 ? -15.438 16.562 4.613 1 98.06 318 LEU B N 1
ATOM 6361 C CA . LEU B 1 318 ? -16.828 16.828 4.281 1 98.06 318 LEU B CA 1
ATOM 6362 C C . LEU B 1 318 ? -16.984 17.156 2.801 1 98.06 318 LEU B C 1
ATOM 6364 O O . LEU B 1 318 ? -16.484 18.172 2.326 1 98.06 318 LEU B O 1
ATOM 6368 N N . PRO B 1 319 ? -17.641 16.266 2.057 1 97.56 319 PRO B N 1
ATOM 6369 C CA . PRO B 1 319 ? -17.938 16.672 0.68 1 97.56 319 PRO B CA 1
ATOM 6370 C C . PRO B 1 319 ? -18.562 18.062 0.597 1 97.56 319 PRO B C 1
ATOM 6372 O O . PRO B 1 319 ? -19.5 18.375 1.34 1 97.56 319 PRO B O 1
ATOM 6375 N N . PRO B 1 320 ? -18.031 18.875 -0.277 1 96 320 PRO B N 1
ATOM 6376 C CA . PRO B 1 320 ? -18.406 20.297 -0.285 1 96 320 PRO B CA 1
ATOM 6377 C C . PRO B 1 320 ? -19.922 20.5 -0.435 1 96 320 PRO B C 1
ATOM 6379 O O . PRO B 1 320 ? -20.469 21.469 0.084 1 96 320 PRO B O 1
ATOM 6382 N N . GLU B 1 321 ? -20.594 19.594 -1.097 1 95.81 321 GLU B N 1
ATOM 6383 C CA . GLU B 1 321 ? -22.031 19.719 -1.312 1 95.81 321 GLU B CA 1
ATOM 6384 C C . GLU B 1 321 ? -22.797 19.547 -0.006 1 95.81 321 GLU B C 1
ATOM 6386 O O . GLU B 1 321 ? -23.984 19.875 0.067 1 95.81 321 GLU B O 1
ATOM 6391 N N . GLN B 1 322 ? -22.109 19.094 1.045 1 96.94 322 GLN B N 1
ATOM 6392 C CA . GLN B 1 322 ? -22.766 18.844 2.326 1 96.94 322 GLN B CA 1
ATOM 6393 C C . GLN B 1 322 ? -22.5 20 3.305 1 96.94 322 GLN B C 1
ATOM 6395 O O . GLN B 1 322 ? -23.078 20.016 4.398 1 96.94 322 GLN B O 1
ATOM 6400 N N . LEU B 1 323 ? -21.766 20.984 2.947 1 95.19 323 LEU B N 1
ATOM 6401 C CA . LEU B 1 323 ? -21.328 22.031 3.852 1 95.19 323 LEU B CA 1
ATOM 6402 C C . LEU B 1 323 ? -22.516 22.844 4.371 1 95.19 323 LEU B C 1
ATOM 6404 O O . LEU B 1 323 ? -22.547 23.219 5.547 1 95.19 323 LEU B O 1
ATOM 6408 N N . ASP B 1 324 ? -23.5 23.094 3.502 1 93.38 324 ASP B N 1
ATOM 6409 C CA . ASP B 1 324 ? -24.656 23.891 3.898 1 93.38 324 ASP B CA 1
ATOM 6410 C C . ASP B 1 324 ? -25.625 23.062 4.758 1 93.38 324 ASP B C 1
ATOM 6412 O O . ASP B 1 324 ? -26.344 23.609 5.594 1 93.38 324 ASP B O 1
ATOM 6416 N N . ILE B 1 325 ? -25.609 21.828 4.547 1 95.75 325 ILE B N 1
ATOM 6417 C CA . ILE B 1 325 ? -26.531 20.922 5.242 1 95.75 325 ILE B CA 1
ATOM 6418 C C . ILE B 1 325 ? -25.984 20.625 6.641 1 95.75 325 ILE B C 1
ATOM 6420 O O . ILE B 1 325 ? -26.75 20.594 7.609 1 95.75 325 ILE B O 1
ATOM 6424 N N . ARG B 1 326 ? -24.719 20.469 6.781 1 96 326 ARG B N 1
ATOM 6425 C CA . ARG B 1 326 ? -24.094 20.078 8.047 1 96 326 ARG B CA 1
ATOM 6426 C C . ARG B 1 326 ? -22.75 20.766 8.211 1 96 326 ARG B C 1
ATOM 6428 O O . ARG B 1 326 ? -21.703 20.094 8.219 1 96 326 ARG B O 1
ATOM 6435 N N . PRO B 1 327 ? -22.734 22.016 8.445 1 93.06 327 PRO B N 1
ATOM 6436 C CA . PRO B 1 327 ? -21.484 22.797 8.484 1 93.06 327 PRO B CA 1
ATOM 6437 C C . PRO B 1 327 ? -20.594 22.406 9.664 1 93.06 327 PRO B C 1
ATOM 6439 O O . PRO B 1 327 ? -19.406 22.719 9.664 1 93.06 327 PRO B O 1
ATOM 6442 N N . ASP B 1 328 ? -21.141 21.75 10.656 1 92.25 328 ASP B N 1
ATOM 6443 C CA . ASP B 1 328 ? -20.359 21.422 11.836 1 92.25 328 ASP B CA 1
ATOM 6444 C C . ASP B 1 328 ? -19.781 20.016 11.727 1 92.25 328 ASP B C 1
ATOM 6446 O O . ASP B 1 328 ? -19.078 19.547 12.633 1 92.25 328 ASP B O 1
ATOM 6450 N N . SER B 1 329 ? -20.078 19.266 10.625 1 96.19 329 SER B N 1
ATOM 6451 C CA . SER B 1 329 ? -19.547 17.938 10.383 1 96.19 329 SER B CA 1
ATOM 6452 C C . SER B 1 329 ? -18.156 18 9.75 1 96.19 329 SER B C 1
ATOM 6454 O O . SER B 1 329 ? -17.844 18.953 9.031 1 96.19 329 SER B O 1
ATOM 6456 N N . VAL B 1 330 ? -17.375 17 10.07 1 96.38 330 VAL B N 1
ATOM 6457 C CA . VAL B 1 330 ? -16.094 16.875 9.383 1 96.38 330 VAL B CA 1
ATOM 6458 C C . VAL B 1 330 ? -16.172 15.75 8.352 1 96.38 330 VAL B C 1
ATOM 6460 O O . VAL B 1 330 ? -15.156 15.344 7.777 1 96.38 330 VAL B O 1
ATOM 6463 N N . GLY B 1 331 ? -17.359 15.227 8.18 1 97.88 331 GLY B N 1
ATOM 6464 C CA . GLY B 1 331 ? -17.688 14.484 6.973 1 97.88 331 GLY B CA 1
ATOM 6465 C C . GLY B 1 331 ? -17.484 12.992 7.113 1 97.88 331 GLY B C 1
ATOM 6466 O O . GLY B 1 331 ? -17.953 12.391 8.078 1 97.88 331 GLY B O 1
ATOM 6467 N N . ILE B 1 332 ? -16.938 12.367 6.062 1 98.31 332 ILE B N 1
ATOM 6468 C CA . ILE B 1 332 ? -16.812 10.93 5.883 1 98.31 332 ILE B CA 1
ATOM 6469 C C . ILE B 1 332 ? -15.352 10.555 5.684 1 98.31 332 ILE B C 1
ATOM 6471 O O . ILE B 1 332 ? -14.508 11.422 5.469 1 98.31 332 ILE B O 1
ATOM 6475 N N . PRO B 1 333 ? -15.008 9.242 5.863 1 98.12 333 PRO B N 1
ATOM 6476 C CA . PRO B 1 333 ? -13.617 8.828 5.652 1 98.12 333 PRO B CA 1
ATOM 6477 C C . PRO B 1 333 ? -13.102 9.18 4.262 1 98.12 333 PRO B C 1
ATOM 6479 O O . PRO B 1 333 ? -13.844 9.109 3.283 1 98.12 333 PRO B O 1
ATOM 6482 N N . ILE B 1 334 ? -11.875 9.555 4.18 1 98.06 334 ILE B N 1
ATOM 6483 C CA . ILE B 1 334 ? -11.273 9.82 2.881 1 98.06 334 ILE B CA 1
ATOM 6484 C C . ILE B 1 334 ? -11.25 8.539 2.049 1 98.06 334 ILE B C 1
ATOM 6486 O O . ILE B 1 334 ? -11.367 7.438 2.59 1 98.06 334 ILE B O 1
ATOM 6490 N N . PRO B 1 335 ? -11.078 8.664 0.753 1 97 335 PRO B N 1
ATOM 6491 C CA . PRO B 1 335 ? -11.086 7.473 -0.099 1 97 335 PRO B CA 1
ATOM 6492 C C . PRO B 1 335 ? -10.055 6.434 0.329 1 97 335 PRO B C 1
ATOM 6494 O O . PRO B 1 335 ? -8.891 6.77 0.569 1 97 335 PRO B O 1
ATOM 6497 N N . GLY B 1 336 ? -10.523 5.18 0.461 1 96.75 336 GLY B N 1
ATOM 6498 C CA . GLY B 1 336 ? -9.648 4.062 0.766 1 96.75 336 GLY B CA 1
ATOM 6499 C C . GLY B 1 336 ? -9.469 3.834 2.256 1 96.75 336 GLY B C 1
ATOM 6500 O O . GLY B 1 336 ? -8.617 3.037 2.668 1 96.75 336 GLY B O 1
ATOM 6501 N N . THR B 1 337 ? -10.258 4.488 3.078 1 97.06 337 THR B N 1
ATOM 6502 C CA . THR B 1 337 ? -10.109 4.414 4.527 1 97.06 337 THR B CA 1
ATOM 6503 C C . THR B 1 337 ? -11.422 3.99 5.184 1 97.06 337 THR B C 1
ATOM 6505 O O . THR B 1 337 ? -12.5 4.246 4.645 1 97.06 337 THR B O 1
ATOM 6508 N N . GLU B 1 338 ? -11.305 3.324 6.254 1 97.31 338 GLU B N 1
ATOM 6509 C CA . GLU B 1 338 ? -12.453 2.953 7.074 1 97.31 338 GLU B CA 1
ATOM 6510 C C . GLU B 1 338 ? -12.32 3.51 8.492 1 97.31 338 GLU B C 1
ATOM 6512 O O . GLU B 1 338 ? -11.234 3.477 9.078 1 97.31 338 GLU B O 1
ATOM 6517 N N . VAL B 1 339 ? -13.398 4.102 9 1 97.88 339 VAL B N 1
ATOM 6518 C CA . VAL B 1 339 ? -13.43 4.625 10.359 1 97.88 339 VAL B CA 1
ATOM 6519 C C . VAL B 1 339 ? -14.719 4.184 11.055 1 97.88 339 VAL B C 1
ATOM 6521 O O . VAL B 1 339 ? -15.734 3.953 10.398 1 97.88 339 VAL B O 1
ATOM 6524 N N . TRP B 1 340 ? -14.68 3.979 12.273 1 97.75 340 TRP B N 1
ATOM 6525 C CA . TRP B 1 340 ? -15.859 3.725 13.094 1 97.75 340 TRP B CA 1
ATOM 6526 C C . TRP B 1 340 ? -15.648 4.227 14.516 1 97.75 340 TRP B C 1
ATOM 6528 O O . TRP B 1 340 ? -14.602 4.785 14.836 1 97.75 340 TRP B O 1
ATOM 6538 N N . ILE B 1 341 ? -16.672 4.172 15.344 1 98.12 341 ILE B N 1
ATOM 6539 C CA . ILE B 1 341 ? -16.641 4.672 16.703 1 98.12 341 ILE B CA 1
ATOM 6540 C C . ILE B 1 341 ? -16.766 3.506 17.688 1 98.12 341 ILE B C 1
ATOM 6542 O O . ILE B 1 341 ? -17.578 2.6 17.484 1 98.12 341 ILE B O 1
ATOM 6546 N N . GLU B 1 342 ? -15.961 3.527 18.734 1 97.31 342 GLU B N 1
ATOM 6547 C CA . GLU B 1 342 ? -16.047 2.492 19.75 1 97.31 342 GLU B CA 1
ATOM 6548 C C . GLU B 1 342 ? -16.219 3.104 21.141 1 97.31 342 GLU B C 1
ATOM 6550 O O . GLU B 1 342 ? -15.766 4.223 21.391 1 97.31 342 GLU B O 1
ATOM 6555 N N . ASP B 1 343 ? -16.812 2.334 21.984 1 95.44 343 ASP B N 1
ATOM 6556 C CA . ASP B 1 343 ? -16.859 2.719 23.391 1 95.44 343 ASP B CA 1
ATOM 6557 C C . ASP B 1 343 ? -15.586 2.266 24.125 1 95.44 343 ASP B C 1
ATOM 6559 O O . ASP B 1 343 ? -14.633 1.808 23.484 1 95.44 343 ASP B O 1
ATOM 6563 N N . GLU B 1 344 ? -15.562 2.467 25.359 1 90.69 344 GLU B N 1
ATOM 6564 C CA . GLU B 1 344 ? -14.375 2.178 26.156 1 90.69 344 GLU B CA 1
ATOM 6565 C C . GLU B 1 344 ? -14.086 0.679 26.203 1 90.69 344 GLU B C 1
ATOM 6567 O O . GLU B 1 344 ? -12.945 0.265 26.422 1 90.69 344 GLU B O 1
ATOM 6572 N N . GLU B 1 345 ? -15.156 -0.118 25.953 1 92.06 345 GLU B N 1
ATOM 6573 C CA . GLU B 1 345 ? -15.008 -1.569 26 1 92.06 345 GLU B CA 1
ATOM 6574 C C . GLU B 1 345 ? -14.641 -2.135 24.641 1 92.06 345 GLU B C 1
ATOM 6576 O O . GLU B 1 345 ? -14.406 -3.338 24.5 1 92.06 345 GLU B O 1
ATOM 6581 N N . GLY B 1 346 ? -14.578 -1.266 23.688 1 92.06 346 GLY B N 1
ATOM 6582 C CA . GLY B 1 346 ? -14.172 -1.71 22.359 1 92.06 346 GLY B CA 1
ATOM 6583 C C . GLY B 1 346 ? -15.352 -2.105 21.484 1 92.06 346 GLY B C 1
ATOM 6584 O O . GLY B 1 346 ? -15.164 -2.66 20.406 1 92.06 346 GLY B O 1
ATOM 6585 N N . ASN B 1 347 ? -16.484 -1.87 22 1 94.69 347 ASN B N 1
ATOM 6586 C CA . ASN B 1 347 ? -17.672 -2.174 21.188 1 94.69 347 ASN B CA 1
ATOM 6587 C C . ASN B 1 347 ? -17.953 -1.071 20.172 1 94.69 347 ASN B C 1
ATOM 6589 O O . ASN B 1 347 ? -17.906 0.114 20.516 1 94.69 347 ASN B O 1
ATOM 6593 N N . ARG B 1 348 ? -18.312 -1.497 18.969 1 95.62 348 ARG B N 1
ATOM 6594 C CA . ARG B 1 348 ? -18.688 -0.527 17.953 1 95.62 348 ARG B CA 1
ATOM 6595 C C . ARG B 1 348 ? -20.031 0.123 18.281 1 95.62 348 ARG B C 1
ATOM 6597 O O . ARG B 1 348 ? -20.984 -0.56 18.672 1 95.62 348 ARG B O 1
ATOM 6604 N N . LEU B 1 349 ? -20.031 1.397 18.094 1 97.31 349 LEU B N 1
ATOM 6605 C CA . LEU B 1 349 ? -21.219 2.174 18.438 1 97.31 349 LEU B CA 1
ATOM 6606 C C . LEU B 1 349 ? -22 2.551 17.188 1 97.31 349 LEU B C 1
ATOM 6608 O O . LEU B 1 349 ? -21.422 2.689 16.109 1 97.31 349 LEU B O 1
ATOM 6612 N N . GLY B 1 350 ? -23.312 2.688 17.328 1 94.88 350 GLY B N 1
ATOM 6613 C CA . GLY B 1 350 ? -24.188 3.117 16.25 1 94.88 350 GLY B CA 1
ATOM 6614 C C . GLY B 1 350 ? -24.328 4.625 16.156 1 94.88 350 GLY B C 1
ATOM 6615 O O . GLY B 1 350 ? -23.562 5.363 16.797 1 94.88 350 GLY B O 1
ATOM 6616 N N . PRO B 1 351 ? -25.328 5.059 15.383 1 96.62 351 PRO B N 1
ATOM 6617 C CA . PRO B 1 351 ? -25.516 6.496 15.164 1 96.62 351 PRO B CA 1
ATOM 6618 C C . PRO B 1 351 ? -25.844 7.25 16.453 1 96.62 351 PRO B C 1
ATOM 6620 O O . PRO B 1 351 ? -26.531 6.719 17.328 1 96.62 351 PRO B O 1
ATOM 6623 N N . ASN B 1 352 ? -25.297 8.414 16.578 1 95.56 352 ASN B N 1
ATOM 6624 C CA . ASN B 1 352 ? -25.609 9.422 17.594 1 95.56 352 ASN B CA 1
ATOM 6625 C C . ASN B 1 352 ? -25.078 9.008 18.969 1 95.56 352 ASN B C 1
ATOM 6627 O O . ASN B 1 352 ? -25.531 9.539 19.984 1 95.56 352 ASN B O 1
ATOM 6631 N N . GLN B 1 353 ? -24.219 8.055 18.969 1 96.38 353 GLN B N 1
ATOM 6632 C CA . GLN B 1 353 ? -23.5 7.691 20.188 1 96.38 353 GLN B CA 1
ATOM 6633 C C . GLN B 1 353 ? -22.062 8.211 20.156 1 96.38 353 GLN B C 1
ATOM 6635 O O . GLN B 1 353 ? -21.406 8.195 19.109 1 96.38 353 GLN B O 1
ATOM 6640 N N . VAL B 1 354 ? -21.641 8.68 21.297 1 95.56 354 VAL B N 1
ATOM 6641 C CA . VAL B 1 354 ? -20.328 9.289 21.375 1 95.56 354 VAL B CA 1
ATOM 6642 C C . VAL B 1 354 ? -19.297 8.25 21.812 1 95.56 354 VAL B C 1
ATOM 6644 O O . VAL B 1 354 ? -19.531 7.508 22.766 1 95.56 354 VAL B O 1
ATOM 6647 N N . GLY B 1 355 ? -18.266 8.109 21.109 1 97.12 355 GLY B N 1
ATOM 6648 C CA . GLY B 1 355 ? -17.156 7.242 21.422 1 97.12 355 GLY B CA 1
ATOM 6649 C C . GLY B 1 355 ? -15.867 7.645 20.719 1 97.12 355 GLY B C 1
ATOM 6650 O O . GLY B 1 355 ? -15.781 8.727 20.141 1 97.12 355 GLY B O 1
ATOM 6651 N N . GLU B 1 356 ? -14.859 6.836 20.859 1 97.19 356 GLU B N 1
ATOM 6652 C CA . GLU B 1 356 ? -13.555 7.141 20.281 1 97.19 356 GLU B CA 1
ATOM 6653 C C . GLU B 1 356 ? -13.508 6.754 18.797 1 97.19 356 GLU B C 1
ATOM 6655 O O . GLU B 1 356 ? -14 5.688 18.422 1 97.19 356 GLU B O 1
ATOM 6660 N N . LEU B 1 357 ? -12.953 7.629 18.016 1 98 357 LEU B N 1
ATOM 6661 C CA . LEU B 1 357 ? -12.789 7.367 16.594 1 98 357 LEU B CA 1
ATOM 6662 C C . LEU B 1 357 ? -11.68 6.355 16.344 1 98 357 LEU B C 1
ATOM 6664 O O . LEU B 1 357 ? -10.555 6.539 16.828 1 98 357 LEU B O 1
ATOM 6668 N N . VAL B 1 358 ? -11.977 5.27 15.672 1 98.12 358 VAL B N 1
ATOM 6669 C CA . VAL B 1 358 ? -11.031 4.223 15.305 1 98.12 358 VAL B CA 1
ATOM 6670 C C . VAL B 1 358 ? -10.766 4.27 13.797 1 98.12 358 VAL B C 1
ATOM 6672 O O . VAL B 1 358 ? -11.695 4.402 13.008 1 98.12 358 VAL B O 1
ATOM 6675 N N . ILE B 1 359 ? -9.539 4.199 13.398 1 98.44 359 ILE B N 1
ATOM 6676 C CA . ILE B 1 359 ? -9.148 4.461 12.016 1 98.44 359 ILE B CA 1
ATOM 6677 C C . ILE B 1 359 ? -8.398 3.256 11.461 1 98.44 359 ILE B C 1
ATOM 6679 O O . ILE B 1 359 ? -7.465 2.752 12.086 1 98.44 359 ILE B O 1
ATOM 6683 N N . ARG B 1 360 ? -8.773 2.791 10.297 1 97.75 360 ARG B N 1
ATOM 6684 C CA . ARG B 1 360 ? -8.156 1.714 9.531 1 97.75 360 ARG B CA 1
ATOM 6685 C C . ARG B 1 360 ? -7.836 2.162 8.109 1 97.75 360 ARG B C 1
ATOM 6687 O O . ARG B 1 360 ? -8.719 2.623 7.387 1 97.75 360 ARG B O 1
ATOM 6694 N N . GLY B 1 361 ? -6.562 2.074 7.73 1 96.62 361 GLY B N 1
ATOM 6695 C CA . GLY B 1 361 ? -6.191 2.473 6.383 1 96.62 361 GLY B CA 1
ATOM 6696 C C . GLY B 1 361 ? -4.688 2.553 6.18 1 96.62 361 GLY B C 1
ATOM 6697 O O . GLY B 1 361 ? -3.92 2.453 7.137 1 96.62 361 GLY B O 1
ATOM 6698 N N . GLY B 1 362 ? -4.312 2.721 4.906 1 96 362 GLY B N 1
ATOM 6699 C CA . GLY B 1 362 ? -2.906 2.73 4.531 1 96 362 GLY B CA 1
ATOM 6700 C C . GLY B 1 362 ? -2.166 3.959 5.02 1 96 362 GLY B C 1
ATOM 6701 O O . GLY B 1 362 ? -0.935 3.996 5.008 1 96 362 GLY B O 1
ATOM 6702 N N . HIS B 1 363 ? -2.869 4.965 5.469 1 97.06 363 HIS B N 1
ATOM 6703 C CA . HIS B 1 363 ? -2.273 6.227 5.895 1 97.06 363 HIS B CA 1
ATOM 6704 C C . HIS B 1 363 ? -1.91 6.191 7.375 1 97.06 363 HIS B C 1
ATOM 6706 O O . HIS B 1 363 ? -1.253 7.105 7.879 1 97.06 363 HIS B O 1
ATOM 6712 N N . VAL B 1 364 ? -2.275 5.172 8.117 1 97.12 364 VAL B N 1
ATOM 6713 C CA . VAL B 1 364 ? -2.047 5.078 9.555 1 97.12 364 VAL B CA 1
ATOM 6714 C C . VAL B 1 364 ? -0.553 4.93 9.836 1 97.12 364 VAL B C 1
ATOM 6716 O O . VAL B 1 364 ? 0.136 4.16 9.156 1 97.12 364 VAL B O 1
ATOM 6719 N N . MET B 1 365 ? -0.041 5.594 10.805 1 97.44 365 MET B N 1
ATOM 6720 C CA . MET B 1 365 ? 1.374 5.582 11.164 1 97.44 365 MET B CA 1
ATOM 6721 C C . MET B 1 365 ? 1.832 4.176 11.539 1 97.44 365 MET B C 1
ATOM 6723 O O . MET B 1 365 ? 1.01 3.312 11.852 1 97.44 365 MET B O 1
ATOM 6727 N N . ARG B 1 366 ? 3.168 4.012 11.547 1 96.81 366 ARG B N 1
ATOM 6728 C CA . ARG B 1 366 ? 3.746 2.734 11.953 1 96.81 366 ARG B CA 1
ATOM 6729 C C . ARG B 1 366 ? 3.92 2.67 13.469 1 96.81 366 ARG B C 1
ATOM 6731 O O . ARG B 1 366 ? 4.102 1.589 14.031 1 96.81 366 ARG B O 1
ATOM 6738 N N . GLY B 1 367 ? 3.887 3.781 14.141 1 96.62 367 GLY B N 1
ATOM 6739 C CA . GLY B 1 367 ? 4.09 3.922 15.578 1 96.62 367 GLY B CA 1
ATOM 6740 C C . GLY B 1 367 ? 4.91 5.145 15.945 1 96.62 367 GLY B C 1
ATOM 6741 O O . GLY B 1 367 ? 5.129 6.023 15.109 1 96.62 367 GLY B O 1
ATOM 6742 N N . TYR B 1 368 ? 5.238 5.195 17.234 1 95.56 368 TYR B N 1
ATOM 6743 C CA . TYR B 1 368 ? 6.117 6.254 17.719 1 95.56 368 TYR B CA 1
ATOM 6744 C C . TYR B 1 368 ? 7.559 5.766 17.812 1 95.56 368 TYR B C 1
ATOM 6746 O O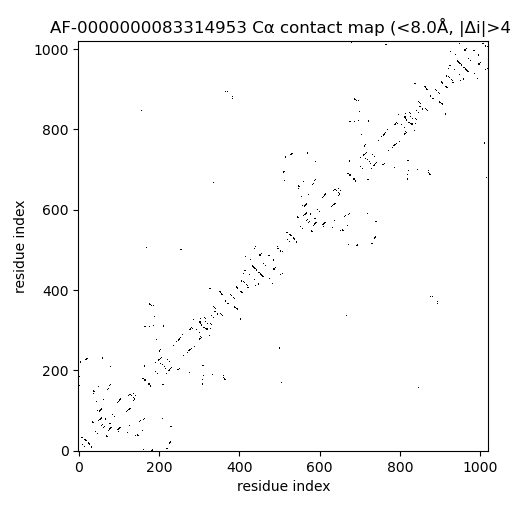 . TYR B 1 368 ? 7.82 4.703 18.391 1 95.56 368 TYR B O 1
ATOM 6754 N N . TRP B 1 369 ? 8.406 6.547 17.234 1 96.56 369 TRP B N 1
ATOM 6755 C CA . TRP B 1 369 ? 9.828 6.223 17.219 1 96.56 369 TRP B CA 1
ATOM 6756 C C . TRP B 1 369 ? 10.352 6 18.641 1 96.56 369 TRP B C 1
ATOM 6758 O O . TRP B 1 369 ? 10.188 6.859 19.5 1 96.56 369 TRP B O 1
ATOM 6768 N N . GLU B 1 370 ? 10.961 4.82 19.016 1 93.06 370 GLU B N 1
ATOM 6769 C CA . GLU B 1 370 ? 11.586 4.469 20.281 1 93.06 370 GLU B CA 1
ATOM 6770 C C . GLU B 1 370 ? 10.609 4.648 21.438 1 93.06 370 GLU B C 1
ATOM 6772 O O . GLU B 1 370 ? 11 5.094 22.516 1 93.06 370 GLU B O 1
ATOM 6777 N N . ASN B 1 371 ? 9.359 4.398 21.188 1 93.5 371 ASN B N 1
ATOM 6778 C CA . ASN B 1 371 ? 8.328 4.535 22.219 1 93.5 371 ASN B CA 1
ATOM 6779 C C . ASN B 1 371 ? 7.262 3.451 22.078 1 93.5 371 ASN B C 1
ATOM 6781 O O . ASN B 1 371 ? 6.109 3.742 21.75 1 93.5 371 ASN B O 1
ATOM 6785 N N . PRO B 1 372 ? 7.637 2.238 22.422 1 93.44 372 PRO B N 1
ATOM 6786 C CA . PRO B 1 372 ? 6.711 1.114 22.266 1 93.44 372 PRO B CA 1
ATOM 6787 C C . PRO B 1 372 ? 5.461 1.248 23.125 1 93.44 372 PRO B C 1
ATOM 6789 O O . PRO B 1 372 ? 4.379 0.807 22.734 1 93.44 372 PRO B O 1
ATOM 6792 N N . GLU B 1 373 ? 5.598 1.842 24.266 1 92.12 373 GLU B N 1
ATOM 6793 C CA . GLU B 1 373 ? 4.457 1.981 25.172 1 92.12 373 GLU B CA 1
ATOM 6794 C C . GLU B 1 373 ? 3.404 2.918 24.578 1 92.12 373 GLU B C 1
ATOM 6796 O O . GLU B 1 373 ? 2.219 2.58 24.547 1 92.12 373 GLU B O 1
ATOM 6801 N N . ALA B 1 374 ? 3.844 4.094 24.141 1 91.94 374 ALA B N 1
ATOM 6802 C CA . ALA B 1 374 ? 2.91 5.031 23.531 1 91.94 374 ALA B CA 1
ATOM 6803 C C . ALA B 1 374 ? 2.283 4.434 22.266 1 91.94 374 ALA B C 1
ATOM 6805 O O . ALA B 1 374 ? 1.107 4.672 21.984 1 91.94 374 ALA B O 1
ATOM 6806 N N . THR B 1 375 ? 3.08 3.668 21.547 1 94.81 375 THR B N 1
ATOM 6807 C CA . THR B 1 375 ? 2.576 3.012 20.344 1 94.81 375 THR B CA 1
ATOM 6808 C C . THR B 1 375 ? 1.474 2.018 20.703 1 94.81 375 THR B C 1
ATOM 6810 O O . THR B 1 375 ? 0.408 2.02 20.078 1 94.81 375 THR B O 1
ATOM 6813 N N . ALA B 1 376 ? 1.743 1.187 21.703 1 93.38 376 ALA B N 1
ATOM 6814 C CA . ALA B 1 376 ? 0.789 0.16 22.109 1 93.38 376 ALA B CA 1
ATOM 6815 C C . ALA B 1 376 ? -0.517 0.787 22.594 1 93.38 376 ALA B C 1
ATOM 6817 O O . ALA B 1 376 ? -1.594 0.218 22.406 1 93.38 376 ALA B O 1
ATOM 6818 N N . ALA B 1 377 ? -0.415 1.938 23.141 1 91.75 377 ALA B N 1
ATOM 6819 C CA . ALA B 1 377 ? -1.589 2.617 23.688 1 91.75 377 ALA B CA 1
ATOM 6820 C C . ALA B 1 377 ? -2.5 3.115 22.562 1 91.75 377 ALA B C 1
ATOM 6822 O O . ALA B 1 377 ? -3.693 3.338 22.781 1 91.75 377 ALA B O 1
ATOM 6823 N N . ARG B 1 378 ? -1.973 3.248 21.359 1 93.75 378 ARG B N 1
ATOM 6824 C CA . ARG B 1 378 ? -2.729 3.826 20.25 1 93.75 378 ARG B CA 1
ATOM 6825 C C . ARG B 1 378 ? -3.266 2.736 19.328 1 93.75 378 ARG B C 1
ATOM 6827 O O . ARG B 1 378 ? -4.047 3.018 18.422 1 93.75 378 ARG B O 1
ATOM 6834 N N . TYR B 1 379 ? -2.889 1.507 19.578 1 94.62 379 TYR B N 1
ATOM 6835 C CA . TYR B 1 379 ? -3.25 0.457 18.625 1 94.62 379 TYR B CA 1
ATOM 6836 C C . TYR B 1 379 ? -3.988 -0.678 19.328 1 94.62 379 TYR B C 1
ATOM 6838 O O . TYR B 1 379 ? -3.707 -0.985 20.484 1 94.62 379 TYR B O 1
ATOM 6846 N N . ARG B 1 380 ? -4.836 -1.221 18.641 1 93.31 380 ARG B N 1
ATOM 6847 C CA . ARG B 1 380 ? -5.473 -2.484 19 1 93.31 380 ARG B CA 1
ATOM 6848 C C . ARG B 1 380 ? -5.574 -3.408 17.797 1 93.31 380 ARG B C 1
ATOM 6850 O O . ARG B 1 380 ? -5.375 -2.973 16.656 1 93.31 380 ARG B O 1
ATOM 6857 N N . PRO B 1 381 ? -5.781 -4.723 18.016 1 91.19 381 PRO B N 1
ATOM 6858 C CA . PRO B 1 381 ? -5.891 -5.656 16.891 1 91.19 381 PRO B CA 1
ATOM 6859 C C . PRO B 1 381 ? -7.027 -5.301 15.938 1 91.19 381 PRO B C 1
ATOM 6861 O O . PRO B 1 381 ? -8.102 -4.879 16.375 1 91.19 381 PRO B O 1
ATOM 6864 N N . GLY B 1 382 ? -6.742 -5.391 14.703 1 90.69 382 GLY B N 1
ATOM 6865 C CA . GLY B 1 382 ? -7.738 -5.191 13.664 1 90.69 382 GLY B CA 1
ATOM 6866 C C . GLY B 1 382 ? -8.461 -6.469 13.273 1 90.69 382 GLY B C 1
ATOM 6867 O O . GLY B 1 382 ? -8.359 -7.48 13.969 1 90.69 382 GLY B O 1
ATOM 6868 N N . PRO B 1 383 ? -9.234 -6.371 12.188 1 86.88 383 PRO B N 1
ATOM 6869 C CA . PRO B 1 383 ? -10.062 -7.5 11.773 1 86.88 383 PRO B CA 1
ATOM 6870 C C . PRO B 1 383 ? -9.25 -8.672 11.234 1 86.88 383 PRO B C 1
ATOM 6872 O O . PRO B 1 383 ? -9.703 -9.82 11.281 1 86.88 383 PRO B O 1
ATOM 6875 N N . LEU B 1 384 ? -8.031 -8.438 10.695 1 86.56 384 LEU B N 1
ATOM 6876 C CA . LEU B 1 384 ? -7.215 -9.484 10.094 1 86.56 384 LEU B CA 1
ATOM 6877 C C . LEU B 1 384 ? -6.008 -9.805 10.969 1 86.56 384 LEU B C 1
ATOM 6879 O O . LEU B 1 384 ? -5.566 -8.953 11.75 1 86.56 384 LEU B O 1
ATOM 6883 N N . PRO B 1 385 ? -5.48 -11.023 10.781 1 81.88 385 PRO B N 1
ATOM 6884 C CA . PRO B 1 385 ? -4.289 -11.375 11.555 1 81.88 385 PRO B CA 1
ATOM 6885 C C . PRO B 1 385 ? -3.131 -10.406 11.336 1 81.88 385 PRO B C 1
ATOM 6887 O O . PRO B 1 385 ? -2.795 -10.094 10.195 1 81.88 385 PRO B O 1
ATOM 6890 N N . GLY B 1 386 ? -2.598 -9.961 12.508 1 82.06 386 GLY B N 1
ATOM 6891 C CA . GLY B 1 386 ? -1.432 -9.094 12.445 1 82.06 386 GLY B CA 1
ATOM 6892 C C . GLY B 1 386 ? -1.778 -7.648 12.148 1 82.06 386 GLY B C 1
ATOM 6893 O O . GLY B 1 386 ? -0.909 -6.777 12.195 1 82.06 386 GLY B O 1
ATOM 6894 N N . GLU B 1 387 ? -3.039 -7.484 11.844 1 89.69 387 GLU B N 1
ATOM 6895 C CA . GLU B 1 387 ? -3.471 -6.117 11.555 1 89.69 387 GLU B CA 1
ATOM 6896 C C . GLU B 1 387 ? -3.697 -5.328 12.844 1 89.69 387 GLU B C 1
ATOM 6898 O O . GLU B 1 387 ? -4.066 -5.898 13.875 1 89.69 387 GLU B O 1
ATOM 6903 N N . ARG B 1 388 ? -3.439 -4.023 12.789 1 92.69 388 ARG B N 1
ATOM 6904 C CA . ARG B 1 388 ? -3.725 -3.105 13.891 1 92.69 388 ARG B CA 1
ATOM 6905 C C . ARG B 1 388 ? -4.523 -1.901 13.398 1 92.69 388 ARG B C 1
ATOM 6907 O O . ARG B 1 388 ? -4.359 -1.459 12.266 1 92.69 388 ARG B O 1
ATOM 6914 N N . VAL B 1 389 ? -5.375 -1.443 14.273 1 96.31 389 VAL B N 1
ATOM 6915 C CA . VAL B 1 389 ? -6.145 -0.237 13.984 1 96.31 389 VAL B CA 1
ATOM 6916 C C . VAL B 1 389 ? -5.789 0.854 14.992 1 96.31 389 VAL B C 1
ATOM 6918 O O . VAL B 1 389 ? -5.43 0.56 16.141 1 96.31 389 VAL B O 1
ATOM 6921 N N . CYS B 1 390 ? -5.934 2.047 14.57 1 97.62 390 CYS B N 1
ATOM 6922 C CA . CYS B 1 390 ? -5.453 3.176 15.367 1 97.62 390 CYS B CA 1
ATOM 6923 C C . CYS B 1 390 ? -6.605 3.857 16.094 1 97.62 390 CYS B C 1
ATOM 6925 O O . CYS B 1 390 ? -7.613 4.211 15.477 1 97.62 390 CYS B O 1
ATOM 6927 N N . TYR B 1 391 ? -6.445 4.023 17.344 1 96.56 391 TYR B N 1
ATOM 6928 C CA . TYR B 1 391 ? -7.355 4.824 18.156 1 96.56 391 TYR B CA 1
ATOM 6929 C C . TYR B 1 391 ? -6.898 6.277 18.219 1 96.56 391 TYR B C 1
ATOM 6931 O O . TYR B 1 391 ? -5.762 6.559 18.625 1 96.56 391 TYR B O 1
ATOM 6939 N N . SER B 1 392 ? -7.766 7.172 17.875 1 95.19 392 SER B N 1
ATOM 6940 C CA . SER B 1 392 ? -7.387 8.555 17.625 1 95.19 392 SER B CA 1
ATOM 6941 C C . SER B 1 392 ? -7.125 9.312 18.922 1 95.19 392 SER B C 1
ATOM 6943 O O . SER B 1 392 ? -6.375 10.289 18.938 1 95.19 392 SER B O 1
ATOM 6945 N N . GLY B 1 393 ? -7.773 8.898 19.984 1 92.81 393 GLY B N 1
ATOM 6946 C CA . GLY B 1 393 ? -7.789 9.695 21.203 1 92.81 393 GLY B CA 1
ATOM 6947 C C . GLY B 1 393 ? -8.836 10.789 21.188 1 92.81 393 GLY B C 1
ATOM 6948 O O . GLY B 1 393 ? -8.984 11.531 22.156 1 92.81 393 GLY B O 1
ATOM 6949 N N . ASP B 1 394 ? -9.602 10.883 20.141 1 93.81 394 ASP B N 1
ATOM 6950 C CA . ASP B 1 394 ? -10.648 11.891 19.984 1 93.81 394 ASP B CA 1
ATOM 6951 C C . ASP B 1 394 ? -12.039 11.25 20.031 1 93.81 394 ASP B C 1
ATOM 6953 O O . ASP B 1 394 ? -12.234 10.148 19.5 1 93.81 394 ASP B O 1
ATOM 6957 N N . LEU B 1 395 ? -12.938 11.961 20.609 1 95.12 395 LEU B N 1
ATOM 6958 C CA . LEU B 1 395 ? -14.312 11.5 20.703 1 95.12 395 LEU B CA 1
ATOM 6959 C C . LEU B 1 395 ? -15.148 12.039 19.531 1 95.12 395 LEU B C 1
ATOM 6961 O O . LEU B 1 395 ? -15.039 13.219 19.188 1 95.12 395 LEU B O 1
ATOM 6965 N N . PHE B 1 396 ? -15.969 11.148 18.969 1 97.06 396 PHE B N 1
ATOM 6966 C CA . PHE B 1 396 ? -16.797 11.484 17.812 1 97.06 396 PHE B CA 1
ATOM 6967 C C . PHE B 1 396 ? -18.219 10.938 18 1 97.06 396 PHE B C 1
ATOM 6969 O O . PHE B 1 396 ? -18.438 10.047 18.828 1 97.06 396 PHE B O 1
ATOM 6976 N N . ARG B 1 397 ? -19.125 11.547 17.312 1 96.94 397 ARG B N 1
ATOM 6977 C CA . ARG B 1 397 ? -20.438 10.969 17.031 1 96.94 397 ARG B CA 1
ATOM 6978 C C . ARG B 1 397 ? -20.656 10.852 15.523 1 96.94 397 ARG B C 1
ATOM 6980 O O . ARG B 1 397 ? -20.109 11.633 14.742 1 96.94 397 ARG B O 1
ATOM 6987 N N . MET B 1 398 ? -21.375 9.875 15.086 1 98.06 398 MET B N 1
ATOM 6988 C CA . MET B 1 398 ? -21.797 9.68 13.703 1 98.06 398 MET B CA 1
ATOM 6989 C C . MET B 1 398 ? -23.312 9.789 13.562 1 98.06 398 MET B C 1
ATOM 6991 O O . MET B 1 398 ? -24.047 9.25 14.391 1 98.06 398 MET B O 1
ATOM 6995 N N . ASP B 1 399 ? -23.75 10.531 12.594 1 97.81 399 ASP B N 1
ATOM 6996 C CA . ASP B 1 399 ? -25.203 10.633 12.445 1 97.81 399 ASP B CA 1
ATOM 6997 C C . ASP B 1 399 ? -25.75 9.461 11.641 1 97.81 399 ASP B C 1
ATOM 6999 O O . ASP B 1 399 ? -25.016 8.539 11.289 1 97.81 399 ASP B O 1
ATOM 7003 N N . GLU B 1 400 ? -27.078 9.422 11.391 1 97.12 400 GLU B N 1
ATOM 7004 C CA . GLU B 1 400 ? -27.766 8.297 10.766 1 97.12 400 GLU B CA 1
ATOM 7005 C C . GLU B 1 400 ? -27.359 8.133 9.305 1 97.12 400 GLU B C 1
ATOM 7007 O O . GLU B 1 400 ? -27.516 7.059 8.727 1 97.12 400 GLU B O 1
ATOM 7012 N N . GLU B 1 401 ? -26.828 9.25 8.781 1 97.06 401 GLU B N 1
ATOM 7013 C CA . GLU B 1 401 ? -26.438 9.219 7.371 1 97.06 401 GLU B CA 1
ATOM 7014 C C . GLU B 1 401 ? -24.953 8.945 7.207 1 97.06 401 GLU B C 1
ATOM 7016 O O . GLU B 1 401 ? -24.438 8.922 6.082 1 97.06 401 GLU B O 1
ATOM 7021 N N . GLY B 1 402 ? -24.203 8.781 8.258 1 97.25 402 GLY B N 1
ATOM 7022 C CA . GLY B 1 402 ? -22.812 8.336 8.211 1 97.25 402 GLY B CA 1
ATOM 7023 C C . GLY B 1 402 ? -21.812 9.477 8.273 1 97.25 402 GLY B C 1
ATOM 7024 O O . GLY B 1 402 ? -20.625 9.289 7.984 1 97.25 402 GLY B O 1
ATOM 7025 N N . TYR B 1 403 ? -22.281 10.672 8.617 1 98.44 403 TYR B N 1
ATOM 7026 C CA . TYR B 1 403 ? -21.375 11.805 8.75 1 98.44 403 TYR B CA 1
ATOM 7027 C C . TYR B 1 403 ? -20.859 11.938 10.172 1 98.44 403 TYR B C 1
ATOM 7029 O O . TYR B 1 403 ? -21.625 11.766 11.133 1 98.44 403 TYR B O 1
ATOM 7037 N N . PHE B 1 404 ? -19.609 12.281 10.32 1 98.31 404 PHE B N 1
ATOM 7038 C CA . PHE B 1 404 ? -18.938 12.289 11.625 1 98.31 404 PHE B CA 1
ATOM 7039 C C . PHE B 1 404 ? -18.828 13.719 12.156 1 98.31 404 PHE B C 1
ATOM 7041 O O . PHE B 1 404 ? -18.672 14.664 11.391 1 98.31 404 PHE B O 1
ATOM 7048 N N . TYR B 1 405 ? -18.922 13.859 13.445 1 96.38 405 TYR B N 1
ATOM 7049 C CA . TYR B 1 405 ? -18.844 15.117 14.172 1 96.38 405 TYR B CA 1
ATOM 7050 C C . TYR B 1 405 ? -17.828 15.031 15.305 1 96.38 405 TYR B C 1
ATOM 7052 O O . TYR B 1 405 ? -17.906 14.133 16.156 1 96.38 405 TYR B O 1
ATOM 7060 N N . PHE B 1 406 ? -16.875 15.883 15.32 1 94.56 406 PHE B N 1
ATOM 7061 C CA . PHE B 1 406 ? -15.875 15.961 16.391 1 94.56 406 PHE B CA 1
ATOM 7062 C C . PHE B 1 406 ? -16.5 16.484 17.672 1 94.56 406 PHE B C 1
ATOM 7064 O O . PHE B 1 406 ? -17.125 17.547 17.672 1 94.56 406 PHE B O 1
ATOM 7071 N N . VAL B 1 407 ? -16.312 15.75 18.703 1 90.56 407 VAL B N 1
ATOM 7072 C CA . VAL B 1 407 ? -16.875 16.141 20 1 90.56 407 VAL B CA 1
ATOM 7073 C C . VAL B 1 407 ? -15.797 16.812 20.844 1 90.56 407 VAL B C 1
ATOM 7075 O O . VAL B 1 407 ? -16.031 17.875 21.438 1 90.56 407 VAL B O 1
ATOM 7078 N N . GLY B 1 408 ? -14.664 16.297 20.906 1 87.62 408 GLY B N 1
ATOM 7079 C CA . GLY B 1 408 ? -13.539 16.812 21.672 1 87.62 408 GLY B CA 1
ATOM 7080 C C . GLY B 1 408 ? -12.445 15.781 21.891 1 87.62 408 GLY B C 1
ATOM 7081 O O . GLY B 1 408 ? -12.609 14.609 21.547 1 87.62 408 GLY B O 1
ATOM 7082 N N . ARG B 1 409 ? -11.32 16.281 22.438 1 84.5 409 ARG B N 1
ATOM 7083 C CA . ARG B 1 409 ? -10.281 15.352 22.891 1 84.5 409 ARG B CA 1
ATOM 7084 C C . ARG B 1 409 ? -10.727 14.578 24.125 1 84.5 409 ARG B C 1
ATOM 7086 O O . ARG B 1 409 ? -11.336 15.148 25.031 1 84.5 409 ARG B O 1
ATOM 7093 N N . LYS B 1 410 ? -10.438 13.414 24.062 1 81.5 410 LYS B N 1
ATOM 7094 C CA . LYS B 1 410 ? -10.82 12.57 25.188 1 81.5 410 LYS B CA 1
ATOM 7095 C C . LYS B 1 410 ? -10.273 13.133 26.5 1 81.5 410 LYS B C 1
ATOM 7097 O O . LYS B 1 410 ? -10.984 13.164 27.516 1 81.5 410 LYS B O 1
ATOM 7102 N N . ASP B 1 411 ? -9.117 13.703 26.375 1 77.25 411 ASP B N 1
ATOM 7103 C CA . ASP B 1 411 ? -8.445 14.18 27.562 1 77.25 411 ASP B CA 1
ATOM 7104 C C . ASP B 1 411 ? -8.891 15.602 27.922 1 77.25 411 ASP B C 1
ATOM 7106 O O . ASP B 1 411 ? -8.625 16.078 29.031 1 77.25 411 ASP B O 1
ATOM 7110 N N . ASP B 1 412 ? -9.68 16.266 27.078 1 77.5 412 ASP B N 1
ATOM 7111 C CA . ASP B 1 412 ? -10.07 17.656 27.281 1 77.5 412 ASP B CA 1
ATOM 7112 C C . ASP B 1 412 ? -11.508 17.766 27.766 1 77.5 412 ASP B C 1
ATOM 7114 O O . ASP B 1 412 ? -11.977 18.844 28.109 1 77.5 412 ASP B O 1
ATOM 7118 N N . ILE B 1 413 ? -12.188 16.703 27.797 1 74.75 413 ILE B N 1
ATOM 7119 C CA . ILE B 1 413 ? -13.578 16.734 28.25 1 74.75 413 ILE B CA 1
ATOM 7120 C C . ILE B 1 413 ? -13.648 17.219 29.688 1 74.75 413 ILE B C 1
ATOM 7122 O O . ILE B 1 413 ? -12.875 16.766 30.547 1 74.75 413 ILE B O 1
ATOM 7126 N N . ILE B 1 414 ? -14.531 18.234 29.859 1 82.31 414 ILE B N 1
ATOM 7127 C CA . ILE B 1 414 ? -14.68 18.812 31.188 1 82.31 414 ILE B CA 1
ATOM 7128 C C . ILE B 1 414 ? -15.781 18.094 31.969 1 82.31 414 ILE B C 1
ATOM 7130 O O . ILE B 1 414 ? -16.906 17.953 31.469 1 82.31 414 ILE B O 1
ATOM 7134 N N . LYS B 1 415 ? -15.555 17.531 33.156 1 84.81 415 LYS B N 1
ATOM 7135 C CA . LYS B 1 415 ? -16.547 16.922 34.031 1 84.81 415 LYS B CA 1
ATOM 7136 C C . LYS B 1 415 ? -17.047 17.938 35.094 1 84.81 415 LYS B C 1
ATOM 7138 O O . LYS B 1 415 ? -16.453 18.078 36.156 1 84.81 415 LYS B O 1
ATOM 7143 N N . SER B 1 416 ? -18.047 18.625 34.625 1 82.5 416 SER B N 1
ATOM 7144 C CA . SER B 1 416 ? -18.609 19.656 35.469 1 82.5 416 SER B CA 1
ATOM 7145 C C . SER B 1 416 ? -19.984 19.234 36 1 82.5 416 SER B C 1
ATOM 7147 O O . SER B 1 416 ? -20.875 18.906 35.219 1 82.5 416 SER B O 1
ATOM 7149 N N . ARG B 1 417 ? -20.172 19.25 37.312 1 79.31 417 ARG B N 1
ATOM 7150 C CA . ARG B 1 417 ? -21.422 18.906 37.969 1 79.31 417 ARG B CA 1
ATOM 7151 C C . ARG B 1 417 ? -21.891 17.5 37.562 1 79.31 417 ARG B C 1
ATOM 7153 O O . ARG B 1 417 ? -23.078 17.297 37.312 1 79.31 417 ARG B O 1
ATOM 7160 N N . GLY B 1 418 ? -20.938 16.641 37.344 1 74.19 418 GLY B N 1
ATOM 7161 C CA . GLY B 1 418 ? -21.25 15.258 37 1 74.19 418 GLY B CA 1
ATOM 7162 C C . GLY B 1 418 ? -21.578 15.078 35.531 1 74.19 418 GLY B C 1
ATOM 7163 O O . GLY B 1 418 ? -21.844 13.961 35.062 1 74.19 418 GLY B O 1
ATOM 7164 N N . GLU B 1 419 ? -21.625 16.312 34.812 1 80.44 419 GLU B N 1
ATOM 7165 C CA . GLU B 1 419 ? -21.891 16.281 33.375 1 80.44 419 GLU B CA 1
ATOM 7166 C C . GLU B 1 419 ? -20.609 16.406 32.562 1 80.44 419 GLU B C 1
ATOM 7168 O O . GLU B 1 419 ? -19.672 17.109 32.969 1 80.44 419 GLU B O 1
ATOM 7173 N N . LYS B 1 420 ? -20.594 15.602 31.531 1 81 420 LYS B N 1
ATOM 7174 C CA . LYS B 1 420 ? -19.484 15.75 30.594 1 81 420 LYS B CA 1
ATOM 7175 C C . LYS B 1 420 ? -19.75 16.859 29.578 1 81 420 LYS B C 1
ATOM 7177 O O . LYS B 1 420 ? -20.75 16.812 28.859 1 81 420 LYS B O 1
ATOM 7182 N N . VAL B 1 421 ? -18.812 17.828 29.578 1 84 421 VAL B N 1
ATOM 7183 C CA . VAL B 1 421 ? -19 19 28.703 1 84 421 VAL B CA 1
ATOM 7184 C C . VAL B 1 421 ? -17.859 19.078 27.703 1 84 421 VAL B C 1
ATOM 7186 O O . VAL B 1 421 ? -16.688 19.078 28.078 1 84 421 VAL B O 1
ATOM 7189 N N . ALA B 1 422 ? -18.219 19.172 26.422 1 85.19 422 ALA B N 1
ATOM 7190 C CA . ALA B 1 422 ? -17.219 19.375 25.375 1 85.19 422 ALA B CA 1
ATOM 7191 C C . ALA B 1 422 ? -16.875 20.859 25.234 1 85.19 422 ALA B C 1
ATOM 7193 O O . ALA B 1 422 ? -17.734 21.672 24.953 1 85.19 422 ALA B O 1
ATOM 7194 N N . PRO B 1 423 ? -15.562 21.141 25.344 1 87.06 423 PRO B N 1
ATOM 7195 C CA . PRO B 1 423 ? -15.172 22.547 25.203 1 87.06 423 PRO B CA 1
ATOM 7196 C C . PRO B 1 423 ? -15.625 23.156 23.875 1 87.06 423 PRO B C 1
ATOM 7198 O O . PRO B 1 423 ? -16.047 24.312 23.844 1 87.06 423 PRO B O 1
ATOM 7201 N N . LYS B 1 424 ? -15.688 22.391 22.859 1 83.75 424 LYS B N 1
ATOM 7202 C CA . LYS B 1 424 ? -16 22.859 21.516 1 83.75 424 LYS B CA 1
ATOM 7203 C C . LYS B 1 424 ? -17.422 23.422 21.438 1 83.75 424 LYS B C 1
ATOM 7205 O O . LYS B 1 424 ? -17.688 24.375 20.703 1 83.75 424 LYS B O 1
ATOM 7210 N N . GLU B 1 425 ? -18.25 22.828 22.094 1 82.81 425 GLU B N 1
ATOM 7211 C CA . GLU B 1 425 ? -19.641 23.281 22.109 1 82.81 425 GLU B CA 1
ATOM 7212 C C . GLU B 1 425 ? -19.734 24.703 22.641 1 82.81 425 GLU B C 1
ATOM 7214 O O . GLU B 1 425 ? -20.453 25.547 22.078 1 82.81 425 GLU B O 1
ATOM 7219 N N . ILE B 1 426 ? -19.031 24.953 23.703 1 88 426 ILE B N 1
ATOM 7220 C CA . ILE B 1 426 ? -19.031 26.281 24.312 1 88 426 ILE B CA 1
ATOM 7221 C C . ILE B 1 426 ? -18.266 27.25 23.406 1 88 426 ILE B C 1
ATOM 7223 O O . ILE B 1 426 ? -18.719 28.375 23.172 1 88 426 ILE B O 1
ATOM 7227 N N . GLU B 1 427 ? -17.188 26.828 22.859 1 90 427 GLU B N 1
ATOM 7228 C CA . GLU B 1 427 ? -16.406 27.656 21.969 1 90 427 GLU B CA 1
ATOM 7229 C C . GLU B 1 427 ? -17.219 28.109 20.75 1 90 427 GLU B C 1
ATOM 7231 O O . GLU B 1 427 ? -17.172 29.266 20.359 1 90 427 GLU B O 1
ATOM 7236 N N . ASN B 1 428 ? -1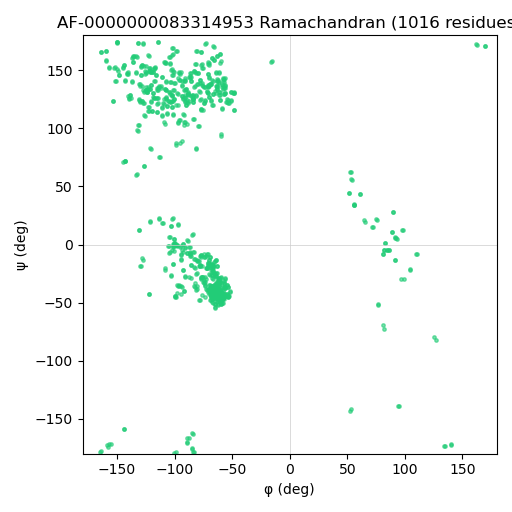7.984 27.266 20.203 1 86.88 428 ASN B N 1
ATOM 7237 C CA . ASN B 1 428 ? -18.828 27.594 19.047 1 86.88 428 ASN B CA 1
ATOM 7238 C C . ASN B 1 428 ? -19.828 28.703 19.375 1 86.88 428 ASN B C 1
ATOM 7240 O O . ASN B 1 428 ? -20.125 29.547 18.547 1 86.88 428 ASN B O 1
ATOM 7244 N N . VAL B 1 429 ? -20.391 28.625 20.578 1 88.5 429 VAL B N 1
ATOM 7245 C CA . VAL B 1 429 ? -21.344 29.656 21.016 1 88.5 429 VAL B CA 1
ATOM 7246 C C . VAL B 1 429 ? -20.609 30.984 21.188 1 88.5 429 VAL B C 1
ATOM 7248 O O . VAL B 1 429 ? -21.125 32.031 20.781 1 88.5 429 VAL B O 1
ATOM 7251 N N . LEU B 1 430 ? -19.406 30.906 21.719 1 90.94 430 LEU B N 1
ATOM 7252 C CA . LEU B 1 430 ? -18.625 32.125 21.938 1 90.94 430 LEU B CA 1
ATOM 7253 C C . LEU B 1 430 ? -18.281 32.812 20.625 1 90.94 430 LEU B C 1
ATOM 7255 O O . LEU B 1 430 ? -18.344 34.031 20.516 1 90.94 430 LEU B O 1
ATOM 7259 N N . TYR B 1 431 ? -18.031 32.062 19.625 1 88.06 431 TYR B N 1
ATOM 7260 C CA . TYR B 1 431 ? -17.625 32.594 18.344 1 88.06 431 TYR B CA 1
ATOM 7261 C C . TYR B 1 431 ? -18.797 33.312 17.641 1 88.06 431 TYR B C 1
ATOM 7263 O O . TYR B 1 431 ? -18.594 34.094 16.719 1 88.06 431 TYR B O 1
ATOM 7271 N N . LYS B 1 432 ? -20 33.031 18.078 1 86.94 432 LYS B N 1
ATOM 7272 C CA . LYS B 1 432 ? -21.188 33.688 17.5 1 86.94 432 LYS B CA 1
ATOM 7273 C C . LYS B 1 432 ? -21.375 35.094 18.062 1 86.94 432 LYS B C 1
ATOM 7275 O O . LYS B 1 432 ? -22.172 35.875 17.516 1 86.94 432 LYS B O 1
ATOM 7280 N N . LEU B 1 433 ? -20.703 35.406 19.109 1 87.56 433 LEU B N 1
ATOM 7281 C CA . LEU B 1 433 ? -20.797 36.75 19.703 1 87.56 433 LEU B CA 1
ATOM 7282 C C . LEU B 1 433 ? -20 37.75 18.906 1 87.56 433 LEU B C 1
ATOM 7284 O O . LEU B 1 433 ? -18.781 37.625 18.766 1 87.56 433 LEU B O 1
ATOM 7288 N N . PRO B 1 434 ? -20.656 38.719 18.344 1 85.44 434 PRO B N 1
ATOM 7289 C CA . PRO B 1 434 ? -19.922 39.75 17.594 1 85.44 434 PRO B CA 1
ATOM 7290 C C . PRO B 1 434 ? -18.781 40.344 18.406 1 85.44 434 PRO B C 1
ATOM 7292 O O . PRO B 1 434 ? -18.953 40.688 19.578 1 85.44 434 PRO B O 1
ATOM 7295 N N . GLY B 1 435 ? -17.625 40.406 17.781 1 85 435 GLY B N 1
ATOM 7296 C CA . GLY B 1 435 ? -16.438 40.969 18.422 1 85 435 GLY B CA 1
ATOM 7297 C C . GLY B 1 435 ? -15.453 39.906 18.875 1 85 435 GLY B C 1
ATOM 7298 O O . GLY B 1 435 ? -14.289 40.219 19.141 1 85 435 GLY B O 1
ATOM 7299 N N . VAL B 1 436 ? -15.891 38.688 19.047 1 87.75 436 VAL B N 1
ATOM 7300 C CA . VAL B 1 436 ? -15 37.594 19.453 1 87.75 436 VAL B CA 1
ATOM 7301 C C . VAL B 1 436 ? -14.188 37.125 18.25 1 87.75 436 VAL B C 1
ATOM 7303 O O . VAL B 1 436 ? -14.75 36.75 17.203 1 87.75 436 VAL B O 1
ATOM 7306 N N . VAL B 1 437 ? -12.875 37.125 18.375 1 85.75 437 VAL B N 1
ATOM 7307 C CA . VAL B 1 437 ? -11.953 36.719 17.312 1 85.75 437 VAL B CA 1
ATOM 7308 C C . VAL B 1 437 ? -11.484 35.281 17.547 1 85.75 437 VAL B C 1
ATOM 7310 O O . VAL B 1 437 ? -11.406 34.5 16.594 1 85.75 437 VAL B O 1
ATOM 7313 N N . GLU B 1 438 ? -11.148 34.969 18.766 1 88.94 438 GLU B N 1
ATOM 7314 C CA . GLU B 1 438 ? -10.727 33.625 19.172 1 88.94 438 GLU B CA 1
ATOM 7315 C C . GLU B 1 438 ? -11.305 33.281 20.547 1 88.94 438 GLU B C 1
ATOM 7317 O O . GLU B 1 438 ? -11.562 34.156 21.359 1 88.94 438 GLU B O 1
ATOM 7322 N N . ALA B 1 439 ? -11.562 32.094 20.75 1 89.5 439 ALA B N 1
ATOM 7323 C CA . ALA B 1 439 ? -12.055 31.609 22.031 1 89.5 439 ALA B CA 1
ATOM 7324 C C . ALA B 1 439 ? -11.484 30.234 22.359 1 89.5 439 ALA B C 1
ATOM 7326 O O . ALA B 1 439 ? -11.281 29.406 21.453 1 89.5 439 ALA B O 1
ATOM 7327 N N . ALA B 1 440 ? -11.164 29.984 23.562 1 90.5 440 ALA B N 1
ATOM 7328 C CA . ALA B 1 440 ? -10.75 28.688 24.078 1 90.5 440 ALA B CA 1
ATOM 7329 C C . ALA B 1 440 ? -11.406 28.406 25.422 1 90.5 440 ALA B C 1
ATOM 7331 O O . ALA B 1 440 ? -11.586 29.312 26.234 1 90.5 440 ALA B O 1
ATOM 7332 N N . VAL B 1 441 ? -11.82 27.203 25.688 1 90.19 441 VAL B N 1
ATOM 7333 C CA . VAL B 1 441 ? -12.5 26.812 26.922 1 90.19 441 VAL B CA 1
ATOM 7334 C C . VAL B 1 441 ? -11.766 25.625 27.562 1 90.19 441 VAL B C 1
ATOM 7336 O O . VAL B 1 441 ? -11.367 24.688 26.859 1 90.19 441 VAL B O 1
ATOM 7339 N N . ILE B 1 442 ? -11.516 25.734 28.797 1 90.5 442 ILE B N 1
ATOM 7340 C CA . ILE B 1 442 ? -10.875 24.641 29.531 1 90.5 442 ILE B CA 1
ATOM 7341 C C . ILE B 1 442 ? -11.633 24.391 30.828 1 90.5 442 ILE B C 1
ATOM 7343 O O . ILE B 1 442 ? -12.43 25.219 31.266 1 90.5 442 ILE B O 1
ATOM 7347 N N . GLY B 1 443 ? -11.398 23.219 31.359 1 88.12 443 GLY B N 1
ATOM 7348 C CA . GLY B 1 443 ? -11.852 22.938 32.719 1 88.12 443 GLY B CA 1
ATOM 7349 C C . GLY B 1 443 ? -10.82 23.266 33.781 1 88.12 443 GLY B C 1
ATOM 7350 O O . GLY B 1 443 ? -9.625 23.016 33.562 1 88.12 443 GLY B O 1
ATOM 7351 N N . VAL B 1 444 ? -11.266 23.938 34.781 1 89.19 444 VAL B N 1
ATOM 7352 C CA . VAL B 1 444 ? -10.383 24.203 35.906 1 89.19 444 VAL B CA 1
ATOM 7353 C C . VAL B 1 444 ? -10.961 23.562 37.156 1 89.19 444 VAL B C 1
ATOM 7355 O O . VAL B 1 444 ? -12.18 23.422 37.312 1 89.19 444 VAL B O 1
ATOM 7358 N N . GLU B 1 445 ? -10.047 23.125 38.062 1 87.75 445 GLU B N 1
ATOM 7359 C CA . GLU B 1 445 ? -10.5 22.453 39.281 1 87.75 445 GLU B CA 1
ATOM 7360 C C . GLU B 1 445 ? -11.43 23.359 40.094 1 87.75 445 GLU B C 1
ATOM 7362 O O . GLU B 1 445 ? -11.195 24.562 40.188 1 87.75 445 GLU B O 1
ATOM 7367 N N . ASP B 1 446 ? -12.508 22.797 40.562 1 86.31 446 ASP B N 1
ATOM 7368 C CA . ASP B 1 446 ? -13.5 23.5 41.375 1 86.31 446 ASP B CA 1
ATOM 7369 C C . ASP B 1 446 ? -14.008 22.594 42.5 1 86.31 446 ASP B C 1
ATOM 7371 O O . ASP B 1 446 ? -14.398 21.453 42.25 1 86.31 446 ASP B O 1
ATOM 7375 N N . PRO B 1 447 ? -13.977 23.016 43.688 1 80.75 447 PRO B N 1
ATOM 7376 C CA . PRO B 1 447 ? -14.344 22.172 44.844 1 80.75 447 PRO B CA 1
ATOM 7377 C C . PRO B 1 447 ? -15.812 21.75 44.812 1 80.75 447 PRO B C 1
ATOM 7379 O O . PRO B 1 447 ? -16.156 20.688 45.344 1 80.75 447 PRO B O 1
ATOM 7382 N N . VAL B 1 448 ? -16.656 22.5 44.219 1 77.38 448 VAL B N 1
ATOM 7383 C CA . VAL B 1 448 ? -18.078 22.219 44.25 1 77.38 448 VAL B CA 1
ATOM 7384 C C . VAL B 1 448 ? -18.484 21.5 42.969 1 77.38 448 VAL B C 1
ATOM 7386 O O . VAL B 1 448 ? -19.172 20.484 43 1 77.38 448 VAL B O 1
ATOM 7389 N N . LEU B 1 449 ? -18 21.906 41.875 1 82.19 449 LEU B N 1
ATOM 7390 C CA . LEU B 1 449 ? -18.453 21.438 40.562 1 82.19 449 LEU B CA 1
ATOM 7391 C C . LEU B 1 449 ? -17.594 20.297 40.062 1 82.19 449 LEU B C 1
ATOM 7393 O O . LEU B 1 449 ? -17.938 19.625 39.062 1 82.19 449 LEU B O 1
ATOM 7397 N N . GLY B 1 450 ? -16.422 20 40.812 1 83.5 450 GLY B N 1
ATOM 7398 C CA . GLY B 1 450 ? -15.383 19.172 40.219 1 83.5 450 GLY B CA 1
ATOM 7399 C C . GLY B 1 450 ? -14.453 19.953 39.312 1 83.5 450 GLY B C 1
ATOM 7400 O O . GLY B 1 450 ? -13.344 20.312 39.719 1 83.5 450 GLY B O 1
ATOM 7401 N N . GLN B 1 451 ? -15.031 20.328 38.094 1 88.38 451 GLN B N 1
ATOM 7402 C CA . GLN B 1 451 ? -14.359 21.281 37.188 1 88.38 451 GLN B CA 1
ATOM 7403 C C . GLN B 1 451 ? -15.273 22.438 36.844 1 88.38 451 GLN B C 1
ATOM 7405 O O . GLN B 1 451 ? -16.453 22.25 36.562 1 88.38 451 GLN B O 1
ATOM 7410 N N . ALA B 1 452 ? -14.688 23.547 36.969 1 90.25 452 ALA B N 1
ATOM 7411 C CA . ALA B 1 452 ? -15.375 24.734 36.469 1 90.25 452 ALA B CA 1
ATOM 7412 C C . ALA B 1 452 ? -14.922 25.062 35.031 1 90.25 452 ALA B C 1
ATOM 7414 O O . ALA B 1 452 ? -13.789 24.766 34.656 1 90.25 452 ALA B O 1
ATOM 7415 N N . ILE B 1 453 ? -15.859 25.625 34.312 1 92.19 453 ILE B N 1
ATOM 7416 C CA . ILE B 1 453 ? -15.578 25.984 32.938 1 92.19 453 ILE B CA 1
ATOM 7417 C C . ILE B 1 453 ? -15.008 27.391 32.875 1 92.19 453 ILE B C 1
ATOM 7419 O O . ILE B 1 453 ? -15.586 28.328 33.406 1 92.19 453 ILE B O 1
ATOM 7423 N N . LYS B 1 454 ? -13.867 27.453 32.281 1 92.81 454 LYS B N 1
ATOM 7424 C CA . LYS B 1 454 ? -13.227 28.75 32.094 1 92.81 454 LYS B CA 1
ATOM 7425 C C . LYS B 1 454 ? -13.07 29.062 30.594 1 92.81 454 LYS B C 1
ATOM 7427 O O . LYS B 1 454 ? -12.508 28.266 29.844 1 92.81 454 LYS B O 1
ATOM 7432 N N . ALA B 1 455 ? -13.594 30.219 30.25 1 93.38 455 ALA B N 1
ATOM 7433 C CA . ALA B 1 455 ? -13.5 30.672 28.859 1 93.38 455 ALA B CA 1
ATOM 7434 C C . ALA B 1 455 ? -12.445 31.766 28.703 1 93.38 455 ALA B C 1
ATOM 7436 O O . ALA B 1 455 ? -12.398 32.688 29.5 1 93.38 455 ALA B O 1
ATOM 7437 N N . PHE B 1 456 ? -11.633 31.594 27.766 1 92.62 456 PHE B N 1
ATOM 7438 C CA . PHE B 1 456 ? -10.711 32.625 27.312 1 92.62 456 PHE B CA 1
ATOM 7439 C C . PHE B 1 456 ? -11.188 33.25 26 1 92.62 456 PHE B C 1
ATOM 7441 O O . PHE B 1 456 ? -11.5 32.531 25.047 1 92.62 456 PHE B O 1
ATOM 7448 N N . VAL B 1 457 ? -11.25 34.594 25.953 1 91.88 457 VAL B N 1
ATOM 7449 C CA . VAL B 1 457 ? -11.852 35.281 24.812 1 91.88 457 VAL B CA 1
ATOM 7450 C C . VAL B 1 457 ? -10.914 36.375 24.312 1 91.88 457 VAL B C 1
ATOM 7452 O O . VAL B 1 457 ? -10.438 37.188 25.109 1 91.88 457 VAL B O 1
ATOM 7455 N N . VAL B 1 458 ? -10.578 36.312 23.062 1 89.31 458 VAL B N 1
ATOM 7456 C CA . VAL B 1 458 ? -9.883 37.406 22.391 1 89.31 458 VAL B CA 1
ATOM 7457 C C . VAL B 1 458 ? -10.883 38.281 21.625 1 89.31 458 VAL B C 1
ATOM 7459 O O . VAL B 1 458 ? -11.625 37.781 20.766 1 89.31 458 VAL B O 1
ATOM 7462 N N . CYS B 1 459 ? -10.938 39.562 21.984 1 86.38 459 CYS B N 1
ATOM 7463 C CA . CYS B 1 459 ? -11.922 40.438 21.391 1 86.38 459 CYS B CA 1
ATOM 7464 C C . CYS B 1 459 ? -11.242 41.562 20.609 1 86.38 459 CYS B C 1
ATOM 7466 O O . CYS B 1 459 ? -10.102 41.938 20.906 1 86.38 459 CYS B O 1
ATOM 7468 N N . ARG B 1 460 ? -11.781 41.906 19.484 1 75 460 ARG B N 1
ATOM 7469 C CA . ARG B 1 460 ? -11.375 43.125 18.797 1 75 460 ARG B CA 1
ATOM 7470 C C . ARG B 1 460 ? -12.375 44.281 19.031 1 75 460 ARG B C 1
ATOM 7472 O O . ARG B 1 460 ? -13.578 44.031 19.125 1 75 460 ARG B O 1
ATOM 7479 N N . GLU B 1 461 ? -11.836 45.438 19.359 1 62.31 461 GLU B N 1
ATOM 7480 C CA . GLU B 1 461 ? -12.703 46.594 19.531 1 62.31 461 GLU B CA 1
ATOM 7481 C C . GLU B 1 461 ? -13.469 46.906 18.25 1 62.31 461 GLU B C 1
ATOM 7483 O O . GLU B 1 461 ? -12.883 46.938 17.156 1 62.31 461 GLU B O 1
ATOM 7488 N N . THR B 1 462 ? -14.609 46.469 18.031 1 53.81 462 THR B N 1
ATOM 7489 C CA . THR B 1 462 ? -15.398 46.938 16.891 1 53.81 462 THR B CA 1
ATOM 7490 C C . THR B 1 462 ? -15.859 48.375 17.109 1 53.81 462 THR B C 1
ATOM 7492 O O . THR B 1 462 ? -16.25 48.75 18.219 1 53.81 462 THR B O 1
ATOM 7495 N N . PRO B 1 463 ? -15.648 49.281 16.078 1 49.72 463 PRO B N 1
ATOM 7496 C CA . PRO B 1 463 ? -16.188 50.625 16.219 1 49.72 463 PRO B CA 1
ATOM 7497 C C . PRO B 1 463 ? -17.656 50.656 16.594 1 49.72 463 PRO B C 1
ATOM 7499 O O . PRO B 1 463 ? -18.469 50 15.93 1 49.72 463 PRO B O 1
ATOM 7502 N N . GLY B 1 464 ? -18.031 51.281 17.656 1 53.72 464 GLY B N 1
ATOM 7503 C CA . GLY B 1 464 ? -19.375 51.594 18.094 1 53.72 464 GLY B CA 1
ATOM 7504 C C . GLY B 1 464 ? -19.906 50.625 19.141 1 53.72 464 GLY B C 1
ATOM 7505 O O . GLY B 1 464 ? -20.953 50.844 19.734 1 53.72 464 GLY B O 1
ATOM 7506 N N . ASN B 1 465 ? -19.375 49.375 19.016 1 56.22 465 ASN B N 1
ATOM 7507 C CA . ASN B 1 465 ? -19.844 48.438 20.016 1 56.22 465 ASN B CA 1
ATOM 7508 C C . ASN B 1 465 ? -18.844 48.281 21.172 1 56.22 465 ASN B C 1
ATOM 7510 O O . ASN B 1 465 ? -17.641 48.156 20.938 1 56.22 465 ASN B O 1
ATOM 7514 N N . GLY B 1 466 ? -18.938 49.094 22.141 1 60.84 466 GLY B N 1
ATOM 7515 C CA . GLY B 1 466 ? -18.141 49.062 23.375 1 60.84 466 GLY B CA 1
ATOM 7516 C C . GLY B 1 466 ? -17.438 47.75 23.594 1 60.84 466 GLY B C 1
ATOM 7517 O O . GLY B 1 466 ? -17.594 46.812 22.797 1 60.84 466 GLY B O 1
ATOM 7518 N N . ARG B 1 467 ? -16.312 47.688 24.391 1 76.06 467 ARG B N 1
ATOM 7519 C CA . ARG B 1 467 ? -15.555 46.5 24.734 1 76.06 467 ARG B CA 1
ATOM 7520 C C . ARG B 1 467 ? -16.469 45.406 25.328 1 76.06 467 ARG B C 1
ATOM 7522 O O . ARG B 1 467 ? -17.281 45.688 26.203 1 76.06 467 ARG B O 1
ATOM 7529 N N . LEU B 1 468 ? -16.484 44.281 24.703 1 85.56 468 LEU B N 1
ATOM 7530 C CA . LEU B 1 468 ? -17.219 43.156 25.266 1 85.56 468 LEU B CA 1
ATOM 7531 C C . LEU B 1 468 ? -16.875 42.938 26.734 1 85.56 468 LEU B C 1
ATOM 7533 O O . LEU B 1 468 ? -15.703 43.062 27.125 1 85.56 468 LEU B O 1
ATOM 7537 N N . THR B 1 469 ? -17.844 42.812 27.547 1 86.88 469 THR B N 1
ATOM 7538 C CA . THR B 1 469 ? -17.641 42.562 28.969 1 86.88 469 THR B CA 1
ATOM 7539 C C . THR B 1 469 ? -17.938 41.125 29.328 1 86.88 469 THR B C 1
ATOM 7541 O O . THR B 1 469 ? -18.531 40.406 28.516 1 86.88 469 THR B O 1
ATOM 7544 N N . GLU B 1 470 ? -17.438 40.781 30.422 1 90.94 470 GLU B N 1
ATOM 7545 C CA . GLU B 1 470 ? -17.766 39.438 30.938 1 90.94 470 GLU B CA 1
ATOM 7546 C C . GLU B 1 470 ? -19.281 39.219 30.969 1 90.94 470 GLU B C 1
ATOM 7548 O O . GLU B 1 470 ? -19.75 38.125 30.656 1 90.94 470 GLU B O 1
ATOM 7553 N N . ARG B 1 471 ? -19.984 40.25 31.359 1 90.5 471 ARG B N 1
ATOM 7554 C CA . ARG B 1 471 ? -21.438 40.156 31.422 1 90.5 471 ARG B CA 1
ATOM 7555 C C . ARG B 1 471 ? -22.031 39.875 30.047 1 90.5 471 ARG B C 1
ATOM 7557 O O . ARG B 1 471 ? -22.984 39.125 29.906 1 90.5 471 ARG B O 1
ATOM 7564 N N . ASP B 1 472 ? -21.484 40.531 29.047 1 91.38 472 ASP B N 1
ATOM 7565 C CA . ASP B 1 472 ? -21.922 40.281 27.688 1 91.38 472 ASP B CA 1
ATOM 7566 C C . ASP B 1 472 ? -21.703 38.844 27.281 1 91.38 472 ASP B C 1
ATOM 7568 O O . ASP B 1 472 ? -22.594 38.219 26.688 1 91.38 472 ASP B O 1
ATOM 7572 N N . VAL B 1 473 ? -20.578 38.375 27.625 1 93.19 473 VAL B N 1
ATOM 7573 C CA . VAL B 1 473 ? -20.219 37 27.266 1 93.19 473 VAL B CA 1
ATOM 7574 C C . VAL B 1 473 ? -21.141 36 27.969 1 93.19 473 VAL B C 1
ATOM 7576 O O . VAL B 1 473 ? -21.688 35.094 27.344 1 93.19 473 VAL B O 1
ATOM 7579 N N . LEU B 1 474 ? -21.359 36.188 29.219 1 92.69 474 LEU B N 1
ATOM 7580 C CA . LEU B 1 474 ? -22.172 35.25 30.016 1 92.69 474 LEU B CA 1
ATOM 7581 C C . LEU B 1 474 ? -23.625 35.312 29.578 1 92.69 474 LEU B C 1
ATOM 7583 O O . LEU B 1 474 ? -24.328 34.312 29.562 1 92.69 474 LEU B O 1
ATOM 7587 N N . ARG B 1 475 ? -24.094 36.531 29.297 1 91.69 475 ARG B N 1
ATOM 7588 C CA . ARG B 1 475 ? -25.453 36.688 28.797 1 91.69 475 ARG B CA 1
ATOM 7589 C C . ARG B 1 475 ? -25.641 35.906 27.5 1 91.69 475 ARG B C 1
ATOM 7591 O O . ARG B 1 475 ? -26.656 35.219 27.312 1 91.69 475 ARG B O 1
ATOM 7598 N N . HIS B 1 476 ? -24.719 36.094 26.656 1 93.12 476 HIS B N 1
ATOM 7599 C CA . HIS B 1 476 ? -24.766 35.375 25.391 1 93.12 476 HIS B CA 1
ATOM 7600 C C . HIS B 1 476 ? -24.75 33.844 25.609 1 93.12 476 HIS B C 1
ATOM 7602 O O . HIS B 1 476 ? -25.547 33.125 25 1 93.12 476 HIS B O 1
ATOM 7608 N N . CYS B 1 477 ? -23.906 33.375 26.453 1 93.75 477 CYS B N 1
ATOM 7609 C CA . CYS B 1 477 ? -23.812 31.938 26.75 1 93.75 477 CYS B CA 1
ATOM 7610 C C . CYS B 1 477 ? -25.094 31.406 27.359 1 93.75 477 CYS B C 1
ATOM 7612 O O . CYS B 1 477 ? -25.562 30.328 27.031 1 93.75 477 CYS B O 1
ATOM 7614 N N . ARG B 1 478 ? -25.688 32.156 28.234 1 89.75 478 ARG B N 1
ATOM 7615 C CA . ARG B 1 478 ? -26.922 31.781 28.906 1 89.75 478 ARG B CA 1
ATOM 7616 C C . ARG B 1 478 ? -28.062 31.578 27.906 1 89.75 478 ARG B C 1
ATOM 7618 O O . ARG B 1 478 ? -28.906 30.703 28.078 1 89.75 478 ARG B O 1
ATOM 7625 N N . ALA B 1 479 ? -28.016 32.281 26.922 1 91.38 479 ALA B N 1
ATOM 7626 C CA . ALA B 1 479 ? -29.062 32.25 25.906 1 91.38 479 ALA B CA 1
ATOM 7627 C C . ALA B 1 479 ? -28.906 31.016 25 1 91.38 479 ALA B C 1
ATOM 7629 O O . ALA B 1 479 ? -29.875 30.578 24.375 1 91.38 479 ALA B O 1
ATOM 7630 N N . HIS B 1 480 ? -27.75 30.438 25 1 90.88 480 HIS B N 1
ATOM 7631 C CA . HIS B 1 480 ? -27.5 29.453 23.953 1 90.88 480 HIS B CA 1
ATOM 7632 C C . HIS B 1 480 ? -27 28.141 24.547 1 90.88 480 HIS B C 1
ATOM 7634 O O . HIS B 1 480 ? -26.922 27.125 23.844 1 90.88 480 HIS B O 1
ATOM 7640 N N . LEU B 1 481 ? -26.641 28.156 25.828 1 90.56 481 LEU B N 1
ATOM 7641 C CA . LEU B 1 481 ? -26.078 26.969 26.453 1 90.56 481 LEU B CA 1
ATOM 7642 C C . LEU B 1 481 ? -26.953 26.484 27.594 1 90.56 481 LEU B C 1
ATOM 7644 O O . LEU B 1 481 ? -27.688 27.266 28.203 1 90.56 481 LEU B O 1
ATOM 7648 N N . GLU B 1 482 ? -26.906 25.219 27.828 1 84.88 482 GLU B N 1
ATOM 7649 C CA . GLU B 1 482 ? -27.516 24.688 29.047 1 84.88 482 GLU B CA 1
ATOM 7650 C C . GLU B 1 482 ? -26.797 25.188 30.297 1 84.88 482 GLU B C 1
ATOM 7652 O O . GLU B 1 482 ? -25.609 25.531 30.234 1 84.88 482 GLU B O 1
ATOM 7657 N N . ASP B 1 483 ? -27.469 25.141 31.375 1 83.38 483 ASP B N 1
ATOM 7658 C CA . ASP B 1 483 ? -26.969 25.688 32.625 1 83.38 483 ASP B CA 1
ATOM 7659 C C . ASP B 1 483 ? -25.641 25.047 33.031 1 83.38 483 ASP B C 1
ATOM 7661 O O . ASP B 1 483 ? -24.719 25.734 33.469 1 83.38 483 ASP B O 1
ATOM 7665 N N . TYR B 1 484 ? -25.562 23.766 32.812 1 82.75 484 TYR B N 1
ATOM 7666 C CA . TYR B 1 484 ? -24.359 23.062 33.25 1 82.75 484 TYR B CA 1
ATOM 7667 C C . TYR B 1 484 ? -23.172 23.359 32.344 1 82.75 484 TYR B C 1
ATOM 7669 O O . TYR B 1 484 ? -22.031 23.047 32.688 1 82.75 484 TYR B O 1
ATOM 7677 N N . MET B 1 485 ? -23.344 24.047 31.203 1 89.25 485 MET B N 1
ATOM 7678 C CA . MET B 1 485 ? -22.297 24.375 30.234 1 89.25 485 MET B CA 1
ATOM 7679 C C . MET B 1 485 ? -21.828 25.812 30.422 1 89.25 485 MET B C 1
ATOM 7681 O O . MET B 1 485 ? -20.906 26.266 29.734 1 89.25 485 MET B O 1
ATOM 7685 N N . MET B 1 486 ? -22.391 26.484 31.375 1 90.25 486 MET B N 1
ATOM 7686 C CA . MET B 1 486 ? -22.109 27.906 31.531 1 90.25 486 MET B CA 1
ATOM 7687 C C . MET B 1 486 ? -20.688 28.125 32.062 1 90.25 486 MET B C 1
ATOM 7689 O O . MET B 1 486 ? -20.312 27.516 33.062 1 90.25 486 MET B O 1
ATOM 7693 N N . PRO B 1 487 ? -19.875 29.047 31.438 1 93.94 487 PRO B N 1
ATOM 7694 C CA . PRO B 1 487 ? -18.578 29.375 32 1 93.94 487 PRO B CA 1
ATOM 7695 C C . PRO B 1 487 ? -18.688 30.047 33.375 1 93.94 487 PRO B C 1
ATOM 7697 O O . PRO B 1 487 ? -19.5 30.969 33.562 1 93.94 487 PRO B O 1
ATOM 7700 N N . LYS B 1 488 ? -17.953 29.531 34.219 1 90.44 488 LYS B N 1
ATOM 7701 C CA . LYS B 1 488 ? -17.844 30.172 35.531 1 90.44 488 LYS B CA 1
ATOM 7702 C C . LYS B 1 488 ? -16.875 31.359 35.469 1 90.44 488 LYS B C 1
ATOM 7704 O O . LYS B 1 488 ? -17.062 32.344 36.188 1 90.44 488 LYS B O 1
ATOM 7709 N N . TYR B 1 489 ? -15.859 31.172 34.656 1 91.44 489 TYR B N 1
ATOM 7710 C CA . TYR B 1 489 ? -14.844 32.219 34.5 1 91.44 489 TYR B CA 1
ATOM 7711 C C . TYR B 1 489 ? -14.711 32.625 33.031 1 91.44 489 TYR B C 1
ATOM 7713 O O . TYR B 1 489 ? -14.781 31.781 32.125 1 91.44 489 TYR B O 1
ATOM 7721 N N . VAL B 1 490 ? -14.641 33.969 32.844 1 93.44 490 VAL B N 1
ATOM 7722 C CA . VAL B 1 490 ? -14.32 34.531 31.531 1 93.44 490 VAL B CA 1
ATOM 7723 C C . VAL B 1 490 ? -13.094 35.438 31.641 1 93.44 490 VAL B C 1
ATOM 7725 O O . VAL B 1 490 ? -13.07 36.375 32.438 1 93.44 490 VAL B O 1
ATOM 7728 N N . GLU B 1 491 ? -12.125 35.031 30.938 1 92.06 491 GLU B N 1
ATOM 7729 C CA . GLU B 1 491 ? -10.898 35.812 30.906 1 92.06 491 GLU B CA 1
ATOM 7730 C C . GLU B 1 491 ? -10.641 36.375 29.516 1 92.06 491 GLU B C 1
ATOM 7732 O O . GLU B 1 491 ? -10.609 35.656 28.531 1 92.06 491 GLU B O 1
ATOM 7737 N N . PHE B 1 492 ? -10.539 37.719 29.406 1 91.69 492 PHE B N 1
ATOM 7738 C CA . PHE B 1 492 ? -10.195 38.344 28.141 1 91.69 492 PHE B CA 1
ATOM 7739 C C . PHE B 1 492 ? -8.688 38.406 27.938 1 91.69 492 PHE B C 1
ATOM 7741 O O . PHE B 1 492 ? -7.945 38.781 28.844 1 91.69 492 PHE B O 1
ATOM 7748 N N . CYS B 1 493 ? -8.289 37.906 26.766 1 89.06 493 CYS B N 1
ATOM 7749 C CA . CYS B 1 493 ? -6.867 37.875 26.422 1 89.06 493 CYS B CA 1
ATOM 7750 C C . CYS B 1 493 ? -6.598 38.625 25.141 1 89.06 493 CYS B C 1
ATOM 7752 O O . CYS B 1 493 ? -7.496 38.781 24.297 1 89.06 493 CYS B O 1
ATOM 7754 N N . ASP B 1 494 ? -5.379 39.156 25.031 1 86.38 494 ASP B N 1
ATOM 7755 C CA . ASP B 1 494 ? -4.973 39.812 23.781 1 86.38 494 ASP B CA 1
ATOM 7756 C C . ASP B 1 494 ? -4.738 38.781 22.688 1 86.38 494 ASP B C 1
ATOM 7758 O O . ASP B 1 494 ? -5.051 39 21.516 1 86.38 494 ASP B O 1
ATOM 7762 N N . GLU B 1 495 ? -4.156 37.688 23.141 1 85.56 495 GLU B N 1
ATOM 7763 C CA . GLU B 1 495 ? -3.912 36.562 22.234 1 85.56 495 GLU B CA 1
ATOM 7764 C C . GLU B 1 495 ? -3.943 35.25 23 1 85.56 495 GLU B C 1
ATOM 7766 O O . GLU B 1 495 ? -3.705 35.219 24.203 1 85.56 495 GLU B O 1
ATOM 7771 N N . LEU B 1 496 ? -4.332 34.188 22.328 1 87.19 496 LEU B N 1
ATOM 7772 C CA . LEU B 1 496 ? -4.277 32.875 22.922 1 87.19 496 LEU B CA 1
ATOM 7773 C C . LEU B 1 496 ? -2.982 32.156 22.531 1 87.19 496 LEU B C 1
ATOM 7775 O O . LEU B 1 496 ? -2.484 32.344 21.406 1 87.19 496 LEU B O 1
ATOM 7779 N N . PRO B 1 497 ? -2.402 31.406 23.5 1 83.56 497 PRO B N 1
ATOM 7780 C CA . PRO B 1 497 ? -1.195 30.656 23.156 1 83.56 497 PRO B CA 1
ATOM 7781 C C . PRO B 1 497 ? -1.411 29.703 21.984 1 83.56 497 PRO B C 1
ATOM 7783 O O . PRO B 1 497 ? -2.479 29.094 21.859 1 83.56 497 PRO B O 1
ATOM 7786 N N . LYS B 1 498 ? -0.457 29.75 21.094 1 81.94 498 LYS B N 1
ATOM 7787 C CA . LYS B 1 498 ? -0.553 28.906 19.906 1 81.94 498 LYS B CA 1
ATOM 7788 C C . LYS B 1 498 ? 0.647 27.969 19.797 1 81.94 498 LYS B C 1
ATOM 7790 O O . LYS B 1 498 ? 1.73 28.281 20.297 1 81.94 498 LYS B O 1
ATOM 7795 N N . THR B 1 499 ? 0.404 26.797 19.219 1 76.19 499 THR B N 1
ATOM 7796 C CA . THR B 1 499 ? 1.5 25.922 18.844 1 76.19 499 THR B CA 1
ATOM 7797 C C . THR B 1 499 ? 2.25 26.469 17.625 1 76.19 499 THR B C 1
ATOM 7799 O O . THR B 1 499 ? 1.847 27.484 17.047 1 76.19 499 THR B O 1
ATOM 7802 N N . SER B 1 500 ? 3.334 25.766 17.344 1 69.75 500 SER B N 1
ATOM 7803 C CA . SER B 1 500 ? 4.141 26.188 16.188 1 69.75 500 SER B CA 1
ATOM 7804 C C . SER B 1 500 ? 3.363 26.047 14.891 1 69.75 500 SER B C 1
ATOM 7806 O O . SER B 1 500 ? 3.705 26.672 13.883 1 69.75 500 SER B O 1
ATOM 7808 N N . SER B 1 501 ? 2.258 25.344 14.945 1 67.81 501 SER B N 1
ATOM 7809 C CA . SER B 1 501 ? 1.448 25.125 13.75 1 67.81 501 SER B CA 1
ATOM 7810 C C . SER B 1 501 ? 0.279 26.109 13.703 1 67.81 501 SER B C 1
ATOM 7812 O O . SER B 1 501 ? -0.507 26.094 12.75 1 67.81 501 SER B O 1
ATOM 7814 N N . GLY B 1 502 ? 0.154 27 14.758 1 69.81 502 GLY B N 1
ATOM 7815 C CA . GLY B 1 502 ? -0.892 28 14.773 1 69.81 502 GLY B CA 1
ATOM 7816 C C . GLY B 1 502 ? -2.152 27.547 15.484 1 69.81 502 GLY B C 1
ATOM 7817 O O . GLY B 1 502 ? -3.146 28.281 15.523 1 69.81 502 GLY B O 1
ATOM 7818 N N . LYS B 1 503 ? -2.09 26.375 16.078 1 76.06 503 LYS B N 1
ATOM 7819 C CA . LYS B 1 503 ? -3.227 25.875 16.844 1 76.06 503 LYS B CA 1
ATOM 7820 C C . LYS B 1 503 ? -3.246 26.453 18.25 1 76.06 503 LYS B C 1
ATOM 7822 O O . LYS B 1 503 ? -2.193 26.672 18.859 1 76.06 503 LYS B O 1
ATOM 7827 N N . ILE B 1 504 ? -4.406 26.609 18.734 1 74.12 504 ILE B N 1
ATOM 7828 C CA . ILE B 1 504 ? -4.527 27.094 20.109 1 74.12 504 ILE B CA 1
ATOM 7829 C C . ILE B 1 504 ? -4.023 26.031 21.078 1 74.12 504 ILE B C 1
ATOM 7831 O O . ILE B 1 504 ? -4.426 24.859 20.984 1 74.12 504 ILE B O 1
ATOM 7835 N N . LYS B 1 505 ? -3.051 26.406 21.922 1 77.31 505 LYS B N 1
ATOM 7836 C CA . LYS B 1 505 ? -2.49 25.531 22.953 1 77.31 505 LYS B CA 1
ATOM 7837 C C . LYS B 1 505 ? -3.23 25.688 24.281 1 77.31 505 LYS B C 1
ATOM 7839 O O . LYS B 1 505 ? -2.961 26.625 25.031 1 77.31 505 LYS B O 1
ATOM 7844 N N . LYS B 1 506 ? -4.043 24.75 24.641 1 77.81 506 LYS B N 1
ATOM 7845 C CA . LYS B 1 506 ? -4.887 24.875 25.828 1 77.81 506 LYS B CA 1
ATOM 7846 C C . LYS B 1 506 ? -4.105 24.547 27.094 1 77.81 506 LYS B C 1
ATOM 7848 O O . LYS B 1 506 ? -4.465 25 28.188 1 77.81 506 LYS B O 1
ATOM 7853 N N . THR B 1 507 ? -3.068 23.766 26.938 1 66.62 507 THR B N 1
ATOM 7854 C CA . THR B 1 507 ? -2.271 23.406 28.094 1 66.62 507 THR B CA 1
ATOM 7855 C C . THR B 1 507 ? -1.614 24.641 28.719 1 66.62 507 THR B C 1
ATOM 7857 O O . THR B 1 507 ? -1.326 24.656 29.906 1 66.62 507 THR B O 1
ATOM 7860 N N . GLY B 1 508 ? -1.45 25.594 27.922 1 62.16 508 GLY B N 1
ATOM 7861 C CA . GLY B 1 508 ? -0.842 26.812 28.406 1 62.16 508 GLY B CA 1
ATOM 7862 C C . GLY B 1 508 ? -1.832 27.75 29.078 1 62.16 508 GLY B C 1
ATOM 7863 O O . GLY B 1 508 ? -1.444 28.766 29.641 1 62.16 508 GLY B O 1
ATOM 7864 N N . LEU B 1 509 ? -3.074 27.359 28.984 1 69.81 509 LEU B N 1
ATOM 7865 C CA . LEU B 1 509 ? -4.121 28.219 29.547 1 69.81 509 LEU B CA 1
ATOM 7866 C C . LEU B 1 509 ? -4.473 27.781 30.969 1 69.81 509 LEU B C 1
ATOM 7868 O O . LEU B 1 509 ? -5.109 28.547 31.703 1 69.81 509 LEU B O 1
ATOM 7872 N N . ALA B 1 510 ? -4.012 26.578 31.406 1 63.22 510 ALA B N 1
ATOM 7873 C CA . ALA B 1 510 ? -4.289 26.125 32.781 1 63.22 510 ALA B CA 1
ATOM 7874 C C . ALA B 1 510 ? -3.484 26.938 33.781 1 63.22 510 ALA B C 1
ATOM 7876 O O . ALA B 1 510 ? -2.404 27.438 33.469 1 63.22 510 ALA B O 1
#

Radius of gyration: 32.4 Å; Cα contacts (8 Å, |Δi|>4): 2263; chains: 2; bounding box: 70×101×83 Å

Sequence (1020 aa):
MQLVHDFLEQSAARLPDKVALVCEGQRLTYAQIDAMANRLAHGLLDHGVRRGDRVVLFLPNSVELVVGIFAALKANAVFVVINASTKEDKLRYMLHNCRAAALITGANQAPLAAALMAEVPSLGVTVLTGGESAGPGMLAFDAIQADYPATRPPRRCIDQDLACLIYTSGSTGDPKGVMSAHSNVVFAASSIITYLQNVEEDVVINVLPLSFDYGLYQLLMTFKFGGRLVLERSFAYPAQVLKQMEAEAVTGLPGVPTLFAMLLQMDLSPYDLRSLRYITNTAAALPVSHIAAIREKFPWATLYSMYGLTETKRTLYLPPEQLDIRPDSVGIPIPGTEVWIEDEEGNRLGPNQVGELVIRGGHVMRGYWENPEATAARYRPGPLPGERVCYSGDLFRMDEEGYFYFVGRKDDIIKSRGEKVAPKEIENVLYKLPGVVEAAVIGVEDPVLGQAIKAFVVCRETPGNGRLTERDVLRHCRAHLEDYMMPKYVEFCDELPKTSSGKIKKTGLAMQLVHDFLEQSAARLPDKVALVCEGQRLTYAQIDAMANRLAHGLLDHGVRRGDRVVLFLPNSVELVVGIFAALKANAVFVVINASTKEDKLRYMLHNCRAAALITGANQAPLAAALMAEVPSLGVTVLTGGESAGPGMLAFDAIQADYPATRPPRRCIDQDLACLIYTSGSTGDPKGVMSAHSNVVFAASSIITYLQNVEEDVVINVLPLSFDYGLYQLLMTFKFGGRLVLERSFAYPAQVLKQMEAEAVTGLPGVPTLFAMLLQMDLSPYDLRSLRYITNTAAALPVSHIAAIREKFPWATLYSMYGLTETKRTLYLPPEQLDIRPDSVGIPIPGTEVWIEDEEGNRLGPNQVGELVIRGGHVMRGYWENPEATAARYRPGPLPGERVCYSGDLFRMDEEGYFYFVGRKDDIIKSRGEKVAPKEIENVLYKLPGVVEAAVIGVEDPVLGQAIKAFVVCRETPGNGRLTERDVLRHCRAHLEDYMMPKYVEFCDELPKTSSGKIKKTGLA

pLDDT: mean 92.7, std 8.37, range [49.53, 98.94]

Solvent-accessible surface area (backbone atoms only — not comparable to full-atom values): 52710 Å² total; per-residue (Å²): 131,70,41,60,48,44,23,48,52,53,28,19,71,76,38,36,84,42,59,31,39,36,42,90,88,40,77,36,25,25,38,55,47,47,29,48,13,19,5,44,13,50,46,42,42,77,55,68,50,42,74,67,34,27,34,32,35,44,45,57,63,46,68,64,47,56,31,46,48,43,7,27,37,45,38,29,14,15,24,28,44,38,55,55,82,59,51,67,71,59,49,51,48,50,41,54,73,63,45,22,32,30,39,37,33,42,38,90,44,44,70,60,50,54,52,44,44,73,68,32,85,53,29,56,32,33,36,20,40,93,42,66,59,78,54,92,47,30,38,16,44,65,56,31,57,71,71,39,61,52,59,79,61,79,84,78,66,39,35,82,38,57,41,31,37,43,60,40,82,45,94,89,64,68,63,43,29,36,28,30,26,15,42,18,52,48,42,43,39,52,30,52,40,55,79,68,61,66,47,48,83,40,20,34,45,37,40,51,47,56,38,33,62,76,29,31,47,53,52,53,36,30,34,48,56,42,15,25,35,39,48,36,68,48,66,88,52,53,69,60,51,48,51,48,36,37,74,64,48,26,20,34,43,66,43,42,49,59,55,50,51,54,54,71,71,50,84,59,83,87,54,67,64,84,51,33,50,33,36,38,32,33,89,48,81,62,46,55,64,55,53,53,51,48,42,67,76,36,72,81,34,46,57,36,40,34,35,50,43,80,54,36,39,75,44,27,34,24,60,55,90,43,42,86,80,43,55,76,37,29,21,35,56,40,69,59,43,47,68,52,34,22,43,95,86,64,46,77,54,62,62,73,39,77,20,36,35,34,43,40,49,59,32,46,45,55,36,35,60,97,30,66,67,68,29,54,73,31,44,44,79,40,98,47,69,85,36,66,27,38,49,69,61,33,28,26,30,28,42,91,84,58,41,29,30,81,46,41,45,62,87,55,53,24,51,25,71,88,36,82,40,44,37,53,63,52,32,49,56,50,55,68,40,89,46,43,67,45,62,48,50,46,57,38,86,30,95,84,35,52,23,34,36,34,34,39,36,20,66,51,81,44,93,90,49,71,76,85,43,63,67,56,53,50,53,54,44,58,74,74,41,58,78,80,66,50,63,76,38,74,42,80,37,92,68,76,56,54,43,98,80,55,44,77,37,65,80,75,70,108,132,70,42,61,47,42,22,47,52,53,28,20,70,77,38,35,82,42,59,30,38,35,40,93,91,40,77,36,24,26,39,55,48,48,29,48,12,19,4,44,13,49,47,43,43,77,55,66,49,40,73,66,36,27,33,33,35,44,44,56,64,45,68,66,45,57,32,47,47,44,8,26,37,44,37,28,14,16,24,28,42,39,57,57,82,57,50,68,69,59,50,53,48,50,42,55,72,62,46,23,31,28,39,36,31,44,38,93,44,46,69,59,51,54,52,46,43,71,68,32,85,52,29,56,31,32,35,20,40,93,42,67,60,78,55,94,48,29,40,16,43,65,56,32,61,70,71,38,60,54,58,78,61,78,85,78,67,38,38,82,37,56,40,31,37,43,61,40,83,46,95,88,64,69,63,44,30,36,28,29,26,15,43,18,52,47,42,42,40,51,30,52,40,56,79,70,63,66,47,48,84,38,21,34,44,37,41,50,45,56,38,34,64,77,29,31,47,53,54,53,35,29,34,47,56,41,16,26,36,36,48,36,69,48,67,89,51,52,69,60,51,48,50,49,37,37,75,63,48,26,19,35,42,66,44,42,49,59,56,49,52,54,56,72,70,49,84,59,81,89,52,66,64,84,50,33,49,32,35,38,32,31,90,48,80,65,46,55,66,55,53,53,52,48,43,66,75,37,71,81,35,46,58,35,40,33,36,49,42,82,55,36,39,76,42,27,33,24,60,56,89,43,43,86,80,43,55,75,37,29,21,35,57,38,71,57,44,48,67,51,36,21,44,94,87,65,47,78,52,61,63,73,40,77,20,36,34,34,43,40,50,61,31,45,44,55,36,35,61,97,30,68,66,67,30,54,74,32,44,44,78,40,98,50,69,84,36,65,28,38,50,68,61,32,28,27,29,29,43,90,86,60,40,28,29,79,45,38,46,60,86,56,52,24,51,25,71,88,37,82,40,42,38,54,63,50,32,48,58,51,57,67,39,87,47,44,68,46,61,49,50,47,59,38,86,29,95,84,34,52,23,36,36,33,33,39,36,22,65,51,81,45,91,90,49,71,77,86,43,65,66,55,53,51,54,54,42,60,75,77,42,57,80,81,67,51,63,76,38,73,43,81,36,92,67,76,55,54,43,97,83,56,44,77,38,65,81,75,69,107

Nearest PDB structures (foldseek):
  4wv3-assembly2_B  TM=9.239E-01  e=2.067E-49  Stigmatella aurantiaca
  5bsw-assembly2_B  TM=8.974E-01  e=1.455E-48  Nicotiana tabacum
  5es9-assembly2_B  TM=9.068E-01  e=1.671E-43  Brevibacillus parabrevis
  9be4-assembly2_B  TM=8.724E-01  e=9.290E-43  Brevibacillus parabrevis
  8ivi-assembly1_B  TM=8.788E-01  e=2.079E-33  Mycobacterium tuberculosis H37Rv

InterPro domains:
  IPR000873 AMP-dependent synthetase/ligase domain [PF00501] (8-369)
  IPR020845 AMP-binding, conserved site [PS00455] (165-176)
  IPR025110 AMP-binding enzyme, C-terminal domain [PF13193] (425-503)
  IPR042099 ANL, N-terminal domain [G3DSA:3.40.50.12780] (1-409)
  IPR045851 AMP-binding enzyme domain superfamily [G3DSA:3.30.300.30] (411-510)
  IPR050237 ATP-dependent AMP-binding enzyme [PTHR43767] (4-507)

Organism: NCBI:txid1204385

Secondary structure (DSSP, 8-state):
---TTHHHHHHHHH-TTSEEEEETTEEEEHHHHHHHHHHHHHHHHHTT--TT-EEEEE--SSHHHHHHHHHHHHTT-EEEE--TT--HHHHHHHHHHHTEEEEEEEGGGHHHHHHHHHH-TT--EEEEETS---BTTEEEHHHHHHHS--SPPPP---TTSEEEEEEE--TTSS-EEEEEEHHHHHHHHHHHHHHHT--TT-EEEE-S-TTSHHHHHHHHHHHHHT-EEEE-S-SS-HHHHHHHHHHTT--EEEE-HHHHHHHTTS--TTS--TT--EEEE-SSPPPHHHHHHHHHH-TTSEEEEEEEETTTEEEEE--GGGTTT-TT--BEEPTT-EEEEE-TTSPBP-TT--EEEEEESTTS--EETT-HHHHHHHEEE-SSTT-EEEEEEEEEEE-TTS-EEEEEEGGG-EEETTEEE-HHHHHHHHHTSTTEEEEEEEEEEETTTEEEEEEEEEE--BTTB----HHHHHHHHHHHS-GGG--SEEEEES---B-TTS-B-GGGG-/---TTHHHHHHHHH-TTSEEEEETTEEEEHHHHHHHHHHHHHHHHHTT--TT-EEEEE--SSHHHHHHHHHHHHTT-EEEE--TT--HHHHHHHHHHHTEEEEEEEGGGHHHHHHHHHH-TT--EEEEETS---BTTEEEHHHHHHHS--SPPPP---TTSEEEEEEE--TTSS-EEEEEEHHHHHHHHHHHHHHHT--TT-EEEE-S-TTSHHHHHHHHHHHHHT-EEEE-S-SSSHHHHHHHHHHTT--EEEE-HHHHHHHTTS--TTS--TT--EEEE-SSPPPHHHHHHHHHH-TTSEEEEEEEETTTEEEEE--GGGTTT-TT--BEEPTT-EEEEE-TTSPBP-TT--EEEEEESTTS--EETT-HHHHHHHEEE-SSTT-EEEEEEEEEEE-TTS-EEEEEEGGG-EEETTEEE-HHHHHHHHHTSTTEEEEEEEEEEETTTEEEEEEEEEE--BTTB----HHHHHHHHHHHS-GGG--SEEEEES---B-TTS-B-GGGG-

Foldseek 3Di:
DDFLLCLLVVLCVVWVADFAEAEPNDTDGSVRLLLLLQLVLVVLVVQPDAAAAEEEEQEFFDSVSLSPLSSCVLNNYAYAYDYNPDDLVLVLVVCQQRLHQEYEEAPVCVVVLVVSCVVRVNHRAYEHEPDQADDHRYHHSVVSSVPGGSDRDDDDDDQQHWHYWQWDQDPVGRTWTFTDGRQLLVFLLVLVCVLVVDAQAAEEEAQFTCSDLQRVSVSSNNSNRNHHYYYYRHCPPVVVVLVVCQVSLHAEYEDEQLSLLVVLPDDSVVGDNLSHAEYEYEPDFHQLVSVVSVCVVHVRHQYKQWYDDPQQRTFAIQRSVCCVVCVQFRFAGTPFKDKFFAAPVGHTDDAPDKGWIKIDGSNGTPATRPCVPRRVVQWDDDPDPPDIIGTDQWMWGAHPVGIIGTQAGVVFFEQFQNDTHGQVVLQSLQVPDPFFSGKGWGWDQDPPGRTAIEMETEGDDDPPDPDQDPVNSQVSCVVRDDPRHGHPYYHYDNDADADSRGHGDCSVVD/DDFLLCLLVVLCVVWVADFAEAEPNDTDGSVRLLLLLQLVLVVLVVQPDAAAAEEEEQEFFDSVSLSSLSSCVLNNYAYAYDYNPDDLVLVLVVCQQSLHQEYEEAPVCVVSLVVSCVVRVNHRAYEHEPDQADDHRYHHSVVSSVPGGSDRDDDDDDQQHWHYWQWDQDPVGRTWTFTDGRQLLVFLLVLVCVLVVDAQAAEEEAQFTCSDLQRVSVSSNNSNRNHHYYYYRHCPPVVVVLVVCQVSLHAEYEDEQLSLLVVLPDDSVVGDNLSHAEYEYEPDFHQLVSVVSVCVVHVRHQYKQWYDDPQQRTFFIQRSVCCVVCVQFRFAGTPFKDKFFAAPVRHTDDAPDKGWIKIDGSNGTPATRPCVPRRVVQWDDDPDPPDIIGTDQWMWGAHPVGIIGTQAGVVFFEQFQNDTHGQVVLQSLQVPDPFFSGKGWGWDQDPPGRTAIEMETEGDDDPPDPDDDPVNSQVSCVVPDDPRHGHPYYHYDNDADADSRGHGDCSVVD